Protein AF-0000000074440731 (afdb_homodimer)

Radius of gyration: 38.25 Å; Cα contacts (8 Å, |Δi|>4): 3272; chains: 2; bounding box: 91×110×120 Å

Foldseek 3Di:
DDDPDPVDPPDPPPPPPPPPPDDDDDDDDDDDDDDDDDPPDPDDDPDDPDDDPDDDDDDDDDDPPPPPPPLPLPQPDLVVLLVLLLVQQDLVLLLVLLCVLLQWAFFFQDPSQVVVQVVLQVLLVVLVFVDKDKDKFWFKWKFADPVDGKKKFKAFLVGDTDDIDQLWDWFGLAPPDPDTDIDGFFAIQFDFDKAKAAEAEQEQQDPVSVVQCVVVVNAQARAEYEYQNPPCVLNNLVVSVVRHHAAYEYEHHCVFQQVVAQDPCRDPPNHLGHHQSKWFYAYDDALFAGQFQFLAFRDPPHGGHDPVPDHPPRNHGYTYGGLNVVLVVCQQQAYPPHDPVSCVRSPNPRPPPRPPDPNPGMMMMIGHGMDIDTGMGIKMKGKAAAPAARLAEEEEEFESHALISQSQVDSLSVSLLSSLSSSVSVVVVVSHGFNYMYMYIYAGDFRVGLHGLLSVCSVCVVSCLQHYAEYEYPGRQFQAQQAKAKAWDQQCQVLLLVLLQVFWFDDPPRDIHRSFVSQLVQAADPVGSVGGDHHHDDDDDSCQQNCFVRLHIYMYMYDAHWFDVVVRTGDHRSSPNISNNHSSSCCPGHPVSCRSSSRSSSSVSSSSSQQRHDLARRTDVVSVLVLLVLQLVVLVVLCPVVVVPPLLVVLNVLLVVLSVLLVVLVVVLVVVVVVQVPDDPHDSQQSVLSNSLNSNLSRLQFALVQDDPNSSGRRGQRGPSHRVSLVVLSVVCVVVVDCVSNSVSSVSSSRSSNVSSVSSHDDDGDDDD/DDDPDPVPPPDPPPPPPPPPPDDDDDDDDDDDDDPDDDDDDPDDDPDDDPDDPDDDDDDDDPDPPDPPPVLPLPAPDLVVLLVLLLVQQDLVLLLVLLCVLLQWAFFFQDPSQVVVQVVLLVLLVVLVFVDKDKDKFWFKWKFADPVDGKKKFKAFLVGDTDDIDFLWDWFGQAPPDPDTDTDGFFAIQFDFDKAKAAEAEQEQQDPVSVVQCVVVVNAQARAEYEYQNPPCVLNNLVVSVVRHHAAYEYEHHCVFQQVVAQDPCRDPPNHLGHHQSKWFYAYDDALFAGQFQFLAFRDPPHGGHDPVPDHSPRRHGYTYGGLNVVLVVCLQQAYPPDDPVSCPRSPPCRVPPRVPDPNPGMMMMIGHGMDIDTGMGIKMKGKAAAPAARLAEEEEEFESHALISQSQVDSLSVSLLSSLSNSVSVVVVVSHGFNYMYMYIYFGDFRVGLHRLLSVCSVCVVSCLQHYAEYEYEGRQFQAQQAKAKAWDQQCQVLLLVLLQVFWFDDPPRDIHRSFVSQLVQAADPVGSVGGDHHHDDDDGSCQQNCFVRLHIYMYMYDAHWFDVVVRTGDHRSSPNISNNHSSSCCPGTPVSCRSSSRSSSSVSSSSSQQRHDLARRTDVVSVLVLLVLQLVVLVVLCPVVVVPPLLVVLNVLLVVLSVLLVVLVVVLVVVVVVQVPDDPHDSQQSVLSNSLSSNLSRLQFALVQDDPNSSGRRGQRGPSHRVSLVVLSVVCVVVVDCVSNSVSSVSSSRSSNVSSVSSHDDDGDDDD

InterPro domains:
  IPR007365 Transferrin receptor-like, dimerisation domain [PF04253] (654-761)
  IPR007484 Peptidase M28 [PF04389] (379-583)
  IPR036757 Transferrin receptor-like, dimerisation domain superfamily [G3DSA:1.20.930.40] (620-762)
  IPR036757 Transferrin receptor-like, dimerisation domain superfamily [SSF47672] (618-762)
  IPR039373 Transferrin receptor protein 1/Glutamate carboxypeptidase 2-like [PTHR10404] (32-761)
  IPR046450 PA domain superfamily [SSF52025] (139-381)

Organism: Stylophora pistillata (NCBI:txid50429)

Structure (mmCIF, N/CA/C/O backbone):
data_AF-0000000074440731-model_v1
#
loop_
_entity.id
_entity.type
_entity.pdbx_description
1 polymer 'N-acetylated-alpha-linked acidic dipeptidase 2'
#
loop_
_atom_site.group_PDB
_atom_site.id
_atom_site.type_symbol
_atom_site.label_atom_id
_atom_site.label_alt_id
_atom_site.label_comp_id
_atom_site.label_asym_id
_atom_site.label_entity_id
_atom_site.label_seq_id
_atom_site.pdbx_PDB_ins_code
_atom_site.Cartn_x
_atom_site.Cartn_y
_atom_site.Cartn_z
_atom_site.occupancy
_atom_site.B_iso_or_equiv
_atom_site.auth_seq_id
_atom_site.auth_comp_id
_atom_site.auth_asym_id
_atom_site.auth_atom_id
_atom_site.pdbx_PDB_model_num
ATOM 1 N N . MET A 1 1 ? 16.438 19.719 1.583 1 17.89 1 MET A N 1
ATOM 2 C CA . MET A 1 1 ? 16.281 19.578 3.029 1 17.89 1 MET A CA 1
ATOM 3 C C . MET A 1 1 ? 15.445 20.734 3.592 1 17.89 1 MET A C 1
ATOM 5 O O . MET A 1 1 ? 15.969 21.578 4.312 1 17.89 1 MET A O 1
ATOM 9 N N . GLU A 1 2 ? 14.359 21.125 2.936 1 20.08 2 GLU A N 1
ATOM 10 C CA . GLU A 1 2 ? 13.523 22.312 3.131 1 20.08 2 GLU A CA 1
ATOM 11 C C . GLU A 1 2 ? 12.75 22.219 4.445 1 20.08 2 GLU A C 1
ATOM 13 O O . GLU A 1 2 ? 12.43 21.125 4.914 1 20.08 2 GLU A O 1
ATOM 18 N N . LEU A 1 3 ? 12.898 23.203 5.289 1 23.66 3 LEU A N 1
ATOM 19 C CA . LEU A 1 3 ? 12.484 23.484 6.656 1 23.66 3 LEU A CA 1
ATOM 20 C C . LEU A 1 3 ? 11.008 23.188 6.859 1 23.66 3 LEU A C 1
ATOM 22 O O . LEU A 1 3 ? 10.164 23.609 6.066 1 23.66 3 LEU A O 1
ATOM 26 N N . ASN A 1 4 ? 10.602 22.094 7.574 1 24.41 4 ASN A N 1
ATOM 27 C CA . ASN A 1 4 ? 9.25 21.562 7.711 1 24.41 4 ASN A CA 1
ATOM 28 C C . ASN A 1 4 ? 8.438 22.375 8.719 1 24.41 4 ASN A C 1
ATOM 30 O O . ASN A 1 4 ? 8.234 21.922 9.852 1 24.41 4 ASN A O 1
ATOM 34 N N . SER A 1 5 ? 8.648 23.656 8.945 1 26.97 5 SER A N 1
ATOM 35 C CA . SER A 1 5 ? 7.633 24.297 9.773 1 26.97 5 SER A CA 1
ATOM 36 C C . SER A 1 5 ? 6.242 24.109 9.172 1 26.97 5 SER A C 1
ATOM 38 O O . SER A 1 5 ? 6.102 23.922 7.961 1 26.97 5 SER A O 1
ATOM 40 N N . SER A 1 6 ? 5.16 24.016 10.039 1 30.78 6 SER A N 1
ATOM 41 C CA . SER A 1 6 ? 3.838 23.562 9.633 1 30.78 6 SER A CA 1
ATOM 42 C C . SER A 1 6 ? 3.289 24.391 8.484 1 30.78 6 SER A C 1
ATOM 44 O O . SER A 1 6 ? 2.682 23.859 7.551 1 30.78 6 SER A O 1
ATOM 46 N N . LYS A 1 7 ? 3.084 25.781 8.68 1 35.06 7 LYS A N 1
ATOM 47 C CA . LYS A 1 7 ? 2.461 26.484 7.562 1 35.06 7 LYS A CA 1
ATOM 48 C C . LYS A 1 7 ? 3.471 26.766 6.453 1 35.06 7 LYS A C 1
ATOM 50 O O . LYS A 1 7 ? 3.684 27.906 6.066 1 35.06 7 LYS A O 1
ATOM 55 N N . LEU A 1 8 ? 4.531 26.016 6.234 1 31.78 8 LEU A N 1
ATOM 56 C CA . LEU A 1 8 ? 5.516 26.188 5.172 1 31.78 8 LEU A CA 1
ATOM 57 C C . LEU A 1 8 ? 4.895 25.922 3.805 1 31.78 8 LEU A C 1
ATOM 59 O O . LEU A 1 8 ? 4.133 24.969 3.641 1 31.78 8 LEU A O 1
ATOM 63 N N . HIS A 1 9 ? 4.957 26.922 3.004 1 33.75 9 HIS A N 1
ATOM 64 C CA . HIS A 1 9 ? 4.438 26.828 1.645 1 33.75 9 HIS A CA 1
ATOM 65 C C . HIS A 1 9 ? 5.008 25.609 0.925 1 33.75 9 HIS A C 1
ATOM 67 O O . HIS A 1 9 ? 6.191 25.297 1.062 1 33.75 9 HIS A O 1
ATOM 73 N N . LEU A 1 10 ? 4.25 24.719 0.662 1 32.03 10 LEU A N 1
ATOM 74 C CA . LEU A 1 10 ? 4.684 23.672 -0.26 1 32.03 10 LEU A CA 1
ATOM 75 C C . LEU A 1 10 ? 5.41 24.266 -1.459 1 32.03 10 LEU A C 1
ATOM 77 O O . LEU A 1 10 ? 4.812 25.016 -2.242 1 32.03 10 LEU A O 1
ATOM 81 N N . SER A 1 11 ? 6.59 24.984 -1.373 1 28.62 11 SER A N 1
ATOM 82 C CA . SER A 1 11 ? 7.344 25.688 -2.4 1 28.62 11 SER A CA 1
ATOM 83 C C . SER A 1 11 ? 7.445 24.859 -3.68 1 28.62 11 SER A C 1
ATOM 85 O O . SER A 1 11 ? 7.875 23.703 -3.648 1 28.62 11 SER A O 1
ATOM 87 N N . SER A 1 12 ? 6.668 25.219 -4.715 1 28.97 12 SER A N 1
ATOM 88 C CA . SER A 1 12 ? 6.945 24.781 -6.078 1 28.97 12 SER A CA 1
ATOM 89 C C . SER A 1 12 ? 8.172 25.484 -6.645 1 28.97 12 SER A C 1
ATOM 91 O O . SER A 1 12 ? 8.047 26.469 -7.371 1 28.97 12 SER A O 1
ATOM 93 N N . SER A 1 13 ? 9.375 25.734 -6.195 1 25.11 13 SER A N 1
ATOM 94 C CA . SER A 1 13 ? 10.414 26.672 -6.594 1 25.11 13 SER A CA 1
ATOM 95 C C . SER A 1 13 ? 10.797 26.484 -8.055 1 25.11 13 SER A C 1
ATOM 97 O O . SER A 1 13 ? 11.93 26.781 -8.453 1 25.11 13 SER A O 1
ATOM 99 N N . PHE A 1 14 ? 10.102 26.234 -9.172 1 22.5 14 PHE A N 1
ATOM 100 C CA . PHE A 1 14 ? 10.828 26.281 -10.438 1 22.5 14 PHE A CA 1
ATOM 101 C C . PHE A 1 14 ? 11.172 27.719 -10.812 1 22.5 14 PHE A C 1
ATOM 103 O O . PHE A 1 14 ? 10.281 28.578 -10.875 1 22.5 14 PHE A O 1
ATOM 110 N N . SER A 1 15 ? 12.273 28.297 -10.438 1 20.72 15 SER A N 1
ATOM 111 C CA . SER A 1 15 ? 12.805 29.625 -10.734 1 20.72 15 SER A CA 1
ATOM 112 C C . SER A 1 15 ? 12.82 29.891 -12.234 1 20.72 15 SER A C 1
ATOM 114 O O . SER A 1 15 ? 13.359 29.094 -13.008 1 20.72 15 SER A O 1
ATOM 116 N N . GLN A 1 16 ? 11.992 30.781 -12.781 1 20.47 16 GLN A N 1
ATOM 117 C CA . GLN A 1 16 ? 11.672 31.328 -14.094 1 20.47 16 GLN A CA 1
ATOM 118 C C . GLN A 1 16 ? 12.82 32.188 -14.625 1 20.47 16 GLN A C 1
ATOM 120 O O . GLN A 1 16 ? 13.055 33.281 -14.141 1 20.47 16 GLN A O 1
ATOM 125 N N . SER A 1 17 ? 14.055 31.719 -14.867 1 19.55 17 SER A N 1
ATOM 126 C CA . SER A 1 17 ? 15.094 32.562 -15.438 1 19.55 17 SER A CA 1
ATOM 127 C C . SER A 1 17 ? 14.633 33.219 -16.734 1 19.55 17 SER A C 1
ATOM 129 O O . SER A 1 17 ? 13.953 32.594 -17.547 1 19.55 17 SER A O 1
ATOM 131 N N . GLU A 1 18 ? 14.625 34.562 -16.828 1 20.45 18 GLU A N 1
ATOM 132 C CA . GLU A 1 18 ? 14.172 35.594 -17.75 1 20.45 18 GLU A CA 1
ATOM 133 C C . GLU A 1 18 ? 14.953 35.531 -19.062 1 20.45 18 GLU A C 1
ATOM 135 O O . GLU A 1 18 ? 16.125 35.906 -19.109 1 20.45 18 GLU A O 1
ATOM 140 N N . ILE A 1 19 ? 15.016 34.406 -19.781 1 19.5 19 ILE A N 1
ATOM 141 C CA . ILE A 1 19 ? 15.828 34.469 -20.984 1 19.5 19 ILE A CA 1
ATOM 142 C C . ILE A 1 19 ? 15.305 35.531 -21.922 1 19.5 19 ILE A C 1
ATOM 144 O O . ILE A 1 19 ? 14.117 35.562 -22.266 1 19.5 19 ILE A O 1
ATOM 148 N N . SER A 1 20 ? 15.977 36.688 -22.031 1 18.58 20 SER A N 1
ATOM 149 C CA . SER A 1 20 ? 15.844 37.938 -22.75 1 18.58 20 SER A CA 1
ATOM 150 C C . SER A 1 20 ? 15.789 37.688 -24.25 1 18.58 20 SER A C 1
ATOM 152 O O . SER A 1 20 ? 16.703 37.094 -24.828 1 18.58 20 SER A O 1
ATOM 154 N N . PHE A 1 21 ? 14.586 37.406 -24.688 1 19.61 21 PHE A N 1
ATOM 155 C CA . PHE A 1 21 ? 14.289 37.156 -26.094 1 19.61 21 PHE A CA 1
ATOM 156 C C . PHE A 1 21 ? 14.578 38.406 -26.938 1 19.61 21 PHE A C 1
ATOM 158 O O . PHE A 1 21 ? 13.898 39.438 -26.797 1 19.61 21 PHE A O 1
ATOM 165 N N . GLY A 1 22 ? 15.852 38.625 -27.219 1 17.88 22 GLY A N 1
ATOM 166 C CA . GLY A 1 22 ? 16.219 39.781 -28.031 1 17.88 22 GLY A CA 1
ATOM 167 C C . GLY A 1 22 ? 15.469 39.844 -29.344 1 17.88 22 GLY A C 1
ATOM 168 O O . GLY A 1 22 ? 14.906 38.844 -29.797 1 17.88 22 GLY A O 1
ATOM 169 N N . GLY A 1 23 ? 15.188 41.031 -29.891 1 19.02 23 GLY A N 1
ATOM 170 C CA . GLY A 1 23 ? 14.258 41.75 -30.734 1 19.02 23 GLY A CA 1
ATOM 171 C C . GLY A 1 23 ? 14.484 41.5 -32.219 1 19.02 23 GLY A C 1
ATOM 172 O O . GLY A 1 23 ? 13.82 42.094 -33.062 1 19.02 23 GLY A O 1
ATOM 173 N N . LEU A 1 24 ? 15.398 40.562 -32.625 1 17.81 24 LEU A N 1
ATOM 174 C CA . LEU A 1 24 ? 15.891 41.094 -33.875 1 17.81 24 LEU A CA 1
ATOM 175 C C . LEU A 1 24 ? 14.773 41.156 -34.906 1 17.81 24 LEU A C 1
ATOM 177 O O . LEU A 1 24 ? 13.875 40.312 -34.906 1 17.81 24 LEU A O 1
ATOM 181 N N . ARG A 1 25 ? 14.805 42.25 -35.844 1 17.78 25 ARG A N 1
ATOM 182 C CA . ARG A 1 25 ? 13.992 43.125 -36.688 1 17.78 25 ARG A CA 1
ATOM 183 C C . ARG A 1 25 ? 13.445 42.344 -37.906 1 17.78 25 ARG A C 1
ATOM 185 O O . ARG A 1 25 ? 12.25 42.406 -38.188 1 17.78 25 ARG A O 1
ATOM 192 N N . PRO A 1 26 ? 14.305 42.031 -38.938 1 17.25 26 PRO A N 1
ATOM 193 C CA . PRO A 1 26 ? 13.828 42.719 -40.156 1 17.25 26 PRO A CA 1
ATOM 194 C C . PRO A 1 26 ? 12.75 41.938 -40.906 1 17.25 26 PRO A C 1
ATOM 196 O O . PRO A 1 26 ? 11.711 42.5 -41.25 1 17.25 26 PRO A O 1
ATOM 199 N N . LYS A 1 27 ? 13.133 40.781 -41.469 1 17.23 27 LYS A N 1
ATOM 200 C CA . LYS A 1 27 ? 13.195 40.7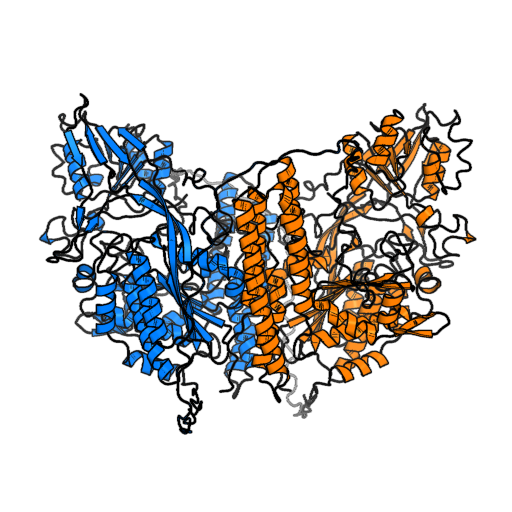81 -42.938 1 17.23 27 LYS A CA 1
ATOM 201 C C . LYS A 1 27 ? 11.859 40.344 -43.531 1 17.23 27 LYS A C 1
ATOM 203 O O . LYS A 1 27 ? 11.273 39.344 -43.125 1 17.23 27 LYS A O 1
ATOM 208 N N . LYS A 1 28 ? 11.32 41.125 -44.438 1 17.39 28 LYS A N 1
ATOM 209 C CA . LYS A 1 28 ? 10.047 41.344 -45.125 1 17.39 28 LYS A CA 1
ATOM 210 C C . LYS A 1 28 ? 9.602 40.094 -45.844 1 17.39 28 LYS A C 1
ATOM 212 O O . LYS A 1 28 ? 8.445 39.656 -45.719 1 17.39 28 LYS A O 1
ATOM 217 N N . LYS A 1 29 ? 10.203 39.812 -47.062 1 16.62 29 LYS A N 1
ATOM 218 C CA . LYS A 1 29 ? 9.578 39.938 -48.375 1 16.62 29 LYS A CA 1
ATOM 219 C C . LYS A 1 29 ? 8.867 38.656 -48.781 1 16.62 29 LYS A C 1
ATOM 221 O O . LYS A 1 29 ? 9.07 37.594 -48.188 1 16.62 29 LYS A O 1
ATOM 226 N N . GLN A 1 30 ? 8.961 38.156 -50.094 1 17.16 30 GLN A N 1
ATOM 227 C CA . GLN A 1 30 ? 8.164 37.969 -51.312 1 17.16 30 GLN A CA 1
ATOM 228 C C . GLN A 1 30 ? 7.879 36.469 -51.531 1 17.16 30 GLN A C 1
ATOM 230 O O . GLN A 1 30 ? 6.852 36.125 -52.125 1 17.16 30 GLN A O 1
ATOM 235 N N . ILE A 1 31 ? 8.922 35.656 -51.344 1 16.61 31 ILE A N 1
ATOM 236 C CA . ILE A 1 31 ? 9.164 34.844 -52.531 1 16.61 31 ILE A CA 1
ATOM 237 C C . ILE A 1 31 ? 8.008 33.875 -52.75 1 16.61 31 ILE A C 1
ATOM 239 O O . ILE A 1 31 ? 7.352 33.469 -51.781 1 16.61 31 ILE A O 1
ATOM 243 N N . VAL A 1 32 ? 8.227 32.781 -53.594 1 17.89 32 VAL A N 1
ATOM 244 C CA . VAL A 1 32 ? 7.969 32.156 -54.875 1 17.89 32 VAL A CA 1
ATOM 245 C C . VAL A 1 32 ? 6.977 31.016 -54.719 1 17.89 32 VAL A C 1
ATOM 247 O O . VAL A 1 32 ? 6.867 30.438 -53.625 1 17.89 32 VAL A O 1
ATOM 250 N N . LEU A 1 33 ? 6.547 30.453 -55.781 1 18.22 33 LEU A N 1
ATOM 251 C CA . LEU A 1 33 ? 5.555 29.953 -56.75 1 18.22 33 LEU A CA 1
ATOM 252 C C . LEU A 1 33 ? 5.207 28.484 -56.438 1 18.22 33 LEU A C 1
ATOM 254 O O . LEU A 1 33 ? 4.031 28.109 -56.469 1 18.22 33 LEU A O 1
ATOM 258 N N . ILE A 1 34 ? 6.309 27.641 -56.469 1 17.62 34 ILE A N 1
ATOM 259 C CA . ILE A 1 34 ? 6.242 26.531 -57.406 1 17.62 34 ILE A CA 1
ATOM 260 C C . ILE A 1 34 ? 5.453 25.375 -56.812 1 17.62 34 ILE A C 1
ATOM 262 O O . ILE A 1 34 ? 4.863 24.562 -57.531 1 17.62 34 ILE A O 1
ATOM 266 N N . VAL A 1 35 ? 5.598 25.219 -55.531 1 18 35 VAL A N 1
ATOM 267 C CA . VAL A 1 35 ? 5.699 23.766 -55.344 1 18 35 VAL A CA 1
ATOM 268 C C . VAL A 1 35 ? 4.352 23.125 -55.656 1 18 35 VAL A C 1
ATOM 270 O O . VAL A 1 35 ? 3.34 23.438 -55.031 1 18 35 VAL A O 1
ATOM 273 N N . LEU A 1 36 ? 4.27 22.266 -56.75 1 18.08 36 LEU A N 1
ATOM 274 C CA . LEU A 1 36 ? 3.586 21.5 -57.781 1 18.08 36 LEU A CA 1
ATOM 275 C C . LEU A 1 36 ? 2.512 20.609 -57.188 1 18.08 36 LEU A C 1
ATOM 277 O O . LEU A 1 36 ? 1.356 20.641 -57.625 1 18.08 36 LEU A O 1
ATOM 281 N N . PHE A 1 37 ? 2.836 19.312 -57.25 1 18.02 37 PHE A N 1
ATOM 282 C CA . PHE A 1 37 ? 2.193 18.297 -58.062 1 18.02 37 PHE A CA 1
ATOM 283 C C . PHE A 1 37 ? 1.054 17.625 -57.312 1 18.02 37 PHE A C 1
ATOM 285 O O . PHE A 1 37 ? -0.033 17.422 -57.844 1 18.02 37 PHE A O 1
ATOM 292 N N . ILE A 1 38 ? 1.462 16.797 -56.281 1 18.44 38 ILE A N 1
ATOM 293 C CA . ILE A 1 38 ? 1.032 15.414 -56.438 1 18.44 38 ILE A CA 1
ATOM 294 C C . ILE A 1 38 ? -0.371 15.242 -55.875 1 18.44 38 ILE A C 1
ATOM 296 O O . ILE A 1 38 ? -1.06 14.266 -56.156 1 18.44 38 ILE A O 1
ATOM 300 N N . GLY A 1 39 ? -0.677 16.047 -54.875 1 18.56 39 GLY A N 1
ATOM 301 C CA . GLY A 1 39 ? -1.597 15.297 -54.031 1 18.56 39 GLY A CA 1
ATOM 302 C C . GLY A 1 39 ? -2.979 15.141 -54.625 1 18.56 39 GLY A C 1
ATOM 303 O O . GLY A 1 39 ? -3.854 15.984 -54.438 1 18.56 39 GLY A O 1
ATOM 304 N N . VAL A 1 40 ? -2.953 14.828 -55.875 1 19.48 40 VAL A N 1
ATOM 305 C CA . VAL A 1 40 ? -4.105 14.961 -56.781 1 19.48 40 VAL A CA 1
ATOM 306 C C . VAL A 1 40 ? -5.309 14.234 -56.188 1 19.48 40 VAL A C 1
ATOM 308 O O . VAL A 1 40 ? -6.441 14.719 -56.281 1 19.48 40 VAL A O 1
ATOM 311 N N . ILE A 1 41 ? -5.051 12.984 -55.75 1 19.91 41 ILE A N 1
ATOM 312 C CA . ILE A 1 41 ? -5.984 12.008 -56.312 1 19.91 41 ILE A CA 1
ATOM 313 C C . ILE A 1 41 ? -7.324 12.109 -55.594 1 19.91 41 ILE A C 1
ATOM 315 O O . ILE A 1 41 ? -8.195 11.258 -55.75 1 19.91 41 ILE A O 1
ATOM 319 N N . SER A 1 42 ? -7.312 13 -54.625 1 17.67 42 SER A N 1
ATOM 320 C CA . SER A 1 42 ? -8.391 12.656 -53.688 1 17.67 42 SER A CA 1
ATOM 321 C C . SER A 1 42 ? -9.75 12.758 -54.375 1 17.67 42 SER A C 1
ATOM 323 O O . SER A 1 42 ? -10.789 12.68 -53.719 1 17.67 42 SER A O 1
ATOM 325 N N . ALA A 1 43 ? -9.68 13.32 -55.531 1 18.53 43 ALA A N 1
ATOM 326 C CA . ALA A 1 43 ? -10.898 14.102 -55.75 1 18.53 43 ALA A CA 1
ATOM 327 C C . ALA A 1 43 ? -12.125 13.195 -55.781 1 18.53 43 ALA A C 1
ATOM 329 O O . ALA A 1 43 ? -13.242 13.648 -55.5 1 18.53 43 ALA A O 1
ATOM 330 N N . SER A 1 44 ? -11.961 12.078 -56.5 1 17.36 44 SER A N 1
ATOM 331 C CA . SER A 1 44 ? -13.055 11.852 -57.469 1 17.36 44 SER A CA 1
ATOM 332 C C . SER A 1 44 ? -14.352 11.5 -56.75 1 17.36 44 SER A C 1
ATOM 334 O O . SER A 1 44 ? -15.406 12.039 -57.062 1 17.36 44 SER A O 1
ATOM 336 N N . GLY A 1 45 ? -14.469 10.195 -56.344 1 18.81 45 GLY A N 1
ATOM 337 C CA . GLY A 1 45 ? -15.609 9.398 -56.75 1 18.81 45 GLY A CA 1
ATOM 338 C C . GLY A 1 45 ? -16.844 9.625 -55.906 1 18.81 45 GLY A C 1
ATOM 339 O O . GLY A 1 45 ? -16.953 9.078 -54.812 1 18.81 45 GLY A O 1
ATOM 340 N N . GLY A 1 46 ? -17.172 10.805 -55.5 1 18.56 46 GLY A N 1
ATOM 341 C CA . GLY A 1 46 ? -18.25 11.258 -54.656 1 18.56 46 GLY A CA 1
ATOM 342 C C . GLY A 1 46 ? -19.594 10.641 -54.969 1 18.56 46 GLY A C 1
ATOM 343 O O .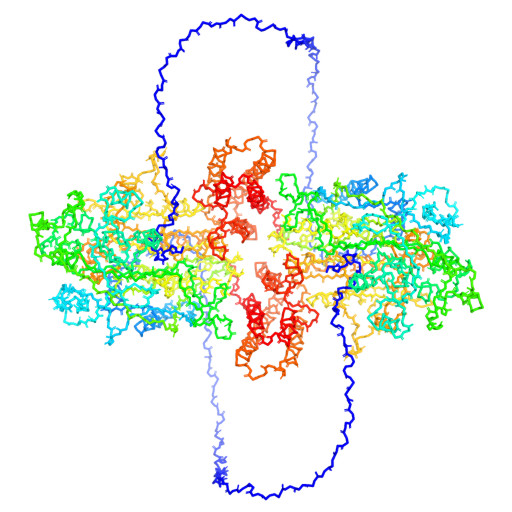 GLY A 1 46 ? -20.5 10.609 -54.156 1 18.56 46 GLY A O 1
ATOM 344 N N . PHE A 1 47 ? -19.875 10.68 -56.25 1 18.89 47 PHE A N 1
ATOM 345 C CA . PHE A 1 47 ? -21.219 11.188 -56.531 1 18.89 47 PHE A CA 1
ATOM 346 C C . PHE A 1 47 ? -22.281 10.156 -56.156 1 18.89 47 PHE A C 1
ATOM 348 O O . PHE A 1 47 ? -23.375 10.523 -55.719 1 18.89 47 PHE A O 1
ATOM 355 N N . LEU A 1 48 ? -21.969 8.891 -56.562 1 16.86 48 LEU A N 1
ATOM 356 C CA . LEU A 1 48 ? -23.141 8.273 -57.188 1 16.86 48 LEU A CA 1
ATOM 357 C C . LEU A 1 48 ? -24.234 7.996 -56.156 1 16.86 48 LEU A C 1
ATOM 359 O O . LEU A 1 48 ? -25.422 8.156 -56.469 1 16.86 48 LEU A O 1
ATOM 363 N N . LEU A 1 49 ? -23.797 7.309 -55.031 1 17.91 49 LEU A N 1
ATOM 364 C CA . LEU A 1 49 ? -24.797 6.297 -54.719 1 17.91 49 LEU A CA 1
ATOM 365 C C . LEU A 1 49 ? -26.047 6.941 -54.125 1 17.91 49 LEU A C 1
ATOM 367 O O . LEU A 1 49 ? -26.031 7.418 -53 1 17.91 49 LEU A O 1
ATOM 371 N N . GLY A 1 50 ? -26.734 7.828 -54.75 1 17.72 50 GLY A N 1
ATOM 372 C CA . GLY A 1 50 ? -27.953 8.594 -54.5 1 17.72 50 GLY A CA 1
ATOM 373 C C . GLY A 1 50 ? -29.062 7.754 -53.906 1 17.72 50 GLY A C 1
ATOM 374 O O . GLY A 1 50 ? -29.656 8.133 -52.906 1 17.72 50 GLY A O 1
ATOM 375 N N . TYR A 1 51 ? -29.797 7.012 -54.719 1 18.58 51 TYR A N 1
ATOM 376 C CA . TYR A 1 51 ? -31.219 7.184 -54.938 1 18.58 51 TYR A CA 1
ATOM 377 C C . TYR A 1 51 ? -32.031 6.352 -53.969 1 18.58 51 TYR A C 1
ATOM 379 O O . TYR A 1 51 ? -33.062 6.812 -53.469 1 18.58 51 TYR A O 1
ATOM 387 N N . PHE A 1 52 ? -31.875 5.059 -53.906 1 20.33 52 PHE A N 1
ATOM 388 C CA . PHE A 1 52 ? -33.094 4.234 -53.844 1 20.33 52 PHE A CA 1
ATOM 389 C C . PHE A 1 52 ? -33.719 4.312 -52.469 1 20.33 52 PHE A C 1
ATOM 391 O O . PHE A 1 52 ? -33.156 3.83 -51.469 1 20.33 52 PHE A O 1
ATOM 398 N N . LEU A 1 53 ? -34.531 5.441 -52.25 1 20 53 LEU A N 1
ATOM 399 C CA . LEU A 1 53 ? -35.594 6 -51.375 1 20 53 LEU A CA 1
ATOM 400 C C . LEU A 1 53 ? -36.688 4.984 -51.125 1 20 53 LEU A C 1
ATOM 402 O O . LEU A 1 53 ? -37.75 5.051 -51.781 1 20 53 LEU A O 1
ATOM 406 N N . LYS A 1 54 ? -36.375 3.734 -50.781 1 18.62 54 LYS A N 1
ATOM 407 C CA . LYS A 1 54 ? -37.25 2.586 -50.688 1 18.62 54 LYS A CA 1
ATOM 408 C C . LYS A 1 54 ? -38.344 2.83 -49.656 1 18.62 54 LYS A C 1
ATOM 410 O O . LYS A 1 54 ? -39.531 2.639 -49.969 1 18.62 54 LYS A O 1
ATOM 415 N N . GLY A 1 55 ? -38.25 2.244 -48.312 1 18.97 55 GLY A N 1
ATOM 416 C CA . GLY A 1 55 ? -39.156 1.188 -47.906 1 18.97 55 GLY A CA 1
ATOM 417 C C . GLY A 1 55 ? -40.438 1.713 -47.25 1 18.97 55 GLY A C 1
ATOM 418 O O . GLY A 1 55 ? -40.5 2.855 -46.812 1 18.97 55 GLY A O 1
ATOM 419 N N . ASP A 1 56 ? -41.594 1.054 -47.469 1 19.02 56 ASP A N 1
ATOM 420 C CA . ASP A 1 56 ? -43.031 1.08 -47.219 1 19.02 56 ASP A CA 1
ATOM 421 C C . ASP A 1 56 ? -43.344 1.119 -45.719 1 19.02 56 ASP A C 1
ATOM 423 O O . ASP A 1 56 ? -42.562 0.612 -44.906 1 19.02 56 ASP A O 1
ATOM 427 N N . LYS A 1 57 ? -44.312 1.801 -45.312 1 20.34 57 LYS A N 1
ATOM 428 C CA . LYS A 1 57 ? -45 2.434 -44.188 1 20.34 57 LYS A CA 1
ATOM 429 C C . LYS A 1 57 ? -45.469 1.395 -43.188 1 20.34 57 LYS A C 1
ATOM 431 O O . LYS A 1 57 ? -45.531 1.671 -41.969 1 20.34 57 LYS A O 1
ATOM 436 N N . THR A 1 58 ? -46.125 0.294 -43.5 1 19.17 58 THR A N 1
ATOM 437 C CA . THR A 1 58 ? -47.375 0.049 -42.781 1 19.17 58 THR A CA 1
ATOM 438 C C . THR A 1 58 ? -47.094 -0.704 -41.469 1 19.17 58 THR A C 1
ATOM 440 O O . THR A 1 58 ? -48 -0.821 -40.625 1 19.17 58 THR A O 1
ATOM 443 N N . ILE A 1 59 ? -46.031 -1.403 -41.188 1 19.77 59 ILE A N 1
ATOM 444 C CA . ILE A 1 59 ? -46.438 -2.621 -40.469 1 19.77 59 ILE A CA 1
ATOM 445 C C . ILE A 1 59 ? -47 -2.268 -39.094 1 19.77 59 ILE A C 1
ATOM 447 O O . ILE A 1 59 ? -46.469 -1.396 -38.406 1 19.77 59 ILE A O 1
ATOM 451 N N . LYS A 1 60 ? -48 -3.084 -38.562 1 20.84 60 LYS A N 1
ATOM 452 C CA . LYS A 1 60 ? -49.031 -3.309 -37.562 1 20.84 60 LYS A CA 1
ATOM 453 C C . LYS A 1 60 ? -48.438 -3.441 -36.156 1 20.84 60 LYS A C 1
ATOM 455 O O . LYS A 1 60 ? -47.281 -3.818 -36.031 1 20.84 60 LYS A O 1
ATOM 460 N N . ASN A 1 61 ? -49.156 -3.191 -35.094 1 21.05 61 ASN A N 1
ATOM 461 C CA . ASN A 1 61 ? -49.219 -2.869 -33.656 1 21.05 61 ASN A CA 1
ATOM 462 C C . ASN A 1 61 ? -48.781 -4.051 -32.812 1 21.05 61 ASN A C 1
ATOM 464 O O . ASN A 1 61 ? -49 -4.066 -31.594 1 21.05 61 ASN A O 1
ATOM 468 N N . GLU A 1 62 ? -47.938 -5.062 -33.312 1 22.36 62 GLU A N 1
ATOM 469 C CA . GLU A 1 62 ? -48.094 -6.266 -32.5 1 22.36 62 GLU A CA 1
ATOM 470 C C . GLU A 1 62 ? -47.625 -6.027 -31.078 1 22.36 62 GLU A C 1
ATOM 472 O O . GLU A 1 62 ? -46.719 -5.223 -30.844 1 22.36 62 GLU A O 1
ATOM 477 N N . HIS A 1 63 ? -48.406 -6.613 -30.094 1 24.12 63 HIS A N 1
ATOM 478 C CA . HIS A 1 63 ? -48.562 -6.66 -28.641 1 24.12 63 HIS A CA 1
ATOM 479 C C . HIS A 1 63 ? -47.281 -7.148 -27.969 1 24.12 63 HIS A C 1
ATOM 481 O O . HIS A 1 63 ? -46.75 -8.203 -28.344 1 24.12 63 HIS A O 1
ATOM 487 N N . CYS A 1 64 ? -46.375 -6.316 -27.609 1 22.66 64 CYS A N 1
ATOM 488 C CA . CYS A 1 64 ? -45.094 -6.621 -27 1 22.66 64 CYS A CA 1
ATOM 489 C C . CYS A 1 64 ? -45.281 -7.402 -25.703 1 22.66 64 CYS A C 1
ATOM 491 O O . CYS A 1 64 ? -45.969 -6.941 -24.781 1 22.66 64 CYS A O 1
ATOM 493 N N . PRO A 1 65 ? -45.219 -8.734 -25.828 1 24.91 65 PRO A N 1
ATOM 494 C CA . PRO A 1 65 ? -45.469 -9.469 -24.594 1 24.91 65 PRO A CA 1
ATOM 495 C C . PRO A 1 65 ? -44.656 -8.945 -23.406 1 24.91 65 PRO A C 1
ATOM 497 O O . PRO A 1 65 ? -43.562 -8.43 -23.609 1 24.91 65 PRO A O 1
ATOM 500 N N . LYS A 1 66 ? -45.25 -8.656 -22.266 1 25.47 66 LYS A N 1
ATOM 501 C CA . LYS A 1 66 ? -44.812 -8.328 -20.906 1 25.47 66 LYS A CA 1
ATOM 502 C C . LYS A 1 66 ? -43.781 -9.312 -20.391 1 25.47 66 LYS A C 1
ATOM 504 O O . LYS A 1 66 ? -44.094 -10.469 -20.125 1 25.47 66 LYS A O 1
ATOM 509 N N . THR A 1 67 ? -42.594 -9.281 -20.953 1 21.42 67 THR A N 1
ATOM 510 C CA . THR A 1 67 ? -41.656 -10.172 -20.281 1 21.42 67 THR A CA 1
ATOM 511 C C . THR A 1 67 ? -41.625 -9.883 -18.781 1 21.42 67 THR A C 1
ATOM 513 O O . THR A 1 67 ? -41.344 -8.75 -18.375 1 21.42 67 THR A O 1
ATOM 516 N N . LYS A 1 68 ? -42.406 -10.508 -17.984 1 27.42 68 LYS A N 1
ATOM 517 C CA . LYS A 1 68 ? -42.438 -10.57 -16.516 1 27.42 68 LYS A CA 1
ATOM 518 C C . LYS A 1 68 ? -41.031 -10.742 -15.961 1 27.42 68 LYS A C 1
ATOM 520 O O . LYS A 1 68 ? -40.375 -11.742 -16.234 1 27.42 68 LYS A O 1
ATOM 525 N N . ASP A 1 69 ? -40.312 -9.664 -15.828 1 27.89 69 ASP A N 1
ATOM 526 C CA . ASP A 1 69 ? -39.062 -9.539 -15.039 1 27.89 69 ASP A CA 1
ATOM 527 C C . ASP A 1 69 ? -39.188 -10.297 -13.719 1 27.89 69 ASP A C 1
ATOM 529 O O . ASP A 1 69 ? -38.469 -9.984 -12.758 1 27.89 69 ASP A O 1
ATOM 533 N N . GLN A 1 70 ? -40.312 -11.07 -13.602 1 28.67 70 GLN A N 1
ATOM 534 C CA . GLN A 1 70 ? -40.594 -11.648 -12.289 1 28.67 70 GLN A CA 1
ATOM 535 C C . GLN A 1 70 ? -39.469 -12.57 -11.836 1 28.67 70 GLN A C 1
ATOM 537 O O . GLN A 1 70 ? -39.719 -13.516 -11.07 1 28.67 70 GLN A O 1
ATOM 542 N N . SER A 1 71 ? -38.406 -12.773 -12.539 1 29.98 71 SER A N 1
ATOM 543 C CA . SER A 1 71 ? -37.781 -13.938 -11.938 1 29.98 71 SER A CA 1
ATOM 544 C C . SER A 1 71 ? -37.344 -13.648 -10.5 1 29.98 71 SER A C 1
ATOM 546 O O . SER A 1 71 ? -36.531 -12.758 -10.25 1 29.98 71 SER A O 1
ATOM 548 N N . GLU A 1 72 ? -38.219 -13.781 -9.578 1 31.61 72 GLU A N 1
ATOM 549 C CA . GLU A 1 72 ? -37.969 -13.906 -8.141 1 31.61 72 GLU A CA 1
ATOM 550 C C . GLU A 1 72 ? -36.781 -14.797 -7.863 1 31.61 72 GLU A C 1
ATOM 552 O O . GLU A 1 72 ? -36.844 -16.016 -8.047 1 31.61 72 GLU A O 1
ATOM 557 N N . SER A 1 73 ? -35.594 -14.445 -8.078 1 36.81 73 SER A N 1
ATOM 558 C CA . SER A 1 73 ? -34.406 -15.172 -7.648 1 36.81 73 SER A CA 1
ATOM 559 C C . SER A 1 73 ? -34.5 -15.508 -6.16 1 36.81 73 SER A C 1
ATOM 561 O O . SER A 1 73 ? -34.562 -14.609 -5.32 1 36.81 73 SER A O 1
ATOM 563 N N . ASN A 1 74 ? -35.156 -16.547 -5.77 1 36.12 74 ASN A N 1
ATOM 564 C CA . ASN A 1 74 ? -35.219 -17.109 -4.426 1 36.12 74 ASN A CA 1
ATOM 565 C C . ASN A 1 74 ? -33.844 -17.453 -3.898 1 36.12 74 ASN A C 1
ATOM 567 O O . ASN A 1 74 ? -33.062 -18.125 -4.578 1 36.12 74 ASN A O 1
ATOM 571 N N . PRO A 1 75 ? -33.344 -16.812 -2.879 1 44.62 75 PRO A N 1
ATOM 572 C CA . PRO A 1 75 ? -32.125 -17.266 -2.211 1 44.62 75 PRO A CA 1
ATOM 573 C C . PRO A 1 75 ? -32.156 -18.734 -1.835 1 44.62 75 PRO A C 1
ATOM 575 O O . PRO A 1 75 ? -32.969 -19.156 -0.987 1 44.62 75 PRO A O 1
ATOM 578 N N . ARG A 1 76 ? -31.984 -19.609 -2.674 1 46.31 76 ARG A N 1
ATOM 579 C CA . ARG A 1 76 ? -31.891 -21.016 -2.344 1 46.31 76 ARG A CA 1
ATOM 580 C C . ARG A 1 76 ? -30.844 -21.266 -1.27 1 46.31 76 ARG A C 1
ATOM 582 O O . ARG A 1 76 ? -29.828 -20.547 -1.202 1 46.31 76 ARG A O 1
ATOM 589 N N . ASP A 1 77 ? -31.141 -21.969 -0.245 1 53.78 77 ASP A N 1
ATOM 590 C CA . ASP A 1 77 ? -30.234 -22.422 0.794 1 53.78 77 ASP A CA 1
ATOM 591 C C . ASP A 1 77 ? -28.969 -23.047 0.185 1 53.78 77 ASP A C 1
ATOM 593 O O . ASP A 1 77 ? -29.031 -23.656 -0.891 1 53.78 77 ASP A O 1
ATOM 597 N N . GLY A 1 78 ? -27.703 -22.547 0.467 1 60.56 78 GLY A N 1
ATOM 598 C CA . GLY A 1 78 ? -26.422 -23.094 0.029 1 60.56 78 GLY A CA 1
ATOM 599 C C . GLY A 1 78 ? -26.438 -24.594 -0.173 1 60.56 78 GLY A C 1
ATOM 600 O O . GLY A 1 78 ? -25.875 -25.109 -1.144 1 60.56 78 GLY A O 1
ATOM 601 N N . ASN A 1 79 ? -27.203 -25.266 0.504 1 75.56 79 ASN A N 1
ATOM 602 C CA . ASN A 1 79 ? -27.297 -26.719 0.397 1 75.56 79 ASN A CA 1
ATOM 603 C C . ASN A 1 79 ? -28.094 -27.141 -0.839 1 75.56 79 ASN A C 1
ATOM 605 O O . ASN A 1 79 ? -27.734 -28.109 -1.506 1 75.56 79 ASN A O 1
ATOM 609 N N . GLU A 1 80 ? -29.094 -26.344 -1.193 1 86.31 80 GLU A N 1
ATOM 610 C CA . GLU A 1 80 ? -29.875 -26.656 -2.387 1 86.31 80 GLU A CA 1
ATOM 611 C C . GLU A 1 80 ? -29.078 -26.391 -3.658 1 86.31 80 GLU A C 1
ATOM 613 O O . GLU A 1 80 ? -29.125 -27.172 -4.605 1 86.31 80 GLU A O 1
ATOM 618 N N . ALA A 1 81 ? -28.375 -25.344 -3.637 1 91.56 81 ALA A N 1
ATOM 619 C CA . ALA A 1 81 ? -27.547 -25 -4.797 1 91.56 81 ALA A CA 1
ATOM 620 C C . ALA A 1 81 ? -26.5 -26.078 -5.059 1 91.56 81 ALA A C 1
ATOM 622 O O . ALA A 1 81 ? -26.266 -26.453 -6.211 1 91.56 81 ALA A O 1
ATOM 623 N N . PHE A 1 82 ? -25.969 -26.609 -4.035 1 94.62 82 PHE A N 1
ATOM 624 C CA . PHE A 1 82 ? -24.938 -27.625 -4.227 1 94.62 82 PHE A CA 1
ATOM 625 C C . PHE A 1 82 ? -25.547 -28.938 -4.676 1 94.62 82 PHE A C 1
ATOM 627 O O . PHE A 1 82 ? -24.953 -29.672 -5.469 1 94.62 82 PHE A O 1
ATOM 634 N N . SER A 1 83 ? -26.688 -29.234 -4.137 1 95.44 83 SER A N 1
ATOM 635 C CA . SER A 1 83 ? -27.375 -30.453 -4.582 1 95.44 83 SER A CA 1
ATOM 636 C C . SER A 1 83 ? -27.641 -30.422 -6.082 1 95.44 83 SER A C 1
ATOM 638 O O . SER A 1 83 ? -27.422 -31.406 -6.781 1 95.44 83 SER A O 1
ATOM 640 N N . GLN A 1 84 ? -28.094 -29.281 -6.531 1 96.19 84 GLN A N 1
ATOM 641 C CA . GLN A 1 84 ? -28.312 -29.125 -7.965 1 96.19 84 GLN A CA 1
ATOM 642 C C . GLN A 1 84 ? -26.984 -29.156 -8.727 1 96.19 84 GLN A C 1
ATOM 644 O O . GLN A 1 84 ? -26.906 -29.734 -9.812 1 96.19 84 GLN A O 1
ATOM 649 N N . PHE A 1 85 ? -26.047 -28.531 -8.18 1 97.81 85 PHE A N 1
ATOM 650 C CA . PHE A 1 85 ? -24.703 -28.531 -8.773 1 97.81 85 PHE A CA 1
ATOM 651 C C . PHE A 1 85 ? -24.203 -29.969 -8.961 1 97.81 85 PHE A C 1
ATOM 653 O O . PHE A 1 85 ? -23.766 -30.344 -10.055 1 97.81 85 PHE A O 1
ATOM 660 N N . LYS A 1 86 ? -24.281 -30.734 -7.941 1 97.44 86 LYS A N 1
ATOM 661 C CA . LYS A 1 86 ? -23.812 -32.125 -7.926 1 97.44 86 LYS A CA 1
ATOM 662 C C . LYS A 1 86 ? -24.516 -32.969 -8.992 1 97.44 86 LYS A C 1
ATOM 664 O O . LYS A 1 86 ? -23.891 -33.781 -9.664 1 97.44 86 LYS A O 1
ATOM 669 N N . GLN A 1 87 ? -25.734 -32.719 -9.227 1 96.94 87 GLN A N 1
ATOM 670 C CA . GLN A 1 87 ? -26.531 -33.5 -10.172 1 96.94 87 GLN A CA 1
ATOM 671 C C . GLN A 1 87 ? -26.172 -33.156 -11.609 1 96.94 87 GLN A C 1
ATOM 673 O O . GLN A 1 87 ? -26.375 -33.969 -12.523 1 96.94 87 GLN A O 1
ATOM 678 N N . ASN A 1 88 ? -25.594 -32 -11.781 1 97.81 88 ASN A N 1
ATOM 679 C CA . ASN A 1 88 ? -25.391 -31.516 -13.141 1 97.81 88 ASN A CA 1
ATOM 680 C C . ASN A 1 88 ? -23.953 -31.719 -13.609 1 97.81 88 ASN A C 1
ATOM 682 O O . ASN A 1 88 ? -23.656 -31.578 -14.797 1 97.81 88 ASN A O 1
ATOM 686 N N . VAL A 1 89 ? -23.047 -32.062 -12.742 1 98.56 89 VAL A N 1
ATOM 687 C CA . VAL A 1 89 ? -21.672 -32.344 -13.164 1 98.56 89 VAL A CA 1
ATOM 688 C C . VAL A 1 89 ? -21.625 -33.562 -14.062 1 98.56 89 VAL A C 1
ATOM 690 O O . VAL A 1 89 ? -22.266 -34.594 -13.758 1 98.56 89 VAL A O 1
ATOM 693 N N . ASN A 1 90 ? -20.906 -33.438 -15.203 1 98.25 90 ASN A N 1
ATOM 694 C CA . ASN A 1 90 ? -20.938 -34.438 -16.25 1 98.25 90 ASN A CA 1
ATOM 695 C C . ASN A 1 90 ? -19.531 -34.844 -16.672 1 98.25 90 ASN A C 1
ATOM 697 O O . ASN A 1 90 ? -18.766 -34.031 -17.188 1 98.25 90 ASN A O 1
ATOM 701 N N . THR A 1 91 ? -19.219 -36.156 -16.547 1 98.44 91 THR A N 1
ATOM 702 C CA . THR A 1 91 ? -17.891 -36.656 -16.844 1 98.44 91 THR A CA 1
ATOM 703 C C . THR A 1 91 ? -17.625 -36.594 -18.344 1 98.44 91 THR A C 1
ATOM 705 O O . THR A 1 91 ? -16.469 -36.406 -18.766 1 98.44 91 THR A O 1
ATOM 708 N N . THR A 1 92 ? -18.641 -36.656 -19.172 1 98.44 92 THR A N 1
ATOM 709 C CA . THR A 1 92 ? -18.469 -36.562 -20.625 1 98.44 92 THR A CA 1
ATOM 710 C C . THR A 1 92 ? -18 -35.188 -21.031 1 98.44 92 THR A C 1
ATOM 712 O O . THR A 1 92 ? -17.156 -35.031 -21.922 1 98.44 92 THR A O 1
ATOM 715 N N . GLU A 1 93 ? -18.625 -34.156 -20.391 1 98.31 93 GLU A N 1
ATOM 716 C CA . GLU A 1 93 ? -18.203 -32.781 -20.641 1 98.31 93 GLU A CA 1
ATOM 717 C C . GLU A 1 93 ? -16.75 -32.594 -20.25 1 98.31 93 GLU A C 1
ATOM 719 O O . GLU A 1 93 ? -16 -31.891 -20.953 1 98.31 93 GLU A O 1
ATOM 724 N N . LEU A 1 94 ? -16.375 -33.125 -19.156 1 98.75 94 LEU A N 1
ATOM 725 C CA . LEU A 1 94 ? -15.008 -33.062 -18.672 1 98.75 94 LEU A CA 1
ATOM 726 C C . LEU A 1 94 ? -14.047 -33.688 -19.672 1 98.75 94 LEU A C 1
ATOM 728 O O . LEU A 1 94 ? -13.016 -33.094 -20.016 1 98.75 94 LEU A O 1
ATOM 732 N N . GLU A 1 95 ? -14.352 -34.875 -20.094 1 98.62 95 GLU A N 1
ATOM 733 C CA . GLU A 1 95 ? -13.531 -35.625 -21.047 1 98.62 95 GLU A CA 1
ATOM 734 C C . GLU A 1 95 ? -13.391 -34.875 -22.359 1 98.62 95 GLU A C 1
ATOM 736 O O . GLU A 1 95 ? -12.289 -34.75 -22.906 1 98.62 95 GLU A O 1
ATOM 741 N N . GLU A 1 96 ? -14.492 -34.344 -22.891 1 98.25 96 GLU A N 1
ATOM 742 C CA . GLU A 1 96 ? -14.484 -33.625 -24.156 1 98.25 96 GLU A CA 1
ATOM 743 C C . GLU A 1 96 ? -13.656 -32.344 -24.078 1 98.25 96 GLU A C 1
ATOM 745 O O . GLU A 1 96 ? -12.953 -31.984 -25.016 1 98.25 96 GLU A O 1
ATOM 750 N N . THR A 1 97 ? -13.828 -31.656 -22.969 1 98.44 97 THR A N 1
ATOM 751 C CA . THR A 1 97 ? -13.031 -30.453 -22.766 1 98.44 97 THR A CA 1
ATOM 752 C C . THR A 1 97 ? -11.539 -30.781 -22.766 1 98.44 97 THR A C 1
ATOM 754 O O . THR A 1 97 ? -10.75 -30.109 -23.422 1 98.44 97 THR A O 1
ATOM 757 N N . LEU A 1 98 ? -11.203 -31.812 -22 1 98.44 98 LEU A N 1
ATOM 758 C CA . LEU A 1 98 ? -9.797 -32.219 -21.938 1 98.44 98 LEU A CA 1
ATOM 759 C C . LEU A 1 98 ? -9.266 -32.562 -23.312 1 98.44 98 LEU A C 1
ATOM 761 O O . LEU A 1 98 ? -8.156 -32.156 -23.672 1 98.44 98 LEU A O 1
ATOM 765 N N . ARG A 1 99 ? -10.016 -33.312 -24.047 1 97.06 99 ARG A N 1
ATOM 766 C CA . ARG A 1 99 ? -9.625 -33.75 -25.391 1 97.06 99 ARG A CA 1
ATOM 767 C C . ARG A 1 99 ? -9.414 -32.562 -26.297 1 97.06 99 ARG A C 1
ATOM 769 O O . ARG A 1 99 ? -8.383 -32.469 -26.984 1 97.06 99 ARG A O 1
ATOM 776 N N . PHE A 1 100 ? -10.328 -31.641 -26.312 1 97.44 100 PHE A N 1
ATOM 777 C CA . PHE A 1 100 ? -10.297 -30.516 -27.234 1 97.44 100 PHE A CA 1
ATOM 778 C C . PHE A 1 100 ? -9.141 -29.578 -26.891 1 97.44 100 PHE A C 1
ATOM 780 O O . PHE A 1 100 ? -8.391 -29.156 -27.781 1 97.44 100 PHE A O 1
ATOM 787 N N . TYR A 1 101 ? -8.938 -29.234 -25.641 1 98 101 TYR A N 1
ATOM 788 C CA . TYR A 1 101 ? -7.977 -28.219 -25.219 1 98 101 TYR A CA 1
ATOM 789 C C . TYR A 1 101 ? -6.555 -28.766 -25.281 1 98 101 TYR A C 1
ATOM 791 O O . TYR A 1 101 ? -5.59 -28 -25.344 1 98 101 TYR A O 1
ATOM 799 N N . SER A 1 102 ? -6.363 -30.078 -25.25 1 97 102 SER A N 1
ATOM 800 C CA . SER A 1 102 ? -5.031 -30.672 -25.297 1 97 102 SER A CA 1
ATOM 801 C C . SER A 1 102 ? -4.742 -31.281 -26.656 1 97 102 SER A C 1
ATOM 803 O O . SER A 1 102 ? -3.791 -32.062 -26.812 1 97 102 SER A O 1
ATOM 805 N N . LYS A 1 103 ? -5.504 -30.953 -27.609 1 95.81 103 LYS A N 1
ATOM 806 C CA . LYS A 1 103 ? -5.414 -31.562 -28.922 1 95.81 103 LYS A CA 1
ATOM 807 C C . LYS A 1 103 ? -4.137 -31.125 -29.641 1 95.81 103 LYS A C 1
ATOM 809 O O . LYS A 1 103 ? -3.561 -31.891 -30.422 1 95.81 103 LYS A O 1
ATOM 814 N N . GLU A 1 104 ? -3.717 -29.922 -29.438 1 95.5 104 GLU A N 1
ATOM 815 C CA . GLU A 1 104 ? -2.529 -29.328 -30.031 1 95.5 104 GLU A CA 1
ATOM 816 C C . GLU A 1 104 ? -1.682 -28.609 -28.984 1 95.5 104 GLU A C 1
ATOM 818 O O . GLU A 1 104 ? -2.201 -28.172 -27.953 1 95.5 104 GLU A O 1
ATOM 823 N N . PRO A 1 105 ? -0.336 -28.609 -29.297 1 95.56 105 PRO A N 1
ATOM 824 C CA . PRO A 1 105 ? 0.467 -27.781 -28.406 1 95.56 105 PRO A CA 1
ATOM 825 C C . PRO A 1 105 ? -0.062 -26.344 -28.297 1 95.56 105 PRO A C 1
ATOM 827 O O . PRO A 1 105 ? -0.515 -25.781 -29.297 1 95.56 105 PRO A O 1
ATOM 830 N N . HIS A 1 106 ? -0.101 -25.766 -27.125 1 96.75 106 HIS A N 1
ATOM 831 C CA . HIS A 1 106 ? -0.701 -24.453 -26.938 1 96.75 106 HIS A CA 1
ATOM 832 C C . HIS A 1 106 ? 0.118 -23.609 -25.969 1 96.75 106 HIS A C 1
ATOM 834 O O . HIS A 1 106 ? -0.395 -23.172 -24.938 1 96.75 106 HIS A O 1
ATOM 840 N N . LEU A 1 107 ? 1.332 -23.359 -26.375 1 96.25 107 LEU A N 1
ATOM 841 C CA . LEU A 1 107 ? 2.25 -22.516 -25.625 1 96.25 107 LEU A CA 1
ATOM 842 C C . LEU A 1 107 ? 1.764 -21.062 -25.609 1 96.25 107 LEU A C 1
ATOM 844 O O . LEU A 1 107 ? 1.179 -20.594 -26.594 1 96.25 107 LEU A O 1
ATOM 848 N N . ALA A 1 108 ? 2.023 -20.422 -24.516 1 97.81 108 ALA A N 1
ATOM 849 C CA . ALA A 1 108 ? 1.583 -19.031 -24.375 1 97.81 108 ALA A CA 1
ATOM 850 C C . ALA A 1 108 ? 2.068 -18.172 -25.531 1 97.81 108 ALA A C 1
ATOM 852 O O . ALA A 1 108 ? 3.201 -18.328 -26 1 97.81 108 ALA A O 1
ATOM 853 N N . GLY A 1 109 ? 1.242 -17.266 -26 1 97.5 109 GLY A N 1
ATOM 854 C CA . GLY A 1 109 ? 1.597 -16.328 -27.047 1 97.5 109 GLY A CA 1
ATOM 855 C C . GLY A 1 109 ? 1.36 -16.875 -28.438 1 97.5 109 GLY A C 1
ATOM 856 O O . GLY A 1 109 ? 1.413 -16.141 -29.422 1 97.5 109 GLY A O 1
ATOM 857 N N . GLY A 1 110 ? 1.084 -18.141 -28.531 1 96.25 110 GLY A N 1
ATOM 858 C CA . GLY A 1 110 ? 0.845 -18.75 -29.828 1 96.25 110 GLY A CA 1
ATOM 859 C C . GLY A 1 110 ? -0.582 -18.578 -30.312 1 96.25 110 GLY A C 1
ATOM 860 O O . GLY A 1 110 ? -1.453 -18.141 -29.562 1 96.25 110 GLY A O 1
ATOM 861 N N . ASP A 1 111 ? -0.828 -18.938 -31.516 1 96.25 111 ASP A N 1
ATOM 862 C CA . ASP A 1 111 ? -2.145 -18.797 -32.125 1 96.25 111 ASP A CA 1
ATOM 863 C C . ASP A 1 111 ? -3.17 -19.688 -31.453 1 96.25 111 ASP A C 1
ATOM 865 O O . ASP A 1 111 ? -4.324 -19.297 -31.266 1 96.25 111 ASP A O 1
ATOM 869 N N . ARG A 1 112 ? -2.734 -20.891 -31.094 1 97.06 112 ARG A N 1
ATOM 870 C CA . ARG A 1 112 ? -3.656 -21.812 -30.453 1 97.06 112 ARG A CA 1
ATOM 871 C C . ARG A 1 112 ? -4.129 -21.266 -29.109 1 97.06 112 ARG A C 1
ATOM 873 O O . ARG A 1 112 ? -5.285 -21.453 -28.719 1 97.06 112 ARG A O 1
ATOM 880 N N . GLN A 1 113 ? -3.264 -20.656 -28.422 1 96.94 113 GLN A N 1
ATOM 881 C CA . GLN A 1 113 ? -3.635 -20.062 -27.141 1 96.94 113 GLN A CA 1
ATOM 882 C C . GLN A 1 113 ? -4.676 -18.969 -27.328 1 96.94 113 GLN A C 1
ATOM 884 O O . GLN A 1 113 ? -5.605 -18.844 -26.531 1 96.94 113 GLN A O 1
ATOM 889 N N . ARG A 1 114 ? -4.473 -18.125 -28.297 1 97.94 114 ARG A N 1
ATOM 890 C CA . ARG A 1 114 ? -5.457 -17.094 -28.625 1 97.94 114 ARG A CA 1
ATOM 891 C C . ARG A 1 114 ? -6.805 -17.734 -28.969 1 97.94 114 ARG A C 1
ATOM 893 O O . ARG A 1 114 ? -7.844 -17.297 -28.469 1 97.94 114 ARG A O 1
ATOM 900 N N . GLN A 1 115 ? -6.801 -18.766 -29.781 1 98.31 115 GLN A N 1
ATOM 901 C CA . GLN A 1 115 ? -8.016 -19.453 -30.188 1 98.31 115 GLN A CA 1
ATOM 902 C C . GLN A 1 115 ? -8.766 -20.016 -28.969 1 98.31 115 GLN A C 1
ATOM 904 O O . GLN A 1 115 ? -9.984 -19.875 -28.875 1 98.31 115 GLN A O 1
ATOM 909 N N . LEU A 1 116 ? -8.039 -20.625 -28.125 1 98.56 116 LEU A N 1
ATOM 910 C CA . LEU A 1 116 ? -8.641 -21.234 -26.938 1 98.56 116 LEU A CA 1
ATOM 911 C C . LEU A 1 116 ? -9.242 -20.172 -26.031 1 98.56 116 LEU A C 1
ATOM 913 O O . LEU A 1 116 ? -10.305 -20.391 -25.438 1 98.56 116 LEU A O 1
ATOM 917 N N . ALA A 1 117 ? -8.555 -19.047 -25.891 1 98.75 117 ALA A N 1
ATOM 918 C CA . ALA A 1 117 ? -9.07 -17.953 -25.062 1 98.75 117 ALA A CA 1
ATOM 919 C C . ALA A 1 117 ? -10.406 -17.438 -25.594 1 98.75 117 ALA A C 1
ATOM 921 O O . ALA A 1 117 ? -11.375 -17.312 -24.844 1 98.75 117 ALA A O 1
ATOM 922 N N . PHE A 1 118 ? -10.445 -17.172 -26.844 1 98.56 118 PHE A N 1
ATOM 923 C CA . PHE A 1 118 ? -11.648 -16.609 -27.453 1 98.56 118 PHE A CA 1
ATOM 924 C C . PHE A 1 118 ? -12.773 -17.641 -27.469 1 98.56 118 PHE A C 1
ATOM 926 O O . PHE A 1 118 ? -13.945 -17.281 -27.297 1 98.56 118 PHE A O 1
ATOM 933 N N . LYS A 1 119 ? -12.43 -18.891 -27.656 1 98.38 119 LYS A N 1
ATOM 934 C CA . LYS A 1 119 ? -13.438 -19.953 -27.578 1 98.38 119 LYS A CA 1
ATOM 935 C C . LYS A 1 119 ? -14.055 -20.047 -26.188 1 98.38 119 LYS A C 1
ATOM 937 O O . LYS A 1 119 ? -15.266 -20.188 -26.047 1 98.38 119 LYS A O 1
ATOM 942 N N . LEU A 1 120 ? -13.227 -20.016 -25.188 1 98.69 120 LEU A N 1
ATOM 943 C CA . LEU A 1 120 ? -13.719 -20.047 -23.828 1 98.69 120 LEU A CA 1
ATOM 944 C C . LEU A 1 120 ? -14.625 -18.859 -23.531 1 98.69 120 LEU A C 1
ATOM 946 O O . LEU A 1 120 ? -15.672 -19 -22.906 1 98.69 120 LEU A O 1
ATOM 950 N N . ALA A 1 121 ? -14.172 -17.672 -23.938 1 98.75 121 ALA A N 1
ATOM 951 C CA . ALA A 1 121 ? -14.977 -16.469 -23.75 1 98.75 121 ALA A CA 1
ATOM 952 C C . ALA A 1 121 ? -16.359 -16.625 -24.391 1 98.75 121 ALA A C 1
ATOM 954 O O . ALA A 1 121 ? -17.375 -16.25 -23.797 1 98.75 121 ALA A O 1
ATOM 955 N N . GLU A 1 122 ? -16.375 -17.125 -25.609 1 98.44 122 GLU A N 1
ATOM 956 C CA . GLU A 1 122 ? -17.641 -17.359 -26.312 1 98.44 122 GLU A CA 1
ATOM 957 C C . GLU A 1 122 ? -18.516 -18.328 -25.531 1 98.44 122 GLU A C 1
ATOM 959 O O . GLU A 1 122 ? -19.719 -18.109 -25.391 1 98.44 122 GLU A O 1
ATOM 964 N N . THR A 1 123 ? -17.906 -19.375 -25.047 1 98.31 123 THR A N 1
ATOM 965 C CA . THR A 1 123 ? -18.625 -20.359 -24.266 1 98.31 123 THR A CA 1
ATOM 966 C C . THR A 1 123 ? -19.25 -19.719 -23.031 1 98.31 123 THR A C 1
ATOM 968 O O . THR A 1 123 ? -20.406 -19.953 -22.719 1 98.31 123 THR A O 1
ATOM 971 N N . TRP A 1 124 ? -18.516 -18.906 -22.312 1 98.56 124 TRP A N 1
ATOM 972 C CA . TRP A 1 124 ? -18.984 -18.281 -21.062 1 98.56 124 TRP A CA 1
ATOM 973 C C . TRP A 1 124 ? -20.062 -17.25 -21.344 1 98.56 124 TRP A C 1
ATOM 975 O O . TRP A 1 124 ? -20.984 -17.078 -20.547 1 98.56 124 TRP A O 1
ATOM 985 N N . ARG A 1 125 ? -19.938 -16.562 -22.469 1 98 125 ARG A N 1
ATOM 986 C CA . ARG A 1 125 ? -21.016 -15.68 -22.875 1 98 125 ARG A CA 1
ATOM 987 C C . ARG A 1 125 ? -22.312 -16.453 -23.109 1 98 125 ARG A C 1
ATOM 989 O O . ARG A 1 125 ? -23.406 -15.977 -22.781 1 98 125 ARG A O 1
ATOM 996 N N . GLY A 1 126 ? -22.188 -17.625 -23.641 1 97.44 126 GLY A N 1
ATOM 997 C CA . GLY A 1 126 ? -23.344 -18.484 -23.859 1 97.44 126 GLY A CA 1
ATOM 998 C C . GLY A 1 126 ? -23.984 -18.969 -22.578 1 97.44 126 GLY A C 1
ATOM 999 O O . GLY A 1 126 ? -25.172 -19.312 -22.562 1 97.44 126 GLY A O 1
ATOM 1000 N N . TYR A 1 127 ? -23.188 -19.047 -21.484 1 97.06 127 TYR A N 1
ATOM 1001 C CA . TYR A 1 127 ? -23.703 -19.453 -20.203 1 97.06 127 TYR A CA 1
ATOM 1002 C C . TYR A 1 127 ? -24.438 -18.312 -19.5 1 97.06 127 TYR A C 1
ATOM 1004 O O . TYR A 1 127 ? -24.891 -18.453 -18.375 1 97.06 127 TYR A O 1
ATOM 1012 N N . VAL A 1 128 ? -24.484 -17.078 -20.047 1 94.19 128 VAL A N 1
ATOM 1013 C CA . VAL A 1 128 ? -25.234 -15.898 -19.609 1 94.19 128 VAL A CA 1
ATOM 1014 C C . VAL A 1 128 ? -24.562 -15.273 -18.391 1 94.19 128 VAL A C 1
ATOM 1016 O O . VAL A 1 128 ? -25.234 -14.875 -17.438 1 94.19 128 VAL A O 1
ATOM 1019 N N . PHE A 1 129 ? -23.281 -15.461 -18.328 1 97.25 129 PHE A N 1
ATOM 1020 C CA . PHE A 1 129 ? -22.547 -14.695 -17.328 1 97.25 129 PHE A CA 1
ATOM 1021 C C . PHE A 1 129 ? -22.812 -13.203 -17.484 1 97.25 129 PHE A C 1
ATOM 1023 O O . PHE A 1 129 ? -23.109 -12.734 -18.578 1 97.25 129 PHE A O 1
ATOM 1030 N N . ASP A 1 130 ? -22.781 -12.398 -16.375 1 96.69 130 ASP A N 1
ATOM 1031 C CA . ASP A 1 130 ? -23.078 -10.969 -16.406 1 96.69 130 ASP A CA 1
ATOM 1032 C C . ASP A 1 130 ? -22.031 -10.219 -17.234 1 96.69 130 ASP A C 1
ATOM 1034 O O . ASP A 1 130 ? -22.344 -9.211 -17.875 1 96.69 130 ASP A O 1
ATOM 1038 N N . GLU A 1 131 ? -20.812 -10.68 -17.141 1 96.94 131 GLU A N 1
ATOM 1039 C CA . GLU A 1 131 ? -19.719 -10.062 -17.891 1 96.94 131 GLU A CA 1
ATOM 1040 C C . GLU A 1 131 ? -18.656 -11.094 -18.25 1 96.94 131 GLU A C 1
ATOM 1042 O O . GLU A 1 131 ? -18.359 -11.992 -17.469 1 96.94 131 GLU A O 1
ATOM 1047 N N . VAL A 1 132 ? -18.125 -11.039 -19.438 1 98.56 132 VAL A N 1
ATOM 1048 C CA . VAL A 1 132 ? -16.984 -11.812 -19.891 1 98.56 132 VAL A CA 1
ATOM 1049 C C . VAL A 1 132 ? -15.93 -10.891 -20.5 1 98.56 132 VAL A C 1
ATOM 1051 O O . VAL A 1 132 ? -16.219 -10.18 -21.469 1 98.56 132 VAL A O 1
ATOM 1054 N N . GLU A 1 133 ? -14.773 -10.844 -19.906 1 97.94 133 GLU A N 1
ATOM 1055 C CA . GLU A 1 133 ? -13.688 -9.977 -20.344 1 97.94 133 GLU A CA 1
ATOM 1056 C C . GLU A 1 133 ? -12.484 -10.789 -20.812 1 97.94 133 GLU A C 1
ATOM 1058 O O . GLU A 1 133 ? -12.273 -11.914 -20.359 1 97.94 133 GLU A O 1
ATOM 1063 N N . ILE A 1 134 ? -11.742 -10.219 -21.734 1 98.56 134 ILE A N 1
ATOM 1064 C CA . ILE A 1 134 ? -10.516 -10.844 -22.234 1 98.56 134 ILE A CA 1
ATOM 1065 C C . ILE A 1 134 ? -9.344 -9.875 -22.094 1 98.56 134 ILE A C 1
ATOM 1067 O O . ILE A 1 134 ? -8.742 -9.477 -23.094 1 98.56 134 ILE A O 1
ATOM 1071 N N . PRO A 1 135 ? -8.953 -9.57 -20.859 1 98.06 135 PRO A N 1
ATOM 1072 C CA . PRO A 1 135 ? -7.762 -8.727 -20.719 1 98.06 135 PRO A CA 1
ATOM 1073 C C . PRO A 1 135 ? -6.547 -9.312 -21.438 1 98.06 135 PRO A C 1
ATOM 1075 O O . PRO A 1 135 ? -6.328 -10.531 -21.391 1 98.06 135 PRO A O 1
ATOM 1078 N N . ASP A 1 136 ? -5.832 -8.461 -22.125 1 98.12 136 ASP A N 1
ATOM 1079 C CA . ASP A 1 136 ? -4.645 -8.898 -22.859 1 98.12 136 ASP A CA 1
ATOM 1080 C C . ASP A 1 136 ? -3.418 -8.086 -22.438 1 98.12 136 ASP A C 1
ATOM 1082 O O . ASP A 1 136 ? -3.551 -6.969 -21.938 1 98.12 136 ASP A O 1
ATOM 1086 N N . TYR A 1 137 ? -2.234 -8.617 -22.594 1 98.56 137 TYR A N 1
ATOM 1087 C CA . TYR A 1 137 ? -0.953 -8.023 -22.234 1 98.56 137 TYR A CA 1
ATOM 1088 C C . TYR A 1 137 ? 0.118 -8.352 -23.266 1 98.56 137 TYR A C 1
ATOM 1090 O O . TYR A 1 137 ? 0.218 -9.5 -23.719 1 98.56 137 TYR A O 1
ATOM 1098 N N . LYS A 1 138 ? 0.871 -7.414 -23.688 1 97.75 138 LYS A N 1
ATOM 1099 C CA . LYS A 1 138 ? 2.014 -7.637 -24.562 1 97.75 138 LYS A CA 1
ATOM 1100 C C . LYS A 1 138 ? 3.291 -7.871 -23.766 1 97.75 138 LYS A C 1
ATOM 1102 O O . LYS A 1 138 ? 3.85 -6.93 -23.188 1 97.75 138 LYS A O 1
ATOM 1107 N N . VAL A 1 139 ? 3.838 -9.094 -23.766 1 98.06 139 VAL A N 1
ATOM 1108 C CA . VAL A 1 139 ? 4.848 -9.492 -22.797 1 98.06 139 VAL A CA 1
ATOM 1109 C C . VAL A 1 139 ? 6.027 -10.148 -23.5 1 98.06 139 VAL A C 1
ATOM 1111 O O . VAL A 1 139 ? 5.918 -10.539 -24.672 1 98.06 139 VAL A O 1
ATOM 1114 N N . LEU A 1 140 ? 7.121 -10.172 -22.812 1 97.19 140 LEU A N 1
ATOM 1115 C CA . LEU A 1 140 ? 8.328 -10.797 -23.344 1 97.19 140 LEU A CA 1
ATOM 1116 C C . LEU A 1 140 ? 8.312 -12.297 -23.109 1 97.19 140 LEU A C 1
ATOM 1118 O O . LEU A 1 140 ? 8.32 -12.75 -21.953 1 97.19 140 LEU A O 1
ATOM 1122 N N . LEU A 1 141 ? 8.312 -13.109 -24.156 1 97.19 141 LEU A N 1
ATOM 1123 C CA . LEU A 1 141 ? 8.344 -14.562 -24.094 1 97.19 141 LEU A CA 1
ATOM 1124 C C . LEU A 1 141 ? 9.586 -15.109 -24.781 1 97.19 141 LEU A C 1
ATOM 1126 O O . LEU A 1 141 ? 10.305 -14.375 -25.453 1 97.19 141 LEU A O 1
ATOM 1130 N N . SER A 1 142 ? 9.867 -16.328 -24.531 1 95.69 142 SER A N 1
ATOM 1131 C CA . SER A 1 142 ? 11.055 -17 -25.047 1 95.69 142 SER A CA 1
ATOM 1132 C C . SER A 1 142 ? 10.688 -18.281 -25.797 1 95.69 142 SER A C 1
ATOM 1134 O O . SER A 1 142 ? 9.898 -19.094 -25.297 1 95.69 142 SER A O 1
ATOM 1136 N N . TYR A 1 143 ? 11.258 -18.422 -27.062 1 95.31 143 TYR A N 1
ATOM 1137 C CA . TYR A 1 143 ? 10.992 -19.578 -27.906 1 95.31 143 TYR A CA 1
ATOM 1138 C C . TYR A 1 143 ? 12.289 -20.109 -28.516 1 95.31 143 TYR A C 1
ATOM 1140 O O . TYR A 1 143 ? 13.273 -19.391 -28.641 1 95.31 143 TYR A O 1
ATOM 1148 N N . PRO A 1 144 ? 12.258 -21.422 -28.734 1 92.88 144 PRO A N 1
ATOM 1149 C CA . PRO A 1 144 ? 13.367 -21.891 -29.562 1 92.88 144 PRO A CA 1
ATOM 1150 C C . PRO A 1 144 ? 13.297 -21.375 -31 1 92.88 144 PRO A C 1
ATOM 1152 O O . PRO A 1 144 ? 12.203 -21.141 -31.516 1 92.88 144 PRO A O 1
ATOM 1155 N N . GLU A 1 145 ? 14.477 -21.188 -31.594 1 90.19 145 GLU A N 1
ATOM 1156 C CA . GLU A 1 145 ? 14.469 -20.844 -33 1 90.19 145 GLU A CA 1
ATOM 1157 C C . GLU A 1 145 ? 14.109 -22.062 -33.875 1 90.19 145 GLU A C 1
ATOM 1159 O O . GLU A 1 145 ? 14.789 -23.078 -33.812 1 90.19 145 GLU A O 1
ATOM 1164 N N . GLU A 1 146 ? 13.117 -21.984 -34.656 1 83.19 146 GLU A N 1
ATOM 1165 C CA . GLU A 1 146 ? 12.594 -23.125 -35.406 1 83.19 146 GLU A CA 1
ATOM 1166 C C . GLU A 1 146 ? 13.555 -23.531 -36.531 1 83.19 146 GLU A C 1
ATOM 1168 O O . GLU A 1 146 ? 13.742 -24.734 -36.781 1 83.19 146 GLU A O 1
ATOM 1173 N N . ASN A 1 147 ? 14.141 -22.594 -37.188 1 86.81 147 ASN A N 1
ATOM 1174 C CA . ASN A 1 147 ? 14.977 -22.875 -38.344 1 86.81 147 ASN A CA 1
ATOM 1175 C C . ASN A 1 147 ? 16.406 -23.172 -37.938 1 86.81 147 ASN A C 1
ATOM 1177 O O . ASN A 1 147 ? 17.172 -23.75 -38.719 1 86.81 147 ASN A O 1
ATOM 1181 N N . ASN A 1 148 ? 16.75 -22.859 -36.75 1 89.12 148 ASN A N 1
ATOM 1182 C CA . ASN A 1 148 ? 18.078 -23.125 -36.219 1 89.12 148 ASN A CA 1
ATOM 1183 C C . ASN A 1 148 ? 18.016 -23.609 -34.781 1 89.12 148 ASN A C 1
ATOM 1185 O O . ASN A 1 148 ? 18.484 -22.922 -33.875 1 89.12 148 ASN A O 1
ATOM 1189 N N . PRO A 1 149 ? 17.516 -24.812 -34.562 1 90.94 149 PRO A N 1
ATOM 1190 C CA . PRO A 1 149 ? 17.312 -25.312 -33.219 1 90.94 149 PRO A CA 1
ATOM 1191 C C . PRO A 1 149 ? 18.625 -25.531 -32.469 1 90.94 149 PRO A C 1
ATOM 1193 O O . PRO A 1 149 ? 19.703 -25.531 -33.094 1 90.94 149 PRO A O 1
ATOM 1196 N N . ASN A 1 150 ? 18.547 -25.672 -31.172 1 93.44 150 ASN A N 1
ATOM 1197 C CA . ASN A 1 150 ? 19.688 -26.016 -30.328 1 93.44 150 ASN A CA 1
ATOM 1198 C C . ASN A 1 150 ? 20.297 -27.344 -30.75 1 93.44 150 ASN A C 1
ATOM 1200 O O . ASN A 1 150 ? 19.594 -28.25 -31.203 1 93.44 150 ASN A O 1
ATOM 1204 N N . THR A 1 151 ? 21.656 -27.406 -30.641 1 93.19 151 THR A N 1
ATOM 1205 C CA . THR A 1 151 ? 22.344 -28.625 -31.047 1 93.19 151 THR A CA 1
ATOM 1206 C C . THR A 1 151 ? 23.359 -29.062 -30 1 93.19 151 THR A C 1
ATOM 1208 O O . THR A 1 151 ? 23.922 -28.234 -29.297 1 93.19 151 THR A O 1
ATOM 1211 N N . ILE A 1 152 ? 23.438 -30.344 -29.906 1 95.62 152 ILE A N 1
ATOM 1212 C CA . ILE A 1 152 ? 24.484 -31 -29.125 1 95.62 152 ILE A CA 1
ATOM 1213 C C . ILE A 1 152 ? 25.312 -31.891 -30.031 1 95.62 152 ILE A C 1
ATOM 1215 O O . ILE A 1 152 ? 24.781 -32.781 -30.719 1 95.62 152 ILE A O 1
ATOM 1219 N N . SER A 1 153 ? 26.656 -31.672 -30.016 1 95.06 153 SER A N 1
ATOM 1220 C CA . SER A 1 153 ? 27.531 -32.469 -30.875 1 95.06 153 SER A CA 1
ATOM 1221 C C . SER A 1 153 ? 28.719 -33.031 -30.078 1 95.06 153 SER A C 1
ATOM 1223 O O . SER A 1 153 ? 29.234 -32.375 -29.172 1 95.06 153 SER A O 1
ATOM 1225 N N . VAL A 1 154 ? 29 -34.25 -30.469 1 94.56 154 VAL A N 1
ATOM 1226 C CA . VAL A 1 154 ? 30.234 -34.844 -29.969 1 94.56 154 VAL A CA 1
ATOM 1227 C C . VAL A 1 154 ? 31.359 -34.625 -30.984 1 94.56 154 VAL A C 1
ATOM 1229 O O . VAL A 1 154 ? 31.203 -34.938 -32.156 1 94.56 154 VAL A O 1
ATOM 1232 N N . VAL A 1 155 ? 32.438 -34.125 -30.438 1 93.88 155 VAL A N 1
ATOM 1233 C CA . VAL A 1 155 ? 33.562 -33.781 -31.312 1 93.88 155 VAL A CA 1
ATOM 1234 C C . VAL A 1 155 ? 34.781 -34.562 -30.891 1 93.88 155 VAL A C 1
ATOM 1236 O O . VAL A 1 155 ? 35.094 -34.656 -29.703 1 93.88 155 VAL A O 1
ATOM 1239 N N . SER A 1 156 ? 35.531 -35.031 -31.906 1 90.31 156 SER A N 1
ATOM 1240 C CA . SER A 1 156 ? 36.75 -35.75 -31.625 1 90.31 156 SER A CA 1
ATOM 1241 C C . SER A 1 156 ? 37.938 -34.812 -31.391 1 90.31 156 SER A C 1
ATOM 1243 O O . SER A 1 156 ? 37.812 -33.594 -31.594 1 90.31 156 SER A O 1
ATOM 1245 N N . GLU A 1 157 ? 39.031 -35.375 -31.016 1 84.25 157 GLU A N 1
ATOM 1246 C CA . GLU A 1 157 ? 40.219 -34.625 -30.719 1 84.25 157 GLU A CA 1
ATOM 1247 C C . GLU A 1 157 ? 40.688 -33.844 -31.953 1 84.25 157 GLU A C 1
ATOM 1249 O O . GLU A 1 157 ? 41.219 -32.75 -31.828 1 84.25 157 GLU A O 1
ATOM 1254 N N . ASN A 1 158 ? 40.5 -34.375 -33.125 1 87.12 158 ASN A N 1
ATOM 1255 C CA . ASN A 1 158 ? 40.969 -33.719 -34.344 1 87.12 158 ASN A CA 1
ATOM 1256 C C . ASN A 1 158 ? 39.938 -32.719 -34.844 1 87.12 158 ASN A C 1
ATOM 1258 O O . ASN A 1 158 ? 40.125 -32.156 -35.938 1 87.12 158 ASN A O 1
ATOM 1262 N N . GLY A 1 159 ? 38.875 -32.625 -34.125 1 87.44 159 GLY A N 1
ATOM 1263 C CA . GLY A 1 159 ? 37.875 -31.609 -34.469 1 87.44 159 GLY A CA 1
ATOM 1264 C C . GLY A 1 159 ? 36.781 -32.156 -35.344 1 87.44 159 GLY A C 1
ATOM 1265 O O . GLY A 1 159 ? 35.875 -31.391 -35.781 1 87.44 159 GLY A O 1
ATOM 1266 N N . THR A 1 160 ? 36.812 -33.375 -35.562 1 90.31 160 THR A N 1
ATOM 1267 C CA . THR A 1 160 ? 35.812 -33.969 -36.438 1 90.31 160 THR A CA 1
ATOM 1268 C C . THR A 1 160 ? 34.531 -34.281 -35.656 1 90.31 160 THR A C 1
ATOM 1270 O O . THR A 1 160 ? 34.562 -34.75 -34.531 1 90.31 160 THR A O 1
ATOM 1273 N N . LEU A 1 161 ? 33.406 -34 -36.344 1 90.81 161 LEU A N 1
ATOM 1274 C CA . LEU A 1 161 ? 32.094 -34.281 -35.75 1 90.81 161 LEU A CA 1
ATOM 1275 C C . LEU A 1 161 ? 31.844 -35.781 -35.688 1 90.81 161 LEU A C 1
ATOM 1277 O O . LEU A 1 161 ? 31.875 -36.469 -36.719 1 90.81 161 LEU A O 1
ATOM 1281 N N . VAL A 1 162 ? 31.656 -36.281 -34.5 1 89 162 VAL A N 1
ATOM 1282 C CA . VAL A 1 162 ? 31.453 -37.719 -34.281 1 89 162 VAL A CA 1
ATOM 1283 C C . VAL A 1 162 ? 29.953 -38.031 -34.344 1 89 162 VAL A C 1
ATOM 1285 O O . VAL A 1 162 ? 29.531 -39 -34.969 1 89 162 VAL A O 1
ATOM 1288 N N . LYS A 1 163 ? 29.188 -37.25 -33.625 1 90.88 163 LYS A N 1
ATOM 1289 C CA . LYS A 1 163 ? 27.734 -37.469 -33.5 1 90.88 163 LYS A CA 1
ATOM 1290 C C . LYS A 1 163 ? 27.016 -36.188 -33.219 1 90.88 163 LYS A C 1
ATOM 1292 O O . LYS A 1 163 ? 27.5 -35.344 -32.438 1 90.88 163 LYS A O 1
ATOM 1297 N N . ASN A 1 164 ? 25.906 -36.094 -33.906 1 90.81 164 ASN A N 1
ATOM 1298 C CA . ASN A 1 164 ? 25.031 -34.938 -33.656 1 90.81 164 ASN A CA 1
ATOM 1299 C C . ASN A 1 164 ? 23.688 -35.375 -33.062 1 90.81 164 ASN A C 1
ATOM 1301 O O . ASN A 1 164 ? 23.078 -36.344 -33.5 1 90.81 164 ASN A O 1
ATOM 1305 N N . PHE A 1 165 ? 23.406 -34.719 -32.031 1 87.56 165 PHE A N 1
ATOM 1306 C CA . PHE A 1 165 ? 22.109 -34.969 -31.391 1 87.56 165 PHE A CA 1
ATOM 1307 C C . PHE A 1 165 ? 21.125 -33.844 -31.703 1 87.56 165 PHE A C 1
ATOM 1309 O O . PHE A 1 165 ? 21.359 -32.688 -31.344 1 87.56 165 PHE A O 1
ATOM 1316 N N . THR A 1 166 ? 20.266 -34.062 -32.75 1 69.56 166 THR A N 1
ATOM 1317 C CA . THR A 1 166 ? 19.203 -33.094 -33.031 1 69.56 166 THR A CA 1
ATOM 1318 C C . THR A 1 166 ? 17.969 -33.406 -32.219 1 69.56 166 THR A C 1
ATOM 1320 O O . THR A 1 166 ? 17.406 -34.5 -32.312 1 69.56 166 THR A O 1
ATOM 1323 N N . GLU A 1 167 ? 17.531 -32.469 -31.5 1 68.31 167 GLU A N 1
ATOM 1324 C CA . GLU A 1 167 ? 16.547 -32.781 -30.469 1 68.31 167 GLU A CA 1
ATOM 1325 C C . GLU A 1 167 ? 15.133 -32.438 -30.922 1 68.31 167 GLU A C 1
ATOM 1327 O O . GLU A 1 167 ? 14.156 -32.688 -30.219 1 68.31 167 GLU A O 1
ATOM 1332 N N . GLN A 1 168 ? 15 -32.031 -32.188 1 80.06 168 GLN A N 1
ATOM 1333 C CA . GLN A 1 168 ? 13.633 -31.797 -32.625 1 80.06 168 GLN A CA 1
ATOM 1334 C C . GLN A 1 168 ? 12.922 -33.094 -32.938 1 80.06 168 GLN A C 1
ATOM 1336 O O . GLN A 1 168 ? 13.453 -33.938 -33.656 1 80.06 168 GLN A O 1
ATOM 1341 N N . LEU A 1 169 ? 11.789 -33.25 -32.312 1 82.94 169 LEU A N 1
ATOM 1342 C CA . LEU A 1 169 ? 11.039 -34.5 -32.438 1 82.94 169 LEU A CA 1
ATOM 1343 C C . LEU A 1 169 ? 9.633 -34.219 -32.938 1 82.94 169 LEU A C 1
ATOM 1345 O O . LEU A 1 169 ? 9.07 -33.156 -32.719 1 82.94 169 LEU A O 1
ATOM 1349 N N . LYS A 1 170 ? 9.219 -35.188 -33.719 1 84.81 170 LYS A N 1
ATOM 1350 C CA . LYS A 1 170 ? 7.789 -35.188 -34.031 1 84.81 170 LYS A CA 1
ATOM 1351 C C . LYS A 1 170 ? 7 -35.906 -32.938 1 84.81 170 LYS A C 1
ATOM 1353 O O . LYS A 1 170 ? 7.344 -37.031 -32.531 1 84.81 170 LYS A O 1
ATOM 1358 N N . VAL A 1 171 ? 6 -35.25 -32.469 1 88.06 171 VAL A N 1
ATOM 1359 C CA . VAL A 1 171 ? 5.227 -35.781 -31.359 1 88.06 171 VAL A CA 1
ATOM 1360 C C . VAL A 1 171 ? 3.742 -35.781 -31.703 1 88.06 171 VAL A C 1
ATOM 1362 O O . VAL A 1 171 ? 3.305 -35.031 -32.594 1 88.06 171 VAL A O 1
ATOM 1365 N N . SER A 1 172 ? 2.98 -36.688 -31.062 1 88.19 172 SER A N 1
ATOM 1366 C CA . SER A 1 172 ? 1.539 -36.812 -31.266 1 88.19 172 SER A CA 1
ATOM 1367 C C . SER A 1 172 ? 0.8 -36.781 -29.922 1 88.19 172 SER A C 1
ATOM 1369 O O . SER A 1 172 ? 1.383 -37.094 -28.875 1 88.19 172 SER A O 1
ATOM 1371 N N . PRO A 1 173 ? -0.561 -36.406 -30 1 86.62 173 PRO A N 1
ATOM 1372 C CA . PRO A 1 173 ? -1.324 -36.344 -28.75 1 86.62 173 PRO A CA 1
ATOM 1373 C C . PRO A 1 173 ? -1.67 -37.719 -28.219 1 86.62 173 PRO A C 1
ATOM 1375 O O . PRO A 1 173 ? -2.271 -37.844 -27.141 1 86.62 173 PRO A O 1
ATOM 1378 N N . GLY A 1 174 ? -1.324 -38.781 -28.875 1 88.5 174 GLY A N 1
ATOM 1379 C CA . GLY A 1 174 ? -1.525 -40.125 -28.422 1 88.5 174 GLY A CA 1
ATOM 1380 C C . GLY A 1 174 ? -1.084 -41.188 -29.438 1 88.5 174 GLY A C 1
ATOM 1381 O O . GLY A 1 174 ? -0.847 -40.844 -30.609 1 88.5 174 GLY A O 1
ATOM 1382 N N . PRO A 1 175 ? -1.025 -42.344 -28.859 1 87.31 175 PRO A N 1
ATOM 1383 C CA . PRO A 1 175 ? -0.627 -43.406 -29.797 1 87.31 175 PRO A CA 1
ATOM 1384 C C . PRO A 1 175 ? -1.617 -43.594 -30.938 1 87.31 175 PRO A C 1
ATOM 1386 O O . PRO A 1 175 ? -2.83 -43.531 -30.734 1 87.31 175 PRO A O 1
ATOM 1389 N N . GLY A 1 176 ? -1.144 -43.656 -32.094 1 82.75 176 GLY A N 1
ATOM 1390 C CA . GLY A 1 176 ? -1.968 -43.969 -33.25 1 82.75 176 GLY A CA 1
ATOM 1391 C C . GLY A 1 176 ? -2.539 -42.75 -33.906 1 82.75 176 GLY A C 1
ATOM 1392 O O . GLY A 1 176 ? -3.143 -42.812 -35 1 82.75 176 GLY A O 1
ATOM 1393 N N . ILE A 1 177 ? -2.369 -41.594 -33.312 1 85.94 177 ILE A N 1
ATOM 1394 C CA . ILE A 1 177 ? -2.877 -40.375 -33.906 1 85.94 177 ILE A CA 1
ATOM 1395 C C . ILE A 1 177 ? -1.895 -39.844 -34.938 1 85.94 177 ILE A C 1
ATOM 1397 O O . ILE A 1 177 ? -0.711 -39.656 -34.656 1 85.94 177 ILE A O 1
ATOM 1401 N N . LYS A 1 178 ? -2.293 -39.531 -36.156 1 84.06 178 LYS A N 1
ATOM 1402 C CA . LYS A 1 178 ? -1.449 -39.188 -37.281 1 84.06 178 LYS A CA 1
ATOM 1403 C C . LYS A 1 178 ? -1.034 -37.719 -37.219 1 84.06 178 LYS A C 1
ATOM 1405 O O . LYS A 1 178 ? 0.047 -37.344 -37.688 1 84.06 178 LYS A O 1
ATOM 1410 N N . ALA A 1 179 ? -1.846 -36.969 -36.75 1 81.5 179 ALA A N 1
ATOM 1411 C CA . ALA A 1 179 ? -1.512 -35.562 -36.656 1 81.5 179 ALA A CA 1
ATOM 1412 C C . ALA A 1 179 ? -0.319 -35.344 -35.719 1 81.5 179 ALA A C 1
ATOM 1414 O O . ALA A 1 179 ? -0.342 -35.75 -34.562 1 81.5 179 ALA A O 1
ATOM 1415 N N . THR A 1 180 ? 0.732 -34.781 -36.281 1 84.5 180 THR A N 1
ATOM 1416 C CA . THR A 1 180 ? 1.939 -34.594 -35.469 1 84.5 180 THR A CA 1
ATOM 1417 C C . THR A 1 180 ? 2.332 -33.125 -35.406 1 84.5 180 THR A C 1
ATOM 1419 O O . THR A 1 180 ? 1.86 -32.312 -36.219 1 84.5 180 THR A O 1
ATOM 1422 N N . ASP A 1 181 ? 3.084 -32.781 -34.375 1 87.31 181 ASP A N 1
ATOM 1423 C CA . ASP A 1 181 ? 3.652 -31.469 -34.156 1 87.31 181 ASP A CA 1
ATOM 1424 C C . ASP A 1 181 ? 5.16 -31.547 -33.938 1 87.31 181 ASP A C 1
ATOM 1426 O O . ASP A 1 181 ? 5.688 -32.594 -33.562 1 87.31 181 ASP A O 1
ATOM 1430 N N . TRP A 1 182 ? 5.734 -30.406 -34.25 1 85.12 182 TRP A N 1
ATOM 1431 C CA . TRP A 1 182 ? 7.16 -30.344 -33.969 1 85.12 182 TRP A CA 1
ATOM 1432 C C . TRP A 1 182 ? 7.391 -29.938 -32.5 1 85.12 182 TRP A C 1
ATOM 1434 O O . TRP A 1 182 ? 6.734 -29.031 -31.984 1 85.12 182 TRP A O 1
ATOM 1444 N N . PHE A 1 183 ? 8.211 -30.766 -31.891 1 88 183 PHE A N 1
ATOM 1445 C CA . PHE A 1 183 ? 8.648 -30.5 -30.531 1 88 183 PHE A CA 1
ATOM 1446 C C . PHE A 1 183 ? 10.141 -30.219 -30.484 1 88 183 PHE A C 1
ATOM 1448 O O . PHE A 1 183 ? 10.945 -31.047 -30.938 1 88 183 PHE A O 1
ATOM 1455 N N . THR A 1 184 ? 10.516 -29.031 -30.031 1 89.88 184 THR A N 1
ATOM 1456 C CA . THR A 1 184 ? 11.914 -28.625 -29.891 1 89.88 184 THR A CA 1
ATOM 1457 C C . THR A 1 184 ? 12.258 -28.344 -28.438 1 89.88 184 THR A C 1
ATOM 1459 O O . THR A 1 184 ? 11.844 -27.328 -27.875 1 89.88 184 THR A O 1
ATOM 1462 N N . PRO A 1 185 ? 13.141 -29.203 -27.828 1 93.19 185 PRO A N 1
ATOM 1463 C CA . PRO A 1 185 ? 13.531 -28.969 -26.438 1 93.19 185 PRO A CA 1
ATOM 1464 C C . PRO A 1 185 ? 14.359 -27.703 -26.25 1 93.19 185 PRO A C 1
ATOM 1466 O O . PRO A 1 185 ? 15.211 -27.391 -27.094 1 93.19 185 PRO A O 1
ATOM 1469 N N . TYR A 1 186 ? 14.102 -26.938 -25.266 1 94.25 186 TYR A N 1
ATOM 1470 C CA . TYR A 1 186 ? 14.883 -25.75 -24.922 1 94.25 186 TYR A CA 1
ATOM 1471 C C . TYR A 1 186 ? 14.609 -25.297 -23.484 1 94.25 186 TYR A C 1
ATOM 1473 O O . TYR A 1 186 ? 13.688 -25.812 -22.844 1 94.25 186 TYR A O 1
ATOM 1481 N N . THR A 1 187 ? 15.383 -24.5 -22.938 1 94.06 187 THR A N 1
ATOM 1482 C CA . THR A 1 187 ? 15.148 -23.812 -21.672 1 94.06 187 THR A CA 1
ATOM 1483 C C . THR A 1 187 ? 14.789 -22.344 -21.906 1 94.06 187 THR A C 1
ATOM 1485 O O . THR A 1 187 ? 15.609 -21.578 -22.375 1 94.06 187 THR A O 1
ATOM 1488 N N . ALA A 1 188 ? 13.562 -22.047 -21.5 1 94.94 188 ALA A N 1
ATOM 1489 C CA . ALA A 1 188 ? 13.094 -20.672 -21.734 1 94.94 188 ALA A CA 1
ATOM 1490 C C . ALA A 1 188 ? 13.984 -19.656 -21.031 1 94.94 188 ALA A C 1
ATOM 1492 O O . ALA A 1 188 ? 14.375 -19.859 -19.875 1 94.94 188 ALA A O 1
ATOM 1493 N N . TYR A 1 189 ? 14.383 -18.562 -21.781 1 92.94 189 TYR A N 1
ATOM 1494 C CA . TYR A 1 189 ? 15.117 -17.391 -21.312 1 92.94 189 TYR A CA 1
ATOM 1495 C C . TYR A 1 189 ? 16.578 -17.734 -21.047 1 92.94 189 TYR A C 1
ATOM 1497 O O . TYR A 1 189 ? 17.312 -16.953 -20.422 1 92.94 189 TYR A O 1
ATOM 1505 N N . SER A 1 190 ? 17 -18.953 -21.422 1 90.88 190 SER A N 1
ATOM 1506 C CA . SER A 1 190 ? 18.422 -19.281 -21.375 1 90.88 190 SER A CA 1
ATOM 1507 C C . SER A 1 190 ? 19.219 -18.391 -22.312 1 90.88 190 SER A C 1
ATOM 1509 O O . SER A 1 190 ? 18.703 -17.953 -23.359 1 90.88 190 SER A O 1
ATOM 1511 N N . ASN A 1 191 ? 20.484 -18.203 -22 1 89.88 191 ASN A N 1
ATOM 1512 C CA . ASN A 1 191 ? 21.375 -17.438 -22.875 1 89.88 191 ASN A CA 1
ATOM 1513 C C . ASN A 1 191 ? 21.688 -18.188 -24.156 1 89.88 191 ASN A C 1
ATOM 1515 O O . ASN A 1 191 ? 21.734 -19.422 -24.156 1 89.88 191 ASN A O 1
ATOM 1519 N N . ASN A 1 192 ? 21.875 -17.422 -25.172 1 91.88 192 ASN A N 1
ATOM 1520 C CA . ASN A 1 192 ? 22.328 -17.984 -26.438 1 91.88 192 ASN A CA 1
ATOM 1521 C C . ASN A 1 192 ? 23.859 -18.031 -26.531 1 91.88 192 ASN A C 1
ATOM 1523 O O . ASN A 1 192 ? 24.547 -17.25 -25.875 1 91.88 192 ASN A O 1
ATOM 1527 N N . GLY A 1 193 ? 24.312 -18.969 -27.281 1 93.88 193 GLY A N 1
ATOM 1528 C CA . GLY A 1 193 ? 25.734 -19.062 -27.5 1 93.88 193 GLY A CA 1
ATOM 1529 C C . GLY A 1 193 ? 26.188 -20.469 -27.875 1 93.88 193 GLY A C 1
ATOM 1530 O O . GLY A 1 193 ? 25.359 -21.328 -28.156 1 93.88 193 GLY A O 1
ATOM 1531 N N . THR A 1 194 ? 27.5 -20.594 -28.031 1 95.69 194 THR A N 1
ATOM 1532 C CA . THR A 1 194 ? 28.141 -21.875 -28.312 1 95.69 194 THR A CA 1
ATOM 1533 C C . THR A 1 194 ? 29.328 -22.109 -27.375 1 95.69 194 THR A C 1
ATOM 1535 O O . THR A 1 194 ? 30.078 -21.188 -27.094 1 95.69 194 THR A O 1
ATOM 1538 N N . ALA A 1 195 ? 29.328 -23.312 -26.891 1 96.12 195 ALA A N 1
ATOM 1539 C CA . ALA A 1 195 ? 30.453 -23.703 -26.031 1 96.12 195 ALA A CA 1
ATOM 1540 C C . ALA A 1 195 ? 30.875 -25.141 -26.312 1 96.12 195 ALA A C 1
ATOM 1542 O O . ALA A 1 195 ? 30.047 -25.984 -26.672 1 96.12 195 ALA A O 1
ATOM 1543 N N . GLU A 1 196 ? 32.125 -25.359 -26.156 1 95.75 196 GLU A N 1
ATOM 1544 C CA . GLU A 1 196 ? 32.688 -26.703 -26.312 1 95.75 196 GLU A CA 1
ATOM 1545 C C . GLU A 1 196 ? 33.594 -27.062 -25.141 1 95.75 196 GLU A C 1
ATOM 1547 O O . GLU A 1 196 ? 34.344 -26.219 -24.672 1 95.75 196 GLU A O 1
ATOM 1552 N N . GLY A 1 197 ? 33.375 -28.281 -24.656 1 94.38 197 GLY A N 1
ATOM 1553 C CA . GLY A 1 197 ? 34.188 -28.734 -23.531 1 94.38 197 GLY A CA 1
ATOM 1554 C C . GLY A 1 197 ? 34 -30.203 -23.219 1 94.38 197 GLY A C 1
ATOM 1555 O O . GLY A 1 197 ? 33.125 -30.859 -23.812 1 94.38 197 GLY A O 1
ATOM 1556 N N . ARG A 1 198 ? 34.875 -30.688 -22.312 1 92.75 198 ARG A N 1
ATOM 1557 C CA . ARG A 1 198 ? 34.719 -32.062 -21.844 1 92.75 198 ARG A CA 1
ATOM 1558 C C . ARG A 1 198 ? 33.406 -32.219 -21.109 1 92.75 198 ARG A C 1
ATOM 1560 O O . ARG A 1 198 ? 32.969 -31.344 -20.375 1 92.75 198 ARG A O 1
ATOM 1567 N N . LEU A 1 199 ? 32.781 -33.406 -21.344 1 93.81 199 LEU A N 1
ATOM 1568 C CA . LEU A 1 199 ? 31.547 -33.719 -20.625 1 93.81 199 LEU A CA 1
ATOM 1569 C C . LEU A 1 199 ? 31.859 -34.219 -19.219 1 93.81 199 LEU A C 1
ATOM 1571 O O . LEU A 1 199 ? 32.625 -35.188 -19.062 1 93.81 199 LEU A O 1
ATOM 1575 N N . VAL A 1 200 ? 31.297 -33.562 -18.25 1 92.75 200 VAL A N 1
ATOM 1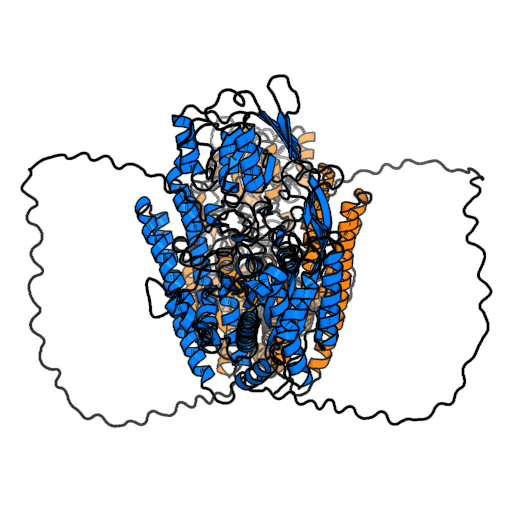576 C CA . VAL A 1 200 ? 31.484 -34.031 -16.875 1 92.75 200 VAL A CA 1
ATOM 1577 C C . VAL A 1 200 ? 30.125 -34.375 -16.25 1 92.75 200 VAL A C 1
ATOM 1579 O O . VAL A 1 200 ? 29.219 -33.562 -16.219 1 92.75 200 VAL A O 1
ATOM 1582 N N . TYR A 1 201 ? 29.984 -35.625 -15.797 1 93.5 201 TYR A N 1
ATOM 1583 C CA . TYR A 1 201 ? 28.797 -36.031 -15.086 1 93.5 201 TYR A CA 1
ATOM 1584 C C . TYR A 1 201 ? 28.812 -35.562 -13.633 1 93.5 201 TYR A C 1
ATOM 1586 O O . TYR A 1 201 ? 29.734 -35.906 -12.883 1 93.5 201 TYR A O 1
ATOM 1594 N N . VAL A 1 202 ? 27.766 -34.875 -13.25 1 93.19 202 VAL A N 1
ATOM 1595 C CA . VAL A 1 202 ? 27.828 -34.25 -11.93 1 93.19 202 VAL A CA 1
ATOM 1596 C C . VAL A 1 202 ? 26.719 -34.812 -11.047 1 93.19 202 VAL A C 1
ATOM 1598 O O . VAL A 1 202 ? 26.344 -34.188 -10.055 1 93.19 202 VAL A O 1
ATOM 1601 N N . ASN A 1 203 ? 26.078 -35.875 -11.352 1 92.81 203 ASN A N 1
ATOM 1602 C CA . ASN A 1 203 ? 25 -36.469 -10.562 1 92.81 203 ASN A CA 1
ATOM 1603 C C . ASN A 1 203 ? 23.828 -35.5 -10.414 1 92.81 203 ASN A C 1
ATOM 1605 O O . ASN A 1 203 ? 23.297 -35 -11.406 1 92.81 203 ASN A O 1
ATOM 1609 N N . ARG A 1 204 ? 23.453 -35.094 -9.25 1 92.56 204 ARG A N 1
ATOM 1610 C CA . ARG A 1 204 ? 22.375 -34.094 -9.055 1 92.56 204 ARG A CA 1
ATOM 1611 C C . ARG A 1 204 ? 22.922 -32.688 -9.102 1 92.56 204 ARG A C 1
ATOM 1613 O O . ARG A 1 204 ? 22.156 -31.719 -9.25 1 92.56 204 ARG A O 1
ATOM 1620 N N . GLY A 1 205 ? 24.156 -32.594 -9.023 1 92.94 205 GLY A N 1
ATOM 1621 C CA . GLY A 1 205 ? 24.797 -31.266 -9.078 1 92.94 205 GLY A CA 1
ATOM 1622 C C . GLY A 1 205 ? 24.703 -30.516 -7.762 1 92.94 205 GLY A C 1
ATOM 1623 O O . GLY A 1 205 ? 24.719 -29.281 -7.75 1 92.94 205 GLY A O 1
ATOM 1624 N N . THR A 1 206 ? 24.5 -31.141 -6.633 1 92.62 206 THR A N 1
ATOM 1625 C CA . THR A 1 206 ? 24.484 -30.5 -5.328 1 92.62 206 THR A CA 1
ATOM 1626 C C . THR A 1 206 ? 25.891 -30.031 -4.93 1 92.62 206 THR A C 1
ATOM 1628 O O . THR A 1 206 ? 26.875 -30.422 -5.566 1 92.62 206 THR A O 1
ATOM 1631 N N . ALA A 1 207 ? 25.922 -29.234 -3.898 1 92.06 207 ALA A N 1
ATOM 1632 C CA . ALA A 1 207 ? 27.219 -28.812 -3.393 1 92.06 207 ALA A CA 1
ATOM 1633 C C . ALA A 1 207 ? 28.062 -30 -2.973 1 92.06 207 ALA A C 1
ATOM 1635 O O . ALA A 1 207 ? 29.281 -30.031 -3.201 1 92.06 207 ALA A O 1
ATOM 1636 N N . LYS A 1 208 ? 27.438 -30.938 -2.389 1 93.88 208 LYS A N 1
ATOM 1637 C CA . LYS A 1 208 ? 28.141 -32.156 -1.962 1 93.88 208 LYS A CA 1
ATOM 1638 C C . LYS A 1 208 ? 28.688 -32.906 -3.16 1 93.88 208 LYS A C 1
ATOM 1640 O O . LYS A 1 208 ? 29.797 -33.438 -3.113 1 93.88 208 LYS A O 1
ATOM 1645 N N . ASP A 1 209 ? 27.922 -33.094 -4.242 1 94.06 209 ASP A N 1
ATOM 1646 C CA . ASP A 1 209 ? 28.359 -33.781 -5.457 1 94.06 209 ASP A CA 1
ATOM 1647 C C . ASP A 1 209 ? 29.578 -33.094 -6.059 1 94.06 209 ASP A C 1
ATOM 1649 O O . ASP A 1 209 ? 30.516 -33.75 -6.484 1 94.06 209 ASP A O 1
ATOM 1653 N N . LEU A 1 210 ? 29.562 -31.828 -6.113 1 94.25 210 LEU A N 1
ATOM 1654 C CA . LEU A 1 210 ? 30.672 -31.078 -6.711 1 94.25 210 LEU A CA 1
ATOM 1655 C C . LEU A 1 210 ? 31.922 -31.188 -5.855 1 94.25 210 LEU A C 1
ATOM 1657 O O . LEU A 1 210 ? 33.031 -31.203 -6.379 1 94.25 210 LEU A O 1
ATOM 1661 N N . GLN A 1 211 ? 31.672 -31.203 -4.539 1 94.06 211 GLN A N 1
ATOM 1662 C CA . GLN A 1 211 ? 32.812 -31.406 -3.641 1 94.06 211 GLN A CA 1
ATOM 1663 C C . GLN A 1 211 ? 33.438 -32.781 -3.869 1 94.06 211 GLN A C 1
ATOM 1665 O O . GLN A 1 211 ? 34.656 -32.906 -3.805 1 94.06 211 GLN A O 1
ATOM 1670 N N . GLU A 1 212 ? 32.656 -33.75 -4.043 1 94.12 212 GLU A N 1
ATOM 1671 C CA . GLU A 1 212 ? 33.156 -35.094 -4.336 1 94.12 212 GLU A CA 1
ATOM 1672 C C . GLU A 1 212 ? 34 -35.062 -5.605 1 94.12 212 GLU A C 1
ATOM 1674 O O . GLU A 1 212 ? 35.031 -35.781 -5.68 1 94.12 212 GLU A O 1
ATOM 1679 N N . LEU A 1 213 ? 33.625 -34.406 -6.645 1 93.62 213 LEU A N 1
ATOM 1680 C CA . LEU A 1 213 ? 34.406 -34.312 -7.887 1 93.62 213 LEU A CA 1
ATOM 1681 C C . LEU A 1 213 ? 35.719 -33.594 -7.648 1 93.62 213 LEU A C 1
ATOM 1683 O O . LEU A 1 213 ? 36.75 -33.938 -8.242 1 93.62 213 LEU A O 1
ATOM 1687 N N . GLU A 1 214 ? 35.656 -32.625 -6.809 1 93.31 214 GLU A N 1
ATOM 1688 C CA . GLU A 1 214 ? 36.875 -31.922 -6.461 1 93.31 214 GLU A CA 1
ATOM 1689 C C . GLU A 1 214 ? 37.875 -32.875 -5.781 1 93.31 214 GLU A C 1
ATOM 1691 O O . GLU A 1 214 ? 39.062 -32.812 -6.051 1 93.31 214 GLU A O 1
ATOM 1696 N N . LYS A 1 215 ? 37.375 -33.625 -4.93 1 94.25 215 LYS A N 1
ATOM 1697 C CA . LYS A 1 215 ? 38.219 -34.625 -4.262 1 94.25 215 LYS A CA 1
ATOM 1698 C C . LYS A 1 215 ? 38.844 -35.562 -5.27 1 94.25 215 LYS A C 1
ATOM 1700 O O . LYS A 1 215 ? 39.969 -36.062 -5.051 1 94.25 215 LYS A O 1
ATOM 1705 N N . LEU A 1 216 ? 38.219 -35.844 -6.336 1 92.06 216 LEU A N 1
ATOM 1706 C CA . LEU A 1 216 ? 38.688 -36.75 -7.379 1 92.06 216 LEU A CA 1
ATOM 1707 C C . LEU A 1 216 ? 39.531 -36 -8.406 1 92.06 216 LEU A C 1
ATOM 1709 O O . LEU A 1 216 ? 39.906 -36.562 -9.438 1 92.06 216 LEU A O 1
ATOM 1713 N N . ASN A 1 217 ? 39.75 -34.656 -8.227 1 92.44 217 ASN A N 1
ATOM 1714 C CA . ASN A 1 217 ? 40.531 -33.781 -9.062 1 92.44 217 ASN A CA 1
ATOM 1715 C C . ASN A 1 217 ? 39.938 -33.625 -10.461 1 92.44 217 ASN A C 1
ATOM 1717 O O . ASN A 1 217 ? 40.656 -33.625 -11.461 1 92.44 217 ASN A O 1
ATOM 1721 N N . ILE A 1 218 ? 38.688 -33.656 -10.492 1 92.31 218 ILE A N 1
ATOM 1722 C CA . ILE A 1 218 ? 38 -33.406 -11.742 1 92.31 218 ILE A CA 1
ATOM 1723 C C . ILE A 1 218 ? 37.594 -31.938 -11.812 1 92.31 218 ILE A C 1
ATOM 1725 O O . ILE A 1 218 ? 36.719 -31.484 -11.047 1 92.31 218 ILE A O 1
ATOM 1729 N N . SER A 1 219 ? 38.156 -31.219 -12.703 1 92.19 219 SER A N 1
ATOM 1730 C CA . SER A 1 219 ? 37.875 -29.797 -12.859 1 92.19 219 SER A CA 1
ATOM 1731 C C . SER A 1 219 ? 36.625 -29.562 -13.688 1 92.19 219 SER A C 1
ATOM 1733 O O . SER A 1 219 ? 36.375 -30.266 -14.664 1 92.19 219 SER A O 1
ATOM 1735 N N . LEU A 1 220 ? 35.906 -28.516 -13.344 1 95.12 220 LEU A N 1
ATOM 1736 C CA . LEU A 1 220 ? 34.719 -28.156 -14.078 1 95.12 220 LEU A CA 1
ATOM 1737 C C . LEU A 1 220 ? 34.969 -26.969 -15 1 95.12 220 LEU A C 1
ATOM 1739 O O . LEU A 1 220 ? 34.094 -26.562 -15.758 1 95.12 220 LEU A O 1
ATOM 1743 N N . ASN A 1 221 ? 36.156 -26.438 -14.977 1 95.12 221 ASN A N 1
ATOM 1744 C CA . ASN A 1 221 ? 36.469 -25.266 -15.789 1 95.12 221 ASN A CA 1
ATOM 1745 C C . ASN A 1 221 ? 36.406 -25.578 -17.281 1 95.12 221 ASN A C 1
ATOM 1747 O O . ASN A 1 221 ? 37.062 -26.516 -17.75 1 95.12 221 ASN A O 1
ATOM 1751 N N . GLY A 1 222 ? 35.562 -24.797 -17.938 1 95.25 222 GLY A N 1
ATOM 1752 C CA . GLY A 1 222 ? 35.438 -24.906 -19.391 1 95.25 222 GLY A CA 1
ATOM 1753 C C . GLY A 1 222 ? 34.688 -26.156 -19.828 1 95.25 222 GLY A C 1
ATOM 1754 O O . GLY A 1 222 ? 34.781 -26.562 -20.984 1 95.25 222 GLY A O 1
ATOM 1755 N N . THR A 1 223 ? 34 -26.781 -18.984 1 95.5 223 THR A N 1
ATOM 1756 C CA . THR A 1 223 ? 33.344 -28.062 -19.266 1 95.5 223 THR A CA 1
ATOM 1757 C C . THR A 1 223 ? 31.859 -27.891 -19.531 1 95.5 223 THR A C 1
ATOM 1759 O O . THR A 1 223 ? 31.312 -26.797 -19.344 1 95.5 223 THR A O 1
ATOM 1762 N N . ILE A 1 224 ? 31.234 -28.875 -20.094 1 96.31 224 ILE A N 1
ATOM 1763 C CA . ILE A 1 224 ? 29.797 -29.047 -20.172 1 96.31 224 ILE A CA 1
ATOM 1764 C C . ILE A 1 224 ? 29.344 -30.078 -19.141 1 96.31 224 ILE A C 1
ATOM 1766 O O . ILE A 1 224 ? 29.797 -31.234 -19.188 1 96.31 224 ILE A O 1
ATOM 1770 N N . LEU A 1 225 ? 28.469 -29.656 -18.328 1 96.06 225 LEU A N 1
ATOM 1771 C CA . LEU A 1 225 ? 28.047 -30.547 -17.25 1 96.06 225 LEU A CA 1
ATOM 1772 C C . LEU A 1 225 ? 26.812 -31.344 -17.656 1 96.06 225 LEU A C 1
ATOM 1774 O O . LEU A 1 225 ? 25.969 -30.859 -18.422 1 96.06 225 LEU A O 1
ATOM 1778 N N . LEU A 1 226 ? 26.734 -32.531 -17.188 1 95.06 226 LEU A N 1
ATOM 1779 C CA . LEU A 1 226 ? 25.547 -33.375 -17.312 1 95.06 226 LEU A CA 1
ATOM 1780 C C . LEU A 1 226 ? 24.984 -33.719 -15.953 1 95.06 226 LEU A C 1
ATOM 1782 O O . LEU A 1 226 ? 25.672 -34.312 -15.109 1 95.06 226 LEU A O 1
ATOM 1786 N N . THR A 1 227 ? 23.719 -33.344 -15.758 1 95.38 227 THR A N 1
ATOM 1787 C CA . THR A 1 227 ? 23.094 -33.594 -14.461 1 95.38 227 THR A CA 1
ATOM 1788 C C . THR A 1 227 ? 21.797 -34.375 -14.633 1 95.38 227 THR A C 1
ATOM 1790 O O . THR A 1 227 ? 21.062 -34.188 -15.609 1 95.38 227 THR A O 1
ATOM 1793 N N . ARG A 1 228 ? 21.484 -35.188 -13.609 1 93.56 228 ARG A N 1
ATOM 1794 C CA . ARG A 1 228 ? 20.25 -35.969 -13.625 1 93.56 228 ARG A CA 1
ATOM 1795 C C . ARG A 1 228 ? 19.125 -35.219 -12.906 1 93.56 228 ARG A C 1
ATOM 1797 O O . ARG A 1 228 ? 18.047 -35.781 -12.727 1 93.56 228 ARG A O 1
ATOM 1804 N N . ASP A 1 229 ? 19.328 -34.094 -12.414 1 91.75 229 ASP A N 1
ATOM 1805 C CA . ASP A 1 229 ? 18.344 -33.312 -11.695 1 91.75 229 ASP A CA 1
ATOM 1806 C C . ASP A 1 229 ? 17.828 -32.156 -12.539 1 91.75 229 ASP A C 1
ATOM 1808 O O . ASP A 1 229 ? 18.25 -31 -12.344 1 91.75 229 ASP A O 1
ATOM 1812 N N . PHE A 1 230 ? 16.875 -32.438 -13.273 1 88.94 230 PHE A N 1
ATOM 1813 C CA . PHE A 1 230 ? 16.328 -31.406 -14.141 1 88.94 230 PHE A CA 1
ATOM 1814 C C . PHE A 1 230 ? 15.734 -30.266 -13.328 1 88.94 230 PHE A C 1
ATOM 1816 O O . PHE A 1 230 ? 15.922 -29.094 -13.656 1 88.94 230 PHE A O 1
ATOM 1823 N N . TRP A 1 231 ? 15.086 -30.469 -12.273 1 84.94 231 TRP A N 1
ATOM 1824 C CA . TRP A 1 231 ? 14.328 -29.453 -11.555 1 84.94 231 TRP A CA 1
ATOM 1825 C C . TRP A 1 231 ? 15.219 -28.672 -10.594 1 84.94 231 TRP A C 1
ATOM 1827 O O . TRP A 1 231 ? 14.867 -27.578 -10.141 1 84.94 231 TRP A O 1
ATOM 1837 N N . GLY A 1 232 ? 16.281 -29.172 -10.242 1 80.69 232 GLY A N 1
ATOM 1838 C CA . GLY A 1 232 ? 17.172 -28.516 -9.305 1 80.69 232 GLY A CA 1
ATOM 1839 C C . GLY A 1 232 ? 18.297 -27.75 -9.992 1 80.69 232 GLY A C 1
ATOM 1840 O O . GLY A 1 232 ? 19.281 -27.375 -9.352 1 80.69 232 GLY A O 1
ATOM 1841 N N . PHE A 1 233 ? 18.094 -27.484 -11.25 1 75.81 233 PHE A N 1
ATOM 1842 C CA . PHE A 1 233 ? 19.234 -26.984 -12.016 1 75.81 233 PHE A CA 1
ATOM 1843 C C . PHE A 1 233 ? 19.578 -25.547 -11.609 1 75.81 233 PHE A C 1
ATOM 1845 O O . PHE A 1 233 ? 20.688 -25.078 -11.852 1 75.81 233 PHE A O 1
ATOM 1852 N N . PHE A 1 234 ? 18.688 -24.844 -10.984 1 75.25 234 PHE A N 1
ATOM 1853 C CA . PHE A 1 234 ? 18.984 -23.469 -10.609 1 75.25 234 PHE A CA 1
ATOM 1854 C C . PHE A 1 234 ? 20.125 -23.422 -9.586 1 75.25 234 PHE A C 1
ATOM 1856 O O . PHE A 1 234 ? 21.016 -22.578 -9.695 1 75.25 234 PHE A O 1
ATOM 1863 N N . THR A 1 235 ? 20.016 -24.25 -8.625 1 79.38 235 THR A N 1
ATOM 1864 C CA . THR A 1 235 ? 21.062 -24.328 -7.613 1 79.38 235 THR A CA 1
ATOM 1865 C C . THR A 1 235 ? 22.391 -24.703 -8.242 1 79.38 235 THR A C 1
ATOM 1867 O O . THR A 1 235 ? 23.438 -24.141 -7.906 1 79.38 235 THR A O 1
ATOM 1870 N N . LEU A 1 236 ? 22.344 -25.625 -9.125 1 86.69 236 LEU A N 1
ATOM 1871 C CA . LEU A 1 236 ? 23.547 -26.078 -9.812 1 86.69 236 LEU A CA 1
ATOM 1872 C C . LEU A 1 236 ? 24.109 -24.953 -10.68 1 86.69 236 LEU A C 1
ATOM 1874 O O . LEU A 1 236 ? 25.344 -24.812 -10.781 1 86.69 236 LEU A O 1
ATOM 1878 N N . THR A 1 237 ? 23.234 -24.203 -11.273 1 86.06 237 THR A N 1
ATOM 1879 C CA . THR A 1 237 ? 23.688 -23.172 -12.203 1 86.06 237 THR A CA 1
ATOM 1880 C C . THR A 1 237 ? 24.578 -22.156 -11.5 1 86.06 237 THR A C 1
ATOM 1882 O O . THR A 1 237 ? 25.656 -21.828 -12.008 1 86.06 237 THR A O 1
ATOM 1885 N N . SER A 1 238 ? 24.203 -21.797 -10.391 1 84.62 238 SER A N 1
ATOM 1886 C CA . SER A 1 238 ? 25 -20.828 -9.648 1 84.62 238 SER A CA 1
ATOM 1887 C C . SER A 1 238 ? 26.359 -21.391 -9.273 1 84.62 238 SER A C 1
ATOM 1889 O O . SER A 1 238 ? 27.391 -20.719 -9.422 1 84.62 238 SER A O 1
ATOM 1891 N N . LEU A 1 239 ? 26.406 -22.578 -8.844 1 89.5 239 LEU A N 1
ATOM 1892 C CA . LEU A 1 239 ? 27.641 -23.25 -8.453 1 89.5 239 LEU A CA 1
ATOM 1893 C C . LEU A 1 239 ? 28.531 -23.484 -9.672 1 89.5 239 LEU A C 1
ATOM 1895 O O . LEU A 1 239 ? 29.75 -23.312 -9.594 1 89.5 239 LEU A O 1
ATOM 1899 N N . ALA A 1 240 ? 27.906 -23.875 -10.695 1 92.88 240 ALA A N 1
ATOM 1900 C CA . ALA A 1 240 ? 28.609 -24.188 -11.93 1 92.88 240 ALA A CA 1
ATOM 1901 C C . ALA A 1 240 ? 29.312 -22.953 -12.508 1 92.88 240 ALA A C 1
ATOM 1903 O O . ALA A 1 240 ? 30.422 -23.047 -13.023 1 92.88 240 ALA A O 1
ATOM 1904 N N . ILE A 1 241 ? 28.672 -21.828 -12.414 1 91 241 ILE A N 1
ATOM 1905 C CA . ILE A 1 241 ? 29.234 -20.578 -12.898 1 91 241 ILE A CA 1
ATOM 1906 C C . ILE A 1 241 ? 30.516 -20.266 -12.125 1 91 241 ILE A C 1
ATOM 1908 O O . ILE A 1 241 ? 31.547 -19.922 -12.719 1 91 241 ILE A O 1
ATOM 1912 N N . SER A 1 242 ? 30.469 -20.422 -10.836 1 90.62 242 SER A N 1
ATOM 1913 C CA . SER A 1 242 ? 31.609 -20.094 -9.992 1 90.62 242 SER A CA 1
ATOM 1914 C C . SER A 1 242 ? 32.781 -21.031 -10.273 1 90.62 242 SER A C 1
ATOM 1916 O O . SER A 1 242 ? 33.938 -20.688 -10.008 1 90.62 242 SER A O 1
ATOM 1918 N N . LYS A 1 243 ? 32.531 -22.156 -10.828 1 94.19 243 LYS A N 1
ATOM 1919 C CA . LYS A 1 243 ? 33.594 -23.141 -11.062 1 94.19 243 LYS A CA 1
ATOM 1920 C C . LYS A 1 243 ? 34.031 -23.125 -12.523 1 94.19 243 LYS A C 1
ATOM 1922 O O . LYS A 1 243 ? 34.844 -23.953 -12.93 1 94.19 243 LYS A O 1
ATOM 1927 N N . GLY A 1 244 ? 33.375 -22.281 -13.32 1 94.19 244 GLY A N 1
ATOM 1928 C CA . GLY A 1 244 ? 33.844 -22 -14.664 1 94.19 244 GLY A CA 1
ATOM 1929 C C . GLY A 1 244 ? 33.219 -22.875 -15.727 1 94.19 244 GLY A C 1
ATOM 1930 O O . GLY A 1 244 ? 33.688 -22.922 -16.859 1 94.19 244 GLY A O 1
ATOM 1931 N N . ALA A 1 245 ? 32.188 -23.641 -15.414 1 96.19 245 ALA A N 1
ATOM 1932 C CA . ALA A 1 245 ? 31.484 -24.438 -16.406 1 96.19 245 ALA A CA 1
ATOM 1933 C C . ALA A 1 245 ? 30.875 -23.562 -17.484 1 96.19 245 ALA A C 1
ATOM 1935 O O . ALA A 1 245 ? 30.594 -22.375 -17.266 1 96.19 245 ALA A O 1
ATOM 1936 N N . LYS A 1 246 ? 30.656 -24.125 -18.641 1 96 246 LYS A N 1
ATOM 1937 C CA . LYS A 1 246 ? 30.188 -23.328 -19.766 1 96 246 LYS A CA 1
ATOM 1938 C C . LYS A 1 246 ? 28.734 -23.672 -20.125 1 96 246 LYS A C 1
ATOM 1940 O O . LYS A 1 246 ? 28.047 -22.891 -20.75 1 96 246 LYS A O 1
ATOM 1945 N N . GLY A 1 247 ? 28.328 -24.828 -19.75 1 96.12 247 GLY A N 1
ATOM 1946 C CA . GLY A 1 247 ? 26.969 -25.25 -20.031 1 96.12 247 GLY A CA 1
ATOM 1947 C C . GLY A 1 247 ? 26.5 -26.422 -19.188 1 96.12 247 GLY A C 1
ATOM 1948 O O . GLY A 1 247 ? 27.328 -27.078 -18.531 1 96.12 247 GLY A O 1
ATOM 1949 N N . ILE A 1 248 ? 25.25 -26.609 -19.172 1 96.31 248 ILE A N 1
ATOM 1950 C CA . ILE A 1 248 ? 24.656 -27.703 -18.422 1 96.31 248 ILE A CA 1
ATOM 1951 C C . ILE A 1 248 ? 23.625 -28.422 -19.297 1 96.31 248 ILE A C 1
ATOM 1953 O O . ILE A 1 248 ? 22.734 -27.781 -19.875 1 96.31 248 ILE A O 1
ATOM 1957 N N . LEU A 1 249 ? 23.766 -29.672 -19.422 1 96 249 LEU A N 1
ATOM 1958 C CA . LEU A 1 249 ? 22.75 -30.578 -19.938 1 96 249 LEU A CA 1
ATOM 1959 C C . LEU A 1 249 ? 22 -31.25 -18.781 1 96 249 LEU A C 1
ATOM 1961 O O . LEU A 1 249 ? 22.609 -31.859 -17.906 1 96 249 LEU A O 1
ATOM 1965 N N . MET A 1 250 ? 20.672 -31.141 -18.875 1 95.94 250 MET A N 1
ATOM 1966 C CA . MET A 1 250 ? 19.859 -31.672 -17.766 1 95.94 250 MET A CA 1
ATOM 1967 C C . MET A 1 250 ? 18.859 -32.688 -18.281 1 95.94 250 MET A C 1
ATOM 1969 O O . MET A 1 250 ? 18.188 -32.469 -19.281 1 95.94 250 MET A O 1
ATOM 1973 N N . TYR A 1 251 ? 18.75 -33.781 -17.594 1 94.5 251 TYR A N 1
ATOM 1974 C CA . TYR A 1 251 ? 17.797 -34.781 -17.984 1 94.5 251 TYR A CA 1
ATOM 1975 C C . TYR A 1 251 ? 17.016 -35.281 -16.766 1 94.5 251 TYR A C 1
ATOM 1977 O O . TYR A 1 251 ? 17.438 -35.125 -15.625 1 94.5 251 TYR A O 1
ATOM 1985 N N . PRO A 1 252 ? 15.75 -35.844 -17 1 94.62 252 PRO A N 1
ATOM 1986 C CA . PRO A 1 252 ? 15 -36.438 -15.898 1 94.62 252 PRO A CA 1
ATOM 1987 C C . PRO A 1 252 ? 15.547 -37.812 -15.477 1 94.62 252 PRO A C 1
ATOM 1989 O O . PRO A 1 252 ? 15.742 -38.688 -16.312 1 94.62 252 PRO A O 1
ATOM 1992 N N . ASP A 1 253 ? 15.703 -38 -14.211 1 92 253 ASP A N 1
ATOM 1993 C CA . ASP A 1 253 ? 16.281 -39.219 -13.648 1 92 253 ASP A CA 1
ATOM 1994 C C . ASP A 1 253 ? 15.352 -40.406 -13.852 1 92 253 ASP A C 1
ATOM 1996 O O . ASP A 1 253 ? 14.266 -40.469 -13.273 1 92 253 ASP A O 1
ATOM 2000 N N . PRO A 1 254 ? 15.781 -41.344 -14.578 1 91.19 254 PRO A N 1
ATOM 2001 C CA . PRO A 1 254 ? 14.898 -42.5 -14.805 1 91.19 254 PRO A CA 1
ATOM 2002 C C . PRO A 1 254 ? 14.617 -43.281 -13.531 1 91.19 254 PRO A C 1
ATOM 2004 O O . PRO A 1 254 ? 13.617 -44 -13.453 1 91.19 254 PRO A O 1
ATOM 2007 N N . ASN A 1 255 ? 15.461 -43.156 -12.523 1 87.94 255 ASN A N 1
ATOM 2008 C CA . ASN A 1 255 ? 15.172 -43.781 -11.242 1 87.94 255 ASN A CA 1
ATOM 2009 C C . ASN A 1 255 ? 13.883 -43.25 -10.625 1 87.94 255 ASN A C 1
ATOM 2011 O O . ASN A 1 255 ? 13.227 -43.938 -9.844 1 87.94 255 ASN A O 1
ATOM 2015 N N . VAL A 1 256 ? 13.586 -42.094 -11.031 1 89 256 VAL A N 1
ATOM 2016 C CA . VAL A 1 256 ? 12.406 -41.438 -10.477 1 89 256 VAL A CA 1
ATOM 2017 C C . VAL A 1 256 ? 11.266 -41.5 -11.484 1 89 256 VAL A C 1
ATOM 2019 O O . VAL A 1 256 ? 10.109 -41.75 -11.117 1 89 256 VAL A O 1
ATOM 2022 N N . TYR A 1 257 ? 11.602 -41.438 -12.766 1 93 257 TYR A N 1
ATOM 2023 C CA . TYR A 1 257 ? 10.562 -41.219 -13.766 1 93 257 TYR A CA 1
ATOM 2024 C C . TYR A 1 257 ? 10.328 -42.438 -14.602 1 93 257 TYR A C 1
ATOM 2026 O O . TYR A 1 257 ? 9.414 -42.5 -15.438 1 93 257 TYR A O 1
ATOM 2034 N N . ALA A 1 258 ? 11.109 -43.469 -14.43 1 92.56 258 ALA A N 1
ATOM 2035 C CA . ALA A 1 258 ? 10.938 -44.781 -15.039 1 92.56 258 ALA A CA 1
ATOM 2036 C C . ALA A 1 258 ? 11.438 -45.875 -14.102 1 92.56 258 ALA A C 1
ATOM 2038 O O . ALA A 1 258 ? 12.242 -46.719 -14.5 1 92.56 258 ALA A O 1
ATOM 2039 N N . PRO A 1 259 ? 10.867 -45.906 -12.938 1 89.19 259 PRO A N 1
ATOM 2040 C CA . PRO A 1 259 ? 11.398 -46.844 -11.922 1 89.19 259 PRO A CA 1
ATOM 2041 C C . PRO A 1 259 ? 11.18 -48.312 -12.281 1 89.19 259 PRO A C 1
ATOM 2043 O O . PRO A 1 259 ? 11.859 -49.188 -11.742 1 89.19 259 PRO A O 1
ATOM 2046 N N . GLU A 1 260 ? 10.328 -48.625 -13.18 1 91.56 260 GLU A N 1
ATOM 2047 C CA . GLU A 1 260 ? 10.008 -50 -13.539 1 91.56 260 GLU A CA 1
ATOM 2048 C C . GLU A 1 260 ? 10.828 -50.469 -14.727 1 91.56 260 GLU A C 1
ATOM 2050 O O . GLU A 1 260 ? 10.609 -51.562 -15.25 1 91.56 260 GLU A O 1
ATOM 2055 N N . GLY A 1 261 ? 11.703 -49.625 -15.141 1 90.75 261 GLY A N 1
ATOM 2056 C CA . GLY A 1 261 ? 12.539 -49.969 -16.281 1 90.75 261 GLY A CA 1
ATOM 2057 C C . GLY A 1 261 ? 12.453 -48.938 -17.391 1 90.75 261 GLY A C 1
ATOM 2058 O O . GLY A 1 261 ? 11.461 -48.188 -17.5 1 90.75 261 GLY A O 1
ATOM 2059 N N . ILE A 1 262 ? 13.375 -48.969 -18.312 1 91.06 262 ILE A N 1
ATOM 2060 C CA . ILE A 1 262 ? 13.438 -47.938 -19.359 1 91.06 262 ILE A CA 1
ATOM 2061 C C . ILE A 1 262 ? 12.984 -48.531 -20.688 1 91.06 262 ILE A C 1
ATOM 2063 O O . ILE A 1 262 ? 13.008 -47.844 -21.719 1 91.06 262 ILE A O 1
ATOM 2067 N N . GLY A 1 263 ? 12.547 -49.75 -20.641 1 90.38 263 GLY A N 1
ATOM 2068 C CA . GLY A 1 263 ? 12.125 -50.406 -21.859 1 90.38 263 GLY A CA 1
ATOM 2069 C C . GLY A 1 263 ? 10.742 -50 -22.328 1 90.38 263 GLY A C 1
ATOM 2070 O O . GLY A 1 263 ? 10.008 -49.344 -21.578 1 90.38 263 GLY A O 1
ATOM 2071 N N . LYS A 1 264 ? 10.383 -50.406 -23.484 1 91.88 264 LYS A N 1
ATOM 2072 C CA . LYS A 1 264 ? 9.141 -49.969 -24.125 1 91.88 264 LYS A CA 1
ATOM 2073 C C . LYS A 1 264 ? 7.922 -50.438 -23.344 1 91.88 264 LYS A C 1
ATOM 2075 O O . LYS A 1 264 ? 6.887 -49.781 -23.328 1 91.88 264 LYS A O 1
ATOM 2080 N N . ASN A 1 265 ? 8.031 -51.531 -22.734 1 94.56 265 ASN A N 1
ATOM 2081 C CA . ASN A 1 265 ? 6.895 -52.094 -22.016 1 94.56 265 ASN A CA 1
ATOM 2082 C C . ASN A 1 265 ? 6.707 -51.406 -20.656 1 94.56 265 ASN A C 1
ATOM 2084 O O . ASN A 1 265 ? 5.621 -51.469 -20.078 1 94.56 265 ASN A O 1
ATOM 2088 N N . SER A 1 266 ? 7.727 -50.75 -20.203 1 95.5 266 SER A N 1
ATOM 2089 C CA . SER A 1 266 ? 7.703 -50.188 -18.859 1 95.5 266 SER A CA 1
ATOM 2090 C C . SER A 1 266 ? 7.559 -48.656 -18.922 1 95.5 266 SER A C 1
ATOM 2092 O O . SER A 1 266 ? 7.586 -48 -17.875 1 95.5 266 SER A O 1
ATOM 2094 N N . THR A 1 267 ? 7.426 -48.156 -20.047 1 96.25 267 THR A N 1
ATOM 2095 C CA . THR A 1 267 ? 7.348 -46.688 -20.188 1 96.25 267 THR A CA 1
ATOM 2096 C C . THR A 1 267 ? 6.203 -46.312 -21.125 1 96.25 267 THR A C 1
ATOM 2098 O O . THR A 1 267 ? 5.527 -47.188 -21.688 1 96.25 267 THR A O 1
ATOM 2101 N N . TYR A 1 268 ? 5.875 -45.062 -21.172 1 96.25 268 TYR A N 1
ATOM 2102 C CA . TYR A 1 268 ? 4.855 -44.5 -22.062 1 96.25 268 TYR A CA 1
ATOM 2103 C C . TYR A 1 268 ? 5.141 -44.906 -23.516 1 96.25 268 TYR A C 1
ATOM 2105 O O . TYR A 1 268 ? 6.293 -44.844 -23.953 1 96.25 268 TYR A O 1
ATOM 2113 N N . PRO A 1 269 ? 4.098 -45.344 -24.234 1 96.06 269 PRO A N 1
ATOM 2114 C CA . PRO A 1 269 ? 2.672 -45.219 -23.922 1 96.06 269 PRO A CA 1
ATOM 2115 C C . PRO A 1 269 ? 2.119 -46.5 -23.25 1 96.06 269 PRO A C 1
ATOM 2117 O O . PRO A 1 269 ? 0.915 -46.594 -23 1 96.06 269 PRO A O 1
ATOM 2120 N N . ASN A 1 270 ? 2.922 -47.469 -22.953 1 96.38 270 ASN A N 1
ATOM 2121 C CA . ASN A 1 270 ? 2.438 -48.75 -22.422 1 96.38 270 ASN A CA 1
ATOM 2122 C C . ASN A 1 270 ? 2.354 -48.719 -20.906 1 96.38 270 ASN A C 1
ATOM 2124 O O . ASN A 1 270 ? 1.709 -49.594 -20.297 1 96.38 270 ASN A O 1
ATOM 2128 N N . ALA A 1 271 ? 2.984 -47.844 -20.297 1 96.5 271 ALA A N 1
ATOM 2129 C CA . ALA A 1 271 ? 2.963 -47.594 -18.859 1 96.5 271 ALA A CA 1
ATOM 2130 C C . ALA A 1 271 ? 2.99 -46.094 -18.578 1 96.5 271 ALA A C 1
ATOM 2132 O O . ALA A 1 271 ? 3.268 -45.281 -19.469 1 96.5 271 ALA A O 1
ATOM 2133 N N . PRO A 1 272 ? 2.67 -45.719 -17.391 1 96 272 PRO A N 1
ATOM 2134 C CA . PRO A 1 272 ? 2.553 -44.281 -17.109 1 96 272 PRO A CA 1
ATOM 2135 C C . PRO A 1 272 ? 3.91 -43.594 -16.969 1 96 272 PRO A C 1
ATOM 2137 O O . PRO A 1 272 ? 3.98 -42.344 -16.922 1 96 272 PRO A O 1
ATOM 2140 N N . TRP A 1 273 ? 5 -44.312 -16.969 1 96.31 273 TRP A N 1
ATOM 2141 C CA . TRP A 1 273 ? 6.332 -43.781 -16.688 1 96.31 273 TRP A CA 1
ATOM 2142 C C . TRP A 1 273 ? 6.957 -43.188 -17.953 1 96.31 273 TRP A C 1
ATOM 2144 O O . TRP A 1 273 ? 6.605 -43.562 -19.062 1 96.31 273 TRP A O 1
ATOM 2154 N N . LEU A 1 274 ? 7.906 -42.312 -17.812 1 95.88 274 LEU A N 1
ATOM 2155 C CA . LEU A 1 274 ? 8.492 -41.531 -18.891 1 95.88 274 LEU A CA 1
ATOM 2156 C C . LEU A 1 274 ? 9.281 -42.406 -19.844 1 95.88 274 LEU A C 1
ATOM 2158 O O . LEU A 1 274 ? 10.016 -43.312 -19.406 1 95.88 274 LEU A O 1
ATOM 2162 N N . SER A 1 275 ? 9.125 -42.188 -21.109 1 95.25 275 SER A N 1
ATOM 2163 C CA . SER A 1 275 ? 9.906 -42.906 -22.109 1 95.25 275 SER A CA 1
ATOM 2164 C C . SER A 1 275 ? 11.312 -42.312 -22.219 1 95.25 275 SER A C 1
ATOM 2166 O O . SER A 1 275 ? 11.602 -41.25 -21.672 1 95.25 275 SER A O 1
ATOM 2168 N N . SER A 1 276 ? 12.164 -42.938 -22.953 1 92.88 276 SER A N 1
ATOM 2169 C CA . SER A 1 276 ? 13.555 -42.531 -23.109 1 92.88 276 SER A CA 1
ATOM 2170 C C . SER A 1 276 ? 13.68 -41.344 -24.047 1 92.88 276 SER A C 1
ATOM 2172 O O . SER A 1 276 ? 14.758 -40.75 -24.156 1 92.88 276 SER A O 1
ATOM 2174 N N . GLU A 1 277 ? 12.609 -40.906 -24.625 1 92.38 277 GLU A N 1
ATOM 2175 C CA . GLU A 1 277 ? 12.641 -39.781 -25.562 1 92.38 277 GLU A CA 1
ATOM 2176 C C . GLU A 1 277 ? 12.055 -38.531 -24.953 1 92.38 277 GLU A C 1
ATOM 2178 O O . GLU A 1 277 ? 12.188 -37.438 -25.516 1 92.38 277 GLU A O 1
ATOM 2183 N N . ALA A 1 278 ? 11.43 -38.656 -23.812 1 94.69 278 ALA A N 1
ATOM 2184 C CA . ALA A 1 278 ? 10.695 -37.562 -23.219 1 94.69 278 ALA A CA 1
ATOM 2185 C C . ALA A 1 278 ? 11.656 -36.5 -22.656 1 94.69 278 ALA A C 1
ATOM 2187 O O . ALA A 1 278 ? 12.656 -36.844 -22.031 1 94.69 278 ALA A O 1
ATOM 2188 N N . VAL A 1 279 ? 11.414 -35.219 -22.906 1 95.69 279 VAL A N 1
ATOM 2189 C CA . VAL A 1 279 ? 12.234 -34.125 -22.422 1 95.69 279 VAL A CA 1
ATOM 2190 C C . VAL A 1 279 ? 11.352 -33.125 -21.672 1 95.69 279 VAL A C 1
ATOM 2192 O O . VAL A 1 279 ? 10.406 -32.562 -22.25 1 95.69 279 VAL A O 1
ATOM 2195 N N . PRO A 1 280 ? 11.617 -32.906 -20.406 1 95.25 280 PRO A N 1
ATOM 2196 C CA . PRO A 1 280 ? 10.875 -31.844 -19.688 1 95.25 280 PRO A CA 1
ATOM 2197 C C . PRO A 1 280 ? 11.312 -30.438 -20.078 1 95.25 280 PRO A C 1
ATOM 2199 O O . PRO A 1 280 ? 12.492 -30.219 -20.359 1 95.25 280 PRO A O 1
ATOM 2202 N N . LEU A 1 281 ? 10.367 -29.562 -20.109 1 95.19 281 LEU A N 1
ATOM 2203 C CA . LEU A 1 281 ? 10.656 -28.156 -20.422 1 95.19 281 LEU A CA 1
ATOM 2204 C C . LEU A 1 281 ? 10.438 -27.281 -19.203 1 95.19 281 LEU A C 1
ATOM 2206 O O . LEU A 1 281 ? 9.734 -27.672 -18.266 1 95.19 281 LEU A O 1
ATOM 2210 N N . GLY A 1 282 ? 11.055 -26.109 -19.172 1 92.62 282 GLY A N 1
ATOM 2211 C CA . GLY A 1 282 ? 10.969 -25.078 -18.141 1 92.62 282 GLY A CA 1
ATOM 2212 C C . GLY A 1 282 ? 11.766 -23.828 -18.484 1 92.62 282 GLY A C 1
ATOM 2213 O O . GLY A 1 282 ? 12.352 -23.734 -19.578 1 92.62 282 GLY A O 1
ATOM 2214 N N . GLY A 1 283 ? 11.695 -22.859 -17.625 1 90.06 283 GLY A N 1
ATOM 2215 C CA . GLY A 1 283 ? 12.43 -21.625 -17.844 1 90.06 283 GLY A CA 1
ATOM 2216 C C . GLY A 1 283 ? 13.25 -21.203 -16.641 1 90.06 283 GLY A C 1
ATOM 2217 O O . GLY A 1 283 ? 13.062 -21.719 -15.539 1 90.06 283 GLY A O 1
ATOM 2218 N N . VAL A 1 284 ? 14.133 -20.219 -16.891 1 89.62 284 VAL A N 1
ATOM 2219 C CA . VAL A 1 284 ? 15.039 -19.766 -15.836 1 89.62 284 VAL A CA 1
ATOM 2220 C C . VAL A 1 284 ? 14.547 -18.438 -15.258 1 89.62 284 VAL A C 1
ATOM 2222 O O . VAL A 1 284 ? 15.047 -17.984 -14.227 1 89.62 284 VAL A O 1
ATOM 2225 N N . TYR A 1 285 ? 13.539 -17.844 -15.914 1 90.19 285 TYR A N 1
ATOM 2226 C CA . TYR A 1 285 ? 13.016 -16.594 -15.406 1 90.19 285 TYR A CA 1
ATOM 2227 C C . TYR A 1 285 ? 12.234 -16.797 -14.117 1 90.19 285 TYR A C 1
ATOM 2229 O O . TYR A 1 285 ? 11.227 -17.516 -14.102 1 90.19 285 TYR A O 1
ATOM 2237 N N . GLY A 1 286 ? 12.688 -16.188 -12.953 1 87 286 GLY A N 1
ATOM 2238 C CA . GLY A 1 286 ? 12.078 -16.484 -11.664 1 87 286 GLY A CA 1
ATOM 2239 C C . GLY A 1 286 ? 11.445 -15.266 -11.016 1 87 286 GLY A C 1
ATOM 2240 O O . GLY A 1 286 ? 10.859 -15.367 -9.93 1 87 286 GLY A O 1
ATOM 2241 N N . GLU A 1 287 ? 11.406 -14.094 -11.602 1 90.94 287 GLU A N 1
ATOM 2242 C CA . GLU A 1 287 ? 10.914 -12.875 -10.961 1 90.94 287 GLU A CA 1
ATOM 2243 C C . GLU A 1 287 ? 9.398 -12.742 -11.125 1 90.94 287 GLU A C 1
ATOM 2245 O O . GLU A 1 287 ? 8.766 -11.922 -10.453 1 90.94 287 GLU A O 1
ATOM 2250 N N . LEU A 1 288 ? 8.734 -13.555 -11.953 1 96.12 288 LEU A N 1
ATOM 2251 C CA . LEU A 1 288 ? 7.293 -13.633 -12.164 1 96.12 288 LEU A CA 1
ATOM 2252 C C . LEU A 1 288 ? 6.773 -12.367 -12.844 1 96.12 288 LEU A C 1
ATOM 2254 O O . LEU A 1 288 ? 7.324 -11.281 -12.641 1 96.12 288 LEU A O 1
ATOM 2258 N N . GLY A 1 289 ? 5.73 -12.508 -13.594 1 97.12 289 GLY A N 1
ATOM 2259 C CA . GLY A 1 289 ? 5.211 -11.391 -14.367 1 97.12 289 GLY A CA 1
ATOM 2260 C C . GLY A 1 289 ? 6.039 -11.086 -15.602 1 97.12 289 GLY A C 1
ATOM 2261 O O . GLY A 1 289 ? 6.992 -11.805 -15.914 1 97.12 289 GLY A O 1
ATOM 2262 N N . ASP A 1 290 ? 5.656 -10.086 -16.328 1 97.44 290 ASP A N 1
ATOM 2263 C CA . ASP A 1 290 ? 6.395 -9.672 -17.516 1 97.44 290 ASP A CA 1
ATOM 2264 C C . ASP A 1 290 ? 7.781 -9.141 -17.141 1 97.44 290 ASP A C 1
ATOM 2266 O O . ASP A 1 290 ? 7.902 -8.234 -16.328 1 97.44 290 ASP A O 1
ATOM 2270 N N . PRO A 1 291 ? 8.852 -9.633 -17.797 1 95.31 291 PRO A N 1
ATOM 2271 C CA . PRO A 1 291 ? 10.211 -9.195 -17.484 1 95.31 291 PRO A CA 1
ATOM 2272 C C . PRO A 1 291 ? 10.43 -7.703 -17.734 1 95.31 291 PRO A C 1
ATOM 2274 O O . PRO A 1 291 ? 11.266 -7.082 -17.062 1 95.31 291 PRO A O 1
ATOM 2277 N N . LEU A 1 292 ? 9.625 -7.172 -18.609 1 95.81 292 LEU A N 1
ATOM 2278 C CA . LEU A 1 292 ? 9.953 -5.828 -19.078 1 95.81 292 LEU A CA 1
ATOM 2279 C C . LEU A 1 292 ? 9.156 -4.773 -18.328 1 95.81 292 LEU A C 1
ATOM 2281 O O . LEU A 1 292 ? 9.484 -3.588 -18.375 1 95.81 292 LEU A O 1
ATOM 2285 N N . SER A 1 293 ? 8.125 -5.156 -17.656 1 95.44 293 SER A N 1
ATOM 2286 C CA . SER A 1 293 ? 7.262 -4.172 -17.016 1 95.44 293 SER A CA 1
ATOM 2287 C C . SER A 1 293 ? 7.035 -4.508 -15.547 1 95.44 293 SER A C 1
ATOM 2289 O O . SER A 1 293 ? 5.906 -4.438 -15.055 1 95.44 293 SER A O 1
ATOM 2291 N N . LYS A 1 294 ? 8.047 -4.867 -14.859 1 92.31 294 LYS A N 1
ATOM 2292 C CA . LYS A 1 294 ? 7.953 -5.27 -13.453 1 92.31 294 LYS A CA 1
ATOM 2293 C C . LYS A 1 294 ? 7.246 -4.203 -12.625 1 92.31 294 LYS A C 1
ATOM 2295 O O . LYS A 1 294 ? 7.637 -3.031 -12.648 1 92.31 294 LYS A O 1
ATOM 2300 N N . GLY A 1 295 ? 6.191 -4.613 -11.93 1 92.88 295 GLY A N 1
ATOM 2301 C CA . GLY A 1 295 ? 5.457 -3.715 -11.055 1 92.88 295 GLY A CA 1
ATOM 2302 C C . GLY A 1 295 ? 4.359 -2.945 -11.766 1 92.88 295 GLY A C 1
ATOM 2303 O O . GLY A 1 295 ? 3.594 -2.215 -11.141 1 92.88 295 GLY A O 1
ATOM 2304 N N . LEU A 1 296 ? 4.277 -3.035 -13.133 1 96 296 LEU A N 1
ATOM 2305 C CA . LEU A 1 296 ? 3.285 -2.365 -13.961 1 96 296 LEU A CA 1
ATOM 2306 C C . LEU A 1 296 ? 2.635 -3.348 -14.93 1 96 296 LEU A C 1
ATOM 2308 O O . LEU A 1 296 ? 3.279 -4.293 -15.391 1 96 296 LEU A O 1
ATOM 2312 N N . PRO A 1 297 ? 1.343 -3.184 -15.195 1 97.62 297 PRO A N 1
ATOM 2313 C CA . PRO A 1 297 ? 0.729 -4.055 -16.203 1 97.62 297 PRO A CA 1
ATOM 2314 C C . PRO A 1 297 ? 1.238 -3.779 -17.609 1 97.62 297 PRO A C 1
ATOM 2316 O O . PRO A 1 297 ? 1.368 -2.617 -18.016 1 97.62 297 PRO A O 1
ATOM 2319 N N . SER A 1 298 ? 1.535 -4.766 -18.344 1 97.69 298 SER A N 1
ATOM 2320 C CA . SER A 1 298 ? 2.08 -4.645 -19.688 1 97.69 298 SER A CA 1
ATOM 2321 C C . SER A 1 298 ? 1 -4.242 -20.688 1 97.69 298 SER A C 1
ATOM 2323 O O . SER A 1 298 ? 0.641 -5.027 -21.562 1 97.69 298 SER A O 1
ATOM 2325 N N . LYS A 1 299 ? 0.5 -3.055 -20.562 1 96.75 299 LYS A N 1
ATOM 2326 C CA . LYS A 1 299 ? -0.522 -2.479 -21.438 1 96.75 299 LYS A CA 1
ATOM 2327 C C . LYS A 1 299 ? 0.076 -1.428 -22.375 1 96.75 299 LYS A C 1
ATOM 2329 O O . LYS A 1 299 ? 1.193 -0.958 -22.141 1 96.75 299 LYS A O 1
ATOM 2334 N N . GLU A 1 300 ? -0.652 -1.083 -23.406 1 94.81 300 GLU A N 1
ATOM 2335 C CA . GLU A 1 300 ? -0.193 -0.087 -24.375 1 94.81 300 GLU A CA 1
ATOM 2336 C C . GLU A 1 300 ? 0.087 1.251 -23.688 1 94.81 300 GLU A C 1
ATOM 2338 O O . GLU A 1 300 ? -0.744 1.754 -22.938 1 94.81 300 GLU A O 1
ATOM 2343 N N . GLY A 1 301 ? 1.23 1.741 -23.906 1 95 301 GLY A N 1
ATOM 2344 C CA . GLY A 1 301 ? 1.599 3.049 -23.391 1 95 301 GLY A CA 1
ATOM 2345 C C . GLY A 1 301 ? 2.221 2.992 -22.016 1 95 301 GLY A C 1
ATOM 2346 O O . GLY A 1 301 ? 2.729 3.998 -21.516 1 95 301 GLY A O 1
ATOM 2347 N N . ILE A 1 302 ? 2.203 1.897 -21.375 1 96.75 302 ILE A N 1
ATOM 2348 C CA . ILE A 1 302 ? 2.811 1.726 -20.062 1 96.75 302 ILE A CA 1
ATOM 2349 C C . ILE A 1 302 ? 4.301 1.441 -20.219 1 96.75 302 ILE A C 1
ATOM 2351 O O . ILE A 1 302 ? 4.719 0.762 -21.156 1 96.75 302 ILE A O 1
ATOM 2355 N N . PHE A 1 303 ? 5.055 1.896 -19.312 1 94.69 303 PHE A N 1
ATOM 2356 C CA . PHE A 1 303 ? 6.512 1.816 -19.344 1 94.69 303 PHE A CA 1
ATOM 2357 C C . PHE A 1 303 ? 6.973 0.365 -19.406 1 94.69 303 PHE A C 1
ATOM 2359 O O . PHE A 1 303 ? 6.477 -0.482 -18.672 1 94.69 303 PHE A O 1
ATOM 2366 N N . GLN A 1 304 ? 7.93 0.086 -20.266 1 93.88 304 GLN A N 1
ATOM 2367 C CA . GLN A 1 304 ? 8.664 -1.169 -20.359 1 93.88 304 GLN A CA 1
ATOM 2368 C C . GLN A 1 304 ? 10.164 -0.917 -20.531 1 93.88 304 GLN A C 1
ATOM 2370 O O . GLN A 1 304 ? 10.57 0.017 -21.219 1 93.88 304 GLN A O 1
ATOM 2375 N N . LYS A 1 305 ? 10.914 -1.699 -19.891 1 91.19 305 LYS A N 1
ATOM 2376 C CA . LYS A 1 305 ? 12.352 -1.676 -20.125 1 91.19 305 LYS A CA 1
ATOM 2377 C C . LYS A 1 305 ? 12.68 -2.137 -21.547 1 91.19 305 LYS A C 1
ATOM 2379 O O . LYS A 1 305 ? 11.922 -2.906 -22.141 1 91.19 305 LYS A O 1
ATOM 2384 N N . SER A 1 306 ? 13.766 -1.613 -21.953 1 87.5 306 SER A N 1
ATOM 2385 C CA . SER A 1 306 ? 14.203 -2.049 -23.281 1 87.5 306 SER A CA 1
ATOM 2386 C C . SER A 1 306 ? 14.586 -3.523 -23.281 1 87.5 306 SER A C 1
ATOM 2388 O O . SER A 1 306 ? 15.266 -3.99 -22.359 1 87.5 306 SER A O 1
ATOM 2390 N N . LYS A 1 307 ? 14.078 -4.207 -24.281 1 85.31 307 LYS A N 1
ATOM 2391 C CA . LYS A 1 307 ? 14.391 -5.621 -24.469 1 85.31 307 LYS A CA 1
ATOM 2392 C C . LYS A 1 307 ? 15.891 -5.848 -24.562 1 85.31 307 LYS A C 1
ATOM 2394 O O . LYS A 1 307 ? 16.406 -6.836 -24.031 1 85.31 307 LYS A O 1
ATOM 2399 N N . LYS A 1 308 ? 16.547 -4.914 -25.172 1 79.81 308 LYS A N 1
ATOM 2400 C CA . LYS A 1 308 ? 17.984 -5.027 -25.391 1 79.81 308 LYS A CA 1
ATOM 2401 C C . LYS A 1 308 ? 18.75 -5 -24.062 1 79.81 308 LYS A C 1
ATOM 2403 O O . LYS A 1 308 ? 19.812 -5.602 -23.953 1 79.81 308 LYS A O 1
ATOM 2408 N N . ASN A 1 309 ? 18.078 -4.449 -23.062 1 72.44 309 ASN A N 1
ATOM 2409 C CA . ASN A 1 309 ? 18.766 -4.25 -21.781 1 72.44 309 ASN A CA 1
ATOM 2410 C C . ASN A 1 309 ? 18.344 -5.297 -20.75 1 72.44 309 ASN A C 1
ATOM 2412 O O . ASN A 1 309 ? 18.734 -5.227 -19.594 1 72.44 309 ASN A O 1
ATOM 2416 N N . TRP A 1 310 ? 17.578 -6.262 -21.266 1 79.94 310 TRP A N 1
ATOM 2417 C CA . TRP A 1 310 ? 17.109 -7.234 -20.281 1 79.94 310 TRP A CA 1
ATOM 2418 C C . TRP A 1 310 ? 17.812 -8.57 -20.469 1 79.94 310 TRP A C 1
ATOM 2420 O O . TRP A 1 310 ? 18.016 -9.031 -21.594 1 79.94 310 TRP A O 1
ATOM 2430 N N . GLN A 1 311 ? 18.375 -9.047 -19.344 1 74.06 311 GLN A N 1
ATOM 2431 C CA . GLN A 1 311 ? 18.938 -10.391 -19.328 1 74.06 311 GLN A CA 1
ATOM 2432 C C . GLN A 1 311 ? 18.688 -11.078 -18 1 74.06 311 GLN A C 1
ATOM 2434 O O . GLN A 1 311 ? 18.547 -10.406 -16.969 1 74.06 311 GLN A O 1
ATOM 2439 N N . VAL A 1 312 ? 18.359 -12.328 -17.984 1 73 312 VAL A N 1
ATOM 2440 C CA . VAL A 1 312 ? 18.156 -13.086 -16.75 1 73 312 VAL A CA 1
ATOM 2441 C C . VAL A 1 312 ? 19.469 -13.156 -15.969 1 73 312 VAL A C 1
ATOM 2443 O O . VAL A 1 312 ? 19.469 -13.281 -14.734 1 73 312 VAL A O 1
ATOM 2446 N N . GLY A 1 313 ? 20.484 -12.836 -16.531 1 67.38 313 GLY A N 1
ATOM 2447 C CA . GLY A 1 313 ? 21.766 -12.734 -15.852 1 67.38 313 GLY A CA 1
ATOM 2448 C C . GLY A 1 313 ? 22.391 -14.078 -15.562 1 67.38 313 GLY A C 1
ATOM 2449 O O . GLY A 1 313 ? 23.047 -14.258 -14.531 1 67.38 313 GLY A O 1
ATOM 2450 N N . LEU A 1 314 ? 22.094 -15.195 -16.172 1 79.06 314 LEU A N 1
ATOM 2451 C CA . LEU A 1 314 ? 22.75 -16.484 -16.047 1 79.06 314 LEU A CA 1
ATOM 2452 C C . LEU A 1 314 ? 23.625 -16.766 -17.281 1 79.06 314 LEU A C 1
ATOM 2454 O O . LEU A 1 314 ? 23.125 -17.172 -18.328 1 79.06 314 LEU A O 1
ATOM 2458 N N . PRO A 1 315 ? 24.906 -16.609 -17.094 1 81.56 315 PRO A N 1
ATOM 2459 C CA . PRO A 1 315 ? 25.781 -16.734 -18.25 1 81.56 315 PRO A CA 1
ATOM 2460 C C . PRO A 1 315 ? 26.078 -18.188 -18.641 1 81.56 315 PRO A C 1
ATOM 2462 O O . PRO A 1 315 ? 27.141 -18.484 -19.156 1 81.56 315 PRO A O 1
ATOM 2465 N N . LEU A 1 316 ? 25.312 -19.188 -18.359 1 90.88 316 LEU A N 1
ATOM 2466 C CA . LEU A 1 316 ? 25.469 -20.578 -18.734 1 90.88 316 LEU A CA 1
ATOM 2467 C C . LEU A 1 316 ? 24.453 -20.984 -19.797 1 90.88 316 LEU A C 1
ATOM 2469 O O . LEU A 1 316 ? 23.328 -20.5 -19.797 1 90.88 316 LEU A O 1
ATOM 2473 N N . LEU A 1 317 ? 24.984 -21.859 -20.656 1 94.25 317 LEU A N 1
ATOM 2474 C CA . LEU A 1 317 ? 24.062 -22.453 -21.625 1 94.25 317 LEU A CA 1
ATOM 2475 C C . LEU A 1 317 ? 23.312 -23.625 -21.016 1 94.25 317 LEU A C 1
ATOM 2477 O O . LEU A 1 317 ? 23.922 -24.531 -20.422 1 94.25 317 LEU A O 1
ATOM 2481 N N . LEU A 1 318 ? 22.031 -23.562 -21.109 1 94.62 318 LEU A N 1
ATOM 2482 C CA . LEU A 1 318 ? 21.203 -24.594 -20.5 1 94.62 318 LEU A CA 1
ATOM 2483 C C . LEU A 1 318 ? 20.375 -25.344 -21.547 1 94.62 318 LEU A C 1
ATOM 2485 O O . LEU A 1 318 ? 19.688 -24.703 -22.344 1 94.62 318 LEU A O 1
ATOM 2489 N N . GLN A 1 319 ? 20.422 -26.641 -21.5 1 94.94 319 GLN A N 1
ATOM 2490 C CA . GLN A 1 319 ? 19.688 -27.438 -22.469 1 94.94 319 GLN A CA 1
ATOM 2491 C C . GLN A 1 319 ? 19.125 -28.703 -21.812 1 94.94 319 GLN A C 1
ATOM 2493 O O . GLN A 1 319 ? 19.875 -29.516 -21.281 1 94.94 319 GLN A O 1
ATOM 2498 N N . PRO A 1 320 ? 17.844 -28.828 -21.875 1 95.94 320 PRO A N 1
ATOM 2499 C CA . PRO A 1 320 ? 17.266 -30.109 -21.422 1 95.94 320 PRO A CA 1
ATOM 2500 C C . PRO A 1 320 ? 17.406 -31.203 -22.469 1 95.94 320 PRO A C 1
ATOM 2502 O O . PRO A 1 320 ? 17.297 -30.938 -23.672 1 95.94 320 PRO A O 1
ATOM 2505 N N . ILE A 1 321 ? 17.594 -32.375 -22.016 1 96 321 ILE A N 1
ATOM 2506 C CA . ILE A 1 321 ? 17.672 -33.531 -22.906 1 96 321 ILE A CA 1
ATOM 2507 C C . ILE A 1 321 ? 16.906 -34.719 -22.281 1 96 321 ILE A C 1
ATOM 2509 O O . ILE A 1 321 ? 16.516 -34.656 -21.109 1 96 321 ILE A O 1
ATOM 2513 N N . SER A 1 322 ? 16.594 -35.75 -23.047 1 95 322 SER A N 1
ATOM 2514 C CA . SER A 1 322 ? 16 -36.969 -22.531 1 95 322 SER A CA 1
ATOM 2515 C C . SER A 1 322 ? 17.031 -37.844 -21.844 1 95 322 SER A C 1
ATOM 2517 O O . SER A 1 322 ? 18.234 -37.656 -22.031 1 95 322 SER A O 1
ATOM 2519 N N . TYR A 1 323 ? 16.547 -38.781 -20.969 1 94 323 TYR A N 1
ATOM 2520 C CA . TYR A 1 323 ? 17.516 -39.688 -20.375 1 94 323 TYR A CA 1
ATOM 2521 C C . TYR A 1 323 ? 18.062 -40.656 -21.406 1 94 323 TYR A C 1
ATOM 2523 O O . TYR A 1 323 ? 19.156 -41.188 -21.234 1 94 323 TYR A O 1
ATOM 2531 N N . GLY A 1 324 ? 17.359 -40.875 -22.562 1 91.75 324 GLY A N 1
ATOM 2532 C CA . GLY A 1 324 ? 17.922 -41.625 -23.688 1 91.75 324 GLY A CA 1
ATOM 2533 C C . GLY A 1 324 ? 19.109 -40.906 -24.328 1 91.75 324 GLY A C 1
ATOM 2534 O O . GLY A 1 324 ? 20.125 -41.562 -24.625 1 91.75 324 GLY A O 1
ATOM 2535 N N . THR A 1 325 ? 18.922 -39.656 -24.531 1 93.19 325 THR A N 1
ATOM 2536 C CA . THR A 1 325 ? 20.016 -38.844 -25.078 1 93.19 325 THR A CA 1
ATOM 2537 C C . THR A 1 325 ? 21.203 -38.812 -24.125 1 93.19 325 THR A C 1
ATOM 2539 O O . THR A 1 325 ? 22.359 -38.875 -24.547 1 93.19 325 THR A O 1
ATOM 2542 N N . ALA A 1 326 ? 20.938 -38.656 -22.875 1 93.31 326 ALA A N 1
ATOM 2543 C CA . ALA A 1 326 ? 22 -38.656 -21.875 1 93.31 326 ALA A CA 1
ATOM 2544 C C . ALA A 1 326 ? 22.797 -39.969 -21.922 1 93.31 326 ALA A C 1
ATOM 2546 O O . ALA A 1 326 ? 24.031 -39.938 -21.859 1 93.31 326 ALA A O 1
ATOM 2547 N N . ARG A 1 327 ? 22.109 -41.031 -22.031 1 89.06 327 ARG A N 1
ATOM 2548 C CA . ARG A 1 327 ? 22.766 -42.312 -22.125 1 89.06 327 ARG A CA 1
ATOM 2549 C C . ARG A 1 327 ? 23.656 -42.406 -23.359 1 89.06 327 ARG A C 1
ATOM 2551 O O . ARG A 1 327 ? 24.797 -42.844 -23.281 1 89.06 327 ARG A O 1
ATOM 2558 N N . SER A 1 328 ? 23.125 -42 -24.438 1 89.25 328 SER A N 1
ATOM 2559 C CA . SER A 1 328 ? 23.875 -42.031 -25.688 1 89.25 328 SER A CA 1
ATOM 2560 C C . SER A 1 328 ? 25.109 -41.156 -25.609 1 89.25 328 SER A C 1
ATOM 2562 O O . SER A 1 328 ? 26.172 -41.5 -26.141 1 89.25 328 SER A O 1
ATOM 2564 N N . LEU A 1 329 ? 24.953 -40 -25 1 90.81 329 LEU A N 1
ATOM 2565 C CA . LEU A 1 329 ? 26.078 -39.094 -24.828 1 90.81 329 LEU A CA 1
ATOM 2566 C C . LEU A 1 329 ? 27.172 -39.719 -24 1 90.81 329 LEU A C 1
ATOM 2568 O O . LEU A 1 329 ? 28.359 -39.625 -24.344 1 90.81 329 LEU A O 1
ATOM 2572 N N . LEU A 1 330 ? 26.828 -40.312 -22.953 1 88.75 330 LEU A N 1
ATOM 2573 C CA . LEU A 1 330 ? 27.797 -40.938 -22.062 1 88.75 330 LEU A CA 1
ATOM 2574 C C . LEU A 1 330 ? 28.484 -42.094 -22.75 1 88.75 330 LEU A C 1
ATOM 2576 O O . LEU A 1 330 ? 29.688 -42.344 -22.547 1 88.75 330 LEU A O 1
ATOM 2580 N 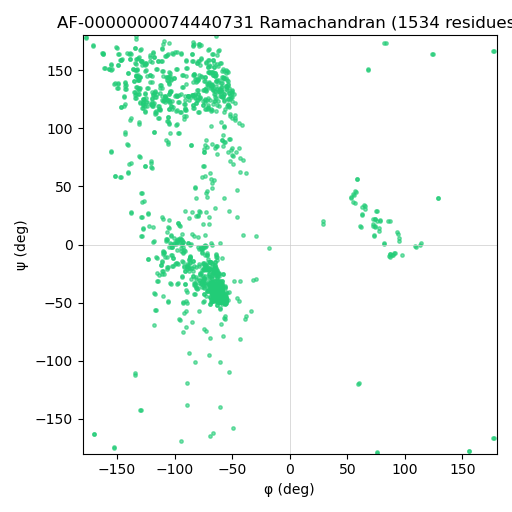N . GLU A 1 331 ? 27.75 -42.812 -23.562 1 84 331 GLU A N 1
ATOM 2581 C CA . GLU A 1 331 ? 28.312 -43.938 -24.297 1 84 331 GLU A CA 1
ATOM 2582 C C . GLU A 1 331 ? 29.328 -43.438 -25.328 1 84 331 GLU A C 1
ATOM 2584 O O . GLU A 1 331 ? 30.312 -44.125 -25.609 1 84 331 GLU A O 1
ATOM 2589 N N . GLU A 1 332 ? 29.031 -42.312 -25.844 1 84.81 332 GLU A N 1
ATOM 2590 C CA . GLU A 1 332 ? 29.875 -41.812 -26.922 1 84.81 332 GLU A CA 1
ATOM 2591 C C . GLU A 1 332 ? 31.141 -41.156 -26.359 1 84.81 332 GLU A C 1
ATOM 2593 O O . GLU A 1 332 ? 32.188 -41.188 -27 1 84.81 332 GLU A O 1
ATOM 2598 N N . VAL A 1 333 ? 31.031 -40.469 -25.25 1 87.25 333 VAL A N 1
ATOM 2599 C CA . VAL A 1 333 ? 32.156 -39.625 -24.797 1 87.25 333 VAL A CA 1
ATOM 2600 C C . VAL A 1 333 ? 32.844 -40.312 -23.609 1 87.25 333 VAL A C 1
ATOM 2602 O O . VAL A 1 333 ? 34 -40.031 -23.328 1 87.25 333 VAL A O 1
ATOM 2605 N N . GLY A 1 334 ? 32.219 -41.188 -22.984 1 81.19 334 GLY A N 1
ATOM 2606 C CA . GLY A 1 334 ? 32.75 -41.812 -21.781 1 81.19 334 GLY A CA 1
ATOM 2607 C C . GLY A 1 334 ? 32.531 -41 -20.531 1 81.19 334 GLY A C 1
ATOM 2608 O O . GLY A 1 334 ? 31.953 -39.906 -20.578 1 81.19 334 GLY A O 1
ATOM 2609 N N . VAL A 1 335 ? 32.875 -41.562 -19.375 1 82.19 335 VAL A N 1
ATOM 2610 C CA . VAL A 1 335 ? 32.656 -40.906 -18.078 1 82.19 335 VAL A CA 1
ATOM 2611 C C . VAL A 1 335 ? 33.938 -40.969 -17.266 1 82.19 335 VAL A C 1
ATOM 2613 O O . VAL A 1 335 ? 34.719 -41.906 -17.375 1 82.19 335 VAL A O 1
ATOM 2616 N N . ASP A 1 336 ? 34.125 -39.875 -16.531 1 82 336 ASP A N 1
ATOM 2617 C CA . ASP A 1 336 ? 35.25 -39.875 -15.586 1 82 336 ASP A CA 1
ATOM 2618 C C . ASP A 1 336 ? 35.094 -40.969 -14.547 1 82 336 ASP A C 1
ATOM 2620 O O . ASP A 1 336 ? 34.062 -41.656 -14.492 1 82 336 ASP A O 1
ATOM 2624 N N . ASP A 1 337 ? 36.25 -41.156 -13.859 1 79.25 337 ASP A N 1
ATOM 2625 C CA . ASP A 1 337 ? 36.188 -42.125 -12.758 1 79.25 337 ASP A CA 1
ATOM 2626 C C . ASP A 1 337 ? 35.438 -41.562 -11.57 1 79.25 337 ASP A C 1
ATOM 2628 O O . ASP A 1 337 ? 36 -41 -10.641 1 79.25 337 ASP A O 1
ATOM 2632 N N . ILE A 1 338 ? 34.094 -41.719 -11.633 1 85 338 ILE A N 1
ATOM 2633 C CA . ILE A 1 338 ? 33.188 -41.188 -10.609 1 85 338 ILE A CA 1
ATOM 2634 C C . ILE A 1 338 ? 32.594 -42.375 -9.844 1 85 338 ILE A C 1
ATOM 2636 O O . ILE A 1 338 ? 32.688 -43.531 -10.258 1 85 338 ILE A O 1
ATOM 2640 N N . PRO A 1 339 ? 31.906 -42.094 -8.711 1 82.94 339 PRO A N 1
ATOM 2641 C CA . PRO A 1 339 ? 31.25 -43.156 -7.965 1 82.94 339 PRO A CA 1
ATOM 2642 C C . PRO A 1 339 ? 30.234 -43.938 -8.812 1 82.94 339 PRO A C 1
ATOM 2644 O O . PRO A 1 339 ? 29.359 -43.312 -9.43 1 82.94 339 PRO A O 1
ATOM 2647 N N . SER A 1 340 ? 30.312 -45.219 -8.82 1 78.56 340 SER A N 1
ATOM 2648 C CA . SER A 1 340 ? 29.453 -46.031 -9.656 1 78.56 340 SER A CA 1
ATOM 2649 C C . SER A 1 340 ? 27.984 -45.906 -9.281 1 78.56 340 SER A C 1
ATOM 2651 O O . SER A 1 340 ? 27.109 -46.062 -10.125 1 78.56 340 SER A O 1
ATOM 2653 N N . GLU A 1 341 ? 27.734 -45.531 -8.062 1 82.69 341 GLU A N 1
ATOM 2654 C CA . GLU A 1 341 ? 26.375 -45.344 -7.574 1 82.69 341 GLU A CA 1
ATOM 2655 C C . GLU A 1 341 ? 25.656 -44.219 -8.312 1 82.69 341 GLU A C 1
ATOM 2657 O O . GLU A 1 341 ? 24.422 -44.219 -8.398 1 82.69 341 GLU A O 1
ATOM 2662 N N . TRP A 1 342 ? 26.453 -43.344 -8.891 1 87.25 342 TRP A N 1
ATOM 2663 C CA . TRP A 1 342 ? 25.875 -42.219 -9.594 1 87.25 342 TRP A CA 1
ATOM 2664 C C . TRP A 1 342 ? 25.203 -42.656 -10.883 1 87.25 342 TRP A C 1
ATOM 2666 O O . TRP A 1 342 ? 24.297 -41.969 -11.383 1 87.25 342 TRP A O 1
ATOM 2676 N N . LEU A 1 343 ? 25.609 -43.812 -11.344 1 78.06 343 LEU A N 1
ATOM 2677 C CA . LEU A 1 343 ? 25.188 -44.219 -12.68 1 78.06 343 LEU A CA 1
ATOM 2678 C C . LEU A 1 343 ? 24.203 -45.375 -12.602 1 78.06 343 LEU A C 1
ATOM 2680 O O . LEU A 1 343 ? 23.781 -45.938 -13.625 1 78.06 343 LEU A O 1
ATOM 2684 N N . LYS A 1 344 ? 23.938 -46 -11.469 1 68.75 344 LYS A N 1
ATOM 2685 C CA . LYS A 1 344 ? 23.172 -47.219 -11.258 1 68.75 344 LYS A CA 1
ATOM 2686 C C . LYS A 1 344 ? 21.969 -47.281 -12.188 1 68.75 344 LYS A C 1
ATOM 2688 O O . LYS A 1 344 ? 21.688 -48.312 -12.805 1 68.75 344 LYS A O 1
ATOM 2693 N N . ASN A 1 345 ? 20.938 -46.5 -12.305 1 63.16 345 ASN A N 1
ATOM 2694 C CA . ASN A 1 345 ? 19.703 -46.75 -13.047 1 63.16 345 ASN A CA 1
ATOM 2695 C C . ASN A 1 345 ? 19.781 -46.188 -14.461 1 63.16 345 ASN A C 1
ATOM 2697 O O . ASN A 1 345 ? 18.75 -46.094 -15.141 1 63.16 345 ASN A O 1
ATOM 2701 N N . LEU A 1 346 ? 20.828 -45.75 -14.922 1 67.38 346 LEU A N 1
ATOM 2702 C CA . LEU A 1 346 ? 20.953 -45.469 -16.344 1 67.38 346 LEU A CA 1
ATOM 2703 C C . LEU A 1 346 ? 21.328 -46.719 -17.109 1 67.38 346 LEU A C 1
ATOM 2705 O O . LEU A 1 346 ? 21.5 -46.688 -18.328 1 67.38 346 LEU A O 1
ATOM 2709 N N . ASP A 1 347 ? 20.922 -48.031 -16.578 1 58.53 347 ASP A N 1
ATOM 2710 C CA . ASP A 1 347 ? 21.219 -49.344 -17.188 1 58.53 347 ASP A CA 1
ATOM 2711 C C . ASP A 1 347 ? 22.516 -49.281 -17.984 1 58.53 347 ASP A C 1
ATOM 2713 O O . ASP A 1 347 ? 22.625 -49.875 -19.062 1 58.53 347 ASP A O 1
ATOM 2717 N N . LEU A 1 348 ? 23.312 -48.344 -17.719 1 51.25 348 LEU A N 1
ATOM 2718 C CA . LEU A 1 348 ? 24.547 -48.219 -18.5 1 51.25 348 LEU A CA 1
ATOM 2719 C C . LEU A 1 348 ? 25.375 -49.5 -18.422 1 51.25 348 LEU A C 1
ATOM 2721 O O . LEU A 1 348 ? 25.547 -50.062 -17.328 1 51.25 348 LEU A O 1
ATOM 2725 N N . THR A 1 349 ? 25.188 -50.438 -19.25 1 45.81 349 THR A N 1
ATOM 2726 C CA . THR A 1 349 ? 26.234 -51.438 -19.547 1 45.81 349 THR A CA 1
ATOM 2727 C C . THR A 1 349 ? 27.609 -50.812 -19.359 1 45.81 349 THR A C 1
ATOM 2729 O O . THR A 1 349 ? 28.625 -51.406 -19.781 1 45.81 349 THR A O 1
ATOM 2732 N N . LEU A 1 350 ? 27.703 -49.75 -18.906 1 44.66 350 LEU A N 1
ATOM 2733 C CA . LEU A 1 350 ? 28.875 -48.875 -18.844 1 44.66 350 LEU A CA 1
ATOM 2734 C C . LEU A 1 350 ? 29.922 -49.438 -17.875 1 44.66 350 LEU A C 1
ATOM 2736 O O . LEU A 1 350 ? 30.906 -48.75 -17.562 1 44.66 350 LEU A O 1
ATOM 2740 N N . GLN A 1 351 ? 29.656 -50.344 -17.047 1 43.59 351 GLN A N 1
ATOM 2741 C CA . GLN A 1 351 ? 30.859 -50.656 -16.266 1 43.59 351 GLN A CA 1
ATOM 2742 C C . GLN A 1 351 ? 32.094 -50.625 -17.125 1 43.59 351 GLN A C 1
ATOM 2744 O O . GLN A 1 351 ? 33.156 -50.094 -16.719 1 43.59 351 GLN A O 1
ATOM 2749 N N . LEU A 1 352 ? 32.188 -51.531 -18.109 1 41.31 352 LEU A N 1
ATOM 2750 C CA . LEU A 1 352 ? 33.344 -51.938 -18.875 1 41.31 352 LEU A CA 1
ATOM 2751 C C . LEU A 1 352 ? 33.844 -50.812 -19.766 1 41.31 352 LEU A C 1
ATOM 2753 O O . LEU A 1 352 ? 35.031 -50.594 -19.891 1 41.31 352 LEU A O 1
ATOM 2757 N N . ASN A 1 353 ? 32.969 -50.125 -20.547 1 43.34 353 ASN A N 1
ATOM 2758 C CA . ASN A 1 353 ? 33.438 -49.25 -21.609 1 43.34 353 ASN A CA 1
ATOM 2759 C C . ASN A 1 353 ? 33.719 -47.844 -21.094 1 43.34 353 ASN A C 1
ATOM 2761 O O . ASN A 1 353 ? 34.125 -46.969 -21.844 1 43.34 353 ASN A O 1
ATOM 2765 N N . LEU A 1 354 ? 33.219 -47.344 -20.062 1 48.09 354 LEU A N 1
ATOM 2766 C CA . LEU A 1 354 ? 33.312 -45.969 -19.609 1 48.09 354 LEU A CA 1
ATOM 2767 C C . LEU A 1 354 ? 34.719 -45.625 -19.172 1 48.09 354 LEU A C 1
ATOM 2769 O O . LEU A 1 354 ? 35.094 -44.469 -19.078 1 48.09 354 LEU A O 1
ATOM 2773 N N . HIS A 1 355 ? 35.344 -46.5 -18.594 1 44.31 355 HIS A N 1
ATOM 2774 C CA . HIS A 1 355 ? 36.75 -46.281 -18.359 1 44.31 355 HIS A CA 1
ATOM 2775 C C . HIS A 1 355 ? 37.562 -46.438 -19.641 1 44.31 355 HIS A C 1
ATOM 2777 O O . HIS A 1 355 ? 38.812 -46.312 -19.625 1 44.31 355 HIS A O 1
ATOM 2783 N N . GLY A 1 356 ? 37.031 -47.031 -20.688 1 40.22 356 GLY A N 1
ATOM 2784 C CA . GLY A 1 356 ? 37.844 -47.344 -21.859 1 40.22 356 GLY A CA 1
ATOM 2785 C C . GLY A 1 356 ? 38.25 -46.125 -22.641 1 40.22 356 GLY A C 1
ATOM 2786 O O . GLY A 1 356 ? 37.625 -45.062 -22.547 1 40.22 356 GLY A O 1
ATOM 2787 N N . SER A 1 357 ? 39.594 -46.031 -23.156 1 43.94 357 SER A N 1
ATOM 2788 C CA . SER A 1 357 ? 40.5 -45.188 -23.875 1 43.94 357 SER A CA 1
ATOM 2789 C C . SER A 1 357 ? 39.844 -44.531 -25.078 1 43.94 357 SER A C 1
ATOM 2791 O O . SER A 1 357 ? 40.375 -43.594 -25.656 1 43.94 357 SER A O 1
ATOM 2793 N N . SER A 1 358 ? 38.938 -45.188 -25.641 1 48.19 358 SER A N 1
ATOM 2794 C CA . SER A 1 358 ? 38.656 -44.719 -27 1 48.19 358 SER A CA 1
ATOM 2795 C C . SER A 1 358 ? 37.906 -43.406 -27.016 1 48.19 358 SER A C 1
ATOM 2797 O O . SER A 1 358 ? 38 -42.625 -27.984 1 48.19 358 SER A O 1
ATOM 2799 N N . GLY A 1 359 ? 37.094 -42.969 -26.062 1 56.34 359 GLY A N 1
ATOM 2800 C CA . GLY A 1 359 ? 36.281 -41.75 -26.062 1 56.34 359 GLY A CA 1
ATOM 2801 C C . GLY A 1 359 ? 36.938 -40.594 -25.297 1 56.34 359 GLY A C 1
ATOM 2802 O O . GLY A 1 359 ? 36.344 -39.531 -25.156 1 56.34 359 GLY A O 1
ATOM 2803 N N . ARG A 1 360 ? 38.062 -40.875 -24.688 1 59.66 360 ARG A N 1
ATOM 2804 C CA . ARG A 1 360 ? 38.75 -40.094 -23.672 1 59.66 360 ARG A CA 1
ATOM 2805 C C . ARG A 1 360 ? 39.188 -38.75 -24.266 1 59.66 360 ARG A C 1
ATOM 2807 O O . ARG A 1 360 ? 39.312 -37.75 -23.547 1 59.66 360 ARG A O 1
ATOM 2814 N N . ASN A 1 361 ? 39 -38.656 -25.641 1 76.44 361 ASN A N 1
ATOM 2815 C CA . ASN A 1 361 ? 39.469 -37.375 -26.109 1 76.44 361 ASN A CA 1
ATOM 2816 C C . ASN A 1 361 ? 38.406 -36.656 -26.938 1 76.44 361 ASN A C 1
ATOM 2818 O O . ASN A 1 361 ? 38.75 -35.906 -27.844 1 76.44 361 ASN A O 1
ATOM 2822 N N . ARG A 1 362 ? 37.156 -36.906 -26.422 1 89.38 362 ARG A N 1
ATOM 2823 C CA . ARG A 1 362 ? 36.094 -36.25 -27.141 1 89.38 362 ARG A CA 1
ATOM 2824 C C . ARG A 1 362 ? 35.469 -35.125 -26.297 1 89.38 362 ARG A C 1
ATOM 2826 O O . ARG A 1 362 ? 35.531 -35.156 -25.062 1 89.38 362 ARG A O 1
ATOM 2833 N N . THR A 1 363 ? 35 -34.125 -27 1 93.19 363 THR A N 1
ATOM 2834 C CA . THR A 1 363 ? 34.344 -33 -26.359 1 93.19 363 THR A CA 1
ATOM 2835 C C . THR A 1 363 ? 32.906 -32.906 -26.828 1 93.19 363 THR A C 1
ATOM 2837 O O . THR A 1 363 ? 32.5 -33.562 -27.797 1 93.19 363 THR A O 1
ATOM 2840 N N . VAL A 1 364 ? 32.125 -32.188 -26.062 1 95.69 364 VAL A N 1
ATOM 2841 C CA . VAL A 1 364 ? 30.75 -31.891 -26.422 1 95.69 364 VAL A CA 1
ATOM 2842 C C . VAL A 1 364 ? 30.625 -30.422 -26.797 1 95.69 364 VAL A C 1
ATOM 2844 O O . VAL A 1 364 ? 31.078 -29.531 -26.078 1 95.69 364 VAL A O 1
ATOM 2847 N N . LYS A 1 365 ? 30.094 -30.188 -27.922 1 96.12 365 LYS A N 1
ATOM 2848 C CA . LYS A 1 365 ? 29.781 -28.844 -28.375 1 96.12 365 LYS A CA 1
ATOM 2849 C C . LYS A 1 365 ? 28.297 -28.547 -28.234 1 96.12 365 LYS A C 1
ATOM 2851 O O . LYS A 1 365 ? 27.453 -29.25 -28.812 1 96.12 365 LYS A O 1
ATOM 2856 N N . LEU A 1 366 ? 27.953 -27.609 -27.438 1 96.06 366 LEU A N 1
ATOM 2857 C CA . LEU A 1 366 ? 26.578 -27.188 -27.156 1 96.06 366 LEU A CA 1
ATOM 2858 C C . LEU A 1 366 ? 26.281 -25.844 -27.781 1 96.06 366 LEU A C 1
ATOM 2860 O O . LEU A 1 366 ? 27 -24.859 -27.547 1 96.06 366 LEU A O 1
ATOM 2864 N N . THR A 1 367 ? 25.266 -25.75 -28.625 1 94.81 367 THR A N 1
ATOM 2865 C CA . THR A 1 367 ? 24.828 -24.5 -29.234 1 94.81 367 THR A CA 1
ATOM 2866 C C . THR A 1 367 ? 23.359 -24.203 -28.875 1 94.81 367 THR A C 1
ATOM 2868 O O . THR A 1 367 ? 22.484 -25.031 -29.125 1 94.81 367 THR A O 1
ATOM 2871 N N . ILE A 1 368 ? 23.125 -23.078 -28.25 1 94.56 368 ILE A N 1
ATOM 2872 C CA . ILE A 1 368 ? 21.797 -22.641 -27.891 1 94.56 368 ILE A CA 1
ATOM 2873 C C . ILE A 1 368 ? 21.391 -21.453 -28.766 1 94.56 368 ILE A C 1
ATOM 2875 O O . ILE A 1 368 ? 22.109 -20.453 -28.859 1 94.56 368 ILE A O 1
ATOM 2879 N N . ASN A 1 369 ? 20.266 -21.594 -29.438 1 93.31 369 ASN A N 1
ATOM 2880 C CA . ASN A 1 369 ? 19.703 -20.562 -30.297 1 93.31 369 ASN A CA 1
ATOM 2881 C C . ASN A 1 369 ? 18.219 -20.312 -29.984 1 93.31 369 ASN A C 1
ATOM 2883 O O . ASN A 1 369 ? 17.344 -20.75 -30.734 1 93.31 369 ASN A O 1
ATOM 2887 N N . ASN A 1 370 ? 17.953 -19.656 -28.922 1 93.12 370 ASN A N 1
ATOM 2888 C CA . ASN A 1 370 ? 16.609 -19.25 -28.547 1 93.12 370 ASN A CA 1
ATOM 2889 C C . ASN A 1 370 ? 16.328 -17.797 -28.938 1 93.12 370 ASN A C 1
ATOM 2891 O O . ASN A 1 370 ? 17.234 -17.062 -29.328 1 93.12 370 ASN A O 1
ATOM 2895 N N . GLN A 1 371 ? 15.055 -17.391 -28.922 1 92.81 371 GLN A N 1
ATOM 2896 C CA . GLN A 1 371 ? 14.688 -16.016 -29.25 1 92.81 371 GLN A CA 1
ATOM 2897 C C . GLN A 1 371 ? 13.734 -15.453 -28.203 1 92.81 371 GLN A C 1
ATOM 2899 O O . GLN A 1 371 ? 12.875 -16.172 -27.688 1 92.81 371 GLN A O 1
ATOM 2904 N N . LEU A 1 372 ? 13.945 -14.18 -27.906 1 94.06 372 LEU A N 1
ATOM 2905 C CA . LEU A 1 372 ? 13.016 -13.398 -27.094 1 94.06 372 LEU A CA 1
ATOM 2906 C C . LEU A 1 372 ? 12.07 -12.594 -27.969 1 94.06 372 LEU A C 1
ATOM 2908 O O . LEU A 1 372 ? 12.508 -11.852 -28.844 1 94.06 372 LEU A O 1
ATOM 2912 N N . VAL A 1 373 ? 10.781 -12.805 -27.781 1 94.62 373 VAL A N 1
ATOM 2913 C CA . VAL A 1 373 ? 9.789 -12.141 -28.625 1 94.62 373 VAL A CA 1
ATOM 2914 C C . VAL A 1 373 ? 8.68 -11.555 -27.75 1 94.62 373 VAL A C 1
ATOM 2916 O O . VAL A 1 373 ? 8.242 -12.188 -26.781 1 94.62 373 VAL A O 1
ATOM 2919 N N . GLN A 1 374 ? 8.289 -10.359 -28.016 1 95.81 374 GLN A N 1
ATOM 2920 C CA . GLN A 1 374 ? 7.102 -9.82 -27.359 1 95.81 374 GLN A CA 1
ATOM 2921 C C . GLN A 1 374 ? 5.828 -10.289 -28.062 1 95.81 374 GLN A C 1
ATOM 2923 O O . GLN A 1 374 ? 5.68 -10.117 -29.266 1 95.81 374 GLN A O 1
ATOM 2928 N N . LYS A 1 375 ? 4.984 -10.938 -27.344 1 97.38 375 LYS A N 1
ATOM 2929 C CA . LYS A 1 375 ? 3.703 -11.453 -27.828 1 97.38 375 LYS A CA 1
ATOM 2930 C C . LYS A 1 375 ? 2.562 -11.039 -26.906 1 97.38 375 LYS A C 1
ATOM 2932 O O . LYS A 1 375 ? 2.795 -10.672 -25.75 1 97.38 375 LYS A O 1
ATOM 2937 N N . THR A 1 376 ? 1.377 -11.047 -27.453 1 98.06 376 THR A N 1
ATOM 2938 C CA . THR A 1 376 ? 0.194 -10.766 -26.641 1 98.06 376 THR A CA 1
ATOM 2939 C C . THR A 1 376 ? -0.35 -12.047 -26.016 1 98.06 376 THR A C 1
ATOM 2941 O O . THR A 1 376 ? -0.509 -13.062 -26.703 1 98.06 376 THR A O 1
ATOM 2944 N N . ILE A 1 377 ? -0.544 -12.055 -24.781 1 98.62 377 ILE A N 1
ATOM 2945 C CA . ILE A 1 377 ? -1.243 -13.141 -24.094 1 98.62 377 ILE A CA 1
ATOM 2946 C C . ILE A 1 377 ? -2.625 -12.664 -23.656 1 98.62 377 ILE A C 1
ATOM 2948 O O . ILE A 1 377 ? -2.875 -11.461 -23.562 1 98.62 377 ILE A O 1
ATOM 2952 N N . TYR A 1 378 ? -3.51 -13.641 -23.359 1 98.69 378 TYR A N 1
ATOM 2953 C CA . TYR A 1 378 ? -4.902 -13.32 -23.062 1 98.69 378 TYR A CA 1
ATOM 2954 C C . TYR A 1 378 ? -5.363 -14.016 -21.781 1 98.69 378 TYR A C 1
ATOM 2956 O O . TYR A 1 378 ? -5.117 -15.211 -21.609 1 98.69 378 TYR A O 1
ATOM 2964 N N . ASN A 1 379 ? -5.945 -13.258 -20.875 1 98.81 379 ASN A N 1
ATOM 2965 C CA . ASN A 1 379 ? -6.793 -13.828 -19.828 1 98.81 379 ASN A CA 1
ATOM 2966 C C . ASN A 1 379 ? -8.25 -13.906 -20.281 1 98.81 379 ASN A C 1
ATOM 2968 O O . ASN A 1 379 ? -8.641 -13.273 -21.25 1 98.81 379 ASN A O 1
ATOM 2972 N N . VAL A 1 380 ? -9.039 -14.727 -19.688 1 98.94 380 VAL A N 1
ATOM 2973 C CA . VAL A 1 380 ? -10.492 -14.758 -19.812 1 98.94 380 VAL A CA 1
ATOM 2974 C C . VAL A 1 380 ? -11.125 -14.727 -18.422 1 98.94 380 VAL A C 1
ATOM 2976 O O . VAL A 1 380 ? -10.828 -15.578 -17.578 1 98.94 380 VAL A O 1
ATOM 2979 N N . ILE A 1 381 ? -11.93 -13.703 -18.188 1 98.88 381 ILE A N 1
ATOM 2980 C CA . ILE A 1 381 ? -12.562 -13.531 -16.891 1 98.88 381 ILE A CA 1
ATOM 2981 C C . ILE A 1 381 ? -14.086 -13.555 -17.047 1 98.88 381 ILE A C 1
ATOM 2983 O O . ILE A 1 381 ? -14.648 -12.758 -17.812 1 98.88 381 ILE A O 1
ATOM 2987 N N . GLY A 1 382 ? -14.758 -14.492 -16.406 1 98.81 382 GLY A N 1
ATOM 2988 C CA . GLY A 1 382 ? -16.203 -14.531 -16.328 1 98.81 382 GLY A CA 1
ATOM 2989 C C . GLY A 1 382 ? -16.75 -14.086 -14.984 1 98.81 382 GLY A C 1
ATOM 2990 O O . GLY A 1 382 ? -16.25 -14.508 -13.938 1 98.81 382 GLY A O 1
ATOM 2991 N N . THR A 1 383 ? -17.719 -13.234 -15 1 98.44 383 THR A N 1
ATOM 2992 C CA . THR A 1 383 ? -18.234 -12.656 -13.766 1 98.44 383 THR A CA 1
ATOM 2993 C C . THR A 1 383 ? -19.719 -13.016 -13.578 1 98.44 383 THR A C 1
ATOM 2995 O O . THR A 1 383 ? -20.516 -12.859 -14.5 1 98.44 383 THR A O 1
ATOM 2998 N N . ILE A 1 384 ? -20.078 -13.516 -12.43 1 98.12 384 ILE A N 1
ATOM 2999 C CA . ILE A 1 384 ? -21.453 -13.68 -11.953 1 98.12 384 ILE A CA 1
ATOM 3000 C C . ILE A 1 384 ? -21.688 -12.781 -10.734 1 98.12 384 ILE A C 1
ATOM 3002 O O . ILE A 1 384 ? -21.188 -13.07 -9.641 1 98.12 384 ILE A O 1
ATOM 3006 N N . ASN A 1 385 ? -22.453 -11.758 -10.891 1 96.94 385 ASN A N 1
ATOM 3007 C CA . ASN A 1 385 ? -22.625 -10.75 -9.852 1 96.94 385 ASN A CA 1
ATOM 3008 C C . ASN A 1 385 ? -23.422 -11.305 -8.672 1 96.94 385 ASN A C 1
ATOM 3010 O O . ASN A 1 385 ? -24.375 -12.055 -8.867 1 96.94 385 ASN A O 1
ATOM 3014 N N . GLY A 1 386 ? -23.016 -10.945 -7.516 1 96.25 386 GLY A N 1
ATOM 3015 C CA . GLY A 1 386 ? -23.766 -11.281 -6.32 1 96.25 386 GLY A CA 1
ATOM 3016 C C . GLY A 1 386 ? -25.047 -10.461 -6.172 1 96.25 386 GLY A C 1
ATOM 3017 O O . GLY A 1 386 ? -25.125 -9.336 -6.66 1 96.25 386 GLY A O 1
ATOM 3018 N N . TRP A 1 387 ? -26 -10.984 -5.434 1 94.5 387 TRP A N 1
ATOM 3019 C CA . TRP A 1 387 ? -27.281 -10.289 -5.316 1 94.5 387 TRP A CA 1
ATOM 3020 C C . TRP A 1 387 ? -27.281 -9.336 -4.129 1 94.5 387 TRP A C 1
ATOM 3022 O O . TRP A 1 387 ? -28 -8.336 -4.121 1 94.5 387 TRP A O 1
ATOM 3032 N N . GLN A 1 388 ? -26.391 -9.586 -3.135 1 94.19 388 GLN A N 1
ATOM 3033 C CA . GLN A 1 388 ? -26.422 -8.742 -1.945 1 94.19 388 GLN A CA 1
ATOM 3034 C C . GLN A 1 388 ? -25.109 -7.988 -1.777 1 94.19 388 GLN A C 1
ATOM 3036 O O . GLN A 1 388 ? -25.094 -6.832 -1.349 1 94.19 388 GLN A O 1
ATOM 3041 N N . GLU A 1 389 ? -24.016 -8.664 -2.018 1 94.94 389 GLU A N 1
ATOM 3042 C CA . GLU A 1 389 ? -22.703 -8.055 -1.931 1 94.94 389 GLU A CA 1
ATOM 3043 C C . GLU A 1 389 ? -21.969 -8.141 -3.268 1 94.94 389 GLU A C 1
ATOM 3045 O O . GLU A 1 389 ? -20.891 -8.742 -3.361 1 94.94 389 GLU A O 1
ATOM 3050 N N . PRO A 1 390 ? -22.453 -7.469 -4.246 1 95.88 390 PRO A N 1
ATOM 3051 C CA . PRO A 1 390 ? -21.875 -7.582 -5.59 1 95.88 390 PRO A CA 1
ATOM 3052 C C . PRO A 1 390 ? -20.453 -7.055 -5.672 1 95.88 390 PRO A C 1
ATOM 3054 O O . PRO A 1 390 ? -19.734 -7.352 -6.633 1 95.88 390 PRO A O 1
ATOM 3057 N N . ASP A 1 391 ? -19.984 -6.277 -4.664 1 95.81 391 ASP A N 1
ATOM 3058 C CA . ASP A 1 391 ? -18.641 -5.711 -4.676 1 95.81 391 ASP A CA 1
ATOM 3059 C C . ASP A 1 391 ? -17.656 -6.59 -3.898 1 95.81 391 ASP A C 1
ATOM 3061 O O . ASP A 1 391 ? -16.594 -6.125 -3.475 1 95.81 391 ASP A O 1
ATOM 3065 N N . ARG A 1 392 ? -17.984 -7.785 -3.615 1 97.19 392 ARG A N 1
ATOM 3066 C CA . ARG A 1 392 ? -17.109 -8.781 -2.996 1 97.19 392 ARG A CA 1
ATOM 3067 C C . ARG A 1 392 ? -16.875 -9.953 -3.934 1 97.19 392 ARG A C 1
ATOM 3069 O O . ARG A 1 392 ? -17.812 -10.5 -4.508 1 97.19 392 ARG A O 1
ATOM 3076 N N . TYR A 1 393 ? -15.594 -10.352 -4.082 1 98.5 393 TYR A N 1
ATOM 3077 C CA . TYR A 1 393 ? -15.258 -11.297 -5.141 1 98.5 393 TYR A CA 1
ATOM 3078 C C . TYR A 1 393 ? -14.727 -12.602 -4.559 1 98.5 393 TYR A C 1
ATOM 3080 O O . TYR A 1 393 ? -13.812 -12.594 -3.729 1 98.5 393 TYR A O 1
ATOM 3088 N N . VAL A 1 394 ? -15.25 -13.688 -4.91 1 98.88 394 VAL A N 1
ATOM 3089 C CA . VAL A 1 394 ? -14.672 -15.016 -4.738 1 98.88 394 VAL A CA 1
ATOM 3090 C C . VAL A 1 394 ? -14.18 -15.547 -6.086 1 98.88 394 VAL A C 1
ATOM 3092 O O . VAL A 1 394 ? -14.953 -15.633 -7.047 1 98.88 394 VAL A O 1
ATOM 3095 N N . PHE A 1 395 ? -12.891 -15.906 -6.125 1 98.88 395 PHE A N 1
ATOM 3096 C CA . PHE A 1 395 ? -12.25 -16.25 -7.391 1 98.88 395 PHE A CA 1
ATOM 3097 C C . PHE A 1 395 ? -12.031 -17.75 -7.496 1 98.88 395 PHE A C 1
ATOM 3099 O O . PHE A 1 395 ? -11.695 -18.406 -6.504 1 98.88 395 PHE A O 1
ATOM 3106 N N . LEU A 1 396 ? -12.227 -18.297 -8.633 1 98.88 396 LEU A N 1
ATOM 3107 C CA . LEU A 1 396 ? -11.781 -19.609 -9.047 1 98.88 396 LEU A CA 1
ATOM 3108 C C . LEU A 1 396 ? -10.992 -19.531 -10.352 1 98.88 396 LEU A C 1
ATOM 3110 O O . LEU A 1 396 ? -11.461 -18.969 -11.336 1 98.88 396 LEU A O 1
ATOM 3114 N N . GLY A 1 397 ? -9.734 -20.078 -10.328 1 98.69 397 GLY A N 1
ATOM 3115 C CA . GLY A 1 397 ? -8.977 -19.844 -11.547 1 98.69 397 GLY A CA 1
ATOM 3116 C C . GLY A 1 397 ? -8.008 -20.969 -11.867 1 98.69 397 GLY A C 1
ATOM 3117 O O . GLY A 1 397 ? -7.75 -21.828 -11.023 1 98.69 397 GLY A O 1
ATOM 3118 N N . ASN A 1 398 ? -7.535 -21.016 -13.062 1 98.62 398 ASN A N 1
ATOM 3119 C CA . ASN A 1 398 ? -6.484 -21.859 -13.617 1 98.62 398 ASN A CA 1
ATOM 3120 C C . ASN A 1 398 ? -5.836 -21.219 -14.844 1 98.62 398 ASN A C 1
ATOM 3122 O O . ASN A 1 398 ? -6.422 -20.328 -15.469 1 98.62 398 ASN A O 1
ATOM 3126 N N . HIS A 1 399 ? -4.652 -21.594 -15.078 1 98.62 399 HIS A N 1
ATOM 3127 C CA . HIS A 1 399 ? -4.051 -21.141 -16.328 1 98.62 399 HIS A CA 1
ATOM 3128 C C . HIS A 1 399 ? -4.418 -22.062 -17.484 1 98.62 399 HIS A C 1
ATOM 3130 O O . HIS A 1 399 ? -4.895 -23.172 -17.266 1 98.62 399 HIS A O 1
ATOM 3136 N N . ARG A 1 400 ? -4.203 -21.547 -18.719 1 98.38 400 ARG A N 1
ATOM 3137 C CA . ARG A 1 400 ? -4.656 -22.25 -19.906 1 98.38 400 ARG A CA 1
ATOM 3138 C C . ARG A 1 400 ? -3.477 -22.719 -20.75 1 98.38 400 ARG A C 1
ATOM 3140 O O . ARG A 1 400 ? -3.578 -23.688 -21.5 1 98.38 400 ARG A O 1
ATOM 3147 N N . ASP A 1 401 ? -2.357 -22.078 -20.688 1 98.25 401 ASP A N 1
ATOM 3148 C CA . ASP A 1 401 ? -1.21 -22.391 -21.547 1 98.25 401 ASP A CA 1
ATOM 3149 C C . ASP A 1 401 ? -0.464 -23.609 -21.031 1 98.25 401 ASP A C 1
ATOM 3151 O O . ASP A 1 401 ? -0.609 -23.984 -19.859 1 98.25 401 ASP A O 1
ATOM 3155 N N . ALA A 1 402 ? 0.277 -24.25 -21.891 1 97.62 402 ALA A N 1
ATOM 3156 C CA . ALA A 1 402 ? 1.111 -25.406 -21.578 1 97.62 402 ALA A CA 1
ATOM 3157 C C . ALA A 1 402 ? 2.381 -25.422 -22.422 1 97.62 402 ALA A C 1
ATOM 3159 O O . ALA A 1 402 ? 2.434 -24.781 -23.469 1 97.62 402 ALA A O 1
ATOM 3160 N N . TRP A 1 403 ? 3.328 -26.109 -21.969 1 96.62 403 TRP A N 1
ATOM 3161 C CA . TRP A 1 403 ? 4.578 -26.203 -22.719 1 96.62 403 TRP A CA 1
ATOM 3162 C C . TRP A 1 403 ? 4.367 -26.953 -24.031 1 96.62 403 TRP A C 1
ATOM 3164 O O . TRP A 1 403 ? 5 -26.641 -25.047 1 96.62 403 TRP A O 1
ATOM 3174 N N . VAL A 1 404 ? 3.529 -28.031 -24.047 1 96.25 404 VAL A N 1
ATOM 3175 C CA . VAL A 1 404 ? 3.229 -28.828 -25.234 1 96.25 404 VAL A CA 1
ATOM 3176 C C . VAL A 1 404 ? 1.726 -29.078 -25.312 1 96.25 404 VAL A C 1
ATOM 3178 O O . VAL A 1 404 ? 0.94 -28.141 -25.484 1 96.25 404 VAL A O 1
ATOM 3181 N N . TYR A 1 405 ? 1.307 -30.406 -25.125 1 96.94 405 TYR A N 1
ATOM 3182 C CA . TYR A 1 405 ? -0.122 -30.688 -25.188 1 96.94 405 TYR A CA 1
ATOM 3183 C C . TYR A 1 405 ? -0.803 -30.375 -23.859 1 96.94 405 TYR A C 1
ATOM 3185 O O . TYR A 1 405 ? -1.976 -30 -23.828 1 96.94 405 TYR A O 1
ATOM 3193 N N . GLY A 1 406 ? -0.128 -30.578 -22.781 1 97.62 406 GLY A N 1
ATOM 3194 C CA . GLY A 1 406 ? -0.533 -30.156 -21.453 1 97.62 406 GLY A CA 1
ATOM 3195 C C . GLY A 1 406 ? -1.891 -30.703 -21.047 1 97.62 406 GLY A C 1
ATOM 3196 O O . GLY A 1 406 ? -2.744 -29.953 -20.562 1 97.62 406 GLY A O 1
ATOM 3197 N N . ALA A 1 407 ? -2.127 -32 -21.266 1 98.12 407 ALA A N 1
ATOM 3198 C CA . ALA A 1 407 ? -3.406 -32.594 -20.875 1 98.12 407 ALA A CA 1
ATOM 3199 C C . ALA A 1 407 ? -3.594 -32.5 -19.359 1 98.12 407 ALA A C 1
ATOM 3201 O O . ALA A 1 407 ? -4.656 -32.094 -18.875 1 98.12 407 ALA A O 1
ATOM 3202 N N . ALA A 1 408 ? -2.604 -32.906 -18.609 1 98.12 408 ALA A N 1
ATOM 3203 C CA . ALA A 1 408 ? -2.699 -32.75 -17.156 1 98.12 408 ALA A CA 1
ATOM 3204 C C . ALA A 1 408 ? -2.473 -31.297 -16.766 1 98.12 408 ALA A C 1
ATOM 3206 O O . ALA A 1 408 ? -3.334 -30.672 -16.125 1 98.12 408 ALA A O 1
ATOM 3207 N N . ASP A 1 409 ? -1.429 -30.703 -17.266 1 97.62 409 ASP A N 1
ATOM 3208 C CA . ASP A 1 409 ? -1.039 -29.312 -17 1 97.62 409 ASP A CA 1
ATOM 3209 C C . ASP A 1 409 ? -1.047 -28.484 -18.281 1 97.62 409 ASP A C 1
ATOM 3211 O O . ASP A 1 409 ? -0.077 -28.5 -19.047 1 97.62 409 ASP A O 1
ATOM 3215 N N . ALA A 1 410 ? -2.115 -27.797 -18.5 1 96.06 410 ALA A N 1
ATOM 3216 C CA . ALA A 1 410 ? -3.008 -27.266 -17.469 1 96.06 410 ALA A CA 1
ATOM 3217 C C . ALA A 1 410 ? -4.453 -27.672 -17.734 1 96.06 410 ALA A C 1
ATOM 3219 O O . ALA A 1 410 ? -5.379 -27.156 -17.094 1 96.06 410 ALA A O 1
ATOM 3220 N N . THR A 1 411 ? -4.648 -28.594 -18.594 1 98.44 411 THR A N 1
ATOM 3221 C CA . THR A 1 411 ? -5.973 -28.734 -19.188 1 98.44 411 THR A CA 1
ATOM 3222 C C . THR A 1 411 ? -6.922 -29.438 -18.219 1 98.44 411 THR A C 1
ATOM 3224 O O . THR A 1 411 ? -8.141 -29.25 -18.297 1 98.44 411 THR A O 1
ATOM 3227 N N . THR A 1 412 ? -6.422 -30.266 -17.297 1 98.75 412 THR A N 1
ATOM 3228 C CA . THR A 1 412 ? -7.328 -30.797 -16.281 1 98.75 412 THR A CA 1
ATOM 3229 C C . THR A 1 412 ? -7.965 -29.672 -15.477 1 98.75 412 THR A C 1
ATOM 3231 O O . THR A 1 412 ? -9.141 -29.75 -15.109 1 98.75 412 THR A O 1
ATOM 3234 N N . GLY A 1 413 ? -7.184 -28.641 -15.172 1 98.69 413 GLY A N 1
ATOM 3235 C CA . GLY A 1 413 ? -7.73 -27.469 -14.492 1 98.69 413 GLY A CA 1
ATOM 3236 C C . GLY A 1 413 ? -8.773 -26.734 -15.32 1 98.69 413 GLY A C 1
ATOM 3237 O O . GLY A 1 413 ? -9.789 -26.297 -14.781 1 98.69 413 GLY A O 1
ATOM 3238 N N . ILE A 1 414 ? -8.516 -26.594 -16.594 1 98.69 414 ILE A N 1
ATOM 3239 C CA . ILE A 1 414 ? -9.477 -25.969 -17.5 1 98.69 414 ILE A CA 1
ATOM 3240 C C . ILE A 1 414 ? -10.758 -26.812 -17.547 1 98.69 414 ILE A C 1
ATOM 3242 O O . ILE A 1 414 ? -11.859 -26.266 -17.609 1 98.69 414 ILE A O 1
ATOM 3246 N N . ALA A 1 415 ? -10.594 -28.141 -17.578 1 98.75 415 ALA A N 1
ATOM 3247 C CA . ALA A 1 415 ? -11.758 -29.016 -17.578 1 98.75 415 ALA A CA 1
ATOM 3248 C C . ALA A 1 415 ? -12.617 -28.781 -16.344 1 98.75 415 ALA A C 1
ATOM 3250 O O . ALA A 1 415 ? -13.836 -28.641 -16.438 1 98.75 415 ALA A O 1
ATOM 3251 N N . VAL A 1 416 ? -11.977 -28.75 -15.188 1 98.81 416 VAL A N 1
ATOM 3252 C CA . VAL A 1 416 ? -12.688 -28.531 -13.93 1 98.81 416 VAL A CA 1
ATOM 3253 C C . VAL A 1 416 ? -13.32 -27.141 -13.93 1 98.81 416 VAL A C 1
ATOM 3255 O O . VAL A 1 416 ? -14.484 -26.984 -13.555 1 98.81 416 VAL A O 1
ATOM 3258 N N . LEU A 1 417 ? -12.578 -26.141 -14.344 1 98.81 417 LEU A N 1
ATOM 3259 C CA . LEU A 1 417 ? -13.055 -24.766 -14.375 1 98.81 417 LEU A CA 1
ATOM 3260 C C . LEU A 1 417 ? -14.25 -24.625 -15.32 1 98.81 417 LEU A C 1
ATOM 3262 O O . LEU A 1 417 ? -15.258 -24.016 -14.961 1 98.81 417 LEU A O 1
ATOM 3266 N N . LYS A 1 418 ? -14.109 -25.141 -16.516 1 98.69 418 LYS A N 1
ATOM 3267 C CA . LYS A 1 418 ? -15.164 -25.016 -17.516 1 98.69 418 LYS A CA 1
ATOM 3268 C C . LYS A 1 418 ? -16.422 -25.781 -17.094 1 98.69 418 LYS A C 1
ATOM 3270 O O . LYS A 1 418 ? -17.531 -25.312 -17.281 1 98.69 418 LYS A O 1
ATOM 3275 N N . GLU A 1 419 ? -16.25 -27 -16.547 1 98.81 419 GLU A N 1
ATOM 3276 C CA . GLU A 1 419 ? -17.406 -27.766 -16.078 1 98.81 419 GLU A CA 1
ATOM 3277 C C . GLU A 1 419 ? -18.094 -27.031 -14.914 1 98.81 419 GLU A C 1
ATOM 3279 O O . GLU A 1 419 ? -19.328 -27 -14.844 1 98.81 419 GLU A O 1
ATOM 3284 N N . THR A 1 420 ? -17.312 -26.5 -13.977 1 98.75 420 THR A N 1
ATOM 3285 C CA . THR A 1 420 ? -17.875 -25.688 -12.914 1 98.75 420 THR A CA 1
ATOM 3286 C C . THR A 1 420 ? -18.672 -24.516 -13.484 1 98.75 420 THR A C 1
ATOM 3288 O O . THR A 1 420 ? -19.797 -24.25 -13.055 1 98.75 420 THR A O 1
ATOM 3291 N N . SER A 1 421 ? -18.094 -23.891 -14.484 1 98.69 421 SER A N 1
ATOM 3292 C CA . SER A 1 421 ? -18.734 -22.734 -15.109 1 98.69 421 SER A CA 1
ATOM 3293 C C . SER A 1 421 ? -20.031 -23.141 -15.812 1 98.69 421 SER A C 1
ATOM 3295 O O . SER A 1 421 ? -21.016 -22.406 -15.766 1 98.69 421 SER A O 1
ATOM 3297 N N . ARG A 1 422 ? -20.016 -24.25 -16.469 1 98.62 422 ARG A N 1
ATOM 3298 C CA . ARG A 1 422 ? -21.203 -24.734 -17.172 1 98.62 422 ARG A CA 1
ATOM 3299 C C . ARG A 1 422 ? -22.344 -24.953 -16.188 1 98.62 422 ARG A C 1
ATOM 3301 O O . ARG A 1 422 ? -23.469 -24.516 -16.438 1 98.62 422 ARG A O 1
ATOM 3308 N N . VAL A 1 423 ? -22.062 -25.641 -15.141 1 98.62 423 VAL A N 1
ATOM 3309 C CA . VAL A 1 423 ? -23.094 -25.969 -14.164 1 98.62 423 VAL A CA 1
ATOM 3310 C C . VAL A 1 423 ? -23.594 -24.688 -13.5 1 98.62 423 VAL A C 1
ATOM 3312 O O . VAL A 1 423 ? -24.797 -24.547 -13.258 1 98.62 423 VAL A O 1
ATOM 3315 N N . LEU A 1 424 ? -22.703 -23.766 -13.148 1 98.44 424 LEU A N 1
ATOM 3316 C CA . LEU A 1 424 ? -23.141 -22.484 -12.602 1 98.44 424 LEU A CA 1
ATOM 3317 C C . LEU A 1 424 ? -24.062 -21.75 -13.586 1 98.44 424 LEU A C 1
ATOM 3319 O O . LEU A 1 424 ? -25.031 -21.109 -13.172 1 98.44 424 LEU A O 1
ATOM 3323 N N . GLY A 1 425 ? -23.656 -21.797 -14.891 1 97.88 425 GLY A N 1
ATOM 3324 C CA . GLY A 1 425 ? -24.516 -21.219 -15.914 1 97.88 425 GLY A CA 1
ATOM 3325 C C . GLY A 1 425 ? -25.922 -21.797 -15.891 1 97.88 425 GLY A C 1
ATOM 3326 O O . GLY A 1 425 ? -26.906 -21.078 -16.047 1 97.88 425 GLY A O 1
ATOM 3327 N N . LYS A 1 426 ? -26.062 -23.062 -15.695 1 97.44 426 LYS A N 1
ATOM 3328 C CA . LYS A 1 426 ? -27.359 -23.719 -15.602 1 97.44 426 LYS A CA 1
ATOM 3329 C C . LYS A 1 426 ? -28.141 -23.234 -14.383 1 97.44 426 LYS A C 1
ATOM 3331 O O . LYS A 1 426 ? -29.344 -22.969 -14.469 1 97.44 426 LYS A O 1
ATOM 3336 N N . LEU A 1 427 ? -27.422 -23.172 -13.258 1 96.69 427 LEU A N 1
ATOM 3337 C CA . LEU A 1 427 ? -28.062 -22.672 -12.039 1 96.69 427 LEU A CA 1
ATOM 3338 C C . LEU A 1 427 ? -28.547 -21.25 -12.227 1 96.69 427 LEU A C 1
ATOM 3340 O O . LEU A 1 427 ? -29.625 -20.891 -11.758 1 96.69 427 LEU A O 1
ATOM 3344 N N . LEU A 1 428 ? -27.75 -20.469 -12.891 1 95.88 428 LEU A N 1
ATOM 3345 C CA . LEU A 1 428 ? -28.109 -19.094 -13.172 1 95.88 428 LEU A CA 1
ATOM 3346 C C . LEU A 1 428 ? -29.406 -19.016 -13.992 1 95.88 428 LEU A C 1
ATOM 3348 O O . LEU A 1 428 ? -30.281 -18.203 -13.711 1 95.88 428 LEU A O 1
ATOM 3352 N N . LYS A 1 429 ? -29.5 -19.812 -14.969 1 95.38 429 LYS A N 1
ATOM 3353 C CA . LYS A 1 429 ? -30.672 -19.859 -15.836 1 95.38 429 LYS A CA 1
ATOM 3354 C C . LYS A 1 429 ? -31.906 -20.312 -15.055 1 95.38 429 LYS A C 1
ATOM 3356 O O . LYS A 1 429 ? -33.031 -19.969 -15.422 1 95.38 429 LYS A O 1
ATOM 3361 N N . GLN A 1 430 ? -31.672 -20.938 -13.984 1 94.31 430 GLN A N 1
ATOM 3362 C CA . GLN A 1 430 ? -32.75 -21.422 -13.148 1 94.31 430 GLN A CA 1
ATOM 3363 C C . GLN A 1 430 ? -33.094 -20.422 -12.047 1 94.31 430 GLN A C 1
ATOM 3365 O O . GLN A 1 430 ? -33.938 -20.688 -11.18 1 94.31 430 GLN A O 1
ATOM 3370 N N . GLY A 1 431 ? -32.344 -19.312 -11.977 1 92.5 431 GLY A N 1
ATOM 3371 C CA . GLY A 1 431 ? -32.719 -18.219 -11.078 1 92.5 431 GLY A CA 1
ATOM 3372 C C . GLY A 1 431 ? -31.781 -18.094 -9.891 1 92.5 431 GLY A C 1
ATOM 3373 O O . GLY A 1 431 ? -31.922 -17.172 -9.078 1 92.5 431 GLY A O 1
ATOM 3374 N N . TRP A 1 432 ? -30.781 -18.984 -9.812 1 93.25 432 TRP A N 1
ATOM 3375 C CA . TRP A 1 432 ? -29.812 -18.891 -8.719 1 93.25 432 TRP A CA 1
ATOM 3376 C C . TRP A 1 432 ? -28.844 -17.734 -8.945 1 93.25 432 TRP A C 1
ATOM 3378 O O . TRP A 1 432 ? -28.422 -17.469 -10.078 1 93.25 432 TRP A O 1
ATOM 3388 N N . ARG A 1 433 ? -28.5 -17.031 -7.852 1 94.69 433 ARG A N 1
ATOM 3389 C CA . ARG A 1 433 ? -27.422 -16.062 -7.82 1 94.69 433 ARG A CA 1
ATOM 3390 C C . ARG A 1 433 ? -26.688 -16.109 -6.488 1 94.69 433 ARG A C 1
ATOM 3392 O O . ARG A 1 433 ? -27.312 -16.188 -5.426 1 94.69 433 ARG A O 1
ATOM 3399 N N . PRO A 1 434 ? -25.391 -16.062 -6.527 1 96.19 434 PRO A N 1
ATOM 3400 C CA . PRO A 1 434 ? -24.641 -16.062 -5.27 1 96.19 434 PRO A CA 1
ATOM 3401 C C . PRO A 1 434 ? -24.812 -14.766 -4.48 1 96.19 434 PRO A C 1
ATOM 3403 O O . PRO A 1 434 ? -25.156 -13.734 -5.051 1 96.19 434 PRO A O 1
ATOM 3406 N N . ARG A 1 435 ? -24.656 -14.828 -3.186 1 95.5 435 ARG A N 1
ATOM 3407 C CA . ARG A 1 435 ? -24.688 -13.641 -2.338 1 95.5 435 ARG A CA 1
ATOM 3408 C C . ARG A 1 435 ? -23.578 -12.672 -2.709 1 95.5 435 ARG A C 1
ATOM 3410 O O . ARG A 1 435 ? -23.781 -11.453 -2.682 1 95.5 435 ARG A O 1
ATOM 3417 N N . ARG A 1 436 ? -22.406 -13.195 -3.01 1 96.94 436 ARG A N 1
ATOM 3418 C CA . ARG A 1 436 ? -21.219 -12.453 -3.412 1 96.94 436 ARG A CA 1
ATOM 3419 C C . ARG A 1 436 ? -20.828 -12.781 -4.848 1 96.94 436 ARG A C 1
ATOM 3421 O O . ARG A 1 436 ? -21.141 -13.867 -5.348 1 96.94 436 ARG A O 1
ATOM 3428 N N . THR A 1 437 ? -20.094 -11.891 -5.441 1 97.94 437 THR A N 1
ATOM 3429 C CA . THR A 1 437 ? -19.719 -12.031 -6.848 1 97.94 437 THR A CA 1
ATOM 3430 C C . THR A 1 437 ? -18.703 -13.156 -7.023 1 97.94 437 THR A C 1
ATOM 3432 O O . THR A 1 437 ? -17.781 -13.289 -6.23 1 97.94 437 THR A O 1
ATOM 3435 N N . ILE A 1 438 ? -18.906 -13.953 -8.062 1 98.62 438 ILE A N 1
ATOM 3436 C CA . ILE A 1 438 ? -17.953 -14.977 -8.461 1 98.62 438 ILE A CA 1
ATOM 3437 C C . ILE A 1 438 ? -17.172 -14.516 -9.695 1 98.62 438 ILE A C 1
ATOM 3439 O O . ILE A 1 438 ? -17.766 -14.008 -10.648 1 98.62 438 ILE A O 1
ATOM 3443 N N . LYS A 1 439 ? -15.914 -14.633 -9.664 1 98.75 439 LYS A N 1
ATOM 3444 C CA . LYS A 1 439 ? -15.07 -14.414 -10.836 1 98.75 439 LYS A CA 1
ATOM 3445 C C . LYS A 1 439 ? -14.336 -15.688 -11.227 1 98.75 439 LYS A C 1
ATOM 3447 O O . LYS A 1 439 ? -13.531 -16.219 -10.461 1 98.75 439 LYS A O 1
ATOM 3452 N N . LEU A 1 440 ? -14.695 -16.188 -12.375 1 98.94 440 LEU A N 1
ATOM 3453 C CA . LEU A 1 440 ? -13.992 -17.312 -12.969 1 98.94 440 LEU A CA 1
ATOM 3454 C C . LEU A 1 440 ? -12.828 -16.828 -13.836 1 98.94 440 LEU A C 1
ATOM 3456 O O . LEU A 1 440 ? -13.023 -15.992 -14.719 1 98.94 440 LEU A O 1
ATOM 3460 N N . CYS A 1 441 ? -11.641 -17.391 -13.562 1 98.88 441 CYS A N 1
ATOM 3461 C CA . CYS A 1 441 ? -10.438 -16.812 -14.148 1 98.88 441 CYS A CA 1
ATOM 3462 C C . CYS A 1 441 ? -9.656 -17.859 -14.93 1 98.88 441 CYS A C 1
ATOM 3464 O O . CYS A 1 441 ? -9.273 -18.891 -14.383 1 98.88 441 CYS A O 1
ATOM 3466 N N . SER A 1 442 ? -9.422 -17.609 -16.172 1 98.88 442 SER A N 1
ATOM 3467 C CA . SER A 1 442 ? -8.484 -18.359 -17 1 98.88 442 SER A CA 1
ATOM 3468 C C . SER A 1 442 ? -7.301 -17.5 -17.422 1 98.88 442 SER A C 1
ATOM 3470 O O . SER A 1 442 ? -7.461 -16.531 -18.188 1 98.88 442 SER A O 1
ATOM 3472 N N . PHE A 1 443 ? -6.121 -17.859 -17 1 98.81 443 PHE A N 1
ATOM 3473 C CA . PHE A 1 443 ? -4.965 -17 -17.188 1 98.81 443 PHE A CA 1
ATOM 3474 C C . PHE A 1 443 ? -4.082 -17.5 -18.312 1 98.81 443 PHE A C 1
ATOM 3476 O O . PHE A 1 443 ? -3.982 -18.719 -18.547 1 98.81 443 PHE A O 1
ATOM 3483 N N . GLY A 1 444 ? -3.432 -16.578 -19.016 1 98.5 444 GLY A N 1
ATOM 3484 C CA . GLY A 1 444 ? -2.402 -16.906 -19.984 1 98.5 444 GLY A CA 1
ATOM 3485 C C . GLY A 1 444 ? -0.998 -16.625 -19.484 1 98.5 444 GLY A C 1
ATOM 3486 O O . GLY A 1 444 ? -0.792 -15.734 -18.656 1 98.5 444 GLY A O 1
ATOM 3487 N N . GLY A 1 445 ? -0.082 -17.453 -19.891 1 98.19 445 GLY A N 1
ATOM 3488 C CA . GLY A 1 445 ? 1.332 -17.188 -19.672 1 98.19 445 GLY A CA 1
ATOM 3489 C C . GLY A 1 445 ? 1.826 -17.656 -18.312 1 98.19 445 GLY A C 1
ATOM 3490 O O . GLY A 1 445 ? 2.803 -17.125 -17.797 1 98.19 445 GLY A O 1
ATOM 3491 N N . GLU A 1 446 ? 1.143 -18.578 -17.641 1 98.19 446 GLU A N 1
ATOM 3492 C CA . GLU A 1 446 ? 1.579 -19.078 -16.344 1 98.19 446 GLU A CA 1
ATOM 3493 C C . GLU A 1 446 ? 2.939 -19.766 -16.453 1 98.19 446 GLU A C 1
ATOM 3495 O O . GLU A 1 446 ? 3.805 -19.578 -15.594 1 98.19 446 GLU A O 1
ATOM 3500 N N . GLU A 1 447 ? 3.17 -20.516 -17.516 1 97.44 447 GLU A N 1
ATOM 3501 C CA . GLU A 1 447 ? 4.367 -21.344 -17.656 1 97.44 447 GLU A CA 1
ATOM 3502 C C . GLU A 1 447 ? 5.617 -20.469 -17.781 1 97.44 447 GLU A C 1
ATOM 3504 O O . GLU A 1 447 ? 6.727 -20.938 -17.5 1 97.44 447 GLU A O 1
ATOM 3509 N N . PHE A 1 448 ? 5.43 -19.25 -18.219 1 97.06 448 PHE A N 1
ATOM 3510 C CA . PHE A 1 448 ? 6.57 -18.375 -18.422 1 97.06 448 PHE A CA 1
ATOM 3511 C C . PHE A 1 448 ? 6.832 -17.531 -17.172 1 97.06 448 PHE A C 1
ATOM 3513 O O . PHE A 1 448 ? 7.719 -16.672 -17.172 1 97.06 448 PHE A O 1
ATOM 3520 N N . GLY A 1 449 ? 6.078 -17.719 -16.141 1 96.56 449 GLY A N 1
ATOM 3521 C CA . GLY A 1 449 ? 6.293 -16.938 -14.938 1 96.56 449 GLY A CA 1
ATOM 3522 C C . GLY A 1 449 ? 5.027 -16.281 -14.414 1 96.56 449 GLY A C 1
ATOM 3523 O O . GLY A 1 449 ? 5.055 -15.133 -13.984 1 96.56 449 GLY A O 1
ATOM 3524 N N . LEU A 1 450 ? 3.926 -16.953 -14.445 1 98.31 450 LEU A N 1
ATOM 3525 C CA . LEU A 1 450 ? 2.645 -16.484 -13.93 1 98.31 450 LEU A CA 1
ATOM 3526 C C . LEU A 1 450 ? 2.287 -15.125 -14.516 1 98.31 450 LEU A C 1
ATOM 3528 O O . LEU A 1 450 ? 1.828 -14.234 -13.797 1 98.31 450 LEU A O 1
ATOM 3532 N N . ILE A 1 451 ? 2.523 -14.922 -15.727 1 98.62 451 ILE A N 1
ATOM 3533 C CA . ILE A 1 451 ? 2.482 -13.586 -16.312 1 98.62 451 ILE A CA 1
ATOM 3534 C C . ILE A 1 451 ? 1.049 -13.055 -16.297 1 98.62 451 ILE A C 1
ATOM 3536 O O . ILE A 1 451 ? 0.793 -11.945 -15.82 1 98.62 451 ILE A O 1
ATOM 3540 N N . GLY A 1 452 ? 0.081 -13.859 -16.734 1 98.69 452 GLY A N 1
ATOM 3541 C CA . GLY A 1 452 ? -1.291 -13.391 -16.844 1 98.69 452 GLY A CA 1
ATOM 3542 C C . GLY A 1 452 ? -1.888 -12.961 -15.523 1 98.69 452 GLY A C 1
ATOM 3543 O O . GLY A 1 452 ? -2.521 -11.914 -15.43 1 98.69 452 GLY A O 1
ATOM 3544 N N . SER A 1 453 ? -1.746 -13.805 -14.492 1 98.75 453 SER A N 1
ATOM 3545 C CA . SER A 1 453 ? -2.326 -13.5 -13.188 1 98.75 453 SER A CA 1
ATOM 3546 C C . SER A 1 453 ? -1.607 -12.328 -12.523 1 98.75 453 SER A C 1
ATOM 3548 O O . SER A 1 453 ? -2.242 -11.469 -11.914 1 98.75 453 SER A O 1
ATOM 3550 N N . VAL A 1 454 ? -0.233 -12.203 -12.656 1 98.62 454 VAL A N 1
ATOM 3551 C CA . VAL A 1 454 ? 0.53 -11.102 -12.07 1 98.62 454 VAL A CA 1
ATOM 3552 C C . VAL A 1 454 ? 0.152 -9.789 -12.75 1 98.62 454 VAL A C 1
ATOM 3554 O O . VAL A 1 454 ? -0.102 -8.789 -12.078 1 98.62 454 VAL A O 1
ATOM 3557 N N . GLU A 1 455 ? 0.1 -9.82 -14.125 1 98.69 455 GLU A N 1
ATOM 3558 C CA . GLU A 1 455 ? -0.279 -8.617 -14.852 1 98.69 455 GLU A CA 1
ATOM 3559 C C . GLU A 1 455 ? -1.672 -8.141 -14.445 1 98.69 455 GLU A C 1
ATOM 3561 O O . GLU A 1 455 ? -1.904 -6.941 -14.289 1 98.69 455 GLU A O 1
ATOM 3566 N N . TRP A 1 456 ? -2.58 -9.094 -14.328 1 98.75 456 TRP A N 1
ATOM 3567 C CA . TRP A 1 456 ? -3.951 -8.75 -13.953 1 98.75 456 TRP A CA 1
ATOM 3568 C C . TRP A 1 456 ? -4.008 -8.172 -12.547 1 98.75 456 TRP A C 1
ATOM 3570 O O . TRP A 1 456 ? -4.773 -7.238 -12.289 1 98.75 456 TRP A O 1
ATOM 3580 N N . MET A 1 457 ? -3.236 -8.711 -11.633 1 98.5 457 MET A N 1
ATOM 3581 C CA . MET A 1 457 ? -3.139 -8.172 -10.281 1 98.5 457 MET A CA 1
ATOM 3582 C C . MET A 1 457 ? -2.525 -6.777 -10.289 1 98.5 457 MET A C 1
ATOM 3584 O O . MET A 1 457 ? -3.016 -5.875 -9.609 1 98.5 457 MET A O 1
ATOM 3588 N N . GLU A 1 458 ? -1.443 -6.59 -11.039 1 97.56 458 GLU A N 1
ATOM 3589 C CA . GLU A 1 458 ? -0.812 -5.277 -11.133 1 97.56 458 GLU A CA 1
ATOM 3590 C C . GLU A 1 458 ? -1.789 -4.234 -11.672 1 97.56 458 GLU A C 1
ATOM 3592 O O . GLU A 1 458 ? -1.761 -3.076 -11.258 1 97.56 458 GLU A O 1
ATOM 3597 N N . GLU A 1 459 ? -2.629 -4.676 -12.539 1 97.38 459 GLU A N 1
ATOM 3598 C CA . GLU A 1 459 ? -3.605 -3.789 -13.156 1 97.38 459 GLU A CA 1
ATOM 3599 C C . GLU A 1 459 ? -4.727 -3.434 -12.188 1 97.38 459 GLU A C 1
ATOM 3601 O O . GLU A 1 459 ? -5.289 -2.338 -12.25 1 97.38 459 GLU A O 1
ATOM 3606 N N . ASN A 1 460 ? -5.055 -4.344 -11.219 1 97.31 460 ASN A N 1
ATOM 3607 C CA . ASN A 1 460 ? -6.266 -4.207 -10.422 1 97.31 460 ASN A CA 1
ATOM 3608 C C . ASN A 1 460 ? -5.961 -4.309 -8.93 1 97.31 460 ASN A C 1
ATOM 3610 O O . ASN A 1 460 ? -6.848 -4.629 -8.133 1 97.31 460 ASN A O 1
ATOM 3614 N N . SER A 1 461 ? -4.82 -4.047 -8.508 1 95.25 461 SER A N 1
ATOM 3615 C CA . SER A 1 461 ? -4.332 -4.344 -7.168 1 95.25 461 SER A CA 1
ATOM 3616 C C . SER A 1 461 ? -5.227 -3.719 -6.102 1 95.25 461 SER A C 1
ATOM 3618 O O . SER A 1 461 ? -5.676 -4.402 -5.18 1 95.25 461 SER A O 1
ATOM 3620 N N . LEU A 1 462 ? -5.523 -2.412 -6.195 1 95.12 462 LEU A N 1
ATOM 3621 C CA . LEU A 1 462 ? -6.312 -1.729 -5.176 1 95.12 462 LEU A CA 1
ATOM 3622 C C . LEU A 1 462 ? -7.727 -2.295 -5.109 1 95.12 462 LEU A C 1
ATOM 3624 O O . LEU A 1 462 ? -8.281 -2.471 -4.023 1 95.12 462 LEU A O 1
ATOM 3628 N N . ILE A 1 463 ? -8.297 -2.619 -6.246 1 96.12 463 ILE A N 1
ATOM 3629 C CA . ILE A 1 463 ? -9.641 -3.17 -6.312 1 96.12 463 ILE A CA 1
ATOM 3630 C C . ILE A 1 463 ? -9.68 -4.531 -5.621 1 96.12 463 ILE A C 1
ATOM 3632 O O . ILE A 1 463 ? -10.57 -4.801 -4.812 1 96.12 463 ILE A O 1
ATOM 3636 N N . PHE A 1 464 ? -8.719 -5.348 -5.945 1 97.62 464 PHE A N 1
ATOM 3637 C CA . PHE A 1 464 ? -8.711 -6.699 -5.398 1 97.62 464 PHE A CA 1
ATOM 3638 C C . PHE A 1 464 ? -8.406 -6.68 -3.904 1 97.62 464 PHE A C 1
ATOM 3640 O O . PHE A 1 464 ? -8.938 -7.488 -3.145 1 97.62 464 PHE A O 1
ATOM 3647 N N . LYS A 1 465 ? -7.598 -5.785 -3.465 1 96 465 LYS A N 1
ATOM 3648 C CA . LYS A 1 465 ? -7.352 -5.652 -2.031 1 96 465 LYS A CA 1
ATOM 3649 C C . LYS A 1 465 ? -8.625 -5.27 -1.287 1 96 465 LYS A C 1
ATOM 3651 O O . LYS A 1 465 ? -8.867 -5.746 -0.176 1 96 465 LYS A O 1
ATOM 3656 N N . GLU A 1 466 ? -9.367 -4.461 -1.922 1 94.81 466 GLU A N 1
ATOM 3657 C CA . GLU A 1 466 ? -10.586 -3.979 -1.283 1 94.81 466 GLU A CA 1
ATOM 3658 C C . GLU A 1 466 ? -11.703 -5.012 -1.381 1 94.81 466 GLU A C 1
ATOM 3660 O O . GLU A 1 466 ? -12.477 -5.195 -0.434 1 94.81 466 GLU A O 1
ATOM 3665 N N . ARG A 1 467 ? -11.773 -5.707 -2.533 1 97.12 467 ARG A N 1
ATOM 3666 C CA . ARG A 1 467 ? -13 -6.438 -2.838 1 97.12 467 ARG A CA 1
ATOM 3667 C C . ARG A 1 467 ? -12.766 -7.941 -2.793 1 97.12 467 ARG A C 1
ATOM 3669 O O . ARG A 1 467 ? -13.719 -8.727 -2.754 1 97.12 467 ARG A O 1
ATOM 3676 N N . GLY A 1 468 ? -11.547 -8.406 -2.848 1 98.38 468 GLY A N 1
ATOM 3677 C CA . GLY A 1 468 ? -11.25 -9.828 -2.91 1 98.38 468 GLY A CA 1
ATOM 3678 C C . GLY A 1 468 ? -11.492 -10.547 -1.595 1 98.38 468 GLY A C 1
ATOM 3679 O O . GLY A 1 468 ? -11.062 -10.078 -0.539 1 98.38 468 GLY A O 1
ATOM 3680 N N . VAL A 1 469 ? -12.195 -11.703 -1.67 1 98.62 469 VAL A N 1
ATOM 3681 C CA . VAL A 1 469 ? -12.547 -12.477 -0.485 1 98.62 469 VAL A CA 1
ATOM 3682 C C . VAL A 1 469 ? -11.68 -13.727 -0.406 1 98.62 469 VAL A C 1
ATOM 3684 O O . VAL A 1 469 ? -11.062 -14 0.628 1 98.62 469 VAL A O 1
ATOM 3687 N N . ALA A 1 470 ? -11.578 -14.453 -1.489 1 98.88 470 ALA A N 1
ATOM 3688 C CA . ALA A 1 470 ? -10.828 -15.703 -1.54 1 98.88 470 ALA A CA 1
ATOM 3689 C C . ALA A 1 470 ? -10.484 -16.078 -2.979 1 98.88 470 ALA A C 1
ATOM 3691 O O . ALA A 1 470 ? -11.188 -15.688 -3.914 1 98.88 470 ALA A O 1
ATOM 3692 N N . TYR A 1 471 ? -9.422 -16.781 -3.125 1 98.81 471 TYR A N 1
ATOM 3693 C CA . TYR A 1 471 ? -9.016 -17.312 -4.426 1 98.81 471 TYR A CA 1
ATOM 3694 C C . TYR A 1 471 ? -8.766 -18.812 -4.355 1 98.81 471 TYR A C 1
ATOM 3696 O O . TYR A 1 471 ? -7.922 -19.266 -3.582 1 98.81 471 TYR A O 1
ATOM 3704 N N . LEU A 1 472 ? -9.469 -19.594 -5.168 1 98.88 472 LEU A N 1
ATOM 3705 C CA . LEU A 1 472 ? -9.258 -21.031 -5.328 1 98.88 472 LEU A CA 1
ATOM 3706 C C . LEU A 1 472 ? -8.539 -21.328 -6.641 1 98.88 472 LEU A C 1
ATOM 3708 O O . LEU A 1 472 ? -9.023 -20.969 -7.715 1 98.88 472 LEU A O 1
ATOM 3712 N N . ASN A 1 473 ? -7.414 -21.984 -6.531 1 98.62 473 ASN A N 1
ATOM 3713 C CA . ASN A 1 473 ? -6.594 -22.359 -7.684 1 98.62 473 ASN A CA 1
ATOM 3714 C C . ASN A 1 473 ? -6.707 -23.844 -8 1 98.62 473 ASN A C 1
ATOM 3716 O O . ASN A 1 473 ? -6.754 -24.672 -7.094 1 98.62 473 ASN A O 1
ATOM 3720 N N . THR A 1 474 ? -6.785 -24.203 -9.266 1 96.81 474 THR A N 1
ATOM 3721 C CA . THR A 1 474 ? -6.895 -25.594 -9.688 1 96.81 474 THR A CA 1
ATOM 3722 C C . THR A 1 474 ? -5.727 -25.969 -10.594 1 96.81 474 THR A C 1
ATOM 3724 O O . THR A 1 474 ? -5.93 -26.344 -11.75 1 96.81 474 THR A O 1
ATOM 3727 N N . ASP A 1 475 ? -4.535 -26.078 -10.094 1 96.56 475 ASP A N 1
ATOM 3728 C CA . ASP A 1 475 ? -3.311 -26.375 -10.828 1 96.56 475 ASP A CA 1
ATOM 3729 C C . ASP A 1 475 ? -2.443 -27.375 -10.07 1 96.56 475 ASP A C 1
ATOM 3731 O O . ASP A 1 475 ? -1.752 -27 -9.117 1 96.56 475 ASP A O 1
ATOM 3735 N N . VAL A 1 476 ? -2.283 -28.625 -10.477 1 96.5 476 VAL A N 1
ATOM 3736 C CA . VAL A 1 476 ? -2.939 -29.469 -11.461 1 96.5 476 VAL A CA 1
ATOM 3737 C C . VAL A 1 476 ? -3.975 -30.359 -10.773 1 96.5 476 VAL A C 1
ATOM 3739 O O . VAL A 1 476 ? -3.633 -31.406 -10.219 1 96.5 476 VAL A O 1
ATOM 3742 N N . PRO A 1 477 ? -5.246 -30.078 -10.875 1 98 477 PRO A N 1
ATOM 3743 C CA . PRO A 1 477 ? -6.238 -30.75 -10.031 1 98 477 PRO A CA 1
ATOM 3744 C C . PRO A 1 477 ? -6.254 -32.25 -10.234 1 98 477 PRO A C 1
ATOM 3746 O O . PRO A 1 477 ? -6.602 -33 -9.312 1 98 477 PRO A O 1
ATOM 3749 N N . VAL A 1 478 ? -5.965 -32.719 -11.453 1 98.25 478 VAL A N 1
ATOM 3750 C CA . VAL A 1 478 ? -5.941 -34.188 -11.68 1 98.25 478 VAL A CA 1
ATOM 3751 C C . VAL A 1 478 ? -4.648 -34.562 -12.398 1 98.25 478 VAL A C 1
ATOM 3753 O O . VAL A 1 478 ? -4.527 -34.375 -13.609 1 98.25 478 VAL A O 1
ATOM 3756 N N . GLN A 1 479 ? -3.773 -35.125 -11.664 1 96.19 479 GLN A N 1
ATOM 3757 C CA . GLN A 1 479 ? -2.531 -35.656 -12.219 1 96.19 479 GLN A CA 1
ATOM 3758 C C . GLN A 1 479 ? -2.301 -37.094 -11.758 1 96.19 479 GLN A C 1
ATOM 3760 O O . GLN A 1 479 ? -1.194 -37.625 -11.891 1 96.19 479 GLN A O 1
ATOM 3765 N N . GLY A 1 480 ? -3.252 -37.688 -11.102 1 94.56 480 GLY A N 1
ATOM 3766 C CA . GLY A 1 480 ? -3.234 -39.031 -10.602 1 94.56 480 GLY A CA 1
ATOM 3767 C C . GLY A 1 480 ? -4.477 -39.406 -9.812 1 94.56 480 GLY A C 1
ATOM 3768 O O . GLY A 1 480 ? -5.512 -38.75 -9.945 1 94.56 480 GLY A O 1
ATOM 3769 N N . ASN A 1 481 ? -4.418 -40.5 -9.102 1 93.19 481 ASN A N 1
ATOM 3770 C CA . ASN A 1 481 ? -5.59 -41 -8.406 1 93.19 481 ASN A CA 1
ATOM 3771 C C . ASN A 1 481 ? -5.238 -41.5 -7.004 1 93.19 481 ASN A C 1
ATOM 3773 O O . ASN A 1 481 ? -5.918 -42.375 -6.457 1 93.19 481 ASN A O 1
ATOM 3777 N N . TYR A 1 482 ? -4.223 -40.938 -6.465 1 93.19 482 TYR A N 1
ATOM 3778 C CA . TYR A 1 482 ? -3.75 -41.469 -5.191 1 93.19 482 TYR A CA 1
ATOM 3779 C C . TYR A 1 482 ? -4.316 -40.688 -4.023 1 93.19 482 TYR A C 1
ATOM 3781 O O . TYR A 1 482 ? -5.164 -41.188 -3.275 1 93.19 482 TYR A O 1
ATOM 3789 N N . VAL A 1 483 ? -3.943 -39.406 -3.939 1 93.88 483 VAL A N 1
ATOM 3790 C CA . VAL A 1 483 ? -4.398 -38.625 -2.805 1 93.88 483 VAL A CA 1
ATOM 3791 C C . VAL A 1 483 ? -4.414 -37.125 -3.184 1 93.88 483 VAL A C 1
ATOM 3793 O O . VAL A 1 483 ? -3.619 -36.688 -4.02 1 93.88 483 VAL A O 1
ATOM 3796 N N . LEU A 1 484 ? -5.32 -36.406 -2.564 1 95.88 484 LEU A N 1
ATOM 3797 C CA . LEU A 1 484 ? -5.391 -34.938 -2.75 1 95.88 484 LEU A CA 1
ATOM 3798 C C . LEU A 1 484 ? -4.336 -34.25 -1.906 1 95.88 484 LEU A C 1
ATOM 3800 O O . LEU A 1 484 ? -4.199 -34.5 -0.713 1 95.88 484 LEU A O 1
ATOM 3804 N N . LEU A 1 485 ? -3.592 -33.406 -2.48 1 94.62 485 LEU A N 1
ATOM 3805 C CA . LEU A 1 485 ? -2.771 -32.406 -1.793 1 94.62 485 LEU A CA 1
ATOM 3806 C C . LEU A 1 485 ? -3.404 -31.031 -1.877 1 94.62 485 LEU A C 1
ATOM 3808 O O . LEU A 1 485 ? -3.623 -30.5 -2.973 1 94.62 485 LEU A O 1
ATOM 3812 N N . ALA A 1 486 ? -3.711 -30.469 -0.762 1 96.06 486 ALA A N 1
ATOM 3813 C CA . ALA A 1 486 ? -4.258 -29.125 -0.688 1 96.06 486 ALA A CA 1
ATOM 3814 C C . ALA A 1 486 ? -3.268 -28.156 -0.026 1 96.06 486 ALA A C 1
ATOM 3816 O O . ALA A 1 486 ? -2.814 -28.406 1.094 1 96.06 486 ALA A O 1
ATOM 3817 N N . GLN A 1 487 ? -2.84 -27.203 -0.8 1 96.31 487 GLN A N 1
ATOM 3818 C CA . GLN A 1 487 ? -2.086 -26.078 -0.259 1 96.31 487 GLN A CA 1
ATOM 3819 C C . GLN A 1 487 ? -3.01 -24.922 0.085 1 96.31 487 GLN A C 1
ATOM 3821 O O . GLN A 1 487 ? -3.908 -24.578 -0.689 1 96.31 487 GLN A O 1
ATOM 3826 N N . THR A 1 488 ? -2.777 -24.328 1.271 1 97.31 488 THR A N 1
ATOM 3827 C CA . THR A 1 488 ? -3.779 -23.328 1.622 1 97.31 488 THR A CA 1
ATOM 3828 C C . THR A 1 488 ? -3.213 -22.312 2.617 1 97.31 488 THR A C 1
ATOM 3830 O O . THR A 1 488 ? -2.285 -22.625 3.367 1 97.31 488 THR A O 1
ATOM 3833 N N . SER A 1 489 ? -3.738 -21.125 2.564 1 96.62 489 SER A N 1
ATOM 3834 C CA . SER A 1 489 ? -3.617 -20.188 3.682 1 96.62 489 SER A CA 1
ATOM 3835 C C . SER A 1 489 ? -4.453 -20.641 4.875 1 96.62 489 SER A C 1
ATOM 3837 O O . SER A 1 489 ? -5.422 -21.391 4.711 1 96.62 489 SER A O 1
ATOM 3839 N N . PRO A 1 490 ? -4.148 -20.188 6.039 1 96.25 490 PRO A N 1
ATOM 3840 C CA . PRO A 1 490 ? -4.77 -20.734 7.25 1 96.25 490 PRO A CA 1
ATOM 3841 C C . PRO A 1 490 ? -6.27 -20.453 7.312 1 96.25 490 PRO A C 1
ATOM 3843 O O . PRO A 1 490 ? -7.031 -21.281 7.82 1 96.25 490 PRO A O 1
ATOM 3846 N N . LEU A 1 491 ? -6.762 -19.422 6.809 1 97.69 491 LEU A N 1
ATOM 3847 C CA . LEU A 1 491 ? -8.148 -19 6.961 1 97.69 491 LEU A CA 1
ATOM 3848 C C . LEU A 1 491 ? -9.086 -19.938 6.195 1 97.69 491 LEU A C 1
ATOM 3850 O O . LEU A 1 491 ? -10.281 -19.984 6.488 1 97.69 491 LEU A O 1
ATOM 3854 N N . LEU A 1 492 ? -8.602 -20.703 5.168 1 98.25 492 LEU A N 1
ATOM 3855 C CA . LEU A 1 492 ? -9.453 -21.531 4.316 1 98.25 492 LEU A CA 1
ATOM 3856 C C . LEU A 1 492 ? -9.422 -22.984 4.766 1 98.25 492 LEU A C 1
ATOM 3858 O O . LEU A 1 492 ? -10.117 -23.828 4.195 1 98.25 492 LEU A O 1
ATOM 3862 N N . SER A 1 493 ? -8.688 -23.344 5.824 1 97.38 493 SER A N 1
ATOM 3863 C CA . SER A 1 493 ? -8.445 -24.719 6.223 1 97.38 493 SER A CA 1
ATOM 3864 C C . SER A 1 493 ? -9.758 -25.453 6.5 1 97.38 493 SER A C 1
ATOM 3866 O O . SER A 1 493 ? -9.969 -26.562 5.996 1 97.38 493 SER A O 1
ATOM 3868 N N . ASP A 1 494 ? -10.633 -24.859 7.227 1 97.25 494 ASP A N 1
ATOM 3869 C CA . ASP A 1 494 ? -11.836 -25.562 7.66 1 97.25 494 ASP A CA 1
ATOM 3870 C C . ASP A 1 494 ? -12.836 -25.688 6.52 1 97.25 494 ASP A C 1
ATOM 3872 O O . ASP A 1 494 ? -13.617 -26.641 6.473 1 97.25 494 ASP A O 1
ATOM 3876 N N . VAL A 1 495 ? -12.852 -24.688 5.598 1 98.06 495 VAL A N 1
ATOM 3877 C CA . VAL A 1 495 ? -13.672 -24.828 4.398 1 98.06 495 VAL A CA 1
ATOM 3878 C C . VAL A 1 495 ? -13.203 -26.031 3.584 1 98.06 495 VAL A C 1
ATOM 3880 O O . VAL A 1 495 ? -14.023 -26.797 3.07 1 98.06 495 VAL A O 1
ATOM 3883 N N . ILE A 1 496 ? -11.906 -26.25 3.496 1 98.5 496 ILE A N 1
ATOM 3884 C CA . ILE A 1 496 ? -11.336 -27.375 2.768 1 98.5 496 ILE A CA 1
ATOM 3885 C C . ILE A 1 496 ? -11.734 -28.688 3.445 1 98.5 496 ILE A C 1
ATOM 3887 O O . ILE A 1 496 ? -12.211 -29.609 2.787 1 98.5 496 ILE A O 1
ATOM 3891 N N . TYR A 1 497 ? -11.633 -28.734 4.777 1 97.69 497 TYR A N 1
ATOM 3892 C CA . TYR A 1 497 ? -11.992 -29.938 5.5 1 97.69 497 TYR A CA 1
ATOM 3893 C C . TYR A 1 497 ? -13.477 -30.266 5.324 1 97.69 497 TYR A C 1
ATOM 3895 O O . TYR A 1 497 ? -13.844 -31.406 5.082 1 97.69 497 TYR A O 1
ATOM 3903 N N . LYS A 1 498 ? -14.266 -29.266 5.457 1 97.88 498 LYS A N 1
ATOM 3904 C CA . LYS A 1 498 ? -15.703 -29.453 5.305 1 97.88 498 LYS A CA 1
ATOM 3905 C C . LYS A 1 498 ? -16.031 -30.094 3.961 1 97.88 498 LYS A C 1
ATOM 3907 O O . LYS A 1 498 ? -16.734 -31.109 3.906 1 97.88 498 LYS A O 1
ATOM 3912 N N . TRP A 1 499 ? -15.508 -29.594 2.953 1 98.06 499 TRP A N 1
ATOM 3913 C CA . TRP A 1 499 ? -15.945 -30.016 1.627 1 98.06 499 TRP A CA 1
ATOM 3914 C C . TRP A 1 499 ? -15.219 -31.297 1.197 1 98.06 499 TRP A C 1
ATOM 3916 O O . TRP A 1 499 ? -15.75 -32.062 0.402 1 98.06 499 TRP A O 1
ATOM 3926 N N . THR A 1 500 ? -14.016 -31.547 1.701 1 98.38 500 THR A N 1
ATOM 3927 C CA . THR A 1 500 ? -13.383 -32.844 1.452 1 98.38 500 THR A CA 1
ATOM 3928 C C . THR A 1 500 ? -14.148 -33.969 2.145 1 98.38 500 THR A C 1
ATOM 3930 O O . THR A 1 500 ? -14.086 -35.094 1.719 1 98.38 500 THR A O 1
ATOM 3933 N N . LYS A 1 501 ? -14.875 -33.656 3.207 1 98 501 LYS A N 1
ATOM 3934 C CA . LYS A 1 501 ? -15.719 -34.656 3.875 1 98 501 LYS A CA 1
ATOM 3935 C C . LYS A 1 501 ? -16.984 -34.938 3.064 1 98 501 LYS A C 1
ATOM 3937 O O . LYS A 1 501 ? -17.516 -36.031 3.098 1 98 501 LYS A O 1
ATOM 3942 N N . LEU A 1 502 ? -17.406 -33.969 2.309 1 97.31 502 LEU A N 1
ATOM 3943 C CA . LEU A 1 502 ? -18.703 -34.031 1.646 1 97.31 502 LEU A CA 1
ATOM 3944 C C . LEU A 1 502 ? -18.562 -34.625 0.244 1 97.31 502 LEU A C 1
ATOM 3946 O O . LEU A 1 502 ? -19.547 -35.062 -0.363 1 97.31 502 LEU A O 1
ATOM 3950 N N . VAL A 1 503 ? -17.391 -34.625 -0.326 1 98 503 VAL A N 1
ATOM 3951 C CA . VAL A 1 503 ? -17.172 -35.094 -1.688 1 98 503 VAL A CA 1
ATOM 3952 C C . VAL A 1 503 ? -16.5 -36.469 -1.658 1 98 503 VAL A C 1
ATOM 3954 O O . VAL A 1 503 ? -15.477 -36.656 -0.99 1 98 503 VAL A O 1
ATOM 3957 N N . GLU A 1 504 ? -17.062 -37.375 -2.373 1 97.12 504 GLU A N 1
ATOM 3958 C CA . GLU A 1 504 ? -16.5 -38.719 -2.463 1 97.12 504 GLU A CA 1
ATOM 3959 C C . GLU A 1 504 ? -15.672 -38.906 -3.727 1 97.12 504 GLU A C 1
ATOM 3961 O O . GLU A 1 504 ? -15.914 -38.219 -4.734 1 97.12 504 GLU A O 1
ATOM 3966 N N . VAL A 1 505 ? -14.703 -39.75 -3.672 1 96.44 505 VAL A N 1
ATOM 3967 C CA . VAL A 1 505 ? -13.82 -40.062 -4.789 1 96.44 505 VAL A CA 1
ATOM 3968 C C . VAL A 1 505 ? -13.609 -41.594 -4.879 1 96.44 505 VAL A C 1
ATOM 3970 O O . VAL A 1 505 ? -13.727 -42.281 -3.877 1 96.44 505 VAL A O 1
ATOM 3973 N N . PRO A 1 506 ? -13.367 -42.031 -6.109 1 94.75 506 PRO A N 1
ATOM 3974 C CA . PRO A 1 506 ? -13.039 -43.469 -6.203 1 94.75 506 PRO A CA 1
ATOM 3975 C C . PRO A 1 506 ? -11.797 -43.844 -5.395 1 94.75 506 PRO A C 1
ATOM 3977 O O . PRO A 1 506 ? -10.82 -43.062 -5.371 1 94.75 506 PRO A O 1
ATOM 3980 N N . PHE A 1 507 ? -11.992 -44.906 -4.824 1 91.06 507 PHE A N 1
ATOM 3981 C CA . PHE A 1 507 ? -10.898 -45.406 -3.996 1 91.06 507 PHE A CA 1
ATOM 3982 C C . PHE A 1 507 ? -10.57 -46.875 -4.34 1 91.06 507 PHE A C 1
ATOM 3984 O O . PHE A 1 507 ? -10.664 -47.281 -5.5 1 91.06 507 PHE A O 1
ATOM 3991 N N . GLU A 1 508 ? -10.25 -47.688 -3.465 1 85.88 508 GLU A N 1
ATOM 3992 C CA . GLU A 1 508 ? -9.797 -49.062 -3.721 1 85.88 508 GLU A CA 1
ATOM 3993 C C . GLU A 1 508 ? -10.977 -50 -3.996 1 85.88 508 GLU A C 1
ATOM 3995 O O . GLU A 1 508 ? -12.039 -49.844 -3.385 1 85.88 508 GLU A O 1
ATOM 4000 N N . ASN A 1 509 ? -10.797 -50.938 -4.938 1 85.75 509 ASN A N 1
ATOM 4001 C CA . ASN A 1 509 ? -11.703 -52.031 -5.262 1 85.75 509 ASN A CA 1
ATOM 4002 C C . ASN A 1 509 ? -13.102 -51.5 -5.59 1 85.75 509 ASN A C 1
ATOM 4004 O O . ASN A 1 509 ? -14.094 -52.062 -5.105 1 85.75 509 ASN A O 1
ATOM 4008 N N . GLY A 1 510 ? -13.117 -50.312 -6.262 1 84.62 510 GLY A N 1
ATOM 4009 C CA . GLY A 1 510 ? -14.398 -49.812 -6.734 1 84.62 510 GLY A CA 1
ATOM 4010 C C . GLY A 1 510 ? -15.195 -49.094 -5.66 1 84.62 510 GLY A C 1
ATOM 4011 O O . GLY A 1 510 ? -16.266 -48.562 -5.934 1 84.62 510 GLY A O 1
ATOM 4012 N N . SER A 1 511 ? -14.664 -49 -4.508 1 92.12 511 SER A N 1
ATOM 4013 C CA . SER A 1 511 ? -15.336 -48.312 -3.426 1 92.12 511 SER A CA 1
ATOM 4014 C C . SER A 1 511 ? -15.156 -46.781 -3.553 1 92.12 511 SER A C 1
ATOM 4016 O O . SER A 1 511 ? -14.305 -46.312 -4.316 1 92.12 511 SER A O 1
ATOM 4018 N N . TYR A 1 512 ? -16.047 -46.094 -2.973 1 95.38 512 TYR A N 1
ATOM 4019 C CA . TYR A 1 512 ? -15.945 -44.625 -2.85 1 95.38 512 TYR A CA 1
ATOM 4020 C C . TYR A 1 512 ? -15.758 -44.219 -1.394 1 95.38 512 TYR A C 1
ATOM 4022 O O . TYR A 1 512 ? -16.328 -44.844 -0.491 1 95.38 512 TYR A O 1
ATOM 4030 N N . GLU A 1 513 ? -14.898 -43.312 -1.194 1 96.75 513 GLU A N 1
ATOM 4031 C CA . GLU A 1 513 ? -14.664 -42.688 0.112 1 96.75 513 GLU A CA 1
ATOM 4032 C C . GLU A 1 513 ? -14.609 -41.188 0.011 1 96.75 513 GLU A C 1
ATOM 4034 O O . GLU A 1 513 ? -14.391 -40.625 -1.072 1 96.75 513 GLU A O 1
ATOM 4039 N N . SER A 1 514 ? -14.828 -40.562 1.135 1 97.88 514 SER A N 1
ATOM 4040 C CA . SER A 1 514 ? -14.656 -39.125 1.099 1 97.88 514 SER A CA 1
ATOM 4041 C C . SER A 1 514 ? -13.203 -38.75 0.816 1 97.88 514 SER A C 1
ATOM 4043 O O . SER A 1 514 ? -12.281 -39.469 1.192 1 97.88 514 SER A O 1
ATOM 4045 N N . ILE A 1 515 ? -12.984 -37.656 0.13 1 97.94 515 ILE A N 1
ATOM 4046 C CA . ILE A 1 515 ? -11.633 -37.156 -0.109 1 97.94 515 ILE A CA 1
ATOM 4047 C C . ILE A 1 515 ? -10.891 -37.031 1.22 1 97.94 515 ILE A C 1
ATOM 4049 O O . ILE A 1 515 ? -9.703 -37.344 1.315 1 97.94 515 ILE A O 1
ATOM 4053 N N . TYR A 1 516 ? -11.609 -36.531 2.279 1 97.56 516 TYR A N 1
ATOM 4054 C CA . TYR A 1 516 ? -11.055 -36.344 3.617 1 97.56 516 TYR A CA 1
ATOM 4055 C C . TYR A 1 516 ? -10.492 -37.656 4.145 1 97.56 516 TYR A C 1
ATOM 4057 O O . TYR A 1 516 ? -9.367 -37.719 4.652 1 97.56 516 TYR A O 1
ATOM 4065 N N . ASP A 1 517 ? -11.281 -38.719 4.039 1 96.56 517 ASP A N 1
ATOM 4066 C CA . ASP A 1 517 ? -10.867 -40.031 4.543 1 96.56 517 ASP A CA 1
ATOM 4067 C C . ASP A 1 517 ? -9.648 -40.531 3.777 1 96.56 517 ASP A C 1
ATOM 4069 O O . ASP A 1 517 ? -8.758 -41.156 4.367 1 96.56 517 ASP A O 1
ATOM 4073 N N . VAL A 1 518 ? -9.648 -40.312 2.49 1 94.94 518 VAL A N 1
ATOM 4074 C CA . VAL A 1 518 ? -8.5 -40.719 1.684 1 94.94 518 VAL A CA 1
ATOM 4075 C C . VAL A 1 518 ? -7.254 -39.969 2.129 1 94.94 518 VAL A C 1
ATOM 4077 O O . VAL A 1 518 ? -6.188 -40.562 2.295 1 94.94 518 VAL A O 1
ATOM 4080 N N . MET A 1 519 ? -7.387 -38.688 2.357 1 94.62 519 MET A N 1
ATOM 4081 C CA . MET A 1 519 ? -6.27 -37.844 2.822 1 94.62 519 MET A CA 1
ATOM 4082 C C . MET A 1 519 ? -5.781 -38.344 4.188 1 94.62 519 MET A C 1
ATOM 4084 O O . MET A 1 519 ? -4.574 -38.344 4.449 1 94.62 519 MET A O 1
ATOM 4088 N N . LEU A 1 520 ? -6.699 -38.656 5.031 1 93.38 520 LEU A N 1
ATOM 4089 C CA . LEU A 1 520 ? -6.344 -39.094 6.375 1 93.38 520 LEU A CA 1
ATOM 4090 C C . LEU A 1 520 ? -5.562 -40.406 6.324 1 93.38 520 LEU A C 1
ATOM 4092 O O . LEU A 1 520 ? -4.613 -40.594 7.09 1 93.38 520 LEU A O 1
ATOM 4096 N N . LYS A 1 521 ? -5.914 -41.281 5.457 1 90.75 521 LYS A N 1
ATOM 4097 C CA . LYS A 1 521 ? -5.277 -42.562 5.328 1 90.75 521 LYS A CA 1
ATOM 4098 C C . LYS A 1 521 ? -3.9 -42.469 4.684 1 90.75 521 LYS A C 1
ATOM 4100 O O . LYS A 1 521 ? -2.967 -43.156 5.066 1 90.75 521 LYS A O 1
ATOM 4105 N N . ARG A 1 522 ? -3.771 -41.562 3.764 1 90.38 522 ARG A N 1
ATOM 4106 C CA . ARG A 1 522 ? -2.58 -41.562 2.92 1 90.38 522 ARG A CA 1
ATOM 4107 C C . ARG A 1 522 ? -1.693 -40.375 3.209 1 90.38 522 ARG A C 1
ATOM 4109 O O . ARG A 1 522 ? -0.53 -40.344 2.803 1 90.38 522 ARG A O 1
ATOM 4116 N N . GLY A 1 523 ? -2.219 -39.406 3.9 1 86.56 523 GLY A N 1
ATOM 4117 C CA . GLY A 1 523 ? -1.448 -38.219 4.195 1 86.56 523 GLY A CA 1
ATOM 4118 C C . GLY A 1 523 ? -1.866 -37.531 5.484 1 86.56 523 GLY A C 1
ATOM 4119 O O . GLY A 1 523 ? -2.277 -36.375 5.48 1 86.56 523 GLY A O 1
ATOM 4120 N N . PRO A 1 524 ? -1.816 -38.188 6.609 1 83.94 524 PRO A N 1
ATOM 4121 C CA . PRO A 1 524 ? -2.193 -37.562 7.887 1 83.94 524 PRO A CA 1
ATOM 4122 C C . PRO A 1 524 ? -1.186 -36.531 8.359 1 83.94 524 PRO A C 1
ATOM 4124 O O . PRO A 1 524 ? -0.027 -36.531 7.938 1 83.94 524 PRO A O 1
ATOM 4127 N N . THR A 1 525 ? -1.694 -35.594 9.117 1 82.31 525 THR A N 1
ATOM 4128 C CA . THR A 1 525 ? -0.791 -34.656 9.781 1 82.31 525 THR A CA 1
ATOM 4129 C C . THR A 1 525 ? 0.098 -35.406 10.789 1 82.31 525 THR A C 1
ATOM 4131 O O . THR A 1 525 ? -0.4 -36.062 11.688 1 82.31 525 THR A O 1
ATOM 4134 N N . PRO A 1 526 ? 1.344 -35.25 10.68 1 80.31 526 PRO A N 1
ATOM 4135 C CA . PRO A 1 526 ? 2.221 -36 11.594 1 80.31 526 PRO A CA 1
ATOM 4136 C C . PRO A 1 526 ? 1.961 -35.656 13.062 1 80.31 526 PRO A C 1
ATOM 4138 O O . PRO A 1 526 ? 1.932 -36.562 13.906 1 80.31 526 PRO A O 1
ATOM 4141 N N . SER A 1 527 ? 1.711 -34.375 13.406 1 79.25 527 SER A N 1
ATOM 4142 C CA . SER A 1 527 ? 1.544 -33.938 14.797 1 79.25 527 SER A CA 1
ATOM 4143 C C . SER A 1 527 ? 0.122 -34.219 15.281 1 79.25 527 SER A C 1
ATOM 4145 O O . SER A 1 527 ? -0.135 -34.188 16.484 1 79.25 527 SER A O 1
ATOM 4147 N N . ASN A 1 528 ? -0.8 -34.406 14.32 1 85.19 528 ASN A N 1
ATOM 4148 C CA . ASN A 1 528 ? -2.199 -34.688 14.617 1 85.19 528 ASN A CA 1
ATOM 4149 C C . ASN A 1 528 ? -2.795 -35.688 13.625 1 85.19 528 ASN A C 1
ATOM 4151 O O . ASN A 1 528 ? -3.49 -35.281 12.688 1 85.19 528 ASN A O 1
ATOM 4155 N N . PRO A 1 529 ? -2.795 -36.875 13.938 1 84.69 529 PRO A N 1
ATOM 4156 C CA . PRO A 1 529 ? -3.166 -37.906 12.961 1 84.69 529 PRO A CA 1
ATOM 4157 C C . PRO A 1 529 ? -4.672 -37.969 12.719 1 84.69 529 PRO A C 1
ATOM 4159 O O . PRO A 1 529 ? -5.125 -38.656 11.812 1 84.69 529 PRO A O 1
ATOM 4162 N N . HIS A 1 530 ? -5.398 -37.188 13.414 1 90.25 530 HIS A N 1
ATOM 4163 C CA . HIS A 1 530 ? -6.844 -37.219 13.227 1 90.25 530 HIS A CA 1
ATOM 4164 C C . HIS A 1 530 ? -7.277 -36.125 12.242 1 90.25 530 HIS A C 1
ATOM 4166 O O . HIS A 1 530 ? -8.469 -35.938 12.008 1 90.25 530 HIS A O 1
ATOM 4172 N N . GLU A 1 531 ? -6.312 -35.469 11.68 1 92.69 531 GLU A N 1
ATOM 4173 C CA . GLU A 1 531 ? -6.582 -34.438 10.672 1 92.69 531 GLU A CA 1
ATOM 4174 C C . GLU A 1 531 ? -5.66 -34.594 9.469 1 92.69 531 GLU A C 1
ATOM 4176 O O . GLU A 1 531 ? -4.449 -34.781 9.625 1 92.69 531 GLU A O 1
ATOM 4181 N N . PRO A 1 532 ? -6.25 -34.625 8.297 1 93.94 532 PRO A N 1
ATOM 4182 C CA . PRO A 1 532 ? -5.379 -34.656 7.121 1 93.94 532 PRO A CA 1
ATOM 4183 C C . PRO A 1 532 ? -4.414 -33.5 7.047 1 93.94 532 PRO A C 1
ATOM 4185 O O . PRO A 1 532 ? -4.766 -32.375 7.449 1 93.94 532 PRO A O 1
ATOM 4188 N N . LYS A 1 533 ? -3.303 -33.719 6.492 1 92.62 533 LYS A N 1
ATOM 4189 C CA . LYS A 1 533 ? -2.295 -32.688 6.348 1 92.62 533 LYS A CA 1
ATOM 4190 C C . LYS A 1 533 ? -2.691 -31.672 5.27 1 92.62 533 LYS A C 1
ATOM 4192 O O . LYS A 1 533 ? -3.066 -32.062 4.16 1 92.62 533 LYS A O 1
ATOM 4197 N N . LEU A 1 534 ? -2.736 -30.453 5.594 1 94.06 534 LEU A N 1
ATOM 4198 C CA . LEU A 1 534 ? -2.762 -29.344 4.645 1 94.06 534 LEU A CA 1
ATOM 4199 C C . LEU A 1 534 ? -1.378 -28.719 4.504 1 94.06 534 LEU A C 1
ATOM 4201 O O . LEU A 1 534 ? -0.628 -28.625 5.477 1 94.06 534 LEU A O 1
ATOM 4205 N N . TRP A 1 535 ? -1.061 -28.328 3.342 1 93.12 535 TRP A N 1
ATOM 4206 C CA . TRP A 1 535 ? 0.297 -27.875 3.055 1 93.12 535 TRP A CA 1
ATOM 4207 C C . TRP A 1 535 ? 0.348 -26.359 2.906 1 93.12 535 TRP A C 1
ATOM 4209 O O . TRP A 1 535 ? -0.586 -25.75 2.381 1 93.12 535 TRP A O 1
ATOM 4219 N N . ALA A 1 536 ? 1.494 -25.766 3.385 1 91.81 536 ALA A N 1
ATOM 4220 C CA . ALA A 1 536 ? 1.827 -24.422 2.904 1 91.81 536 ALA A CA 1
ATOM 4221 C C . ALA A 1 536 ? 2.168 -24.438 1.417 1 91.81 536 ALA A C 1
ATOM 4223 O O . ALA A 1 536 ? 2.479 -25.5 0.86 1 91.81 536 ALA A O 1
ATOM 4224 N N . PHE A 1 537 ? 2.047 -23.297 0.814 1 93.19 537 PHE A N 1
ATOM 4225 C CA . PHE A 1 537 ? 2.311 -23.203 -0.618 1 93.19 537 PHE A CA 1
ATOM 4226 C C . PHE A 1 537 ? 3.723 -23.672 -0.938 1 93.19 537 PHE A C 1
ATOM 4228 O O . PHE A 1 537 ? 4.695 -23.141 -0.406 1 93.19 537 PHE A O 1
ATOM 4235 N N . GLN A 1 538 ? 3.844 -24.641 -1.803 1 85.19 538 GLN A N 1
ATOM 4236 C CA . GLN A 1 538 ? 5.113 -25.266 -2.156 1 85.19 538 GLN A CA 1
ATOM 4237 C C . GLN A 1 538 ? 5.535 -24.891 -3.574 1 85.19 538 GLN A C 1
ATOM 4239 O O . GLN A 1 538 ? 6.727 -24.891 -3.893 1 85.19 538 GLN A O 1
ATOM 4244 N N . PHE A 1 539 ? 4.516 -24.562 -4.363 1 85.19 539 PHE A N 1
ATOM 4245 C CA . PHE A 1 539 ? 4.75 -24.391 -5.793 1 85.19 539 PHE A CA 1
ATOM 4246 C C . PHE A 1 539 ? 4.367 -22.984 -6.246 1 85.19 539 PHE A C 1
ATOM 4248 O O . PHE A 1 539 ? 3.711 -22.25 -5.508 1 85.19 539 PHE A O 1
ATOM 4255 N N . ALA A 1 540 ? 4.887 -22.672 -7.414 1 91.25 540 ALA A N 1
ATOM 4256 C CA . ALA A 1 540 ? 4.469 -21.406 -8.016 1 91.25 540 ALA A CA 1
ATOM 4257 C C . ALA A 1 540 ? 3.271 -21.594 -8.938 1 91.25 540 ALA A C 1
ATOM 4259 O O . ALA A 1 540 ? 3.309 -22.438 -9.836 1 91.25 540 ALA A O 1
ATOM 4260 N N . SER A 1 541 ? 2.256 -20.938 -8.625 1 97 541 SER A N 1
ATOM 4261 C CA . SER A 1 541 ? 1.066 -20.922 -9.469 1 97 541 SER A CA 1
ATOM 4262 C C . SER A 1 541 ? 0.285 -19.625 -9.297 1 97 541 SER A C 1
ATOM 4264 O O . SER A 1 541 ? 0.729 -18.719 -8.586 1 97 541 SER A O 1
ATOM 4266 N N . ASP A 1 542 ? -0.828 -19.547 -9.906 1 98.31 542 ASP A N 1
ATOM 4267 C CA . ASP A 1 542 ? -1.535 -18.281 -10.07 1 98.31 542 ASP A CA 1
ATOM 4268 C C . ASP A 1 542 ? -2.166 -17.828 -8.758 1 98.31 542 ASP A C 1
ATOM 4270 O O . ASP A 1 542 ? -2.697 -16.719 -8.672 1 98.31 542 ASP A O 1
ATOM 4274 N N . TYR A 1 543 ? -2.066 -18.547 -7.621 1 98.31 543 TYR A N 1
ATOM 4275 C CA . TYR A 1 543 ? -2.516 -18.078 -6.316 1 98.31 543 TYR A CA 1
ATOM 4276 C C . TYR A 1 543 ? -1.546 -17.047 -5.746 1 98.31 543 TYR A C 1
ATOM 4278 O O . TYR A 1 543 ? -1.899 -16.281 -4.844 1 98.31 543 TYR A O 1
ATOM 4286 N N . ILE A 1 544 ? -0.361 -16.969 -6.262 1 98.19 544 ILE A N 1
ATOM 4287 C CA . ILE A 1 544 ? 0.726 -16.172 -5.688 1 98.19 544 ILE A CA 1
ATOM 4288 C C . ILE A 1 544 ? 0.351 -14.695 -5.691 1 98.19 544 ILE A C 1
ATOM 4290 O O . ILE A 1 544 ? 0.412 -14.031 -4.652 1 98.19 544 ILE A O 1
ATOM 4294 N N . PRO A 1 545 ? -0.068 -14.102 -6.824 1 98.38 545 PRO A N 1
ATOM 4295 C CA . PRO A 1 545 ? -0.38 -12.672 -6.742 1 98.38 545 PRO A CA 1
ATOM 4296 C C . PRO A 1 545 ? -1.543 -12.375 -5.797 1 98.38 545 PRO A C 1
ATOM 4298 O O . PRO A 1 545 ? -1.571 -11.32 -5.16 1 98.38 545 PRO A O 1
ATOM 4301 N N . PHE A 1 546 ? -2.508 -13.273 -5.578 1 98.69 546 PHE A N 1
ATOM 4302 C CA . PHE A 1 546 ? -3.662 -13.047 -4.715 1 98.69 546 PHE A CA 1
ATOM 4303 C C . PHE A 1 546 ? -3.258 -13.109 -3.248 1 98.69 546 PHE A C 1
ATOM 4305 O O . PHE A 1 546 ? -3.627 -12.234 -2.459 1 98.69 546 PHE A O 1
ATOM 4312 N N . PHE A 1 547 ? -2.432 -14.062 -2.891 1 98.25 547 PHE A N 1
ATOM 4313 C CA . PHE A 1 547 ? -2.041 -14.25 -1.497 1 98.25 547 PHE A CA 1
ATOM 4314 C C . PHE A 1 547 ? -0.911 -13.297 -1.12 1 98.25 547 PHE A C 1
ATOM 4316 O O . PHE A 1 547 ? -0.955 -12.664 -0.066 1 98.25 547 PHE A O 1
ATOM 4323 N N . PHE A 1 548 ? 0.093 -13.125 -1.994 1 97.62 548 PHE A N 1
ATOM 4324 C CA . PHE A 1 548 ? 1.331 -12.469 -1.599 1 97.62 548 PHE A CA 1
ATOM 4325 C C . PHE A 1 548 ? 1.277 -10.977 -1.919 1 97.62 548 PHE A C 1
ATOM 4327 O O . PHE A 1 548 ? 1.972 -10.18 -1.29 1 97.62 548 PHE A O 1
ATOM 4334 N N . MET A 1 549 ? 0.535 -10.578 -2.895 1 97.5 549 MET A N 1
ATOM 4335 C CA . MET A 1 549 ? 0.476 -9.164 -3.248 1 97.5 549 MET A CA 1
ATOM 4336 C C . MET A 1 549 ? -0.744 -8.492 -2.621 1 97.5 549 MET A C 1
ATOM 4338 O O . MET A 1 549 ? -0.695 -7.316 -2.26 1 97.5 549 MET A O 1
ATOM 4342 N N . ALA A 1 550 ? -1.853 -9.289 -2.504 1 98 550 ALA A N 1
ATOM 4343 C CA . ALA A 1 550 ? -3.104 -8.625 -2.137 1 98 550 ALA A CA 1
ATOM 4344 C C . ALA A 1 550 ? -3.6 -9.109 -0.777 1 98 550 ALA A C 1
ATOM 4346 O O . ALA A 1 550 ? -4.535 -8.539 -0.213 1 98 550 ALA A O 1
ATOM 4347 N N . GLY A 1 551 ? -3.041 -10.148 -0.224 1 97.81 551 GLY A N 1
ATOM 4348 C CA . GLY A 1 551 ? -3.453 -10.641 1.079 1 97.81 551 GLY A CA 1
ATOM 4349 C C . GLY A 1 551 ? -4.789 -11.367 1.049 1 97.81 551 GLY A C 1
ATOM 4350 O O . GLY A 1 551 ? -5.477 -11.445 2.068 1 97.81 551 GLY A O 1
ATOM 4351 N N . ILE A 1 552 ? -5.234 -11.875 -0.1 1 98.62 552 ILE A N 1
ATOM 4352 C CA . ILE A 1 552 ? -6.473 -12.625 -0.261 1 98.62 552 ILE A CA 1
ATOM 4353 C C . ILE A 1 552 ? -6.234 -14.094 0.094 1 98.62 552 ILE A C 1
ATOM 4355 O O . ILE A 1 552 ? -5.41 -14.758 -0.528 1 98.62 552 ILE A O 1
ATOM 4359 N N . PRO A 1 553 ? -6.93 -14.609 1.074 1 98.56 553 PRO A N 1
ATOM 4360 C CA . PRO A 1 553 ? -6.785 -16.031 1.354 1 98.56 553 PRO A CA 1
ATOM 4361 C C . PRO A 1 553 ? -6.945 -16.906 0.106 1 98.56 553 PRO A C 1
ATOM 4363 O O . PRO A 1 553 ? -7.879 -16.703 -0.674 1 98.56 553 PRO A O 1
ATOM 4366 N N . SER A 1 554 ? -6.004 -17.844 -0.073 1 98.62 554 SER A N 1
ATOM 4367 C CA . SER A 1 554 ? -5.961 -18.625 -1.3 1 98.62 554 SER A CA 1
ATOM 4368 C C . SER A 1 554 ? -5.664 -20.094 -1.007 1 98.62 554 SER A C 1
ATOM 4370 O O . SER A 1 554 ? -5.184 -20.438 0.078 1 98.62 554 SER A O 1
ATOM 4372 N N . ALA A 1 555 ? -5.984 -20.922 -1.902 1 98.62 555 ALA A N 1
ATOM 4373 C CA . ALA A 1 555 ? -5.711 -22.359 -1.82 1 98.62 555 ALA A CA 1
ATOM 4374 C C . ALA A 1 555 ? -5.5 -22.953 -3.207 1 98.62 555 ALA A C 1
ATOM 4376 O O . ALA A 1 555 ? -5.953 -22.391 -4.207 1 98.62 555 ALA A O 1
ATOM 4377 N N . ASP A 1 556 ? -4.781 -24.031 -3.27 1 98.38 556 ASP A N 1
ATOM 4378 C CA . ASP A 1 556 ? -4.48 -24.766 -4.492 1 98.38 556 ASP A CA 1
ATOM 4379 C C . ASP A 1 556 ? -4.684 -26.266 -4.289 1 98.38 556 ASP A C 1
ATOM 4381 O O . ASP A 1 556 ? -4.41 -26.797 -3.211 1 98.38 556 ASP A O 1
ATOM 4385 N N . PHE A 1 557 ? -5.148 -26.969 -5.316 1 97.81 557 PHE A N 1
ATOM 4386 C CA . PHE A 1 557 ? -5.562 -28.359 -5.152 1 97.81 557 PHE A CA 1
ATOM 4387 C C . PHE A 1 557 ? -5.008 -29.219 -6.277 1 97.81 557 PHE A C 1
ATOM 4389 O O . PHE A 1 557 ? -5.156 -28.891 -7.457 1 97.81 557 PHE A O 1
ATOM 4396 N N . SER A 1 558 ? -4.406 -30.344 -5.895 1 96.19 558 SER A N 1
ATOM 4397 C CA . SER A 1 558 ? -3.883 -31.312 -6.852 1 96.19 558 SER A CA 1
ATOM 4398 C C . SER A 1 558 ? -4.07 -32.75 -6.352 1 96.19 558 SER A C 1
ATOM 4400 O O . SER A 1 558 ? -3.703 -33.062 -5.219 1 96.19 558 SER A O 1
ATOM 4402 N N . TYR A 1 559 ? -4.668 -33.594 -7.16 1 95.38 559 TYR A N 1
ATOM 4403 C CA . TYR A 1 559 ? -4.734 -35 -6.863 1 95.38 559 TYR A CA 1
ATOM 4404 C C . TYR A 1 559 ? -3.539 -35.75 -7.453 1 95.38 559 TYR A C 1
ATOM 4406 O O . TYR A 1 559 ? -3.422 -35.875 -8.672 1 95.38 559 TYR A O 1
ATOM 4414 N N . PHE A 1 560 ? -2.709 -36.312 -6.652 1 91.81 560 PHE A N 1
ATOM 4415 C CA . PHE A 1 560 ? -1.364 -36.688 -7.07 1 91.81 560 PHE A CA 1
ATOM 4416 C C . PHE A 1 560 ? -1.33 -38.156 -7.52 1 91.81 560 PHE A C 1
ATOM 4418 O O . PHE A 1 560 ? -2.24 -38.906 -7.207 1 91.81 560 PHE A O 1
ATOM 4425 N N . PHE A 1 561 ? -0.272 -38.531 -8.227 1 90.75 561 PHE A N 1
ATOM 4426 C CA . PHE A 1 561 ? -0.04 -39.781 -8.953 1 90.75 561 PHE A CA 1
ATOM 4427 C C . PHE A 1 561 ? 0.332 -40.906 -7.988 1 90.75 561 PHE A C 1
ATOM 4429 O O . PHE A 1 561 ? -0.011 -42.062 -8.219 1 90.75 561 PHE A O 1
ATOM 4436 N N . GLY A 1 562 ? 1.012 -40.531 -6.957 1 86.81 562 GLY A N 1
ATOM 4437 C CA . GLY A 1 562 ? 1.46 -41.625 -6.082 1 86.81 562 GLY A CA 1
ATOM 4438 C C . GLY A 1 562 ? 2.033 -41.125 -4.77 1 86.81 562 GLY A C 1
ATOM 4439 O O . GLY A 1 562 ? 1.693 -40.031 -4.316 1 86.81 562 GLY A O 1
ATOM 4440 N N . TYR A 1 563 ? 2.725 -42.031 -4.176 1 75.69 563 TYR A N 1
ATOM 4441 C CA . TYR A 1 563 ? 3.256 -41.781 -2.842 1 75.69 563 TYR A CA 1
ATOM 4442 C C . TYR A 1 563 ? 4.773 -41.656 -2.875 1 75.69 563 TYR A C 1
ATOM 4444 O O . TYR A 1 563 ? 5.461 -42.438 -3.529 1 75.69 563 TYR A O 1
ATOM 4452 N N . ASP A 1 564 ? 5.184 -40.562 -2.369 1 74.88 564 ASP A N 1
ATOM 4453 C CA . ASP A 1 564 ? 6.609 -40.344 -2.154 1 74.88 564 ASP A CA 1
ATOM 4454 C C . ASP A 1 564 ? 6.891 -39.969 -0.697 1 74.88 564 ASP A C 1
ATOM 4456 O O . ASP A 1 564 ? 6.531 -38.875 -0.236 1 74.88 564 ASP A O 1
ATOM 4460 N N . GLU A 1 565 ? 7.59 -40.844 -0.057 1 65.75 565 GLU A N 1
ATOM 4461 C CA . GLU A 1 565 ? 7.883 -40.656 1.36 1 65.75 565 GLU A CA 1
ATOM 4462 C C . GLU A 1 565 ? 8.742 -39.438 1.588 1 65.75 565 GLU A C 1
ATOM 4464 O O . GLU A 1 565 ? 8.578 -38.719 2.588 1 65.75 565 GLU A O 1
ATOM 4469 N N . GLN A 1 566 ? 9.609 -39.25 0.679 1 62.94 566 GLN A N 1
ATOM 4470 C CA . GLN A 1 566 ? 10.586 -38.156 0.831 1 62.94 566 GLN A CA 1
ATOM 4471 C C . GLN A 1 566 ? 9.922 -36.781 0.684 1 62.94 566 GLN A C 1
ATOM 4473 O O . GLN A 1 566 ? 10.445 -35.781 1.166 1 62.94 566 GLN A O 1
ATOM 4478 N N . LYS A 1 567 ? 8.828 -36.906 0.056 1 65.69 567 LYS A N 1
ATOM 4479 C CA . LYS A 1 567 ? 8.188 -35.625 -0.196 1 65.69 567 LYS A CA 1
ATOM 4480 C C . LYS A 1 567 ? 6.906 -35.469 0.626 1 65.69 567 LYS A C 1
ATOM 4482 O O . LYS A 1 567 ? 5.988 -34.75 0.231 1 65.69 567 LYS A O 1
ATOM 4487 N N . GLY A 1 568 ? 6.93 -36.188 1.635 1 63.78 568 GLY A N 1
ATOM 4488 C CA . GLY A 1 568 ? 5.793 -36.062 2.533 1 63.78 568 GLY A CA 1
ATOM 4489 C C . GLY A 1 568 ? 4.551 -36.781 2.033 1 63.78 568 GLY A C 1
ATOM 4490 O O . GLY A 1 568 ? 3.434 -36.438 2.438 1 63.78 568 GLY A O 1
ATOM 4491 N N . GLY A 1 569 ? 4.828 -37.625 0.96 1 66.88 569 GLY A N 1
ATOM 4492 C CA . GLY A 1 569 ? 3.746 -38.531 0.604 1 66.88 569 GLY A CA 1
ATOM 4493 C C . GLY A 1 569 ? 3.152 -38.25 -0.762 1 66.88 569 GLY A C 1
ATOM 4494 O O . GLY A 1 569 ? 2.105 -38.781 -1.117 1 66.88 569 GLY A O 1
ATOM 4495 N N . TRP A 1 570 ? 3.693 -37.25 -1.459 1 77.12 570 TRP A N 1
ATOM 4496 C CA . TRP A 1 570 ? 3.127 -37 -2.779 1 77.12 570 TRP A CA 1
ATOM 4497 C C . TRP A 1 570 ? 4.199 -37.125 -3.861 1 77.12 570 TRP A C 1
ATOM 4499 O O . TRP A 1 570 ? 5.379 -36.875 -3.604 1 77.12 570 TRP A O 1
ATOM 4509 N N . LYS A 1 571 ? 3.73 -37.625 -5.016 1 87.62 571 LYS A N 1
ATOM 4510 C CA . LYS A 1 571 ? 4.613 -37.781 -6.164 1 87.62 571 LYS A CA 1
ATOM 4511 C C . LYS A 1 571 ? 4.031 -37.125 -7.406 1 87.62 571 LYS A C 1
ATOM 4513 O O . LYS A 1 571 ? 2.885 -37.375 -7.777 1 87.62 571 LYS A O 1
ATOM 4518 N N . LEU A 1 572 ? 4.809 -36.281 -7.965 1 90.19 572 LEU A N 1
ATOM 4519 C CA . LEU A 1 572 ? 4.438 -35.656 -9.227 1 90.19 572 LEU A CA 1
ATOM 4520 C C . LEU A 1 572 ? 4.348 -36.688 -10.344 1 90.19 572 LEU A C 1
ATOM 4522 O O . LEU A 1 572 ? 5.125 -37.656 -10.375 1 90.19 572 LEU A O 1
ATOM 4526 N N . TYR A 1 573 ? 3.404 -36.469 -11.258 1 94.81 573 TYR A N 1
ATOM 4527 C CA . TYR A 1 573 ? 3.281 -37.438 -12.359 1 94.81 573 TYR A CA 1
ATOM 4528 C C . TYR A 1 573 ? 4.48 -37.312 -13.297 1 94.81 573 TYR A C 1
ATOM 4530 O O . TYR A 1 573 ? 5.043 -36.25 -13.484 1 94.81 573 TYR A O 1
ATOM 4538 N N . PRO A 1 574 ? 4.887 -38.406 -13.906 1 94.75 574 PRO A N 1
ATOM 4539 C CA . PRO A 1 574 ? 6.168 -38.469 -14.617 1 94.75 574 PRO A CA 1
ATOM 4540 C C . PRO A 1 574 ? 6.188 -37.594 -15.875 1 94.75 574 PRO A C 1
ATOM 4542 O O . PRO A 1 574 ? 7.234 -37.062 -16.234 1 94.75 574 PRO A O 1
ATOM 4545 N N . SER A 1 575 ? 5.086 -37.438 -16.531 1 95.56 575 SER A N 1
ATOM 4546 C CA . SER A 1 575 ? 5.039 -36.781 -17.828 1 95.56 575 SER A CA 1
ATOM 4547 C C . SER A 1 575 ? 4.949 -35.281 -17.656 1 95.56 575 SER A C 1
ATOM 4549 O O . SER A 1 575 ? 4.781 -34.531 -18.641 1 95.56 575 SER A O 1
ATOM 4551 N N . TYR A 1 576 ? 5.098 -34.75 -16.469 1 96.06 576 TYR A N 1
ATOM 4552 C CA . TYR A 1 576 ? 4.988 -33.312 -16.172 1 96.06 576 TYR A CA 1
ATOM 4553 C C . TYR A 1 576 ? 5.906 -32.5 -17.062 1 96.06 576 TYR A C 1
ATOM 4555 O O . TYR A 1 576 ? 7.109 -32.75 -17.125 1 96.06 576 TYR A O 1
ATOM 4563 N N . HIS A 1 577 ? 5.344 -31.547 -17.891 1 96.19 577 HIS A N 1
ATOM 4564 C CA . HIS A 1 577 ? 6.035 -30.562 -18.703 1 96.19 577 HIS A CA 1
ATOM 4565 C C . HIS A 1 577 ? 6.719 -31.234 -19.906 1 96.19 577 HIS A C 1
ATOM 4567 O O . HIS A 1 577 ? 7.684 -30.688 -20.453 1 96.19 577 HIS A O 1
ATOM 4573 N N . THR A 1 578 ? 6.355 -32.438 -20.266 1 96.5 578 THR A N 1
ATOM 4574 C CA . THR A 1 578 ? 6.898 -33.125 -21.438 1 96.5 578 THR A CA 1
ATOM 4575 C C . THR A 1 578 ? 5.844 -33.25 -22.531 1 96.5 578 THR A C 1
ATOM 4577 O O . THR A 1 578 ? 4.676 -32.906 -22.312 1 96.5 578 THR A O 1
ATOM 4580 N N . GLN A 1 579 ? 6.277 -33.719 -23.688 1 95.38 579 GLN A N 1
ATOM 4581 C CA . GLN A 1 579 ? 5.375 -33.938 -24.812 1 95.38 579 GLN A CA 1
ATOM 4582 C C . GLN A 1 579 ? 4.469 -35.156 -24.562 1 95.38 579 GLN A C 1
ATOM 4584 O O . GLN A 1 579 ? 3.5 -35.375 -25.297 1 95.38 579 GLN A O 1
ATOM 4589 N N . GLU A 1 580 ? 4.77 -35.875 -23.469 1 96.56 580 GLU A N 1
ATOM 4590 C CA . GLU A 1 580 ? 3.967 -37.062 -23.172 1 96.56 580 GLU A CA 1
ATOM 4591 C C . GLU A 1 580 ? 2.807 -36.719 -22.25 1 96.56 580 GLU A C 1
ATOM 4593 O O . GLU A 1 580 ? 1.973 -37.594 -21.938 1 96.56 580 GLU A O 1
ATOM 4598 N N . ASP A 1 581 ? 2.727 -35.5 -21.781 1 97.5 581 ASP A N 1
ATOM 4599 C CA . ASP A 1 581 ? 1.548 -34.969 -21.094 1 97.5 581 ASP A CA 1
ATOM 4600 C C . ASP A 1 581 ? 0.424 -34.688 -22.094 1 97.5 581 ASP A C 1
ATOM 4602 O O . ASP A 1 581 ? 0.198 -33.531 -22.438 1 97.5 581 ASP A O 1
ATOM 4606 N N . ASN A 1 582 ? -0.253 -35.719 -22.469 1 97.06 582 ASN A N 1
ATOM 4607 C CA . ASN A 1 582 ? -1.295 -35.594 -23.484 1 97.06 582 ASN A CA 1
ATOM 4608 C C . ASN A 1 582 ? -2.57 -36.312 -23.062 1 97.06 582 ASN A C 1
ATOM 4610 O O . ASN A 1 582 ? -2.627 -36.906 -21.969 1 97.06 582 ASN A O 1
ATOM 4614 N N . PHE A 1 583 ? -3.574 -36.25 -23.891 1 97 583 PHE A N 1
ATOM 4615 C CA . PHE A 1 583 ? -4.898 -36.75 -23.562 1 97 583 PHE A CA 1
ATOM 4616 C C . PHE A 1 583 ? -4.84 -38.25 -23.234 1 97 583 PHE A C 1
ATOM 4618 O O . PHE A 1 583 ? -5.48 -38.719 -22.281 1 97 583 PHE A O 1
ATOM 4625 N N . TYR A 1 584 ? -4.109 -39 -24.016 1 97.12 584 TYR A N 1
ATOM 4626 C CA . TYR A 1 584 ? -4.008 -40.438 -23.828 1 97.12 584 TYR A CA 1
ATOM 4627 C C . TYR A 1 584 ? -3.484 -40.781 -22.438 1 97.12 584 TYR A C 1
ATOM 4629 O O . TYR A 1 584 ? -4.008 -41.656 -21.766 1 97.12 584 TYR A O 1
ATOM 4637 N N . TRP A 1 585 ? -2.447 -40.094 -22.016 1 97.56 585 TRP A N 1
ATOM 4638 C CA . TRP A 1 585 ? -1.851 -40.375 -20.703 1 97.56 585 TRP A CA 1
ATOM 4639 C C . TRP A 1 585 ? -2.879 -40.219 -19.594 1 97.56 585 TRP A C 1
ATOM 4641 O O . TRP A 1 585 ? -3.008 -41.062 -18.719 1 97.56 585 TRP A O 1
ATOM 4651 N N . VAL A 1 586 ? -3.633 -39.125 -19.578 1 97.94 586 VAL A N 1
ATOM 4652 C CA . VAL A 1 586 ? -4.609 -38.844 -18.531 1 97.94 586 VAL A CA 1
ATOM 4653 C C . VAL A 1 586 ? -5.719 -39.875 -18.562 1 97.94 586 VAL A C 1
ATOM 4655 O O . VAL A 1 586 ? -6.086 -40.438 -17.531 1 97.94 586 VAL A O 1
ATOM 4658 N N . LYS A 1 587 ? -6.246 -40.156 -19.75 1 97.19 587 LYS A N 1
ATOM 4659 C CA . LYS A 1 587 ? -7.375 -41.062 -19.922 1 97.19 587 LYS A CA 1
ATOM 4660 C C . LYS A 1 587 ? -6.992 -42.5 -19.531 1 97.19 587 LYS A C 1
ATOM 4662 O O . LYS A 1 587 ? -7.801 -43.219 -18.953 1 97.19 587 LYS A O 1
ATOM 4667 N N . LYS A 1 588 ? -5.785 -42.844 -19.812 1 96.5 588 LYS A N 1
ATOM 4668 C CA . LYS A 1 588 ? -5.391 -44.219 -19.609 1 96.5 588 LYS A CA 1
ATOM 4669 C C . LYS A 1 588 ? -4.863 -44.438 -18.188 1 96.5 588 LYS A C 1
ATOM 4671 O O . LYS A 1 588 ? -5.125 -45.469 -17.578 1 96.5 588 LYS A O 1
ATOM 4676 N N . PHE A 1 589 ? -4.098 -43.5 -17.703 1 95.81 589 PHE A N 1
ATOM 4677 C CA . PHE A 1 589 ? -3.303 -43.812 -16.516 1 95.81 589 PHE A CA 1
ATOM 4678 C C . PHE A 1 589 ? -3.762 -42.969 -15.32 1 95.81 589 PHE A C 1
ATOM 4680 O O . PHE A 1 589 ? -3.666 -43.406 -14.18 1 95.81 589 PHE A O 1
ATOM 4687 N N . ALA A 1 590 ? -4.246 -41.781 -15.477 1 96.31 590 ALA A N 1
ATOM 4688 C CA . ALA A 1 590 ? -4.574 -40.906 -14.352 1 96.31 590 ALA A CA 1
ATOM 4689 C C . ALA A 1 590 ? -6.031 -41.062 -13.938 1 96.31 590 ALA A C 1
ATOM 4691 O O . ALA A 1 590 ? -6.324 -41.281 -12.758 1 96.31 590 ALA A O 1
ATOM 4692 N N . ASP A 1 591 ? -6.922 -41 -14.906 1 97.25 591 ASP A N 1
ATOM 4693 C CA . ASP A 1 591 ? -8.344 -40.969 -14.586 1 97.25 591 ASP A CA 1
ATOM 4694 C C . ASP A 1 591 ? -9.18 -41.5 -15.758 1 97.25 591 ASP A C 1
ATOM 4696 O O . ASP A 1 591 ? -9.883 -40.75 -16.422 1 97.25 591 ASP A O 1
ATOM 4700 N N . PRO A 1 592 ? -9.258 -42.781 -15.898 1 95.81 592 PRO A N 1
ATOM 4701 C CA . PRO A 1 592 ? -9.883 -43.406 -17.078 1 95.81 592 PRO A CA 1
ATOM 4702 C C . PRO A 1 592 ? -11.367 -43.062 -17.188 1 95.81 592 PRO A C 1
ATOM 4704 O O . PRO A 1 592 ? -11.883 -42.875 -18.297 1 95.81 592 PRO A O 1
ATOM 4707 N N . GLU A 1 593 ? -12.008 -42.969 -16.047 1 96.31 593 GLU A N 1
ATOM 4708 C CA . GLU A 1 593 ? -13.453 -42.75 -16.062 1 96.31 593 GLU A CA 1
ATOM 4709 C C . GLU A 1 593 ? -13.812 -41.312 -15.75 1 96.31 593 GLU A C 1
ATOM 4711 O O . GLU A 1 593 ? -14.992 -40.969 -15.664 1 96.31 593 GLU A O 1
ATOM 4716 N N . PHE A 1 594 ? -12.836 -40.438 -15.516 1 98.25 594 PHE A N 1
ATOM 4717 C CA . PHE A 1 594 ? -12.961 -39.031 -15.234 1 98.25 594 PHE A CA 1
ATOM 4718 C C . PHE A 1 594 ? -13.727 -38.781 -13.938 1 98.25 594 PHE A C 1
ATOM 4720 O O . PHE A 1 594 ? -14.398 -37.781 -13.781 1 98.25 594 PHE A O 1
ATOM 4727 N N . GLU A 1 595 ? -13.664 -39.781 -13.062 1 97.38 595 GLU A N 1
ATOM 4728 C CA . GLU A 1 595 ? -14.359 -39.688 -11.781 1 97.38 595 GLU A CA 1
ATOM 4729 C C . GLU A 1 595 ? -13.578 -38.812 -10.797 1 97.38 595 GLU A C 1
ATOM 4731 O O . GLU A 1 595 ? -14.164 -38.188 -9.914 1 97.38 595 GLU A O 1
ATOM 4736 N N . ILE A 1 596 ? -12.281 -38.812 -10.922 1 97.88 596 ILE A N 1
ATOM 4737 C CA . ILE A 1 596 ? -11.5 -37.906 -10.086 1 97.88 596 ILE A CA 1
ATOM 4738 C C . ILE A 1 596 ? -11.75 -36.469 -10.539 1 97.88 596 ILE A C 1
ATOM 4740 O O . ILE A 1 596 ? -11.883 -35.562 -9.703 1 97.88 596 ILE A O 1
ATOM 4744 N N . HIS A 1 597 ? -11.828 -36.25 -11.891 1 98.62 597 HIS A N 1
ATOM 4745 C CA . HIS A 1 597 ? -12.219 -34.938 -12.406 1 98.62 597 HIS A CA 1
ATOM 4746 C C . HIS A 1 597 ? -13.555 -34.5 -11.836 1 98.62 597 HIS A C 1
ATOM 4748 O O . HIS A 1 597 ? -13.719 -33.312 -11.461 1 98.62 597 HIS A O 1
ATOM 4754 N N . ARG A 1 598 ? -14.477 -35.375 -11.844 1 98.56 598 ARG A N 1
ATOM 4755 C CA . ARG A 1 598 ? -15.789 -35.094 -11.289 1 98.56 598 ARG A CA 1
ATOM 4756 C C . ARG A 1 598 ? -15.695 -34.719 -9.82 1 98.56 598 ARG A C 1
ATOM 4758 O O . ARG A 1 598 ? -16.297 -33.75 -9.383 1 98.56 598 ARG A O 1
ATOM 4765 N N . ALA A 1 599 ? -14.961 -35.469 -9.031 1 98.44 599 ALA A N 1
ATOM 4766 C CA . ALA A 1 599 ? -14.789 -35.188 -7.609 1 98.44 599 ALA A CA 1
ATOM 4767 C C . ALA A 1 599 ? -14.156 -33.812 -7.395 1 98.44 599 ALA A C 1
ATOM 4769 O O . ALA A 1 599 ? -14.57 -33.062 -6.516 1 98.44 599 ALA A O 1
ATOM 4770 N N . MET A 1 600 ? -13.125 -33.5 -8.18 1 98.69 600 MET A N 1
ATOM 4771 C CA . MET A 1 600 ? -12.453 -32.219 -8.047 1 98.69 600 MET A CA 1
ATOM 4772 C C . MET A 1 600 ? -13.391 -31.078 -8.438 1 98.69 600 MET A C 1
ATOM 4774 O O . MET A 1 600 ? -13.32 -29.984 -7.855 1 98.69 600 MET A O 1
ATOM 4778 N N . THR A 1 601 ? -14.211 -31.266 -9.445 1 98.88 601 THR A N 1
ATOM 4779 C CA . THR A 1 601 ? -15.219 -30.281 -9.82 1 98.88 601 THR A CA 1
ATOM 4780 C C . THR A 1 601 ? -16.188 -30.047 -8.672 1 98.88 601 THR A C 1
ATOM 4782 O O . THR A 1 601 ? -16.531 -28.891 -8.375 1 98.88 601 THR A O 1
ATOM 4785 N N . LEU A 1 602 ? -16.641 -31.156 -8.039 1 98.69 602 LEU A N 1
ATOM 4786 C CA . LEU A 1 602 ? -17.547 -31.047 -6.902 1 98.69 602 LEU A CA 1
ATOM 4787 C C . LEU A 1 602 ? -16.875 -30.328 -5.734 1 98.69 602 LEU A C 1
ATOM 4789 O O . LEU A 1 602 ? -17.516 -29.531 -5.047 1 98.69 602 LEU A O 1
ATOM 4793 N N . LEU A 1 603 ? -15.617 -30.625 -5.5 1 98.62 603 LEU A N 1
ATOM 4794 C CA . LEU A 1 603 ? -14.875 -29.953 -4.434 1 98.62 603 LEU A CA 1
ATOM 4795 C C . LEU A 1 603 ? -14.781 -28.453 -4.684 1 98.62 603 LEU A C 1
ATOM 4797 O O . LEU A 1 603 ? -15.086 -27.656 -3.799 1 98.62 603 LEU A O 1
ATOM 4801 N N . MET A 1 604 ? -14.391 -28.047 -5.895 1 98.5 604 MET A N 1
ATOM 4802 C CA . MET A 1 604 ? -14.266 -26.641 -6.246 1 98.5 604 MET A CA 1
ATOM 4803 C C . MET A 1 604 ? -15.625 -25.953 -6.207 1 98.5 604 MET A C 1
ATOM 4805 O O . MET A 1 604 ? -15.75 -24.859 -5.652 1 98.5 604 MET A O 1
ATOM 4809 N N . GLY A 1 605 ? -16.578 -26.609 -6.836 1 98.44 605 GLY A N 1
ATOM 4810 C CA . GLY A 1 605 ? -17.922 -26.047 -6.852 1 98.44 605 GLY A CA 1
ATOM 4811 C C . GLY A 1 605 ? -18.516 -25.859 -5.461 1 98.44 605 GLY A C 1
ATOM 4812 O O . GLY A 1 605 ? -19.125 -24.828 -5.168 1 98.44 605 GLY A O 1
ATOM 4813 N N . GLY A 1 606 ? -18.344 -26.922 -4.602 1 98.19 606 GLY A N 1
ATOM 4814 C CA . GLY A 1 606 ? -18.812 -26.828 -3.227 1 98.19 606 GLY A CA 1
ATOM 4815 C C . GLY A 1 606 ? -18.188 -25.688 -2.449 1 98.19 606 GLY A C 1
ATOM 4816 O O . GLY A 1 606 ? -18.891 -24.922 -1.8 1 98.19 606 GLY A O 1
ATOM 4817 N N . MET A 1 607 ? -16.859 -25.547 -2.502 1 98.38 607 MET A N 1
ATOM 4818 C CA . MET A 1 607 ? -16.156 -24.484 -1.798 1 98.38 607 MET A CA 1
ATOM 4819 C C . MET A 1 607 ? -16.531 -23.109 -2.361 1 98.38 607 MET A C 1
ATOM 4821 O O . MET A 1 607 ? -16.719 -22.156 -1.607 1 98.38 607 MET A O 1
ATOM 4825 N N . LEU A 1 608 ? -16.594 -23.031 -3.674 1 98.44 608 LEU A N 1
ATOM 4826 C CA . LEU A 1 608 ? -16.969 -21.781 -4.328 1 98.44 608 LEU A CA 1
ATOM 4827 C C . LEU A 1 608 ? -18.344 -21.312 -3.879 1 98.44 608 LEU A C 1
ATOM 4829 O O . LEU A 1 608 ? -18.531 -20.141 -3.551 1 98.44 608 LEU A O 1
ATOM 4833 N N . LEU A 1 609 ? -19.328 -22.188 -3.867 1 98.06 609 LEU A N 1
ATOM 4834 C CA . LEU A 1 609 ? -20.688 -21.875 -3.441 1 98.06 609 LEU A CA 1
ATOM 4835 C C . LEU A 1 609 ? -20.734 -21.531 -1.957 1 98.06 609 LEU A C 1
ATOM 4837 O O . LEU A 1 609 ? -21.438 -20.594 -1.549 1 98.06 609 LEU A O 1
ATOM 4841 N N . ASP A 1 610 ? -19.984 -22.25 -1.194 1 97.38 610 ASP A N 1
ATOM 4842 C CA . ASP A 1 610 ? -19.891 -22 0.241 1 97.38 610 ASP A CA 1
ATOM 4843 C C . ASP A 1 610 ? -19.328 -20.594 0.523 1 97.38 610 ASP A C 1
ATOM 4845 O O . ASP A 1 610 ? -19.953 -19.812 1.235 1 97.38 610 ASP A O 1
ATOM 4849 N N . LEU A 1 611 ? -18.266 -20.234 -0.091 1 98.19 611 LEU A N 1
ATOM 4850 C CA . LEU A 1 611 ? -17.594 -18.969 0.113 1 98.19 611 LEU A CA 1
ATOM 4851 C C . LEU A 1 611 ? -18.406 -17.812 -0.467 1 98.19 611 LEU A C 1
ATOM 4853 O O . LEU A 1 611 ? -18.391 -16.703 0.066 1 98.19 611 LEU A O 1
ATOM 4857 N N . SER A 1 612 ? -19.125 -18.031 -1.53 1 97.69 612 SER A N 1
ATOM 4858 C CA . SER A 1 612 ? -19.828 -16.969 -2.221 1 97.69 612 SER A CA 1
ATOM 4859 C C . SER A 1 612 ? -21.234 -16.781 -1.656 1 97.69 612 SER A C 1
ATOM 4861 O O . SER A 1 612 ? -21.844 -15.727 -1.854 1 97.69 612 SER A O 1
ATOM 4863 N N . ASP A 1 613 ? -21.797 -17.781 -0.886 1 95.5 613 ASP A N 1
ATOM 4864 C CA . ASP A 1 613 ? -23.203 -17.703 -0.55 1 95.5 613 ASP A CA 1
ATOM 4865 C C . ASP A 1 613 ? -23.422 -17.734 0.962 1 95.5 613 ASP A C 1
ATOM 4867 O O . ASP A 1 613 ? -24.516 -17.438 1.451 1 95.5 613 ASP A O 1
ATOM 4871 N N . SER A 1 614 ? -22.422 -18.062 1.716 1 94.88 614 SER A N 1
ATOM 4872 C CA . SER A 1 614 ? -22.578 -18.062 3.168 1 94.88 614 SER A CA 1
ATOM 4873 C C . SER A 1 614 ? -22.859 -16.656 3.691 1 94.88 614 SER A C 1
ATOM 4875 O O . SER A 1 614 ? -22.297 -15.68 3.201 1 94.88 614 SER A O 1
ATOM 4877 N N . GLN A 1 615 ? -23.781 -16.609 4.695 1 93.94 615 GLN A N 1
ATOM 4878 C CA . GLN A 1 615 ? -24.094 -15.305 5.277 1 93.94 615 GLN A CA 1
ATOM 4879 C C . GLN A 1 615 ? -22.859 -14.656 5.895 1 93.94 615 GLN A C 1
ATOM 4881 O O . GLN A 1 615 ? -22.547 -13.508 5.586 1 93.94 615 GLN A O 1
ATOM 4886 N N . ILE A 1 616 ? -22.234 -15.375 6.801 1 96 616 ILE A N 1
ATOM 4887 C CA . ILE A 1 616 ? -20.922 -14.977 7.316 1 96 616 ILE A CA 1
ATOM 4888 C C . ILE A 1 616 ? -19.828 -15.766 6.605 1 96 616 ILE A C 1
ATOM 4890 O O . ILE A 1 616 ? -19.906 -16.984 6.484 1 96 616 ILE A O 1
ATOM 4894 N N . ILE A 1 617 ? -18.812 -15.102 6.055 1 97.31 617 ILE A N 1
ATOM 4895 C CA . ILE A 1 617 ? -17.719 -15.789 5.371 1 97.31 617 ILE A CA 1
ATOM 4896 C C . ILE A 1 617 ? -17.172 -16.906 6.262 1 97.31 617 ILE A C 1
ATOM 4898 O O . ILE A 1 617 ? -16.828 -16.656 7.426 1 97.31 617 ILE A O 1
ATOM 4902 N N . PRO A 1 618 ? -17.094 -18.031 5.797 1 96.88 618 PRO A N 1
ATOM 4903 C CA . PRO A 1 618 ? -16.734 -19.156 6.66 1 96.88 618 PRO A CA 1
ATOM 4904 C C . PRO A 1 618 ? -15.227 -19.297 6.883 1 96.88 618 PRO A C 1
ATOM 4906 O O . PRO A 1 618 ? -14.68 -20.391 6.785 1 96.88 618 PRO A O 1
ATOM 4909 N N . PHE A 1 619 ? -14.523 -18.234 7.238 1 97.25 619 PHE A N 1
ATOM 4910 C CA . PHE A 1 619 ? -13.125 -18.25 7.648 1 97.25 619 PHE A CA 1
ATOM 4911 C C . PHE A 1 619 ? -12.992 -18.703 9.102 1 97.25 619 PHE A C 1
ATOM 4913 O O . PHE A 1 619 ? -13.867 -18.422 9.922 1 97.25 619 PHE A O 1
ATOM 4920 N N . ASN A 1 620 ? -12 -19.422 9.336 1 95.31 620 ASN A N 1
ATOM 4921 C CA . ASN A 1 620 ? -11.711 -19.797 10.719 1 95.31 620 ASN A CA 1
ATOM 4922 C C . ASN A 1 620 ? -10.5 -19.047 11.266 1 95.31 620 ASN A C 1
ATOM 4924 O O . ASN A 1 620 ? -9.359 -19.438 11.023 1 95.31 620 ASN A O 1
ATOM 4928 N N . LEU A 1 621 ? -10.727 -18.094 12.117 1 96.81 621 LEU A N 1
ATOM 4929 C CA . LEU A 1 621 ? -9.688 -17.219 12.648 1 96.81 621 LEU A CA 1
ATOM 4930 C C . LEU A 1 621 ? -8.797 -17.969 13.633 1 96.81 621 LEU A C 1
ATOM 4932 O O . LEU A 1 621 ? -7.66 -17.562 13.883 1 96.81 621 LEU A O 1
ATOM 4936 N N . SER A 1 622 ? -9.281 -19.062 14.203 1 96.56 622 SER A N 1
ATOM 4937 C CA . SER A 1 622 ? -8.453 -19.844 15.117 1 96.56 622 SER A CA 1
ATOM 4938 C C . SER A 1 622 ? -7.254 -20.453 14.391 1 96.56 622 SER A C 1
ATOM 4940 O O . SER A 1 622 ? -6.176 -20.578 14.977 1 96.56 622 SER A O 1
ATOM 4942 N N . ARG A 1 623 ? -7.477 -20.844 13.117 1 96.44 623 ARG A N 1
ATOM 4943 C CA . ARG A 1 623 ? -6.383 -21.391 12.32 1 96.44 623 ARG A CA 1
ATOM 4944 C C . ARG A 1 623 ? -5.297 -20.344 12.102 1 96.44 623 ARG A C 1
ATOM 4946 O O . ARG A 1 623 ? -4.105 -20.656 12.133 1 96.44 623 ARG A O 1
ATOM 4953 N N . LEU A 1 624 ? -5.707 -19.094 11.867 1 97.25 624 LEU A N 1
ATOM 4954 C CA . LEU A 1 624 ? -4.758 -18 11.711 1 97.25 624 LEU A CA 1
ATOM 4955 C C . LEU A 1 624 ? -4.012 -17.734 13.016 1 97.25 624 LEU A C 1
ATOM 4957 O O . LEU A 1 624 ? -2.791 -17.562 13.016 1 97.25 624 LEU A O 1
ATOM 4961 N N . MET A 1 625 ? -4.734 -17.703 14.156 1 97.12 625 MET A N 1
ATOM 4962 C CA . MET A 1 625 ? -4.129 -17.5 15.469 1 97.12 625 MET A CA 1
ATOM 4963 C C . MET A 1 625 ? -3.068 -18.562 15.75 1 97.12 625 MET A C 1
ATOM 4965 O O . MET A 1 625 ? -1.97 -18.25 16.203 1 97.12 625 MET A O 1
ATOM 4969 N N . ASN A 1 626 ? -3.398 -19.781 15.469 1 95.75 626 ASN A N 1
ATOM 4970 C CA . ASN A 1 626 ? -2.459 -20.875 15.688 1 95.75 626 ASN A CA 1
ATOM 4971 C C . ASN A 1 626 ? -1.211 -20.719 14.82 1 95.75 626 ASN A C 1
ATOM 4973 O O . ASN A 1 626 ? -0.098 -20.984 15.281 1 95.75 626 ASN A O 1
ATOM 4977 N N . THR A 1 627 ? -1.419 -20.359 13.594 1 96.56 627 THR A N 1
ATOM 4978 C CA . THR A 1 627 ? -0.296 -20.125 12.688 1 96.56 627 THR A CA 1
ATOM 4979 C C . THR A 1 627 ? 0.61 -19.016 13.219 1 96.56 627 THR A C 1
ATOM 4981 O O . THR A 1 627 ? 1.837 -19.125 13.156 1 96.56 627 THR A O 1
ATOM 4984 N N . ILE A 1 628 ? 0.033 -17.906 13.711 1 97.94 628 ILE A N 1
ATOM 4985 C CA . ILE A 1 628 ? 0.783 -16.797 14.273 1 97.94 628 ILE A CA 1
ATOM 4986 C C . ILE A 1 628 ? 1.608 -17.281 15.461 1 97.94 628 ILE A C 1
ATOM 4988 O O . ILE A 1 628 ? 2.785 -16.938 15.586 1 97.94 628 ILE A O 1
ATOM 4992 N N . HIS A 1 629 ? 1.053 -18.109 16.312 1 97.38 629 HIS A N 1
ATOM 4993 C CA . HIS A 1 629 ? 1.769 -18.641 17.469 1 97.38 629 HIS A CA 1
ATOM 4994 C C . HIS A 1 629 ? 2.928 -19.531 17.047 1 97.38 629 HIS A C 1
ATOM 4996 O O . HIS A 1 629 ? 4.012 -19.469 17.625 1 97.38 629 HIS A O 1
ATOM 5002 N N . ARG A 1 630 ? 2.709 -20.359 16.062 1 95.69 630 ARG A N 1
ATOM 5003 C CA . ARG A 1 630 ? 3.789 -21.203 15.57 1 95.69 630 ARG A CA 1
ATOM 5004 C C . ARG A 1 630 ? 4.914 -20.375 14.969 1 95.69 630 ARG A C 1
ATOM 5006 O O . ARG A 1 630 ? 6.094 -20.688 15.156 1 95.69 630 ARG A O 1
ATOM 5013 N N . ALA A 1 631 ? 4.547 -19.359 14.25 1 96.81 631 ALA A N 1
ATOM 5014 C CA . ALA A 1 631 ? 5.551 -18.453 13.695 1 96.81 631 ALA A CA 1
ATOM 5015 C C . ALA A 1 631 ? 6.359 -17.781 14.805 1 96.81 631 ALA A C 1
ATOM 5017 O O . ALA A 1 631 ? 7.578 -17.625 14.688 1 96.81 631 ALA A O 1
ATOM 5018 N N . PHE A 1 632 ? 5.652 -17.359 15.844 1 96.81 632 PHE A N 1
ATOM 5019 C CA . PHE A 1 632 ? 6.324 -16.719 16.969 1 96.81 632 PHE A CA 1
ATOM 5020 C C . PHE A 1 632 ? 7.258 -17.703 17.672 1 96.81 632 PHE A C 1
ATOM 5022 O O . PHE A 1 632 ? 8.359 -17.328 18.094 1 96.81 632 PHE A O 1
ATOM 5029 N N . ASP A 1 633 ? 6.844 -18.953 17.797 1 94.31 633 ASP A N 1
ATOM 5030 C CA . ASP A 1 633 ? 7.695 -19.984 18.375 1 94.31 633 ASP A CA 1
ATOM 5031 C C . ASP A 1 633 ? 8.961 -20.172 17.562 1 94.31 633 ASP A C 1
ATOM 5033 O O . ASP A 1 633 ? 10.055 -20.312 18.109 1 94.31 633 ASP A O 1
ATOM 5037 N N . SER A 1 634 ? 8.766 -20.219 16.281 1 91.44 634 SER A N 1
ATOM 5038 C CA . SER A 1 634 ? 9.914 -20.344 15.391 1 91.44 634 SER A CA 1
ATOM 5039 C C . SER A 1 634 ? 10.875 -19.172 15.562 1 91.44 634 SER A C 1
ATOM 5041 O O . SER A 1 634 ? 12.094 -19.359 15.531 1 91.44 634 SER A O 1
ATOM 5043 N N . LEU A 1 635 ? 10.336 -18.016 15.688 1 91.31 635 LEU A N 1
ATOM 5044 C CA . LEU A 1 635 ? 11.117 -16.797 15.891 1 91.31 635 LEU A CA 1
ATOM 5045 C C . LEU A 1 635 ? 11.891 -16.859 17.203 1 91.31 635 LEU A C 1
ATOM 5047 O O . LEU A 1 635 ? 13.07 -16.516 17.25 1 91.31 635 LEU A O 1
ATOM 5051 N N . THR A 1 636 ? 11.297 -17.234 18.266 1 89.88 636 THR A N 1
ATOM 5052 C CA . THR A 1 636 ? 11.93 -17.266 19.578 1 89.88 636 THR A CA 1
ATOM 5053 C C . THR A 1 636 ? 13.023 -18.328 19.625 1 89.88 636 THR A C 1
ATOM 5055 O O . THR A 1 636 ? 14.008 -18.172 20.359 1 89.88 636 THR A O 1
ATOM 5058 N N . ALA A 1 637 ? 12.875 -19.328 18.875 1 85.88 637 ALA A N 1
ATOM 5059 C CA . ALA A 1 637 ? 13.898 -20.375 18.797 1 85.88 637 ALA A CA 1
ATOM 5060 C C . ALA A 1 637 ? 15.172 -19.844 18.156 1 85.88 637 ALA A C 1
ATOM 5062 O O . ALA A 1 637 ? 16.281 -20.281 18.5 1 85.88 637 ALA A O 1
ATOM 5063 N N . LEU A 1 638 ? 15.047 -18.953 17.266 1 81.88 638 LEU A N 1
ATOM 5064 C CA . LEU A 1 638 ? 16.172 -18.359 16.562 1 81.88 638 LEU A CA 1
ATOM 5065 C C . LEU A 1 638 ? 16.922 -17.375 17.469 1 81.88 638 LEU A C 1
ATOM 5067 O O . LEU A 1 638 ? 18.109 -17.125 17.266 1 81.88 638 LEU A O 1
ATOM 5071 N N . ASN A 1 639 ? 16.219 -16.703 18.359 1 76.44 639 ASN A N 1
ATOM 5072 C CA . ASN A 1 639 ? 16.734 -15.586 19.141 1 76.44 639 ASN A CA 1
ATOM 5073 C C . ASN A 1 639 ? 17.797 -16.031 20.141 1 76.44 639 ASN A C 1
ATOM 5075 O O . ASN A 1 639 ? 18.438 -15.211 20.781 1 76.44 639 ASN A O 1
ATOM 5079 N N . SER A 1 640 ? 18.125 -17.219 20.219 1 76.69 640 SER A N 1
ATOM 5080 C CA . SER A 1 640 ? 19.141 -17.672 21.156 1 76.69 640 SER A CA 1
ATOM 5081 C C . SER A 1 640 ? 20.5 -17.031 20.891 1 76.69 640 SER A C 1
ATOM 5083 O O . SER A 1 640 ? 21.234 -16.719 21.812 1 76.69 640 SER A O 1
ATOM 5085 N N . THR A 1 641 ? 20.812 -16.641 19.719 1 79 641 THR A N 1
ATOM 5086 C CA . THR A 1 641 ? 22.094 -16.094 19.297 1 79 641 THR A CA 1
ATOM 5087 C C . THR A 1 641 ? 22.188 -14.617 19.656 1 79 641 THR A C 1
ATOM 5089 O O . THR A 1 641 ? 23.281 -14.102 19.906 1 79 641 THR A O 1
ATOM 5092 N N . PHE A 1 642 ? 21.078 -13.914 19.703 1 85.81 642 PHE A N 1
ATOM 5093 C CA . PHE A 1 642 ? 21.125 -12.469 19.891 1 85.81 642 PHE A CA 1
ATOM 5094 C C . PHE A 1 642 ? 20.312 -12.062 21.125 1 85.81 642 PHE A C 1
ATOM 5096 O O . PHE A 1 642 ? 19.797 -10.945 21.203 1 85.81 642 PHE A O 1
ATOM 5103 N N . LYS A 1 643 ? 20.188 -12.93 22.047 1 83.44 643 LYS A N 1
ATOM 5104 C CA . LYS A 1 643 ? 19.375 -12.742 23.25 1 83.44 643 LYS A CA 1
ATOM 5105 C C . LYS A 1 643 ? 19.906 -11.586 24.094 1 83.44 643 LYS A C 1
ATOM 5107 O O . LYS A 1 643 ? 19.141 -10.953 24.828 1 83.44 643 LYS A O 1
ATOM 5112 N N . SER A 1 644 ? 21.125 -11.328 23.938 1 84.19 644 SER A N 1
ATOM 5113 C CA . SER A 1 644 ? 21.734 -10.289 24.766 1 84.19 644 SER A CA 1
ATOM 5114 C C . SER A 1 644 ? 21.516 -8.906 24.172 1 84.19 644 SER A C 1
ATOM 5116 O O . SER A 1 644 ? 21.672 -7.891 24.844 1 84.19 644 SER A O 1
ATOM 5118 N N . GLU A 1 645 ? 21.109 -8.914 22.938 1 88.81 645 GLU A N 1
ATOM 5119 C CA . GLU A 1 645 ? 20.891 -7.625 22.281 1 88.81 645 GLU A CA 1
ATOM 5120 C C . GLU A 1 645 ? 19.547 -7.02 22.703 1 88.81 645 GLU A C 1
ATOM 5122 O O . GLU A 1 645 ? 18.484 -7.527 22.328 1 88.81 645 GLU A O 1
ATOM 5127 N N . LYS A 1 646 ? 19.625 -5.922 23.391 1 90.19 646 LYS A N 1
ATOM 5128 C CA . LYS A 1 646 ? 18.438 -5.281 23.953 1 90.19 646 LYS A CA 1
ATOM 5129 C C . LYS A 1 646 ? 17.438 -4.93 22.859 1 90.19 646 LYS A C 1
ATOM 5131 O O . LYS A 1 646 ? 16.219 -5.117 23.031 1 90.19 646 LYS A O 1
ATOM 5136 N N . ALA A 1 647 ? 17.953 -4.383 21.797 1 88.69 647 ALA A N 1
ATOM 5137 C CA . ALA A 1 647 ? 17.062 -3.957 20.703 1 88.69 647 ALA A CA 1
ATOM 5138 C C . ALA A 1 647 ? 16.281 -5.137 20.141 1 88.69 647 ALA A C 1
ATOM 5140 O O . ALA A 1 647 ? 15.109 -4.992 19.781 1 88.69 647 ALA A O 1
ATOM 5141 N N . VAL A 1 648 ? 16.891 -6.25 20.031 1 92.88 648 VAL A N 1
ATOM 5142 C CA . VAL A 1 648 ? 16.234 -7.449 19.531 1 92.88 648 VAL A CA 1
ATOM 5143 C C . VAL A 1 648 ? 15.195 -7.926 20.547 1 92.88 648 VAL A C 1
ATOM 5145 O O . VAL A 1 648 ? 14.062 -8.266 20.172 1 92.88 648 VAL A O 1
ATOM 5148 N N . ARG A 1 649 ? 15.547 -7.883 21.781 1 93.94 649 ARG A N 1
ATOM 5149 C CA . ARG A 1 649 ? 14.625 -8.281 22.844 1 93.94 649 ARG A CA 1
ATOM 5150 C C . ARG A 1 649 ? 13.398 -7.379 22.859 1 93.94 649 ARG A C 1
ATOM 5152 O O . ARG A 1 649 ? 12.273 -7.855 23.016 1 93.94 649 ARG A O 1
ATOM 5159 N N . ASP A 1 650 ? 13.633 -6.133 22.75 1 94.62 650 ASP A N 1
ATOM 5160 C CA . ASP A 1 650 ? 12.531 -5.18 22.734 1 94.62 650 ASP A CA 1
ATOM 5161 C C . ASP A 1 650 ? 11.617 -5.422 21.531 1 94.62 650 ASP A C 1
ATOM 5163 O O . ASP A 1 650 ? 10.398 -5.293 21.625 1 94.62 650 ASP A O 1
ATOM 5167 N N . GLY A 1 651 ? 12.273 -5.68 20.406 1 95.44 651 GLY A N 1
ATOM 5168 C CA . GLY A 1 651 ? 11.5 -6.004 19.219 1 95.44 651 GLY A CA 1
ATOM 5169 C C . GLY A 1 651 ? 10.633 -7.234 19.391 1 95.44 651 GLY A C 1
ATOM 5170 O O . GLY A 1 651 ? 9.461 -7.242 19 1 95.44 651 GLY A O 1
ATOM 5171 N N . ILE A 1 652 ? 11.188 -8.258 19.969 1 96.31 652 ILE A N 1
ATOM 5172 C CA . ILE A 1 652 ? 10.453 -9.492 20.219 1 96.31 652 ILE A CA 1
ATOM 5173 C C . ILE A 1 652 ? 9.312 -9.227 21.188 1 96.31 652 ILE A C 1
ATOM 5175 O O . ILE A 1 652 ? 8.203 -9.75 21.031 1 96.31 652 ILE A O 1
ATOM 5179 N N . SER A 1 653 ? 9.586 -8.445 22.203 1 96.31 653 SER A N 1
ATOM 5180 C CA . SER A 1 653 ? 8.547 -8.062 23.156 1 96.31 653 SER A CA 1
ATOM 5181 C C . SER A 1 653 ? 7.402 -7.324 22.469 1 96.31 653 SER A C 1
ATOM 5183 O O . SER A 1 653 ? 6.238 -7.512 22.812 1 96.31 653 SER A O 1
ATOM 5185 N N . ALA A 1 654 ? 7.734 -6.457 21.531 1 97.31 654 ALA A N 1
ATOM 5186 C CA . ALA A 1 654 ? 6.715 -5.742 20.766 1 97.31 654 ALA A CA 1
ATOM 5187 C C . ALA A 1 654 ? 5.84 -6.715 19.984 1 97.31 654 ALA A C 1
ATOM 5189 O O . ALA A 1 654 ? 4.613 -6.562 19.938 1 97.31 654 ALA A O 1
ATOM 5190 N N . VAL A 1 655 ? 6.438 -7.68 19.328 1 97.94 655 VAL A N 1
ATOM 5191 C CA . VAL A 1 655 ? 5.695 -8.695 18.578 1 97.94 655 VAL A CA 1
ATOM 5192 C C . VAL A 1 655 ? 4.777 -9.461 19.531 1 97.94 655 VAL A C 1
ATOM 5194 O O . VAL A 1 655 ? 3.607 -9.695 19.219 1 97.94 655 VAL A O 1
ATOM 5197 N N . SER A 1 656 ? 5.297 -9.844 20.672 1 97.94 656 SER A N 1
ATOM 5198 C CA . SER A 1 656 ? 4.52 -10.57 21.656 1 97.94 656 SER A CA 1
ATOM 5199 C C . SER A 1 656 ? 3.305 -9.766 22.109 1 97.94 656 SER A C 1
ATOM 5201 O O . SER A 1 656 ? 2.207 -10.312 22.25 1 97.94 656 SER A O 1
ATOM 5203 N N . ARG A 1 657 ? 3.482 -8.508 22.375 1 97.88 657 ARG A N 1
ATOM 5204 C CA . ARG A 1 657 ? 2.373 -7.641 22.766 1 97.88 657 ARG A CA 1
ATOM 5205 C C . ARG A 1 657 ? 1.328 -7.57 21.656 1 97.88 657 ARG A C 1
ATOM 5207 O O . ARG A 1 657 ? 0.126 -7.582 21.922 1 97.88 657 ARG A O 1
ATOM 5214 N N . SER A 1 658 ? 1.788 -7.434 20.438 1 98.19 658 SER A N 1
ATOM 5215 C CA . SER A 1 658 ? 0.871 -7.383 19.297 1 98.19 658 SER A CA 1
ATOM 5216 C C . SER A 1 658 ? 0.081 -8.68 19.172 1 98.19 658 SER A C 1
ATOM 5218 O O . SER A 1 658 ? -1.096 -8.664 18.797 1 98.19 658 SER A O 1
ATOM 5220 N N . ILE A 1 659 ? 0.725 -9.82 19.406 1 98.44 659 ILE A N 1
ATOM 5221 C CA . ILE A 1 659 ? 0.038 -11.102 19.391 1 98.44 659 ILE A CA 1
ATOM 5222 C C . ILE A 1 659 ? -1.03 -11.141 20.469 1 98.44 659 ILE A C 1
ATOM 5224 O O . ILE A 1 659 ? -2.141 -11.625 20.25 1 98.44 659 ILE A O 1
ATOM 5228 N N . ALA A 1 660 ? -0.707 -10.656 21.641 1 98.19 660 ALA A N 1
ATOM 5229 C CA . ALA A 1 660 ? -1.676 -10.602 22.734 1 98.19 660 ALA A CA 1
ATOM 5230 C C . ALA A 1 660 ? -2.885 -9.75 22.344 1 98.19 660 ALA A C 1
ATOM 5232 O O . ALA A 1 660 ? -4.027 -10.117 22.625 1 98.19 660 ALA A O 1
ATOM 5233 N N . ASN A 1 661 ? -2.615 -8.602 21.781 1 97.38 661 ASN A N 1
ATOM 5234 C CA . ASN A 1 661 ? -3.699 -7.754 21.312 1 97.38 661 ASN A CA 1
ATOM 5235 C C . ASN A 1 661 ? -4.555 -8.469 20.266 1 97.38 661 ASN A C 1
ATOM 5237 O O . ASN A 1 661 ? -5.781 -8.359 20.281 1 97.38 661 ASN A O 1
ATOM 5241 N N . PHE A 1 662 ? -3.941 -9.164 19.328 1 97.94 662 PHE A N 1
ATOM 5242 C CA . PHE A 1 662 ? -4.664 -9.914 18.312 1 97.94 662 PHE A CA 1
ATOM 5243 C C . PHE A 1 662 ? -5.547 -10.977 18.953 1 97.94 662 PHE A C 1
ATOM 5245 O O . PHE A 1 662 ? -6.699 -11.164 18.547 1 97.94 662 PHE A O 1
ATOM 5252 N N . SER A 1 663 ? -4.953 -11.656 19.922 1 97.62 663 SER A N 1
ATOM 5253 C CA . SER A 1 663 ? -5.703 -12.688 20.625 1 97.62 663 SER A CA 1
ATOM 5254 C C . SER A 1 663 ? -6.953 -12.117 21.281 1 97.62 663 SER A C 1
ATOM 5256 O O . SER A 1 663 ? -8.023 -12.727 21.219 1 97.62 663 SER A O 1
ATOM 5258 N N . ARG A 1 664 ? -6.836 -11 21.891 1 97.25 664 ARG A N 1
ATOM 5259 C CA . ARG A 1 664 ? -7.98 -10.352 22.531 1 97.25 664 ARG A CA 1
ATOM 5260 C C . ARG A 1 664 ? -9.039 -9.969 21.5 1 97.25 664 ARG A C 1
ATOM 5262 O O . ARG A 1 664 ? -10.227 -10.219 21.703 1 97.25 664 ARG A O 1
ATOM 5269 N N . SER A 1 665 ? -8.625 -9.352 20.438 1 97 665 SER A N 1
ATOM 5270 C CA . SER A 1 665 ? -9.547 -8.93 19.391 1 97 665 SER A CA 1
ATOM 5271 C C . SER A 1 665 ? -10.227 -10.133 18.734 1 97 665 SER A C 1
ATOM 5273 O O . SER A 1 665 ? -11.43 -10.094 18.453 1 97 665 SER A O 1
ATOM 5275 N N . TYR A 1 666 ? -9.391 -11.125 18.5 1 95.69 666 TYR A N 1
ATOM 5276 C CA . TYR A 1 666 ? -9.906 -12.367 17.938 1 95.69 666 TYR A CA 1
ATOM 5277 C C . TYR A 1 666 ? -11.023 -12.938 18.797 1 95.69 666 TYR A C 1
ATOM 5279 O O . TYR A 1 666 ? -12.07 -13.32 18.281 1 95.69 666 TYR A O 1
ATOM 5287 N N . ASN A 1 667 ? -10.844 -13.031 20.062 1 96.31 667 ASN A N 1
ATOM 5288 C CA . ASN A 1 667 ? -11.836 -13.586 20.984 1 96.31 667 ASN A CA 1
ATOM 5289 C C . ASN A 1 667 ? -13.109 -12.742 21 1 96.31 667 ASN A C 1
ATOM 5291 O O . ASN A 1 667 ? -14.211 -13.273 20.875 1 96.31 667 ASN A O 1
ATOM 5295 N N . SER A 1 668 ? -12.945 -11.453 21.094 1 96.56 668 SER A N 1
ATOM 5296 C CA . SER A 1 668 ? -14.094 -10.555 21.125 1 96.56 668 SER A CA 1
ATOM 5297 C C . SER A 1 668 ? -14.875 -10.602 19.812 1 96.56 668 SER A C 1
ATOM 5299 O O . SER A 1 668 ? -16.109 -10.586 19.812 1 96.56 668 SER A O 1
ATOM 5301 N N . PHE A 1 669 ? -14.219 -10.672 18.766 1 97.12 669 PHE A N 1
ATOM 5302 C CA . PHE A 1 669 ? -14.836 -10.695 17.438 1 97.12 669 PHE A CA 1
ATOM 5303 C C . PHE A 1 669 ? -15.617 -11.992 17.234 1 97.12 669 PHE A C 1
ATOM 5305 O O . PHE A 1 669 ? -16.734 -11.969 16.719 1 97.12 669 PHE A O 1
ATOM 5312 N N . THR A 1 670 ? -14.945 -13.055 17.562 1 95.88 670 THR A N 1
ATOM 5313 C CA . THR A 1 670 ? -15.586 -14.352 17.391 1 95.88 670 THR A CA 1
ATOM 5314 C C . THR A 1 670 ? -16.844 -14.453 18.25 1 95.88 670 THR A C 1
ATOM 5316 O O . THR A 1 670 ? -17.844 -15.062 17.844 1 95.88 670 THR A O 1
ATOM 5319 N N . ASP A 1 671 ? -16.828 -13.852 19.406 1 95.31 671 ASP A N 1
ATOM 5320 C CA . ASP A 1 671 ? -18.016 -13.797 20.25 1 95.31 671 ASP A CA 1
ATOM 5321 C C . ASP A 1 671 ? -19.141 -12.992 19.594 1 95.31 671 ASP A C 1
ATOM 5323 O O . ASP A 1 671 ? -20.297 -13.391 19.609 1 95.31 671 ASP A O 1
ATOM 5327 N N . LEU A 1 672 ? -18.734 -11.914 19.031 1 94.88 672 LEU A N 1
ATOM 5328 C CA . LEU A 1 672 ? -19.703 -11.062 18.344 1 94.88 672 LEU A CA 1
ATOM 5329 C C . LEU A 1 672 ? -20.312 -11.789 17.156 1 94.88 672 LEU A C 1
ATOM 5331 O O . LEU A 1 672 ? -21.516 -11.711 16.922 1 94.88 672 LEU A O 1
ATOM 5335 N N . VAL A 1 673 ? -19.516 -12.43 16.359 1 95 673 VAL A N 1
ATOM 5336 C CA . VAL A 1 673 ? -19.984 -13.172 15.195 1 95 673 VAL A CA 1
ATOM 5337 C C . VAL A 1 673 ? -20.984 -14.25 15.633 1 95 673 VAL A C 1
ATOM 5339 O O . VAL A 1 673 ? -22.016 -14.445 14.992 1 95 673 VAL A O 1
ATOM 5342 N N . SER A 1 674 ? -20.656 -14.945 16.703 1 93.62 674 SER A N 1
ATOM 5343 C CA . SER A 1 674 ? -21.547 -15.977 17.219 1 93.62 674 SER A CA 1
ATOM 5344 C C . SER A 1 674 ? -22.891 -15.391 17.641 1 93.62 674 SER A C 1
ATOM 5346 O O . SER A 1 674 ? -23.938 -15.977 17.359 1 93.62 674 SER A O 1
ATOM 5348 N N . LYS A 1 675 ? -22.844 -14.266 18.234 1 92.19 675 LYS A N 1
ATOM 5349 C CA . LYS A 1 675 ? -24.062 -13.594 18.672 1 92.19 675 LYS A CA 1
ATOM 5350 C C . LYS A 1 675 ? -24.922 -13.188 17.484 1 92.19 675 LYS A C 1
ATOM 5352 O O . LYS A 1 675 ? -26.141 -13.438 17.469 1 92.19 675 LYS A O 1
ATOM 5357 N N . VAL A 1 676 ? -24.328 -12.609 16.531 1 92.25 676 VAL A N 1
ATOM 5358 C CA . VAL A 1 676 ? -25.047 -12.117 15.352 1 92.25 676 VAL A CA 1
ATOM 5359 C C . VAL A 1 676 ? -25.594 -13.297 14.555 1 92.25 676 VAL A C 1
ATOM 5361 O O . VAL A 1 676 ? -26.703 -13.227 14.008 1 92.25 676 VAL A O 1
ATOM 5364 N N . SER A 1 677 ? -24.859 -14.359 14.445 1 89.94 677 SER A N 1
ATOM 5365 C CA . SER A 1 677 ? -25.266 -15.531 13.672 1 89.94 677 SER A CA 1
ATOM 5366 C C . SER A 1 677 ? -26.484 -16.203 14.273 1 89.94 677 SER A C 1
ATOM 5368 O O . SER A 1 677 ? -27.219 -16.922 13.586 1 89.94 677 SER A O 1
ATOM 5370 N N . ARG A 1 678 ? -26.797 -15.938 15.523 1 89.44 678 ARG A N 1
ATOM 5371 C CA . ARG A 1 678 ? -27.922 -16.562 16.203 1 89.44 678 ARG A CA 1
ATOM 5372 C C . ARG A 1 678 ? -29.172 -15.688 16.094 1 89.44 678 ARG A C 1
ATOM 5374 O O . ARG A 1 678 ? -30.281 -16.141 16.375 1 89.44 678 ARG A O 1
ATOM 5381 N N . GLU A 1 679 ? -28.938 -14.508 15.711 1 88.5 679 GLU A N 1
ATOM 5382 C CA . GLU A 1 679 ? -30.078 -13.602 15.57 1 88.5 679 GLU A CA 1
ATOM 5383 C C . GLU A 1 679 ? -30.984 -14.031 14.414 1 88.5 679 GLU A C 1
ATOM 5385 O O . GLU A 1 679 ? -30.484 -14.422 13.352 1 88.5 679 GLU A O 1
ATOM 5390 N N . LYS A 1 680 ? -32.344 -13.922 14.812 1 85.06 680 LYS A N 1
ATOM 5391 C CA . LYS A 1 680 ? -33.312 -14.141 13.75 1 85.06 680 LYS A CA 1
ATOM 5392 C C . LYS A 1 680 ? -33.469 -12.891 12.883 1 85.06 680 LYS A C 1
ATOM 5394 O O . LYS A 1 680 ? -33.469 -11.773 13.391 1 85.06 680 LYS A O 1
ATOM 5399 N N . ASN A 1 681 ? -33.469 -12.883 11.617 1 85.31 681 ASN A N 1
ATOM 5400 C CA . ASN A 1 681 ? -33.625 -11.766 10.688 1 85.31 681 ASN A CA 1
ATOM 5401 C C . ASN A 1 681 ? -32.562 -10.703 10.898 1 85.31 681 ASN A C 1
ATOM 5403 O O . ASN A 1 681 ? -32.875 -9.547 11.18 1 85.31 681 ASN A O 1
ATOM 5407 N N . VAL A 1 682 ? -31.391 -11.039 10.828 1 88.12 682 VAL A N 1
ATOM 5408 C CA . VAL A 1 682 ? -30.25 -10.18 11.102 1 88.12 682 VAL A CA 1
ATOM 5409 C C . VAL A 1 682 ? -30.219 -9.023 10.109 1 88.12 682 VAL A C 1
ATOM 5411 O O . VAL A 1 682 ? -30.484 -9.211 8.922 1 88.12 682 VAL A O 1
ATOM 5414 N N . ASN A 1 683 ? -30 -7.785 10.656 1 89 683 ASN A N 1
ATOM 5415 C CA . ASN A 1 683 ? -29.734 -6.621 9.82 1 89 683 ASN A CA 1
ATOM 5416 C C . ASN A 1 683 ? -28.594 -6.871 8.844 1 89 683 ASN A C 1
ATOM 5418 O O . ASN A 1 683 ? -27.469 -7.164 9.266 1 89 683 ASN A O 1
ATOM 5422 N N . PRO A 1 684 ? -28.891 -6.793 7.59 1 90.94 684 PRO A N 1
ATOM 5423 C CA . PRO A 1 684 ? -27.859 -7.105 6.609 1 90.94 684 PRO A CA 1
ATOM 5424 C C . PRO A 1 684 ? -26.625 -6.219 6.754 1 90.94 684 PRO A C 1
ATOM 5426 O O . PRO A 1 684 ? -25.516 -6.625 6.387 1 90.94 684 PRO A O 1
ATOM 5429 N N . LEU A 1 685 ? -26.812 -5.055 7.297 1 92.62 685 LEU A N 1
ATOM 5430 C CA . LEU A 1 685 ? -25.672 -4.16 7.469 1 92.62 685 LEU A CA 1
ATOM 5431 C C . LEU A 1 685 ? -24.719 -4.699 8.531 1 92.62 685 LEU A C 1
ATOM 5433 O O . LEU A 1 685 ? -23.516 -4.48 8.453 1 92.62 685 LEU A O 1
ATOM 5437 N N . LYS A 1 686 ? -25.281 -5.359 9.547 1 93.25 686 LYS A N 1
ATOM 5438 C CA . LYS A 1 686 ? -24.438 -6 10.555 1 93.25 686 LYS A CA 1
ATOM 5439 C C . LYS A 1 686 ? -23.562 -7.082 9.93 1 93.25 686 LYS A C 1
ATOM 5441 O O . LYS A 1 686 ? -22.375 -7.152 10.211 1 93.25 686 LYS A O 1
ATOM 5446 N N . VAL A 1 687 ? -24.203 -7.879 9.094 1 93.94 687 VAL A N 1
ATOM 5447 C CA . VAL A 1 687 ? -23.5 -8.961 8.422 1 93.94 687 VAL A CA 1
ATOM 5448 C C . VAL A 1 687 ? -22.422 -8.391 7.512 1 93.94 687 VAL A C 1
ATOM 5450 O O . VAL A 1 687 ? -21.297 -8.898 7.488 1 93.94 687 VAL A O 1
ATOM 5453 N N . ARG A 1 688 ? -22.766 -7.344 6.844 1 93.81 688 ARG A N 1
ATOM 5454 C CA . ARG A 1 688 ? -21.812 -6.684 5.949 1 93.81 688 ARG A CA 1
ATOM 5455 C C . ARG A 1 688 ? -20.594 -6.184 6.715 1 93.81 688 ARG A C 1
ATOM 5457 O O . ARG A 1 688 ? -19.469 -6.32 6.246 1 93.81 688 ARG A O 1
ATOM 5464 N N . LEU A 1 689 ? -20.828 -5.613 7.828 1 94.5 689 LEU A N 1
ATOM 5465 C CA . LEU A 1 689 ? -19.75 -5.086 8.664 1 94.5 689 LEU A CA 1
ATOM 5466 C C . LEU A 1 689 ? -18.812 -6.203 9.102 1 94.5 689 LEU A C 1
ATOM 5468 O O . LEU A 1 689 ? -17.578 -6.066 9.008 1 94.5 689 LEU A O 1
ATOM 5472 N N . LEU A 1 690 ? -19.344 -7.316 9.586 1 95.81 690 LEU A N 1
ATOM 5473 C CA . LEU A 1 690 ? -18.562 -8.445 10.055 1 95.81 690 LEU A CA 1
ATOM 5474 C C . LEU A 1 690 ? -17.766 -9.07 8.898 1 95.81 690 LEU A C 1
ATOM 5476 O O . LEU A 1 690 ? -16.594 -9.383 9.047 1 95.81 690 LEU A O 1
ATOM 5480 N N . ASN A 1 691 ? -18.391 -9.195 7.77 1 96.38 691 ASN A N 1
ATOM 5481 C CA . ASN A 1 691 ? -17.75 -9.773 6.602 1 96.38 691 ASN A CA 1
ATOM 5482 C C . ASN A 1 691 ? -16.625 -8.875 6.086 1 96.38 691 ASN A C 1
ATOM 5484 O O . ASN A 1 691 ? -15.617 -9.367 5.574 1 96.38 691 ASN A O 1
ATOM 5488 N N . ASN A 1 692 ? -16.812 -7.566 6.238 1 95.44 692 ASN A N 1
ATOM 5489 C CA . ASN A 1 692 ? -15.742 -6.648 5.867 1 95.44 692 ASN A CA 1
ATOM 5490 C C . ASN A 1 692 ? -14.5 -6.863 6.727 1 95.44 692 ASN A C 1
ATOM 5492 O O . ASN A 1 692 ? -13.383 -6.895 6.211 1 95.44 692 ASN A O 1
ATOM 5496 N N . GLN A 1 693 ? -14.711 -6.984 8 1 96.44 693 GLN A N 1
ATOM 5497 C CA . GLN A 1 693 ? -13.586 -7.227 8.898 1 96.44 693 GLN A CA 1
ATOM 5498 C C . GLN A 1 693 ? -12.906 -8.555 8.578 1 96.44 693 GLN A C 1
ATOM 5500 O O . GLN A 1 693 ? -11.672 -8.625 8.516 1 96.44 693 GLN A O 1
ATOM 5505 N N . LEU A 1 694 ? -13.664 -9.578 8.266 1 97.06 694 LEU A N 1
ATOM 5506 C CA . LEU A 1 694 ? -13.125 -10.891 7.934 1 97.06 694 LEU A CA 1
ATOM 5507 C C . LEU A 1 694 ? -12.32 -10.844 6.641 1 97.06 694 LEU A C 1
ATOM 5509 O O . LEU A 1 694 ? -11.227 -11.406 6.562 1 97.06 694 LEU A O 1
ATOM 5513 N N . SER A 1 695 ? -12.836 -10.141 5.664 1 96.19 695 SER A N 1
ATOM 5514 C CA . SER A 1 695 ? -12.18 -10.109 4.363 1 96.19 695 SER A CA 1
ATOM 5515 C C . SER A 1 695 ? -10.906 -9.266 4.402 1 96.19 695 SER A C 1
ATOM 5517 O O . SER A 1 695 ? -10.023 -9.422 3.559 1 96.19 695 SER A O 1
ATOM 5519 N N . GLN A 1 696 ? -10.742 -8.383 5.438 1 96.44 696 GLN A N 1
ATOM 5520 C CA . GLN A 1 696 ? -9.641 -7.43 5.453 1 96.44 696 GLN A CA 1
ATOM 5521 C C . GLN A 1 696 ? -8.492 -7.93 6.328 1 96.44 696 GLN A C 1
ATOM 5523 O O . GLN A 1 696 ? -7.371 -7.426 6.238 1 96.44 696 GLN A O 1
ATOM 5528 N N . VAL A 1 697 ? -8.711 -8.883 7.16 1 96.75 697 VAL A N 1
ATOM 5529 C CA . VAL A 1 697 ? -7.723 -9.273 8.156 1 96.75 697 VAL A CA 1
ATOM 5530 C C . VAL A 1 697 ? -6.453 -9.758 7.457 1 96.75 697 VAL A C 1
ATOM 5532 O O . VAL A 1 697 ? -5.344 -9.43 7.879 1 96.75 697 VAL A O 1
ATOM 5535 N N . GLY A 1 698 ? -6.609 -10.539 6.352 1 96.44 698 GLY A N 1
ATOM 5536 C CA . GLY A 1 698 ? -5.453 -11.047 5.629 1 96.44 698 GLY A CA 1
ATOM 5537 C C . GLY A 1 698 ? -4.598 -9.953 5.02 1 96.44 698 GLY A C 1
ATOM 5538 O O . GLY A 1 698 ? -3.393 -10.133 4.832 1 96.44 698 GLY A O 1
ATOM 5539 N N . LYS A 1 699 ? -5.156 -8.797 4.715 1 97.25 699 LYS A N 1
ATOM 5540 C CA . LYS A 1 699 ? -4.473 -7.699 4.031 1 97.25 699 LYS A CA 1
ATOM 5541 C C . LYS A 1 699 ? -3.488 -7 4.965 1 97.25 699 LYS A C 1
ATOM 5543 O O . LYS A 1 699 ? -2.572 -6.309 4.508 1 97.25 699 LYS A O 1
ATOM 5548 N N . SER A 1 700 ? -3.639 -7.203 6.273 1 97.06 700 SER A N 1
ATOM 5549 C CA . SER A 1 700 ? -2.758 -6.574 7.254 1 97.06 700 SER A CA 1
ATOM 5550 C C . SER A 1 700 ? -1.346 -7.145 7.176 1 97.06 700 SER A C 1
ATOM 5552 O O . SER A 1 700 ? -0.394 -6.527 7.656 1 97.06 700 SER A O 1
ATOM 5554 N N . PHE A 1 701 ? -1.166 -8.25 6.535 1 97.62 701 PHE A N 1
ATOM 5555 C CA . PHE A 1 701 ? 0.133 -8.906 6.516 1 97.62 701 PHE A CA 1
ATOM 5556 C C . PHE A 1 701 ? 0.898 -8.562 5.242 1 97.62 701 PHE A C 1
ATOM 5558 O O . PHE A 1 701 ? 2.006 -9.055 5.023 1 97.62 701 PHE A O 1
ATOM 5565 N N . ILE A 1 702 ? 0.361 -7.711 4.402 1 96.88 702 ILE A N 1
ATOM 5566 C CA . ILE A 1 702 ? 1.025 -7.297 3.172 1 96.88 702 ILE A CA 1
ATOM 5567 C C . ILE A 1 702 ? 1.856 -6.043 3.432 1 96.88 702 ILE A C 1
ATOM 5569 O O . ILE A 1 702 ? 1.319 -5.008 3.828 1 96.88 702 ILE A O 1
ATOM 5573 N N . ASP A 1 703 ? 3.117 -6.16 3.262 1 94.94 703 ASP A N 1
ATOM 5574 C CA . ASP A 1 703 ? 4.031 -5.043 3.473 1 94.94 703 ASP A CA 1
ATOM 5575 C C . ASP A 1 703 ? 5.219 -5.113 2.514 1 94.94 703 ASP A C 1
ATOM 5577 O O . ASP A 1 703 ? 6.016 -6.055 2.574 1 94.94 703 ASP A O 1
ATOM 5581 N N . SER A 1 704 ? 5.387 -4.105 1.647 1 90.81 704 SER A N 1
ATOM 5582 C CA . SER A 1 704 ? 6.434 -4.117 0.634 1 90.81 704 SER A CA 1
ATOM 5583 C C . SER A 1 704 ? 7.809 -3.906 1.26 1 90.81 704 SER A C 1
ATOM 5585 O O . SER A 1 704 ? 8.836 -4.121 0.607 1 90.81 704 SER A O 1
ATOM 5587 N N . ARG A 1 705 ? 7.926 -3.58 2.475 1 90.31 705 ARG A N 1
ATOM 5588 C CA . ARG A 1 705 ? 9.195 -3.355 3.158 1 90.31 705 ARG A CA 1
ATOM 5589 C C . ARG A 1 705 ? 9.758 -4.66 3.711 1 90.31 705 ARG A C 1
ATOM 5591 O O . ARG A 1 705 ? 10.914 -4.715 4.133 1 90.31 705 ARG A O 1
ATOM 5598 N N . HIS A 1 706 ? 8.906 -5.582 3.654 1 87.44 706 HIS A N 1
ATOM 5599 C CA . HIS A 1 706 ? 9.305 -6.922 4.066 1 87.44 706 HIS A CA 1
ATOM 5600 C C . HIS A 1 706 ? 10.477 -7.426 3.234 1 87.44 706 HIS A C 1
ATOM 5602 O O . HIS A 1 706 ? 10.469 -7.301 2.006 1 87.44 706 HIS A O 1
ATOM 5608 N N . SER A 1 707 ? 11.508 -7.871 3.939 1 86.31 707 SER A N 1
ATOM 5609 C CA . SER A 1 707 ? 12.688 -8.352 3.227 1 86.31 707 SER A CA 1
ATOM 5610 C C . SER A 1 707 ? 12.422 -9.703 2.57 1 86.31 707 SER A C 1
ATOM 5612 O O . SER A 1 707 ? 12.203 -10.703 3.26 1 86.31 707 SER A O 1
ATOM 5614 N N . THR A 1 708 ? 12.477 -9.734 1.289 1 87.56 708 THR A N 1
ATOM 5615 C CA . THR A 1 708 ? 12.297 -10.945 0.494 1 87.56 708 THR A CA 1
ATOM 5616 C C . THR A 1 708 ? 13.102 -10.859 -0.804 1 87.56 708 THR A C 1
ATOM 5618 O O . THR A 1 708 ? 13.68 -9.82 -1.117 1 87.56 708 THR A O 1
ATOM 5621 N N . HIS A 1 709 ? 13.211 -11.898 -1.482 1 84.5 709 HIS A N 1
ATOM 5622 C CA . HIS A 1 709 ? 13.992 -11.961 -2.715 1 84.5 709 HIS A CA 1
ATOM 5623 C C . HIS A 1 709 ? 13.312 -11.164 -3.83 1 84.5 709 HIS A C 1
ATOM 5625 O O . HIS A 1 709 ? 13.977 -10.719 -4.77 1 84.5 709 HIS A O 1
ATOM 5631 N N . ASN A 1 710 ? 12.039 -11 -3.77 1 89.62 710 ASN A N 1
ATOM 5632 C CA . ASN A 1 710 ? 11.258 -10.219 -4.723 1 89.62 710 ASN A CA 1
ATOM 5633 C C . ASN A 1 710 ? 10.164 -9.422 -4.031 1 89.62 710 ASN A C 1
ATOM 5635 O O . ASN A 1 710 ? 9 -9.828 -4.016 1 89.62 710 ASN A O 1
ATOM 5639 N N . PRO A 1 711 ? 10.508 -8.281 -3.562 1 89.06 711 PRO A N 1
ATOM 5640 C CA . PRO A 1 711 ? 9.586 -7.508 -2.725 1 89.06 711 PRO A CA 1
ATOM 5641 C C . PRO A 1 711 ? 8.391 -6.969 -3.506 1 89.06 711 PRO A C 1
ATOM 5643 O O . PRO A 1 711 ? 7.422 -6.496 -2.908 1 89.06 711 PRO A O 1
ATOM 5646 N N . SER A 1 712 ? 8.422 -6.965 -4.797 1 90.56 712 SER A N 1
ATOM 5647 C CA . SER A 1 712 ? 7.277 -6.508 -5.578 1 90.56 712 SER A CA 1
ATOM 5648 C C . SER A 1 712 ? 6.156 -7.539 -5.57 1 90.56 712 SER A C 1
ATOM 5650 O O . SER A 1 712 ? 5 -7.211 -5.844 1 90.56 712 SER A O 1
ATOM 5652 N N . ILE A 1 713 ? 6.512 -8.789 -5.262 1 95.62 713 ILE A N 1
ATOM 5653 C CA . ILE A 1 713 ? 5.527 -9.859 -5.352 1 95.62 713 ILE A CA 1
ATOM 5654 C C . ILE A 1 713 ? 5.293 -10.461 -3.971 1 95.62 713 ILE A C 1
ATOM 5656 O O . ILE A 1 713 ? 4.16 -10.516 -3.49 1 95.62 713 ILE A O 1
ATOM 5660 N N . PHE A 1 714 ? 6.336 -10.914 -3.344 1 95.19 714 PHE A N 1
ATOM 5661 C CA . PHE A 1 714 ? 6.219 -11.641 -2.088 1 95.19 714 PHE A CA 1
ATOM 5662 C C . PHE A 1 714 ? 6.176 -10.68 -0.906 1 95.19 714 PHE A C 1
ATOM 5664 O O . PHE A 1 714 ? 7.168 -10.516 -0.196 1 95.19 714 PHE A O 1
ATOM 5671 N N . GLN A 1 715 ? 5.004 -10.219 -0.625 1 96 715 GLN A N 1
ATOM 5672 C CA . GLN A 1 715 ? 4.875 -9.125 0.335 1 96 715 GLN A CA 1
ATOM 5673 C C . GLN A 1 715 ? 4.242 -9.609 1.637 1 96 715 GLN A C 1
ATOM 5675 O O . GLN A 1 715 ? 4.133 -8.852 2.6 1 96 715 GLN A O 1
ATOM 5680 N N . ASN A 1 716 ? 3.768 -10.883 1.697 1 96.75 716 ASN A N 1
ATOM 5681 C CA . ASN A 1 716 ? 3.127 -11.406 2.902 1 96.75 716 ASN A CA 1
ATOM 5682 C C . ASN A 1 716 ? 4.152 -11.719 3.988 1 96.75 716 ASN A C 1
ATOM 5684 O O . ASN A 1 716 ? 5.012 -12.586 3.803 1 96.75 716 ASN A O 1
ATOM 5688 N N . VAL A 1 717 ? 4.066 -11.125 5.102 1 96.25 717 VAL A N 1
ATOM 5689 C CA . VAL A 1 717 ? 5.078 -11.242 6.145 1 96.25 717 VAL A CA 1
ATOM 5690 C C . VAL A 1 717 ? 4.918 -12.57 6.875 1 96.25 717 VAL A C 1
ATOM 5692 O O . VAL A 1 717 ? 5.863 -13.062 7.5 1 96.25 717 VAL A O 1
ATOM 5695 N N . LEU A 1 718 ? 3.727 -13.117 6.852 1 96.12 718 LEU A N 1
ATOM 5696 C CA . LEU A 1 718 ? 3.418 -14.391 7.492 1 96.12 718 LEU A CA 1
ATOM 5697 C C . LEU A 1 718 ? 3.264 -15.5 6.457 1 96.12 718 LEU A C 1
ATOM 5699 O O . LEU A 1 718 ? 2.322 -15.484 5.664 1 96.12 718 LEU A O 1
ATOM 5703 N N . PHE A 1 719 ? 4.234 -16.391 6.469 1 92.44 719 PHE A N 1
ATOM 5704 C CA . PHE A 1 719 ? 4.207 -17.484 5.508 1 92.44 719 PHE A CA 1
ATOM 5705 C C . PHE A 1 719 ? 4.879 -18.719 6.082 1 92.44 719 PHE A C 1
ATOM 5707 O O . PHE A 1 719 ? 5.953 -18.641 6.68 1 92.44 719 PHE A O 1
ATOM 5714 N N . LYS A 1 720 ? 4.262 -19.953 5.926 1 90.38 720 LYS A N 1
ATOM 5715 C CA . LYS A 1 720 ? 4.793 -21.25 6.316 1 90.38 720 LYS A CA 1
ATOM 5716 C C . LYS A 1 720 ? 5.18 -21.266 7.793 1 90.38 720 LYS A C 1
ATOM 5718 O O . LYS A 1 720 ? 6.293 -21.672 8.148 1 90.38 720 LYS A O 1
ATOM 5723 N N . ASP A 1 721 ? 4.324 -20.703 8.633 1 91.56 721 ASP A N 1
ATOM 5724 C CA . ASP A 1 721 ? 4.473 -20.703 10.086 1 91.56 721 ASP A CA 1
ATOM 5725 C C . ASP A 1 721 ? 5.723 -19.953 10.508 1 91.56 721 ASP A C 1
ATOM 5727 O O . ASP A 1 721 ? 6.406 -20.344 11.461 1 91.56 721 ASP A O 1
ATOM 5731 N N . SER A 1 722 ? 6.008 -18.953 9.68 1 93.94 722 SER A N 1
ATOM 5732 C CA . SER A 1 722 ? 7.176 -18.125 9.977 1 93.94 722 SER A CA 1
ATOM 5733 C C . SER A 1 722 ? 6.961 -16.672 9.547 1 93.94 722 SER A C 1
ATOM 5735 O O . SER A 1 722 ? 6.098 -16.391 8.711 1 93.94 722 SER A O 1
ATOM 5737 N N . PHE A 1 723 ? 7.746 -15.852 10.164 1 95.44 723 PHE A N 1
ATOM 5738 C CA . PHE A 1 723 ? 7.926 -14.492 9.664 1 95.44 723 PHE A CA 1
ATOM 5739 C C . PHE A 1 723 ? 9.18 -14.391 8.805 1 95.44 723 PHE A C 1
ATOM 5741 O O . PHE A 1 723 ? 10.273 -14.133 9.32 1 95.44 723 PHE A O 1
ATOM 5748 N N . LEU A 1 724 ? 9.031 -14.492 7.535 1 90 724 LEU A N 1
ATOM 5749 C CA . LEU A 1 724 ? 10.109 -14.75 6.59 1 90 724 LEU A CA 1
ATOM 5750 C C . LEU A 1 724 ? 11.164 -13.648 6.648 1 90 724 LEU A C 1
ATOM 5752 O O . LEU A 1 724 ? 12.359 -13.93 6.605 1 90 724 LEU A O 1
ATOM 5756 N N . GLY A 1 725 ? 10.719 -12.438 6.652 1 91.94 725 GLY A N 1
ATOM 5757 C CA . GLY A 1 725 ? 11.672 -11.344 6.727 1 91.94 725 GLY A CA 1
ATOM 5758 C C . GLY A 1 725 ? 12.547 -11.398 7.965 1 91.94 725 GLY A C 1
ATOM 5759 O O . GLY A 1 725 ? 13.742 -11.094 7.898 1 91.94 725 GLY A O 1
ATOM 5760 N N . VAL A 1 726 ? 12.008 -11.789 9.07 1 93.62 726 VAL A N 1
ATOM 5761 C CA . VAL A 1 726 ? 12.734 -11.891 10.336 1 93.62 726 VAL A CA 1
ATOM 5762 C C . VAL A 1 726 ? 13.742 -13.039 10.25 1 93.62 726 VAL A C 1
ATOM 5764 O O . VAL A 1 726 ? 14.891 -12.898 10.68 1 93.62 726 VAL A O 1
ATOM 5767 N N . LEU A 1 727 ? 13.305 -14.125 9.742 1 90.31 727 LEU A N 1
ATOM 5768 C CA . LEU A 1 727 ? 14.188 -15.273 9.57 1 90.31 727 LEU A CA 1
ATOM 5769 C C . LEU A 1 727 ? 15.391 -14.906 8.719 1 90.31 727 LEU A C 1
ATOM 5771 O O . LEU A 1 727 ? 16.531 -15.211 9.086 1 90.31 727 LEU A O 1
ATOM 5775 N N . GLY A 1 728 ? 15.102 -14.281 7.578 1 89.5 728 GLY A N 1
ATOM 5776 C CA . GLY A 1 728 ? 16.188 -13.852 6.719 1 89.5 728 GLY A CA 1
ATOM 5777 C C . GLY A 1 728 ? 17.141 -12.891 7.402 1 89.5 728 GLY A C 1
ATOM 5778 O O . GLY A 1 728 ? 18.359 -12.969 7.215 1 89.5 728 GLY A O 1
ATOM 5779 N N . ALA A 1 729 ? 16.609 -12 8.164 1 92.81 729 ALA A N 1
ATOM 5780 C CA . ALA A 1 729 ? 17.422 -11.016 8.875 1 92.81 729 ALA A CA 1
ATOM 5781 C C . ALA A 1 729 ? 18.312 -11.688 9.914 1 92.81 729 ALA A C 1
ATOM 5783 O O . ALA A 1 729 ? 19.453 -11.281 10.109 1 92.81 729 ALA A O 1
ATOM 5784 N N . PHE A 1 730 ? 17.844 -12.641 10.648 1 91.62 730 PHE A N 1
ATOM 5785 C CA . PHE A 1 730 ? 18.625 -13.375 11.625 1 91.62 730 PHE A CA 1
ATOM 5786 C C . PHE A 1 730 ? 19.797 -14.094 10.945 1 91.62 730 PHE A C 1
ATOM 5788 O O . PHE A 1 730 ? 20.922 -14.078 11.453 1 91.62 730 PHE A O 1
ATOM 5795 N N . VAL A 1 731 ? 19.484 -14.742 9.812 1 88.5 731 VAL A N 1
ATOM 5796 C CA . VAL A 1 731 ? 20.516 -15.453 9.07 1 88.5 731 VAL A CA 1
ATOM 5797 C C . VAL A 1 731 ? 21.609 -14.477 8.641 1 88.5 731 VAL A C 1
ATOM 5799 O O . VAL A 1 731 ? 22.797 -14.758 8.789 1 88.5 731 VAL A O 1
ATOM 5802 N N . GLU A 1 732 ? 21.156 -13.375 8.125 1 90.31 732 GLU A N 1
ATOM 5803 C CA . GLU A 1 732 ? 22.109 -12.367 7.688 1 90.31 732 GLU A CA 1
ATOM 5804 C C . GLU A 1 732 ? 22.922 -11.828 8.859 1 90.31 732 GLU A C 1
ATOM 5806 O O . GLU A 1 732 ? 24.125 -11.586 8.734 1 90.31 732 GLU A O 1
ATOM 5811 N N . ALA A 1 733 ? 22.297 -11.57 9.938 1 90.94 733 ALA A N 1
ATOM 5812 C CA . ALA A 1 733 ? 22.938 -10.992 11.117 1 90.94 733 ALA A CA 1
ATOM 5813 C C . ALA A 1 733 ? 24.016 -11.93 11.672 1 90.94 733 ALA A C 1
ATOM 5815 O O . ALA A 1 733 ? 24.984 -11.484 12.273 1 90.94 733 ALA A O 1
ATOM 5816 N N . ARG A 1 734 ? 23.859 -13.148 11.539 1 88 734 ARG A N 1
ATOM 5817 C CA . ARG A 1 734 ? 24.859 -14.117 12.008 1 88 734 ARG A CA 1
ATOM 5818 C C . ARG A 1 734 ? 26.188 -13.914 11.297 1 88 734 ARG A C 1
ATOM 5820 O O . ARG A 1 734 ? 27.25 -14.141 11.883 1 88 734 ARG A O 1
ATOM 5827 N N . THR A 1 735 ? 26.062 -13.461 10.055 1 89.31 735 THR A N 1
ATOM 5828 C CA . THR A 1 735 ? 27.281 -13.234 9.281 1 89.31 735 THR A CA 1
ATOM 5829 C C . THR A 1 735 ? 27.781 -11.805 9.461 1 89.31 735 THR A C 1
ATOM 5831 O O . THR A 1 735 ? 28.984 -11.578 9.555 1 89.31 735 THR A O 1
ATOM 5834 N N . THR A 1 736 ? 26.938 -10.789 9.617 1 89.25 736 THR A N 1
ATOM 5835 C CA . THR A 1 736 ? 27.312 -9.383 9.602 1 89.25 736 THR A CA 1
ATOM 5836 C C . THR A 1 736 ? 27.391 -8.828 11.023 1 89.25 736 THR A C 1
ATOM 5838 O O . THR A 1 736 ? 27.938 -7.75 11.242 1 89.25 736 THR A O 1
ATOM 5841 N N . ASN A 1 737 ? 26.781 -9.508 11.953 1 84.62 737 ASN A N 1
ATOM 5842 C CA . ASN A 1 737 ? 26.656 -9.062 13.336 1 84.62 737 ASN A CA 1
ATOM 5843 C C . ASN A 1 737 ? 25.891 -7.75 13.438 1 84.62 737 ASN A C 1
ATOM 5845 O O . ASN A 1 737 ? 26.047 -7 14.398 1 84.62 737 ASN A O 1
ATOM 5849 N N . ASP A 1 738 ? 25.219 -7.383 12.453 1 85.19 738 ASP A N 1
ATOM 5850 C CA . ASP A 1 738 ? 24.328 -6.223 12.438 1 85.19 738 ASP A CA 1
ATOM 5851 C C . ASP A 1 738 ? 22.875 -6.633 12.656 1 85.19 738 ASP A C 1
ATOM 5853 O O . ASP A 1 738 ? 22.297 -7.32 11.82 1 85.19 738 ASP A O 1
ATOM 5857 N N . THR A 1 739 ? 22.344 -6.152 13.828 1 90.75 739 THR A N 1
ATOM 5858 C CA . THR A 1 739 ? 21.016 -6.609 14.219 1 90.75 739 THR A CA 1
ATOM 5859 C C . THR A 1 739 ? 19.953 -5.594 13.82 1 90.75 739 THR A C 1
ATOM 5861 O O . THR A 1 739 ? 18.781 -5.773 14.117 1 90.75 739 THR A O 1
ATOM 5864 N N . ALA A 1 740 ? 20.375 -4.492 13.141 1 89.62 740 ALA A N 1
ATOM 5865 C CA . ALA A 1 740 ? 19.422 -3.447 12.758 1 89.62 740 ALA A CA 1
ATOM 5866 C C . ALA A 1 740 ? 18.328 -4.008 11.859 1 89.62 740 ALA A C 1
ATOM 5868 O O . ALA A 1 740 ? 17.156 -3.666 12.023 1 89.62 740 ALA A O 1
ATOM 5869 N N . LYS A 1 741 ? 18.734 -4.867 11.016 1 93 741 LYS A N 1
ATOM 5870 C CA . LYS A 1 741 ? 17.75 -5.441 10.094 1 93 741 LYS A CA 1
ATOM 5871 C C . LYS A 1 741 ? 16.766 -6.344 10.828 1 93 741 LYS A C 1
ATOM 5873 O O . LYS A 1 741 ? 15.594 -6.434 10.445 1 93 741 LYS A O 1
ATOM 5878 N N . ILE A 1 742 ? 17.234 -7.074 11.852 1 94.62 742 ILE A N 1
ATOM 5879 C CA . ILE A 1 742 ? 16.344 -7.887 12.664 1 94.62 742 ILE A CA 1
ATOM 5880 C C . ILE A 1 742 ? 15.273 -7.004 13.305 1 94.62 742 ILE A C 1
ATOM 5882 O O . ILE A 1 742 ? 14.078 -7.316 13.242 1 94.62 742 ILE A O 1
ATOM 5886 N N . GLN A 1 743 ? 15.664 -5.934 13.844 1 94 743 GLN A N 1
ATOM 5887 C CA . GLN A 1 743 ? 14.742 -5.027 14.508 1 94 743 GLN A CA 1
ATOM 5888 C C . GLN A 1 743 ? 13.734 -4.441 13.523 1 94 743 GLN A C 1
ATOM 5890 O O . GLN A 1 743 ? 12.547 -4.301 13.852 1 94 743 GLN A O 1
ATOM 5895 N N . GLU A 1 744 ? 14.25 -4.066 12.43 1 95.12 744 GLU A N 1
ATOM 5896 C CA . GLU A 1 744 ? 13.367 -3.533 11.398 1 95.12 744 GLU A CA 1
ATOM 5897 C C . GLU A 1 744 ? 12.289 -4.547 11.016 1 95.12 744 GLU A C 1
ATOM 5899 O O . GLU A 1 744 ? 11.109 -4.199 10.922 1 95.12 744 GLU A O 1
ATOM 5904 N N . GLN A 1 745 ? 12.703 -5.75 10.75 1 96.31 745 GLN A N 1
ATOM 5905 C CA . GLN A 1 745 ? 11.758 -6.777 10.336 1 96.31 745 GLN A CA 1
ATOM 5906 C C . GLN A 1 745 ? 10.805 -7.145 11.469 1 96.31 745 GLN A C 1
ATOM 5908 O O . GLN A 1 745 ? 9.633 -7.438 11.234 1 96.31 745 GLN A O 1
ATOM 5913 N N . LEU A 1 746 ? 11.289 -7.156 12.695 1 97 746 LEU A N 1
ATOM 5914 C CA . LEU A 1 746 ? 10.414 -7.371 13.844 1 97 746 LEU A CA 1
ATOM 5915 C C . LEU A 1 746 ? 9.367 -6.27 13.945 1 97 746 LEU A C 1
ATOM 5917 O O . LEU A 1 746 ? 8.211 -6.539 14.289 1 97 746 LEU A O 1
ATOM 5921 N N . SER A 1 747 ? 9.781 -5.066 13.695 1 97.75 747 SER A N 1
ATOM 5922 C CA . SER A 1 747 ? 8.859 -3.938 13.734 1 97.75 747 SER A CA 1
ATOM 5923 C C . SER A 1 747 ? 7.75 -4.098 12.695 1 97.75 747 SER A C 1
ATOM 5925 O O . SER A 1 747 ? 6.582 -3.85 12.992 1 97.75 747 SER A O 1
ATOM 5927 N N . ILE A 1 748 ? 8.117 -4.52 11.531 1 97.12 748 ILE A N 1
ATOM 5928 C CA . ILE A 1 748 ? 7.152 -4.742 10.461 1 97.12 748 ILE A CA 1
ATOM 5929 C C . ILE A 1 748 ? 6.141 -5.805 10.883 1 97.12 748 ILE A C 1
ATOM 5931 O O . ILE A 1 748 ? 4.934 -5.637 10.695 1 97.12 748 ILE A O 1
ATOM 5935 N N . VAL A 1 749 ? 6.602 -6.898 11.469 1 97.81 749 VAL A N 1
ATOM 5936 C CA . VAL A 1 749 ? 5.742 -7.973 11.945 1 97.81 749 VAL A CA 1
ATOM 5937 C C . VAL A 1 749 ? 4.82 -7.449 13.039 1 97.81 749 VAL A C 1
ATOM 5939 O O . VAL A 1 749 ? 3.617 -7.73 13.039 1 97.81 749 VAL A O 1
ATOM 5942 N N . SER A 1 750 ? 5.383 -6.691 13.969 1 98 750 SER A N 1
ATOM 5943 C CA . SER A 1 750 ? 4.602 -6.141 15.07 1 98 750 SER A CA 1
ATOM 5944 C C . SER A 1 750 ? 3.467 -5.262 14.555 1 98 750 SER A C 1
ATOM 5946 O O . SER A 1 750 ? 2.33 -5.363 15.023 1 98 750 SER A O 1
ATOM 5948 N N . ILE A 1 751 ? 3.756 -4.445 13.656 1 97.25 751 ILE A N 1
ATOM 5949 C CA . ILE A 1 751 ? 2.764 -3.531 13.094 1 97.25 751 ILE A CA 1
ATOM 5950 C C . ILE A 1 751 ? 1.694 -4.324 12.352 1 97.25 751 ILE A C 1
ATOM 5952 O O . ILE A 1 751 ? 0.502 -4.031 12.461 1 97.25 751 ILE A O 1
ATOM 5956 N N . ALA A 1 752 ? 2.086 -5.32 11.539 1 97.69 752 ALA A N 1
ATOM 5957 C CA . ALA A 1 752 ? 1.137 -6.164 10.82 1 97.69 752 ALA A CA 1
ATOM 5958 C C . ALA A 1 752 ? 0.146 -6.816 11.781 1 97.69 752 ALA A C 1
ATOM 5960 O O . ALA A 1 752 ? -1.065 -6.789 11.555 1 97.69 752 ALA A O 1
ATOM 5961 N N . LEU A 1 753 ? 0.646 -7.395 12.883 1 98.25 753 LEU A N 1
ATOM 5962 C CA . LEU A 1 753 ? -0.179 -8.078 13.875 1 98.25 753 LEU A CA 1
ATOM 5963 C C . LEU A 1 753 ? -1.09 -7.098 14.594 1 98.25 753 LEU A C 1
ATOM 5965 O O . LEU A 1 753 ? -2.264 -7.391 14.836 1 98.25 753 LEU A O 1
ATOM 5969 N N . SER A 1 754 ? -0.54 -5.957 14.945 1 97.88 754 SER A N 1
ATOM 5970 C CA . SER A 1 754 ? -1.342 -4.926 15.602 1 97.88 754 SER A CA 1
ATOM 5971 C C . SER A 1 754 ? -2.465 -4.441 14.688 1 97.88 754 SER A C 1
ATOM 5973 O O . SER A 1 754 ? -3.58 -4.191 15.148 1 97.88 754 SER A O 1
ATOM 5975 N N . THR A 1 755 ? -2.188 -4.285 13.453 1 97.88 755 THR A N 1
ATOM 5976 C CA . THR A 1 755 ? -3.188 -3.869 12.477 1 97.88 755 THR A CA 1
ATOM 5977 C C . THR A 1 755 ? -4.285 -4.918 12.352 1 97.88 755 THR A C 1
ATOM 5979 O O . THR A 1 755 ? -5.473 -4.582 12.305 1 97.88 755 THR A O 1
ATOM 5982 N N . ALA A 1 756 ? -3.883 -6.184 12.242 1 98.19 756 ALA A N 1
ATOM 5983 C CA . ALA A 1 756 ? -4.867 -7.262 12.195 1 98.19 756 ALA A CA 1
ATOM 5984 C C . ALA A 1 756 ? -5.777 -7.219 13.422 1 98.19 756 ALA A C 1
ATOM 5986 O O . ALA A 1 756 ? -6.988 -7.43 13.305 1 98.19 756 ALA A O 1
ATOM 5987 N N . ALA A 1 757 ? -5.191 -6.988 14.578 1 98.12 757 ALA A N 1
ATOM 5988 C CA . ALA A 1 757 ? -5.961 -6.867 15.812 1 98.12 757 ALA A CA 1
ATOM 5989 C C . ALA A 1 757 ? -6.98 -5.734 15.711 1 98.12 757 ALA A C 1
ATOM 5991 O O . ALA A 1 757 ? -8.148 -5.91 16.062 1 98.12 757 ALA A O 1
ATOM 5992 N N . LYS A 1 758 ? -6.547 -4.625 15.234 1 97 758 LYS A N 1
ATOM 5993 C CA . LYS A 1 758 ? -7.426 -3.463 15.117 1 97 758 LYS A CA 1
ATOM 5994 C C . LYS A 1 758 ? -8.562 -3.729 14.133 1 97 758 LYS A C 1
ATOM 5996 O O . LYS A 1 758 ? -9.688 -3.281 14.344 1 97 758 LYS A O 1
ATOM 6001 N N . ILE A 1 759 ? -8.297 -4.402 13.055 1 97.25 759 ILE A N 1
ATOM 6002 C CA . ILE A 1 759 ? -9.305 -4.742 12.055 1 97.25 759 ILE A CA 1
ATOM 6003 C C . ILE A 1 759 ? -10.414 -5.566 12.703 1 97.25 759 ILE A C 1
ATOM 6005 O O . ILE A 1 759 ? -11.594 -5.355 12.43 1 97.25 759 ILE A O 1
ATOM 6009 N N . LEU A 1 760 ? -10.055 -6.434 13.641 1 97.25 760 LEU A N 1
ATOM 6010 C CA . LEU A 1 760 ? -11.008 -7.375 14.211 1 97.25 760 LEU A CA 1
ATOM 6011 C C . LEU A 1 760 ? -11.641 -6.801 15.477 1 97.25 760 LEU A C 1
ATOM 6013 O O . LEU A 1 760 ? -12.547 -7.41 16.047 1 97.25 760 LEU A O 1
ATOM 6017 N N . GLU A 1 761 ? -11.133 -5.641 15.914 1 94.75 761 GLU A N 1
ATOM 6018 C CA . GLU A 1 761 ? -11.773 -5.023 17.078 1 94.75 761 GLU A CA 1
ATOM 6019 C C . GLU A 1 761 ? -13.273 -4.828 16.828 1 94.75 761 GLU A C 1
ATOM 6021 O O . GLU A 1 761 ? -13.68 -4.367 15.758 1 94.75 761 GLU A O 1
ATOM 6026 N N . PRO A 1 762 ? -14.031 -5.219 17.828 1 88.19 762 PRO A N 1
ATOM 6027 C CA . PRO A 1 762 ? -15.477 -5.062 17.641 1 88.19 762 PRO A CA 1
ATOM 6028 C C . PRO A 1 762 ? -15.891 -3.613 17.406 1 88.19 762 PRO A C 1
ATOM 6030 O O . PRO A 1 762 ? -15.414 -2.709 18.109 1 88.19 762 PRO A O 1
ATOM 6033 N N . ILE A 1 763 ? -16.688 -3.414 16.406 1 82.81 763 ILE A N 1
ATOM 6034 C CA . ILE A 1 763 ? -17.266 -2.123 16.047 1 82.81 763 ILE A CA 1
ATOM 6035 C C . ILE A 1 763 ? -18.719 -2.066 16.5 1 82.81 763 ILE A C 1
ATOM 6037 O O . ILE A 1 763 ? -19.406 -3.088 16.531 1 82.81 763 ILE A O 1
ATOM 6041 N N . ARG A 1 764 ? -19.109 -0.914 16.969 1 80.69 764 ARG A N 1
ATOM 6042 C CA . ARG A 1 764 ? -20.516 -0.755 17.266 1 80.69 764 ARG A CA 1
ATOM 6043 C C . ARG A 1 764 ? -21.391 -1.186 16.094 1 80.69 764 ARG A C 1
ATOM 6045 O O . ARG A 1 764 ? -21.125 -0.804 14.953 1 80.69 764 ARG A O 1
ATOM 6052 N N . LEU A 1 765 ? -22.328 -1.966 16.391 1 81.25 765 LEU A N 1
ATOM 6053 C CA . LEU A 1 765 ? -23.156 -2.518 15.32 1 81.25 765 LEU A CA 1
ATOM 6054 C C . LEU A 1 765 ? -24.234 -1.529 14.898 1 81.25 765 LEU A C 1
ATOM 6056 O O . LEU A 1 765 ? -24.781 -0.798 15.734 1 81.25 765 LEU A O 1
ATOM 6060 N N . PRO A 1 766 ? -24.469 -1.546 13.562 1 79.56 766 PRO A N 1
ATOM 6061 C CA . PRO A 1 766 ? -25.516 -0.672 13.047 1 79.56 766 PRO A CA 1
ATOM 6062 C C . PRO A 1 766 ? -26.875 -0.943 13.695 1 79.56 766 PRO A C 1
ATOM 6064 O O . PRO A 1 766 ? -27.156 -2.076 14.102 1 79.56 766 PRO A O 1
ATOM 6067 N N . LYS A 1 767 ? -27.625 0.061 13.945 1 71.62 767 LYS A N 1
ATOM 6068 C CA . LYS A 1 767 ? -29 -0.03 14.461 1 71.62 767 LYS A CA 1
ATOM 6069 C C . LYS A 1 767 ? -30 0.404 13.398 1 71.62 767 LYS A C 1
ATOM 6071 O O . LYS A 1 767 ? -29.688 1.189 12.508 1 71.62 767 LYS A O 1
ATOM 6076 N N . ASP A 1 768 ? -31.172 -0.466 13.25 1 60.88 768 ASP A N 1
ATOM 6077 C CA . ASP A 1 768 ? -32.25 -0.056 12.352 1 60.88 768 ASP A CA 1
ATOM 6078 C C . ASP A 1 768 ? -32.844 1.274 12.789 1 60.88 768 ASP A C 1
ATOM 6080 O O . ASP A 1 768 ? -32.938 1.559 13.992 1 60.88 768 ASP A O 1
ATOM 6084 N N . LYS A 1 769 ? -32.938 2.201 11.953 1 53.28 769 LYS A N 1
ATOM 6085 C CA . LYS A 1 769 ? -33.625 3.434 12.352 1 53.28 769 LYS A CA 1
ATOM 6086 C C . LYS A 1 769 ? -35.062 3.168 12.727 1 53.28 769 LYS A C 1
ATOM 6088 O O . LYS A 1 769 ? -35.75 2.354 12.094 1 53.28 769 LYS A O 1
ATOM 6093 N N . MET B 1 1 ? 18.344 -15.875 -8.047 1 18.06 1 MET B N 1
ATOM 6094 C CA . MET B 1 1 ? 17.719 -15.844 -9.367 1 18.06 1 MET B CA 1
ATOM 6095 C C . MET B 1 1 ? 17 -17.156 -9.672 1 18.06 1 MET B C 1
ATOM 6097 O O . MET B 1 1 ? 17.453 -17.938 -10.5 1 18.06 1 MET B O 1
ATOM 6101 N N . GLU B 1 2 ? 16.234 -17.703 -8.734 1 20.91 2 GLU B N 1
ATOM 6102 C CA . GLU B 1 2 ? 15.648 -19.031 -8.688 1 20.91 2 GLU B CA 1
ATOM 6103 C C . GLU B 1 2 ? 14.516 -19.188 -9.703 1 20.91 2 GLU B C 1
ATOM 6105 O O . GLU B 1 2 ? 13.844 -18.203 -10.031 1 20.91 2 GLU B O 1
ATOM 6110 N N . LEU B 1 3 ? 14.602 -20.172 -10.523 1 25.39 3 LEU B N 1
ATOM 6111 C CA . LEU B 1 3 ? 13.875 -20.625 -11.711 1 25.39 3 LEU B CA 1
ATOM 6112 C C . LEU B 1 3 ? 12.367 -20.609 -11.469 1 25.39 3 LEU B C 1
ATOM 6114 O O . LEU B 1 3 ? 11.898 -21.109 -10.445 1 25.39 3 LEU B O 1
ATOM 6118 N N . ASN B 1 4 ? 11.562 -19.688 -12.078 1 25.16 4 ASN B N 1
ATOM 6119 C CA . ASN B 1 4 ? 10.148 -19.438 -11.82 1 25.16 4 ASN B CA 1
ATOM 6120 C C . ASN B 1 4 ? 9.258 -20.438 -12.539 1 25.16 4 ASN B C 1
ATOM 6122 O O . ASN B 1 4 ? 8.594 -20.109 -13.516 1 25.16 4 ASN B O 1
ATOM 6126 N N . SER B 1 5 ? 9.688 -21.625 -12.875 1 28.33 5 SER B N 1
ATOM 6127 C CA . SER B 1 5 ? 8.633 -22.484 -13.375 1 28.33 5 SER B CA 1
ATOM 6128 C C . SER B 1 5 ? 7.512 -22.641 -12.344 1 28.33 5 SER B C 1
ATOM 6130 O O . SER B 1 5 ? 7.738 -22.484 -11.148 1 28.33 5 SER B O 1
ATOM 6132 N N . SER B 1 6 ? 6.23 -22.875 -12.773 1 31.23 6 SER B N 1
ATOM 6133 C CA . SER B 1 6 ? 5.055 -22.734 -11.922 1 31.23 6 SER B CA 1
ATOM 6134 C C . SER B 1 6 ? 5.168 -23.594 -10.672 1 31.23 6 SER B C 1
ATOM 6136 O O . SER B 1 6 ? 4.781 -23.172 -9.578 1 31.23 6 SER B O 1
ATOM 6138 N N . LYS B 1 7 ? 5.203 -25.062 -10.93 1 31.27 7 LYS B N 1
ATOM 6139 C CA . LYS B 1 7 ? 5.168 -25.859 -9.703 1 31.27 7 LYS B CA 1
ATOM 6140 C C . LYS B 1 7 ? 6.527 -25.828 -9 1 31.27 7 LYS B C 1
ATOM 6142 O O . LYS B 1 7 ? 7.008 -26.875 -8.547 1 31.27 7 LYS B O 1
ATOM 6147 N N . LEU B 1 8 ? 7.492 -24.953 -9.203 1 31.42 8 LEU B N 1
ATOM 6148 C CA . LEU B 1 8 ? 8.781 -24.922 -8.523 1 31.42 8 LEU B CA 1
ATOM 6149 C C . LEU B 1 8 ? 8.602 -24.688 -7.031 1 31.42 8 LEU B C 1
ATOM 6151 O O . LEU B 1 8 ? 7.766 -23.875 -6.621 1 31.42 8 LEU B O 1
ATOM 6155 N N . HIS B 1 9 ? 9.102 -25.562 -6.316 1 34 9 HIS B N 1
ATOM 6156 C CA . HIS B 1 9 ? 9.07 -25.484 -4.859 1 34 9 HIS B CA 1
ATOM 6157 C C . HIS B 1 9 ? 9.57 -24.125 -4.371 1 34 9 HIS B C 1
ATOM 6159 O O . HIS B 1 9 ? 10.531 -23.594 -4.918 1 34 9 HIS B O 1
ATOM 6165 N N . LEU B 1 10 ? 8.758 -23.359 -3.904 1 32.69 10 LEU B N 1
ATOM 6166 C CA . LEU B 1 10 ? 9.25 -22.203 -3.182 1 32.69 10 LEU B CA 1
ATOM 6167 C C . LEU B 1 10 ? 10.484 -22.562 -2.357 1 32.69 10 LEU B C 1
ATOM 6169 O O . LEU B 1 10 ? 10.398 -23.359 -1.423 1 32.69 10 LEU B O 1
ATOM 6173 N N . SER B 1 11 ? 11.664 -23.031 -2.951 1 28.95 11 SER B N 1
ATOM 6174 C CA . SER B 1 11 ? 12.891 -23.484 -2.301 1 28.95 11 SER B CA 1
ATOM 6175 C C . SER B 1 11 ? 13.258 -22.578 -1.13 1 28.95 11 SER B C 1
ATOM 6177 O O . SER B 1 11 ? 13.32 -21.359 -1.279 1 28.95 11 SER B O 1
ATOM 6179 N N . SER B 1 12 ? 13.008 -23.016 0.061 1 29.16 12 SER B N 1
ATOM 6180 C CA . SER B 1 12 ? 13.672 -22.453 1.233 1 29.16 12 SER B CA 1
ATOM 6181 C C . SER B 1 12 ? 15.164 -22.781 1.237 1 29.16 12 SER B C 1
ATOM 6183 O O . SER B 1 12 ? 15.547 -23.922 1.507 1 29.16 12 SER B O 1
ATOM 6185 N N . SER B 1 13 ? 16.094 -22.672 0.299 1 25.59 13 SER B N 1
ATOM 6186 C CA . SER B 1 13 ? 17.422 -23.25 0.175 1 25.59 13 SER B CA 1
ATOM 6187 C C . SER B 1 13 ? 18.266 -22.984 1.424 1 25.59 13 SER B C 1
ATOM 6189 O O . SER B 1 13 ? 19.484 -22.938 1.354 1 25.59 13 SER B O 1
ATOM 6191 N N . PHE B 1 14 ? 17.984 -22.812 2.684 1 22.91 14 PHE B N 1
ATOM 6192 C CA . PHE B 1 14 ? 19.109 -22.656 3.598 1 22.91 14 PHE B CA 1
ATOM 6193 C C . PHE B 1 14 ? 19.906 -23.953 3.713 1 22.91 14 PHE B C 1
ATOM 6195 O O . PHE B 1 14 ? 19.344 -25 4.047 1 22.91 14 PHE B O 1
ATOM 6202 N N . SER B 1 15 ? 20.859 -24.25 2.887 1 21.31 15 SER B N 1
ATOM 6203 C CA . SER B 1 15 ? 21.781 -25.375 2.861 1 21.31 15 SER B CA 1
ATOM 6204 C C . SER B 1 15 ? 22.406 -25.609 4.23 1 21.31 15 SER B C 1
ATOM 6206 O O . SER B 1 15 ? 22.938 -24.672 4.84 1 21.31 15 SER B O 1
ATOM 6208 N N . GLN B 1 16 ? 22.109 -26.688 4.926 1 20.77 16 GLN B N 1
ATOM 6209 C CA . GLN B 1 16 ? 22.469 -27.266 6.227 1 20.77 16 GLN B CA 1
ATOM 6210 C C . GLN B 1 16 ? 23.922 -27.719 6.254 1 20.77 16 GLN B C 1
ATOM 6212 O O . GLN B 1 16 ? 24.25 -28.75 5.656 1 20.77 16 GLN B O 1
ATOM 6217 N N . SER B 1 17 ? 24.953 -26.953 5.992 1 19.89 17 SER B N 1
ATOM 6218 C CA . SER B 1 17 ? 26.328 -27.453 6.055 1 19.89 17 SER B CA 1
ATOM 6219 C C . SER B 1 17 ? 26.594 -28.141 7.379 1 19.89 17 SER B C 1
ATOM 6221 O O . SER B 1 17 ? 26.109 -27.719 8.43 1 19.89 17 SER B O 1
ATOM 6223 N N . GLU B 1 18 ? 27.078 -29.438 7.391 1 20.88 18 GLU B N 1
ATOM 6224 C CA . GLU B 1 18 ? 27.328 -30.516 8.352 1 20.88 18 GLU B CA 1
ATOM 6225 C C . GLU B 1 18 ? 28.469 -30.141 9.312 1 20.88 18 GLU B C 1
ATOM 6227 O O . GLU B 1 18 ? 29.625 -30.094 8.914 1 20.88 18 GLU B O 1
ATOM 6232 N N . ILE B 1 19 ? 28.438 -29 9.992 1 19.61 19 ILE B N 1
ATOM 6233 C CA . ILE B 1 19 ? 29.609 -28.703 10.812 1 19.61 19 ILE B CA 1
ATOM 6234 C C . ILE B 1 19 ? 29.844 -29.828 11.812 1 19.61 19 ILE B C 1
ATOM 6236 O O . ILE B 1 19 ? 28.938 -30.188 12.578 1 19.61 19 ILE B O 1
ATOM 6240 N N . SER B 1 20 ? 30.812 -30.719 11.562 1 19.36 20 SER B N 1
ATOM 6241 C CA . SER B 1 20 ? 31.344 -31.922 12.211 1 19.36 20 SER B CA 1
ATOM 6242 C C . SER B 1 20 ? 31.844 -31.594 13.625 1 19.36 20 SER B C 1
ATOM 6244 O O . SER B 1 20 ? 32.688 -30.703 13.812 1 19.36 20 SER B O 1
ATOM 6246 N N . PHE B 1 21 ? 30.891 -31.734 14.5 1 19.44 21 PHE B N 1
ATOM 6247 C CA . PHE B 1 21 ? 31.141 -31.469 15.914 1 19.44 21 PHE B CA 1
ATOM 6248 C C . PHE B 1 21 ? 32.188 -32.438 16.469 1 19.44 21 PHE B C 1
ATOM 6250 O O . PHE B 1 21 ? 31.984 -33.656 16.453 1 19.44 21 PHE B O 1
ATOM 6257 N N . GLY B 1 22 ? 33.469 -32.094 16.297 1 18.55 22 GLY B N 1
ATOM 6258 C CA . GLY B 1 22 ? 34.531 -32.938 16.797 1 18.55 22 GLY B CA 1
ATOM 6259 C C . GLY B 1 22 ? 34.406 -33.219 18.281 1 18.55 22 GLY B C 1
ATOM 6260 O O . GLY B 1 22 ? 33.75 -32.5 19.016 1 18.55 22 GLY B O 1
ATOM 6261 N N . GLY B 1 23 ? 34.75 -34.469 18.766 1 18.91 23 GLY B N 1
ATOM 6262 C CA . GLY B 1 23 ? 34.469 -35.312 19.938 1 18.91 23 GLY B CA 1
ATOM 6263 C C . GLY B 1 23 ? 35.188 -34.812 21.172 1 18.91 23 GLY B C 1
ATOM 6264 O O . GLY B 1 23 ? 35.062 -35.406 22.25 1 18.91 23 GLY B O 1
ATOM 6265 N N . LEU B 1 24 ? 35.844 -33.688 21.281 1 17.73 24 LEU B N 1
ATOM 6266 C CA . LEU B 1 24 ? 36.844 -33.938 22.297 1 17.73 24 LEU B CA 1
ATOM 6267 C C . LEU B 1 24 ? 36.188 -34.219 23.641 1 17.73 24 LEU B C 1
ATOM 6269 O O . LEU B 1 24 ? 35.156 -33.625 23.984 1 17.73 24 LEU B O 1
ATOM 6273 N N . ARG B 1 25 ? 36.719 -35.344 24.469 1 18.12 25 ARG B N 1
ATOM 6274 C CA . ARG B 1 25 ? 36.406 -36.188 25.625 1 18.12 25 ARG B CA 1
ATOM 6275 C C . ARG B 1 25 ? 36.5 -35.406 26.922 1 18.12 25 ARG B C 1
ATOM 6277 O O . ARG B 1 25 ? 35.875 -35.781 27.922 1 18.12 25 ARG B O 1
ATOM 6284 N N . PRO B 1 26 ? 37.094 -34.156 27.172 1 16.5 26 PRO B N 1
ATOM 6285 C CA . PRO B 1 26 ? 37.938 -34.344 28.359 1 16.5 26 PRO B CA 1
ATOM 6286 C C . PRO B 1 26 ? 37.094 -34.562 29.625 1 16.5 26 PRO B C 1
ATOM 6288 O O . PRO B 1 26 ? 35.906 -34.281 29.641 1 16.5 26 PRO B O 1
ATOM 6291 N N . LYS B 1 27 ? 37.844 -34.406 30.891 1 17.75 27 LYS B N 1
ATOM 6292 C CA . LYS B 1 27 ? 38.219 -35 32.188 1 17.75 27 LYS B CA 1
ATOM 6293 C C . LYS B 1 27 ? 37.188 -34.625 33.25 1 17.75 27 LYS B C 1
ATOM 6295 O O . LYS B 1 27 ? 36.625 -35.5 33.906 1 17.75 27 LYS B O 1
ATOM 6300 N N . LYS B 1 28 ? 37.781 -33.875 34.344 1 16.42 28 LYS B N 1
ATOM 6301 C CA . LYS B 1 28 ? 38.062 -33.875 35.781 1 16.42 28 LYS B CA 1
ATOM 6302 C C . LYS B 1 28 ? 36.969 -33.156 36.562 1 16.42 28 LYS B C 1
ATOM 6304 O O . LYS B 1 28 ? 36.281 -32.312 36 1 16.42 28 LYS B O 1
ATOM 6309 N N . LYS B 1 29 ? 37.188 -32.844 37.969 1 17 29 LYS B N 1
ATOM 6310 C CA . LYS B 1 29 ? 36.969 -33.125 39.375 1 17 29 LYS B CA 1
ATOM 6311 C C . LYS B 1 29 ? 36.25 -31.953 40.062 1 17 29 LYS B C 1
ATOM 6313 O O . LYS B 1 29 ? 35.344 -32.188 40.844 1 17 29 LYS B O 1
ATOM 6318 N N . GLN B 1 30 ? 36.906 -30.75 40.25 1 16.19 30 GLN B N 1
ATOM 6319 C CA . GLN B 1 30 ? 37.156 -30.297 41.594 1 16.19 30 GLN B CA 1
ATOM 6320 C C . GLN B 1 30 ? 35.938 -29.594 42.188 1 16.19 30 GLN B C 1
ATOM 6322 O O . GLN B 1 30 ? 35.5 -29.922 43.281 1 16.19 30 GLN B O 1
ATOM 6327 N N . ILE B 1 31 ? 35.938 -28.219 42.219 1 17.8 31 ILE B N 1
ATOM 6328 C CA . ILE B 1 31 ? 36.125 -27.391 43.375 1 17.8 31 ILE B CA 1
ATOM 6329 C C . ILE B 1 31 ? 34.781 -27.078 44.031 1 17.8 31 ILE B C 1
ATOM 6331 O O . ILE B 1 31 ? 33.812 -26.734 43.312 1 17.8 31 ILE B O 1
ATOM 6335 N N . VAL B 1 32 ? 34.594 -27.094 45.375 1 17.95 32 VAL B N 1
ATOM 6336 C CA . VAL B 1 32 ? 34 -27.25 46.719 1 17.95 32 VAL B CA 1
ATOM 6337 C C . VAL B 1 32 ? 32.938 -26.172 46.906 1 17.95 32 VAL B C 1
ATOM 6339 O O . VAL B 1 32 ? 31.781 -26.484 47.281 1 17.95 32 VAL B O 1
ATOM 6342 N N . LEU B 1 33 ? 33.406 -25.109 47.531 1 17.41 33 LEU B N 1
ATOM 6343 C CA . LEU B 1 33 ? 33.125 -24.672 48.906 1 17.41 33 LEU B CA 1
ATOM 6344 C C . LEU B 1 33 ? 31.875 -23.797 48.938 1 17.41 33 LEU B C 1
ATOM 6346 O O . LEU B 1 33 ? 30.969 -24.031 49.75 1 17.41 33 LEU B O 1
ATOM 6350 N N . ILE B 1 34 ? 32.156 -22.469 48.844 1 17.84 34 ILE B N 1
ATOM 6351 C CA . ILE B 1 34 ? 31.906 -21.516 49.906 1 17.84 34 ILE B CA 1
ATOM 6352 C C . ILE B 1 34 ? 30.547 -20.844 49.719 1 17.84 34 ILE B C 1
ATOM 6354 O O . ILE B 1 34 ? 30.125 -20.016 50.531 1 17.84 34 ILE B O 1
ATOM 6358 N N . VAL B 1 35 ? 29.875 -21.141 48.594 1 17.39 35 VAL B N 1
ATOM 6359 C CA . VAL B 1 35 ? 29.047 -19.953 48.469 1 17.39 35 VAL B CA 1
ATOM 6360 C C . VAL B 1 35 ? 28.016 -19.922 49.594 1 17.39 35 VAL B C 1
ATOM 6362 O O . VAL B 1 35 ? 27.172 -20.812 49.688 1 17.39 35 VAL B O 1
ATOM 6365 N N . LEU B 1 36 ? 28.188 -19.109 50.688 1 18.22 36 LEU B N 1
ATOM 6366 C CA . LEU B 1 36 ? 27.891 -18.609 52.031 1 18.22 36 LEU B CA 1
ATOM 6367 C C . LEU B 1 36 ? 26.406 -18.344 52.188 1 18.22 36 LEU B C 1
ATOM 6369 O O . LEU B 1 36 ? 25.688 -18.188 51.188 1 18.22 36 LEU B O 1
ATOM 6373 N N . PHE B 1 37 ? 25.969 -17.453 53.188 1 18.53 37 PHE B N 1
ATOM 6374 C CA . PHE B 1 37 ? 25.25 -17.266 54.438 1 18.53 37 PHE B CA 1
ATOM 6375 C C . PHE B 1 37 ? 23.906 -16.594 54.219 1 18.53 37 PHE B C 1
ATOM 6377 O O . PHE B 1 37 ? 23.125 -16.406 55.156 1 18.53 37 PHE B O 1
ATOM 6384 N N . ILE B 1 38 ? 23.688 -15.836 53.031 1 17.27 38 ILE B N 1
ATOM 6385 C CA . ILE B 1 38 ? 22.844 -14.695 53.344 1 17.27 38 ILE B CA 1
ATOM 6386 C C . ILE B 1 38 ? 21.484 -15.18 53.875 1 17.27 38 ILE B C 1
ATOM 6388 O O . ILE B 1 38 ? 21.109 -16.328 53.625 1 17.27 38 ILE B O 1
ATOM 6392 N N . GLY B 1 39 ? 20.391 -14.523 53.469 1 18.67 39 GLY B N 1
ATOM 6393 C CA . GLY B 1 39 ? 19.344 -13.727 54.094 1 18.67 39 GLY B CA 1
ATOM 6394 C C . GLY B 1 39 ? 18.141 -14.555 54.5 1 18.67 39 GLY B C 1
ATOM 6395 O O . GLY B 1 39 ? 17.594 -15.305 53.688 1 18.67 39 GLY B O 1
ATOM 6396 N N . VAL B 1 40 ? 17.906 -14.805 55.75 1 19.12 40 VAL B N 1
ATOM 6397 C CA . VAL B 1 40 ? 17.25 -15.547 56.812 1 19.12 40 VAL B CA 1
ATOM 6398 C C . VAL B 1 40 ? 15.734 -15.461 56.656 1 19.12 40 VAL B C 1
ATOM 6400 O O . VAL B 1 40 ? 15.031 -16.469 56.75 1 19.12 40 VAL B O 1
ATOM 6403 N N . ILE B 1 41 ? 15.086 -14.227 56.75 1 19.19 41 ILE B N 1
ATOM 6404 C CA . ILE B 1 41 ? 14.188 -13.984 57.875 1 19.19 41 ILE B CA 1
ATOM 6405 C C . ILE B 1 41 ? 12.773 -14.438 57.5 1 19.19 41 ILE B C 1
ATOM 6407 O O . ILE B 1 41 ? 11.898 -14.539 58.344 1 19.19 41 ILE B O 1
ATOM 6411 N N . SER B 1 42 ? 12.484 -14.586 56.188 1 18.11 42 SER B N 1
ATOM 6412 C CA . SER B 1 42 ? 11.094 -14.266 55.875 1 18.11 42 SER B CA 1
ATOM 6413 C C . SER B 1 42 ? 10.156 -15.344 56.406 1 18.11 42 SER B C 1
ATOM 6415 O O . SER B 1 42 ? 9.711 -16.219 55.656 1 18.11 42 SER B O 1
ATOM 6417 N N . ALA B 1 43 ? 10.406 -15.797 57.531 1 18.47 43 ALA B N 1
ATOM 6418 C CA . ALA B 1 43 ? 9.844 -17.031 58.062 1 18.47 43 ALA B CA 1
ATOM 6419 C C . ALA B 1 43 ? 8.32 -16.969 58.125 1 18.47 43 ALA B C 1
ATOM 6421 O O . ALA B 1 43 ? 7.629 -17.906 57.719 1 18.47 43 ALA B O 1
ATOM 6422 N N . SER B 1 44 ? 7.652 -16.125 59 1 17.48 44 SER B N 1
ATOM 6423 C CA . SER B 1 44 ? 6.805 -16.609 60.062 1 17.48 44 SER B CA 1
ATOM 6424 C C . SER B 1 44 ? 5.352 -16.719 59.625 1 17.48 44 SER B C 1
ATOM 6426 O O . SER B 1 44 ? 4.699 -17.734 59.875 1 17.48 44 SER B O 1
ATOM 6428 N N . GLY B 1 45 ? 4.484 -15.594 59.469 1 19.69 45 GLY B N 1
ATOM 6429 C CA . GLY B 1 45 ? 3.254 -15.344 60.188 1 19.69 45 GLY B CA 1
ATOM 6430 C C . GLY B 1 45 ? 2.023 -15.898 59.5 1 19.69 45 GLY B C 1
ATOM 6431 O O . GLY B 1 45 ? 1.346 -15.18 58.781 1 19.69 45 GLY B O 1
ATOM 6432 N N . GLY B 1 46 ? 1.977 -16.891 58.75 1 18.25 46 GLY B N 1
ATOM 6433 C CA . GLY B 1 46 ? 0.891 -17.297 57.875 1 18.25 46 GLY B CA 1
ATOM 6434 C C . GLY B 1 46 ? -0.375 -17.672 58.625 1 18.25 46 GLY B C 1
ATOM 6435 O O . GLY B 1 46 ? -1.339 -18.156 58.031 1 18.25 46 GLY B O 1
ATOM 6436 N N . PHE B 1 47 ? -0.229 -17.938 59.906 1 19.28 47 PHE B N 1
ATOM 6437 C CA . PHE B 1 47 ? -1.166 -18.984 60.281 1 19.28 47 PHE B CA 1
ATOM 6438 C C . PHE B 1 47 ? -2.602 -18.469 60.219 1 19.28 47 PHE B C 1
ATOM 6440 O O . PHE B 1 47 ? -3.504 -19.188 59.781 1 19.28 47 PHE B O 1
ATOM 6447 N N . LEU B 1 48 ? -2.867 -17.297 60.844 1 17.55 48 LEU B N 1
ATOM 6448 C CA . LEU B 1 48 ? -3.982 -17.266 61.781 1 17.55 48 LEU B CA 1
ATOM 6449 C C . LEU B 1 48 ? -5.312 -17.172 61.031 1 17.55 48 LEU B C 1
ATOM 6451 O O . LEU B 1 48 ? -6.289 -17.812 61.438 1 17.55 48 LEU B O 1
ATOM 6455 N N . LEU B 1 49 ? -5.484 -16.125 60.188 1 19.16 49 LEU B N 1
ATOM 6456 C CA . LEU B 1 49 ? -6.777 -15.469 60.375 1 19.16 49 LEU B CA 1
ATOM 6457 C C . LEU B 1 49 ? -7.898 -16.297 59.75 1 19.16 49 LEU B C 1
ATOM 6459 O O . LEU B 1 49 ? -8.016 -16.359 58.531 1 19.16 49 LEU B O 1
ATOM 6463 N N . GLY B 1 50 ? -8.117 -17.547 60.125 1 18.88 50 GLY B N 1
ATOM 6464 C CA . GLY B 1 50 ? -9.109 -18.547 59.812 1 18.88 50 GLY B CA 1
ATOM 6465 C C . GLY B 1 50 ? -10.531 -18.016 59.844 1 18.88 50 GLY B C 1
ATOM 6466 O O . GLY B 1 50 ? -11.391 -18.453 59.094 1 18.88 50 GLY B O 1
ATOM 6467 N N . TYR B 1 51 ? -10.766 -17.312 60.875 1 19.08 51 TYR B N 1
ATOM 6468 C CA . TYR B 1 51 ? -11.977 -17.734 61.562 1 19.08 51 TYR B CA 1
ATOM 6469 C C . TYR B 1 51 ? -13.219 -17.297 60.812 1 19.08 51 TYR B C 1
ATOM 6471 O O . TYR B 1 51 ? -14.141 -18.094 60.625 1 19.08 51 TYR B O 1
ATOM 6479 N N . PHE B 1 52 ? -13.547 -15.977 60.844 1 20.77 52 PHE B N 1
ATOM 6480 C CA . PHE B 1 52 ? -14.898 -15.586 61.219 1 20.77 52 PHE B CA 1
ATOM 6481 C C . PHE B 1 52 ? -15.812 -15.562 60 1 20.77 52 PHE B C 1
ATOM 6483 O O . PHE B 1 52 ? -16.375 -14.523 59.656 1 20.77 52 PHE B O 1
ATOM 6490 N N . LEU B 1 53 ? -15.555 -16.234 58.938 1 17.27 53 LEU B N 1
ATOM 6491 C CA . LEU B 1 53 ? -16.312 -15.922 57.75 1 17.27 53 LEU B CA 1
ATOM 6492 C C . LEU B 1 53 ? -17.766 -16.359 57.875 1 17.27 53 LEU B C 1
ATOM 6494 O O . LEU B 1 53 ? -18.484 -16.531 56.906 1 17.27 53 LEU B O 1
ATOM 6498 N N . LYS B 1 54 ? -18.297 -16.625 59.062 1 19.3 54 LYS B N 1
ATOM 6499 C CA . LYS B 1 54 ? -19.516 -17.438 58.875 1 19.3 54 LYS B CA 1
ATOM 6500 C C . LYS B 1 54 ? -20.656 -16.578 58.375 1 19.3 54 LYS B C 1
ATOM 6502 O O . LYS B 1 54 ? -21.781 -17.078 58.219 1 19.3 54 LYS B O 1
ATOM 6507 N N . GLY B 1 55 ? -20.484 -15.203 58.188 1 18.38 55 GLY B N 1
ATOM 6508 C CA . GLY B 1 55 ? -21.766 -14.594 58.5 1 18.38 55 GLY B CA 1
ATOM 6509 C C . GLY B 1 55 ? -22.875 -15.008 57.562 1 18.38 55 GLY B C 1
ATOM 6510 O O . GLY B 1 55 ? -22.609 -15.539 56.469 1 18.38 55 GLY B O 1
ATOM 6511 N N . ASP B 1 56 ? -24.141 -14.453 57.844 1 19.12 56 ASP B N 1
ATOM 6512 C CA . ASP B 1 56 ? -25.562 -14.742 57.75 1 19.12 56 ASP B CA 1
ATOM 6513 C C . ASP B 1 56 ? -26.094 -14.547 56.344 1 19.12 56 ASP B C 1
ATOM 6515 O O . ASP B 1 56 ? -25.516 -13.789 55.562 1 19.12 56 ASP B O 1
ATOM 6519 N N . LYS B 1 57 ? -27.188 -15.273 56.031 1 19.39 57 LYS B N 1
ATOM 6520 C CA . LYS B 1 57 ? -28.016 -15.883 55 1 19.39 57 LYS B CA 1
ATOM 6521 C C . LYS B 1 57 ? -28.734 -14.828 54.156 1 19.39 57 LYS B C 1
ATOM 6523 O O . LYS B 1 57 ? -28.859 -14.977 52.938 1 19.39 57 LYS B O 1
ATOM 6528 N N . THR B 1 58 ? -29.469 -13.828 54.75 1 19.2 58 THR B N 1
ATOM 6529 C CA . THR B 1 58 ? -30.844 -13.695 54.312 1 19.2 58 THR B CA 1
ATOM 6530 C C . THR B 1 58 ? -30.969 -12.758 53.125 1 19.2 58 THR B C 1
ATOM 6532 O O . THR B 1 58 ? -32 -12.695 52.469 1 19.2 58 THR B O 1
ATOM 6535 N N . ILE B 1 59 ? -30.031 -11.859 52.844 1 19.61 59 ILE B N 1
ATOM 6536 C CA . ILE B 1 59 ? -30.719 -10.633 52.438 1 19.61 59 ILE B CA 1
ATOM 6537 C C . ILE B 1 59 ? -31.422 -10.859 51.125 1 19.61 59 ILE B C 1
ATOM 6539 O O . ILE B 1 59 ? -30.844 -11.422 50.188 1 19.61 59 ILE B O 1
ATOM 6543 N N . LYS B 1 60 ? -32.688 -10.336 51 1 20.47 60 LYS B N 1
ATOM 6544 C CA . LYS B 1 60 ? -33.938 -10.297 50.219 1 20.47 60 LYS B CA 1
ATOM 6545 C C . LYS B 1 60 ? -33.688 -9.75 48.812 1 20.47 60 LYS B C 1
ATOM 6547 O O . LYS B 1 60 ? -32.719 -9.008 48.594 1 20.47 60 LYS B O 1
ATOM 6552 N N . ASN B 1 61 ? -34.594 -9.961 47.906 1 20.84 61 ASN B N 1
ATOM 6553 C CA . ASN B 1 61 ? -34.938 -10.055 46.469 1 20.84 61 ASN B CA 1
ATOM 6554 C C . ASN B 1 61 ? -34.969 -8.688 45.812 1 20.84 61 ASN B C 1
ATOM 6556 O O . ASN B 1 61 ? -35.562 -8.516 44.75 1 20.84 61 ASN B O 1
ATOM 6560 N N . GLU B 1 62 ? -34.156 -7.648 46.344 1 21.97 62 GLU B N 1
ATOM 6561 C CA . GLU B 1 62 ? -34.656 -6.371 45.844 1 21.97 62 GLU B CA 1
ATOM 6562 C C . GLU B 1 62 ? -34.594 -6.32 44.312 1 21.97 62 GLU B C 1
ATOM 6564 O O . GLU B 1 62 ? -33.656 -6.867 43.688 1 21.97 62 GLU B O 1
ATOM 6569 N N . HIS B 1 63 ? -35.75 -5.898 43.688 1 23.48 63 HIS B N 1
ATOM 6570 C CA . HIS B 1 63 ? -36.312 -5.719 42.344 1 23.48 63 HIS B CA 1
ATOM 6571 C C . HIS B 1 63 ? -35.438 -4.812 41.5 1 23.48 63 HIS B C 1
ATOM 6573 O O . HIS B 1 63 ? -35.156 -3.682 41.906 1 23.48 63 HIS B O 1
ATOM 6579 N N . CYS B 1 64 ? -34.469 -5.301 40.812 1 22.88 64 CYS B N 1
ATOM 6580 C CA . CYS B 1 64 ? -33.562 -4.547 39.969 1 22.88 64 CYS B CA 1
ATOM 6581 C C . CYS B 1 64 ? -34.344 -3.754 38.906 1 22.88 64 CYS B C 1
ATOM 6583 O O . CYS B 1 64 ? -35.094 -4.324 38.156 1 22.88 64 CYS B O 1
ATOM 6585 N N . PRO B 1 65 ? -34.5 -2.449 39.188 1 23.2 65 PRO B N 1
ATOM 6586 C CA . PRO B 1 65 ? -35.281 -1.697 38.188 1 23.2 65 PRO B CA 1
ATOM 6587 C C . PRO B 1 65 ? -34.781 -1.883 36.75 1 23.2 65 PRO B C 1
ATOM 6589 O O . PRO B 1 65 ? -33.594 -2.074 36.562 1 23.2 65 PRO B O 1
ATOM 6592 N N . LYS B 1 66 ? -35.625 -2.248 35.781 1 26.41 66 LYS B N 1
ATOM 6593 C CA . LYS B 1 66 ? -35.594 -2.363 34.344 1 26.41 66 LYS B CA 1
ATOM 6594 C C . LYS B 1 66 ? -35.031 -1.092 33.719 1 26.41 66 LYS B C 1
ATOM 6596 O O . LYS B 1 66 ? -35.625 -0.026 33.781 1 26.41 66 LYS B O 1
ATOM 6601 N N . THR B 1 67 ? -33.719 -0.909 33.781 1 23.97 67 THR B N 1
ATOM 6602 C CA . THR B 1 67 ? -33.188 0.219 33.031 1 23.97 67 THR B CA 1
ATOM 6603 C C . THR B 1 67 ? -33.656 0.185 31.578 1 23.97 67 THR B C 1
ATOM 6605 O O . THR B 1 67 ? -33.406 -0.791 30.859 1 23.97 67 THR B O 1
ATOM 6608 N N . LYS B 1 68 ? -34.75 0.781 31.172 1 29.03 68 LYS B N 1
ATOM 6609 C CA . LYS B 1 68 ? -35.312 1.044 29.844 1 29.03 68 LYS B CA 1
ATOM 6610 C C . LYS B 1 68 ? -34.25 1.598 28.891 1 29.03 68 LYS B C 1
ATOM 6612 O O . LYS B 1 68 ? -33.719 2.688 29.109 1 29.03 68 LYS B O 1
ATOM 6617 N N . ASP B 1 69 ? -33.469 0.791 28.375 1 29.84 69 ASP B N 1
ATOM 6618 C CA . ASP B 1 69 ? -32.625 1.09 27.219 1 29.84 69 ASP B CA 1
ATOM 6619 C C . ASP B 1 69 ? -33.438 1.806 26.141 1 29.84 69 ASP B C 1
ATOM 6621 O O . ASP B 1 69 ? -33.781 1.206 25.125 1 29.84 69 ASP B O 1
ATOM 6625 N N . GLN B 1 70 ? -34.562 2.492 26.531 1 27.83 70 GLN B N 1
ATOM 6626 C CA . GLN B 1 70 ? -35.5 3.102 25.578 1 27.83 70 GLN B CA 1
ATOM 6627 C C . GLN B 1 70 ? -34.781 4.121 24.688 1 27.83 70 GLN B C 1
ATOM 6629 O O . GLN B 1 70 ? -35.438 4.879 23.969 1 27.83 70 GLN B O 1
ATOM 6634 N N . SER B 1 71 ? -33.531 4.582 24.922 1 29.97 71 SER B N 1
ATOM 6635 C CA . SER B 1 71 ? -33.375 5.824 24.172 1 29.97 71 SER B CA 1
ATOM 6636 C C . SER B 1 71 ? -33.438 5.574 22.672 1 29.97 71 SER B C 1
ATOM 6638 O O . SER B 1 71 ? -32.562 4.867 22.141 1 29.97 71 SER B O 1
ATOM 6640 N N . GLU B 1 72 ? -34.531 5.496 22.094 1 31.77 72 GLU B N 1
ATOM 6641 C CA . GLU B 1 72 ? -34.812 5.594 20.672 1 31.77 72 GLU B CA 1
ATOM 6642 C C . GLU B 1 72 ? -34.031 6.73 20.031 1 31.77 72 GLU B C 1
ATOM 6644 O O . GLU B 1 72 ? -34.312 7.906 20.266 1 31.77 72 GLU B O 1
ATOM 6649 N N . SER B 1 73 ? -32.781 6.688 19.781 1 37.31 73 SER B N 1
ATOM 6650 C CA . SER B 1 73 ? -32 7.645 19 1 37.31 73 SER B CA 1
ATOM 6651 C C . SER B 1 73 ? -32.656 7.914 17.641 1 37.31 73 SER B C 1
ATOM 6653 O O . SER B 1 73 ? -32.781 7 16.828 1 37.31 73 SER B O 1
ATOM 6655 N N . ASN B 1 74 ? -33.656 8.781 17.547 1 36.88 74 ASN B N 1
ATOM 6656 C CA . ASN B 1 74 ? -34.281 9.273 16.312 1 36.88 74 ASN B CA 1
ATOM 6657 C C . ASN B 1 74 ? -33.281 9.906 15.383 1 36.88 74 ASN B C 1
ATOM 6659 O O . ASN B 1 74 ? -32.5 10.758 15.797 1 36.88 74 ASN B O 1
ATOM 6663 N N . PRO B 1 75 ? -33.062 9.391 14.227 1 45.19 75 PRO B N 1
ATOM 6664 C CA . PRO B 1 75 ? -32.25 10.062 13.203 1 45.19 75 PRO B CA 1
ATOM 6665 C C . PRO B 1 75 ? -32.75 11.484 12.914 1 45.19 75 PRO B C 1
ATOM 6667 O O . PRO B 1 75 ? -33.844 11.664 12.406 1 45.19 75 PRO B O 1
ATOM 6670 N N . ARG B 1 76 ? -32.5 12.414 13.625 1 47.5 76 ARG B N 1
ATOM 6671 C CA . ARG B 1 76 ? -32.812 13.805 13.344 1 47.5 76 ARG B CA 1
ATOM 6672 C C . ARG B 1 76 ? -32.281 14.234 11.984 1 47.5 76 ARG B C 1
ATOM 6674 O O . ARG B 1 76 ? -31.234 13.75 11.547 1 47.5 76 ARG B O 1
ATOM 6681 N N . ASP B 1 77 ? -33.062 14.844 11.156 1 54.62 77 ASP B N 1
ATOM 6682 C CA . ASP B 1 77 ? -32.688 15.438 9.883 1 54.62 77 ASP B CA 1
ATOM 6683 C C . ASP B 1 77 ? -31.469 16.344 10.039 1 54.62 77 ASP B C 1
ATOM 6685 O O . ASP B 1 77 ? -31.297 16.969 11.078 1 54.62 77 ASP B O 1
ATOM 6689 N N . GLY B 1 78 ? -30.297 16.125 9.273 1 60.75 78 GLY B N 1
ATOM 6690 C CA . GLY B 1 78 ? -29.094 16.938 9.266 1 60.75 78 GLY B CA 1
ATOM 6691 C C . GLY B 1 78 ? -29.359 18.406 9.523 1 60.75 78 GLY B C 1
ATOM 6692 O O . GLY B 1 78 ? -28.625 19.062 10.258 1 60.75 78 GLY B O 1
ATOM 6693 N N . ASN B 1 79 ? -30.422 18.891 9.156 1 75.5 79 ASN B N 1
ATOM 6694 C CA . ASN B 1 79 ? -30.781 20.281 9.352 1 75.5 79 ASN B CA 1
ATOM 6695 C C . ASN B 1 79 ? -31.172 20.578 10.797 1 75.5 79 ASN B C 1
ATOM 6697 O O . ASN B 1 79 ? -30.828 21.625 11.336 1 75.5 79 ASN B O 1
ATOM 6701 N N . GLU B 1 80 ? -31.812 19.594 11.438 1 86.44 80 GLU B N 1
ATOM 6702 C CA . GLU B 1 80 ? -32.188 19.781 12.836 1 86.44 80 GLU B CA 1
ATOM 6703 C C . GLU B 1 80 ? -30.953 19.734 13.742 1 86.44 80 GLU B C 1
ATOM 6705 O O . GLU B 1 80 ? -30.844 20.531 14.68 1 86.44 80 GLU B O 1
ATOM 6710 N N . ALA B 1 81 ? -30.094 18.859 13.438 1 91.5 81 ALA B N 1
ATOM 6711 C CA . ALA B 1 81 ? -28.875 18.75 14.234 1 91.5 81 ALA B CA 1
ATOM 6712 C C . ALA B 1 81 ? -28.047 20.031 14.164 1 91.5 81 ALA B C 1
ATOM 6714 O O . ALA B 1 81 ? -27.516 20.484 15.172 1 91.5 81 ALA B O 1
ATOM 6715 N N . PHE B 1 82 ? -28.031 20.625 13.039 1 94.56 82 PHE B N 1
ATOM 6716 C CA . PHE B 1 82 ? -27.219 21.828 12.898 1 94.56 82 PHE B CA 1
ATOM 6717 C C . PHE B 1 82 ? -27.906 23.016 13.578 1 94.56 82 PHE B C 1
ATOM 6719 O O . PHE B 1 82 ? -27.234 23.875 14.148 1 94.56 82 PHE B O 1
ATOM 6726 N N . SER B 1 83 ? -29.203 23.047 13.477 1 95.44 83 SER B N 1
ATOM 6727 C CA . SER B 1 83 ? -29.922 24.109 14.164 1 95.44 83 SER B CA 1
ATOM 6728 C C . SER B 1 83 ? -29.641 24.078 15.664 1 95.44 83 SER B C 1
ATOM 6730 O O . SER B 1 83 ? -29.406 25.125 16.281 1 95.44 83 SER B O 1
ATOM 6732 N N . GLN B 1 84 ? -29.672 22.891 16.203 1 96.19 84 GLN B N 1
ATOM 6733 C CA . GLN B 1 84 ? -29.344 22.75 17.609 1 96.19 84 GLN B CA 1
ATOM 6734 C C . GLN B 1 84 ? -27.875 23.078 17.875 1 96.19 84 GLN B C 1
ATOM 6736 O O . GLN B 1 84 ? -27.547 23.703 18.891 1 96.19 84 GLN B O 1
ATOM 6741 N N . PHE B 1 85 ? -27.062 22.641 17.016 1 97.81 85 PHE B N 1
ATOM 6742 C CA . PHE B 1 85 ? -25.641 22.953 17.125 1 97.81 85 PHE B CA 1
ATOM 6743 C C . PHE B 1 85 ? -25.422 24.453 17.188 1 97.81 85 PHE B C 1
ATOM 6745 O O . PHE B 1 85 ? -24.719 24.953 18.062 1 97.81 85 PHE B O 1
ATOM 6752 N N . LYS B 1 86 ? -26 25.156 16.281 1 97.44 86 LYS B N 1
ATOM 6753 C CA . LYS B 1 86 ? -25.859 26.609 16.156 1 97.44 86 LYS B CA 1
ATOM 6754 C C . LYS B 1 86 ? -26.312 27.312 17.422 1 97.44 86 LYS B C 1
ATOM 6756 O O . LYS B 1 86 ? -25.672 28.266 17.875 1 97.44 86 LYS B O 1
ATOM 6761 N N . GLN B 1 87 ? -27.297 26.828 18.047 1 96.94 87 GLN B N 1
ATOM 6762 C CA . GLN B 1 87 ? -27.859 27.453 19.234 1 96.94 87 GLN B CA 1
ATOM 6763 C C . GLN B 1 87 ? -26.969 27.25 20.453 1 96.94 87 GLN B C 1
ATOM 6765 O O . GLN B 1 87 ? -27.016 28.031 21.406 1 96.94 87 GLN B O 1
ATOM 6770 N N . ASN B 1 88 ? -26.141 26.25 20.375 1 97.81 88 ASN B N 1
ATOM 6771 C CA . ASN B 1 88 ? -25.406 25.859 21.562 1 97.81 88 ASN B CA 1
ATOM 6772 C C . ASN B 1 88 ? -23.969 26.391 21.516 1 97.81 88 ASN B C 1
ATOM 6774 O O . ASN B 1 88 ? -23.266 26.359 22.531 1 97.81 88 ASN B O 1
ATOM 6778 N N . VAL B 1 89 ? -23.5 26.891 20.406 1 98.56 89 VAL B N 1
ATOM 6779 C CA . VAL B 1 89 ? -22.141 27.453 20.344 1 98.56 89 VAL B CA 1
ATOM 6780 C C . VAL B 1 89 ? -22.062 28.688 21.219 1 98.56 89 VAL B C 1
ATOM 6782 O O . VAL B 1 89 ? -22.953 29.547 21.188 1 98.56 89 VAL B O 1
ATOM 6785 N N . ASN B 1 90 ? -20.969 28.75 22.031 1 98.25 90 ASN B N 1
ATOM 6786 C CA . ASN B 1 90 ? -20.859 29.781 23.062 1 98.25 90 ASN B CA 1
ATOM 6787 C C . ASN B 1 90 ? -19.516 30.5 22.984 1 98.25 90 ASN B C 1
ATOM 6789 O O . ASN B 1 90 ? -18.469 29.875 23.188 1 98.25 90 ASN B O 1
ATOM 6793 N N . THR B 1 91 ? -19.547 31.812 22.828 1 98.44 91 THR B N 1
ATOM 6794 C CA . THR B 1 91 ? -18.328 32.594 22.672 1 98.44 91 THR B CA 1
ATOM 6795 C C . THR B 1 91 ? -17.547 32.625 23.984 1 98.44 91 THR B C 1
ATOM 6797 O O . THR B 1 91 ? -16.312 32.719 23.984 1 98.44 91 THR B O 1
ATOM 6800 N N . THR B 1 92 ? -18.219 32.531 25.125 1 98.44 92 THR B N 1
ATOM 6801 C CA . THR B 1 92 ? -17.547 32.531 26.422 1 98.44 92 THR B CA 1
ATOM 6802 C C . THR B 1 92 ? -16.688 31.281 26.594 1 98.44 92 THR B C 1
ATOM 6804 O O . THR B 1 92 ? -15.578 31.359 27.125 1 98.44 92 THR B O 1
ATOM 6807 N N . GLU B 1 93 ? -17.266 30.125 26.156 1 98.31 93 GLU B N 1
ATOM 6808 C CA . GLU B 1 93 ? -16.5 28.891 26.203 1 98.31 93 GLU B CA 1
ATOM 6809 C C . GLU B 1 93 ? -15.25 28.969 25.328 1 98.31 93 GLU B C 1
ATOM 6811 O O . GLU B 1 93 ? -14.195 28.469 25.703 1 98.31 93 GLU B O 1
ATOM 6816 N N . LEU B 1 94 ? -15.422 29.547 24.188 1 98.75 94 LEU B N 1
ATOM 6817 C CA . LEU B 1 94 ? -14.305 29.734 23.266 1 98.75 94 LEU B CA 1
ATOM 6818 C C . LEU B 1 94 ? -13.219 30.594 23.891 1 98.75 94 LEU B C 1
ATOM 6820 O O . LEU B 1 94 ? -12.031 30.25 23.844 1 98.75 94 LEU B O 1
ATOM 6824 N N . GLU B 1 95 ? -13.602 31.719 24.453 1 98.62 95 GLU B N 1
ATOM 6825 C CA . GLU B 1 95 ? -12.672 32.656 25.094 1 98.62 95 GLU B CA 1
ATOM 6826 C C . GLU B 1 95 ? -11.945 31.984 26.25 1 98.62 95 GLU B C 1
ATOM 6828 O O . GLU B 1 95 ? -10.727 32.125 26.391 1 98.62 95 GLU B O 1
ATOM 6833 N N . GLU B 1 96 ? -12.656 31.25 27.094 1 98.25 96 GLU B N 1
ATOM 6834 C CA . GLU B 1 96 ? -12.062 30.609 28.25 1 98.25 96 GLU B CA 1
ATOM 6835 C C . GLU B 1 96 ? -11.078 29.531 27.844 1 98.25 96 GLU B C 1
ATOM 6837 O O . GLU B 1 96 ? -10.031 29.359 28.469 1 98.25 96 GLU B O 1
ATOM 6842 N N . THR B 1 97 ? -11.461 28.766 26.844 1 98.44 97 THR B N 1
ATOM 6843 C CA . THR B 1 97 ? -10.539 27.75 26.328 1 98.44 97 THR B CA 1
ATOM 6844 C C . THR B 1 97 ? -9.242 28.391 25.844 1 98.44 97 THR B C 1
ATOM 6846 O O . THR B 1 97 ? -8.156 27.906 26.156 1 98.44 97 THR B O 1
ATOM 6849 N N . LEU B 1 98 ? -9.414 29.422 25.031 1 98.38 98 LEU B N 1
ATOM 6850 C CA . LEU B 1 98 ? -8.234 30.109 24.5 1 98.38 98 LEU B CA 1
ATOM 6851 C C . LEU B 1 98 ? -7.344 30.609 25.625 1 98.38 98 LEU B C 1
ATOM 6853 O O . LEU B 1 98 ? -6.121 30.453 25.578 1 98.38 98 LEU B O 1
ATOM 6857 N N . ARG B 1 99 ? -7.953 31.234 26.609 1 97.06 99 ARG B N 1
ATOM 6858 C CA . ARG B 1 99 ? -7.223 31.781 27.75 1 97.06 99 ARG B CA 1
ATOM 6859 C C . ARG B 1 99 ? -6.469 30.688 28.5 1 97.06 99 ARG B C 1
ATOM 6861 O O . ARG B 1 99 ? -5.277 30.828 28.781 1 97.06 99 ARG B O 1
ATOM 6868 N N . PHE B 1 100 ? -7.105 29.609 28.797 1 97.38 100 PHE B N 1
ATOM 6869 C CA . PHE B 1 100 ? -6.527 28.547 29.594 1 97.38 100 PHE B CA 1
ATOM 6870 C C . PHE B 1 100 ? -5.391 27.859 28.844 1 97.38 100 PHE B C 1
ATOM 6872 O O . PHE B 1 100 ? -4.316 27.641 29.406 1 97.38 100 PHE B O 1
ATOM 6879 N N . TYR B 1 101 ? -5.566 27.5 27.594 1 97.94 101 TYR B N 1
ATOM 6880 C CA . TYR B 1 101 ? -4.609 26.703 26.844 1 97.94 101 TYR B CA 1
ATOM 6881 C C . TYR B 1 101 ? -3.398 27.531 26.438 1 97.94 101 TYR B C 1
ATOM 6883 O O . TYR B 1 101 ? -2.334 26.984 26.141 1 97.94 101 TYR B O 1
ATOM 6891 N N . SER B 1 102 ? -3.51 28.859 26.375 1 97 102 SER B N 1
ATOM 6892 C CA . SER B 1 102 ? -2.393 29.719 25.969 1 97 102 SER B CA 1
ATOM 6893 C C . SER B 1 102 ? -1.789 30.422 27.188 1 97 102 SER B C 1
ATOM 6895 O O . SER B 1 102 ? -1.029 31.391 27.031 1 97 102 SER B O 1
ATOM 6897 N N . LYS B 1 103 ? -2.104 29.984 28.312 1 95.81 103 LYS B N 1
ATOM 6898 C CA . LYS B 1 103 ? -1.692 30.641 29.562 1 95.81 103 LYS B CA 1
ATOM 6899 C C . LYS B 1 103 ? -0.188 30.5 29.781 1 95.81 103 LYS B C 1
ATOM 6901 O O . LYS B 1 103 ? 0.444 31.406 30.328 1 95.81 103 LYS B O 1
ATOM 6906 N N . GLU B 1 104 ? 0.38 29.422 29.391 1 95.5 104 GLU B N 1
ATOM 6907 C CA . GLU B 1 104 ? 1.8 29.094 29.531 1 95.5 104 GLU B CA 1
ATOM 6908 C C . GLU B 1 104 ? 2.363 28.547 28.219 1 95.5 104 GLU B C 1
ATOM 6910 O O . GLU B 1 104 ? 1.629 27.953 27.422 1 95.5 104 GLU B O 1
ATOM 6915 N N . PRO B 1 105 ? 3.699 28.828 28.047 1 95.62 105 PRO B N 1
ATOM 6916 C CA . PRO B 1 105 ? 4.301 28.141 26.906 1 95.62 105 PRO B CA 1
ATOM 6917 C C . PRO B 1 105 ? 4.082 26.641 26.938 1 95.62 105 PRO B C 1
ATOM 6919 O O . PRO B 1 105 ? 4.133 26.016 28 1 95.62 105 PRO B O 1
ATOM 6922 N N . HIS B 1 106 ? 3.766 26.016 25.828 1 96.75 106 HIS B N 1
ATOM 6923 C CA . HIS B 1 106 ? 3.42 24.609 25.797 1 96.75 106 HIS B CA 1
ATOM 6924 C C . HIS B 1 106 ? 4.008 23.922 24.578 1 96.75 106 HIS B C 1
ATOM 6926 O O . HIS B 1 106 ? 3.273 23.344 23.766 1 96.75 106 HIS B O 1
ATOM 6932 N N . LEU B 1 107 ? 5.309 23.938 24.531 1 96.31 107 LEU B N 1
ATOM 6933 C CA . LEU B 1 107 ? 6.066 23.266 23.484 1 96.31 107 LEU B CA 1
ATOM 6934 C C . LEU B 1 107 ? 5.918 21.75 23.578 1 96.31 107 LEU B C 1
ATOM 6936 O O . LEU B 1 107 ? 5.816 21.203 24.688 1 96.31 107 LEU B O 1
ATOM 6940 N N . ALA B 1 108 ? 5.926 21.125 22.438 1 97.88 108 ALA B N 1
ATOM 6941 C CA . ALA B 1 108 ? 5.758 19.688 22.406 1 97.88 108 ALA B CA 1
ATOM 6942 C C . ALA B 1 108 ? 6.777 18.984 23.297 1 97.88 108 ALA B C 1
ATOM 6944 O O . ALA B 1 108 ? 7.941 19.391 23.359 1 97.88 108 ALA B O 1
ATOM 6945 N N . GLY B 1 109 ? 6.367 17.938 23.969 1 97.5 109 GLY B N 1
ATOM 6946 C CA . GLY B 1 109 ? 7.246 17.125 24.797 1 97.5 109 GLY B CA 1
ATOM 6947 C C . GLY B 1 109 ? 7.391 17.672 26.219 1 97.5 109 GLY B C 1
ATOM 6948 O O . GLY B 1 109 ? 7.926 16.984 27.094 1 97.5 109 GLY B O 1
ATOM 6949 N N . GLY B 1 110 ? 6.902 18.844 26.453 1 96.31 110 GLY B N 1
ATOM 6950 C CA . GLY B 1 110 ? 7 19.438 27.766 1 96.31 110 GLY B CA 1
ATOM 6951 C C . GLY B 1 110 ? 5.895 19 28.703 1 96.31 110 GLY B C 1
ATOM 6952 O O . GLY B 1 110 ? 4.926 18.359 28.281 1 96.31 110 GLY B O 1
ATOM 6953 N N . ASP B 1 111 ? 6.008 19.328 29.938 1 96.25 111 ASP B N 1
ATOM 6954 C CA . ASP B 1 111 ? 5.043 18.938 30.953 1 96.25 111 ASP B CA 1
ATOM 6955 C C . ASP B 1 111 ? 3.682 19.578 30.688 1 96.25 111 ASP B C 1
ATOM 6957 O O . ASP B 1 111 ? 2.643 18.953 30.906 1 96.25 111 ASP B O 1
ATOM 6961 N N . ARG B 1 112 ? 3.709 20.828 30.266 1 97.06 112 ARG B N 1
ATOM 6962 C CA . ARG B 1 112 ? 2.451 21.516 30.016 1 97.06 112 ARG B CA 1
ATOM 6963 C C . ARG B 1 112 ? 1.67 20.828 28.891 1 97.06 112 ARG B C 1
ATOM 6965 O O . ARG B 1 112 ? 0.439 20.766 28.938 1 97.06 112 ARG B O 1
ATOM 6972 N N . GLN B 1 113 ? 2.357 20.391 27.938 1 97 113 GLN B N 1
ATOM 6973 C CA . GLN B 1 113 ? 1.701 19.688 26.844 1 97 113 GLN B CA 1
ATOM 6974 C C . GLN B 1 113 ? 1.041 18.406 27.328 1 97 113 GLN B C 1
ATOM 6976 O O . GLN B 1 113 ? -0.055 18.062 26.891 1 97 113 GLN B O 1
ATOM 6981 N N . ARG B 1 114 ? 1.731 17.672 28.125 1 97.94 114 ARG B N 1
ATOM 6982 C CA . ARG B 1 114 ? 1.155 16.484 28.734 1 97.94 114 ARG B CA 1
ATOM 6983 C C . ARG B 1 114 ? -0.091 16.828 29.547 1 97.94 114 ARG B C 1
ATOM 6985 O O . ARG B 1 114 ? -1.123 16.172 29.422 1 97.94 114 ARG B O 1
ATOM 6992 N N . GLN B 1 115 ? -0.023 17.875 30.344 1 98.31 115 GLN B N 1
ATOM 6993 C CA . GLN B 1 115 ? -1.146 18.312 31.172 1 98.31 115 GLN B CA 1
ATOM 6994 C C . GLN B 1 115 ? -2.357 18.656 30.312 1 98.31 115 GLN B C 1
ATOM 6996 O O . GLN B 1 115 ? -3.482 18.266 30.625 1 98.31 115 GLN B O 1
ATOM 7001 N N . LEU B 1 116 ? -2.109 19.375 29.281 1 98.56 116 LEU B N 1
ATOM 7002 C CA . LEU B 1 116 ? -3.197 19.812 28.406 1 98.56 116 LEU B CA 1
ATOM 7003 C C . LEU B 1 116 ? -3.836 18.609 27.719 1 98.56 116 LEU B C 1
ATOM 7005 O O . LEU B 1 116 ? -5.055 18.578 27.531 1 98.56 116 LEU B O 1
ATOM 7009 N N . ALA B 1 117 ? -3.023 17.641 27.297 1 98.75 117 ALA B N 1
ATOM 7010 C CA . ALA B 1 117 ? -3.553 16.438 26.672 1 98.75 117 ALA B CA 1
ATOM 7011 C C . ALA B 1 117 ? -4.484 15.68 27.609 1 98.75 117 ALA B C 1
ATOM 7013 O O . ALA B 1 117 ? -5.602 15.32 27.219 1 98.75 117 ALA B O 1
ATOM 7014 N N . PHE B 1 118 ? -4.039 15.461 28.781 1 98.5 118 PHE B N 1
ATOM 7015 C CA . PHE B 1 118 ? -4.816 14.68 29.75 1 98.5 118 PHE B CA 1
ATOM 7016 C C . PHE B 1 118 ? -6.059 15.453 30.188 1 98.5 118 PHE B C 1
ATOM 7018 O O . PHE B 1 118 ? -7.113 14.859 30.406 1 98.5 118 PHE B O 1
ATOM 7025 N N . LYS B 1 119 ? -5.945 16.75 30.281 1 98.38 119 LYS B N 1
ATOM 7026 C CA . LYS B 1 119 ? -7.105 17.578 30.609 1 98.38 119 LYS B CA 1
ATOM 7027 C C . LYS B 1 119 ? -8.164 17.484 29.516 1 98.38 119 LYS B C 1
ATOM 7029 O O . LYS B 1 119 ? -9.359 17.375 29.797 1 98.38 119 LYS B O 1
ATOM 7034 N N . LEU B 1 120 ? -7.738 17.594 28.281 1 98.69 120 LEU B N 1
ATOM 7035 C CA . LEU B 1 120 ? -8.672 17.484 27.172 1 98.69 120 LEU B CA 1
ATOM 7036 C C . LEU B 1 120 ? -9.344 16.125 27.172 1 98.69 120 LEU B C 1
ATOM 7038 O O . LEU B 1 120 ? -10.555 16.016 26.938 1 98.69 120 LEU B O 1
ATOM 7042 N N . ALA B 1 121 ? -8.547 15.07 27.344 1 98.75 121 ALA B N 1
ATOM 7043 C CA . ALA B 1 121 ? -9.102 13.719 27.406 1 98.75 121 ALA B CA 1
ATOM 7044 C C . ALA B 1 121 ? -10.172 13.602 28.484 1 98.75 121 ALA B C 1
ATOM 7046 O O . ALA B 1 121 ? -11.227 13 28.25 1 98.75 121 ALA B O 1
ATOM 7047 N N . GLU B 1 122 ? -9.875 14.141 29.641 1 98.38 122 GLU B N 1
ATOM 7048 C CA . GLU B 1 122 ? -10.844 14.133 30.734 1 98.38 122 GLU B CA 1
ATOM 7049 C C . GLU B 1 122 ? -12.125 14.867 30.344 1 98.38 122 GLU B C 1
ATOM 7051 O O . GLU B 1 122 ? -13.227 14.391 30.625 1 98.38 122 GLU B O 1
ATOM 7056 N N . THR B 1 123 ? -11.945 15.992 29.734 1 98.25 123 THR B N 1
ATOM 7057 C CA . THR B 1 123 ? -13.086 16.781 29.281 1 98.25 123 THR B CA 1
ATOM 7058 C C . THR B 1 123 ? -13.938 15.984 28.312 1 98.25 123 THR B C 1
ATOM 7060 O O . THR B 1 123 ? -15.164 15.961 28.422 1 98.25 123 THR B O 1
ATOM 7063 N N . TRP B 1 124 ? -13.344 15.305 27.344 1 98.5 124 TRP B N 1
ATOM 7064 C CA . TRP B 1 124 ? -14.062 14.555 26.328 1 98.5 124 TRP B CA 1
ATOM 7065 C C . TRP B 1 124 ? -14.75 13.336 26.922 1 98.5 124 TRP B C 1
ATOM 7067 O O . TRP B 1 124 ? -15.828 12.93 26.469 1 98.5 124 TRP B O 1
ATOM 7077 N N . ARG B 1 125 ? -14.117 12.734 27.906 1 98 125 ARG B N 1
ATOM 7078 C CA . ARG B 1 125 ? -14.781 11.648 28.625 1 98 125 ARG B CA 1
ATOM 7079 C C . ARG B 1 125 ? -16.047 12.148 29.328 1 98 125 ARG B C 1
ATOM 7081 O O . ARG B 1 125 ? -17.047 11.445 29.375 1 98 125 ARG B O 1
ATOM 7088 N N . GLY B 1 126 ? -16 13.336 29.797 1 97.38 126 GLY B N 1
ATOM 7089 C CA . GLY B 1 126 ? -17.156 13.953 30.438 1 97.38 126 GLY B CA 1
ATOM 7090 C C . GLY B 1 126 ? -18.297 14.234 29.469 1 97.38 126 GLY B C 1
ATOM 7091 O O . GLY B 1 126 ? -19.453 14.336 29.875 1 97.38 126 GLY B O 1
ATOM 7092 N N . TYR B 1 127 ? -17.938 14.438 28.172 1 97 127 TYR B N 1
ATOM 7093 C CA . TYR B 1 127 ? -18.953 14.688 27.156 1 97 127 TYR B CA 1
ATOM 7094 C C . TYR B 1 127 ? -19.609 13.391 26.703 1 97 127 TYR B C 1
ATOM 7096 O O . TYR B 1 127 ? -20.453 13.391 25.812 1 97 127 TYR B O 1
ATOM 7104 N N . VAL B 1 128 ? -19.234 12.195 27.172 1 94.12 128 VAL B N 1
ATOM 7105 C CA . VAL B 1 128 ? -19.812 10.875 26.984 1 94.12 128 VAL B CA 1
ATOM 7106 C C . VAL B 1 128 ? -19.484 10.359 25.594 1 94.12 128 VAL B C 1
ATOM 7108 O O . VAL B 1 128 ? -20.344 9.805 24.906 1 94.12 128 VAL B O 1
ATOM 7111 N N . PHE B 1 129 ? -18.375 10.797 25.094 1 97.19 129 PHE B N 1
ATOM 7112 C CA . PHE B 1 129 ? -17.891 10.164 23.875 1 97.19 129 PHE B CA 1
ATOM 7113 C C . PHE B 1 129 ? -17.766 8.656 24.062 1 97.19 129 PHE B C 1
ATOM 7115 O O . PHE B 1 129 ? -17.562 8.172 25.188 1 97.19 129 PHE B O 1
ATOM 7122 N N . ASP B 1 130 ? -17.938 7.848 23 1 96.69 130 ASP B N 1
ATOM 7123 C CA . ASP B 1 130 ? -17.891 6.391 23.078 1 96.69 130 ASP B CA 1
ATOM 7124 C C . ASP B 1 130 ? -16.5 5.902 23.469 1 96.69 130 ASP B C 1
ATOM 7126 O O . ASP B 1 130 ? -16.359 4.875 24.125 1 96.69 130 ASP B O 1
ATOM 7130 N N . GLU B 1 131 ? -15.508 6.602 22.984 1 97 131 GLU B N 1
ATOM 7131 C CA . GLU B 1 131 ? -14.125 6.254 23.281 1 97 131 GLU B CA 1
ATOM 7132 C C . GLU B 1 131 ? -13.234 7.496 23.297 1 97 131 GLU B C 1
ATOM 7134 O O . GLU B 1 131 ? -13.43 8.414 22.484 1 97 131 GLU B O 1
ATOM 7139 N N . VAL B 1 132 ? -12.344 7.602 24.234 1 98.56 132 VAL B N 1
ATOM 7140 C CA . VAL B 1 132 ? -11.297 8.617 24.281 1 98.56 132 VAL B CA 1
ATOM 7141 C C . VAL B 1 132 ? -9.938 7.949 24.469 1 98.56 132 VAL B C 1
ATOM 7143 O O . VAL B 1 132 ? -9.719 7.234 25.453 1 98.56 132 VAL B O 1
ATOM 7146 N N . GLU B 1 133 ? -9.062 8.117 23.5 1 97.94 133 GLU B N 1
ATOM 7147 C CA . GLU B 1 133 ? -7.738 7.512 23.516 1 97.94 133 GLU B CA 1
ATOM 7148 C C . GLU B 1 133 ? -6.645 8.578 23.578 1 97.94 133 GLU B C 1
ATOM 7150 O O . GLU B 1 133 ? -6.84 9.703 23.109 1 97.94 133 GLU B O 1
ATOM 7155 N N . ILE B 1 134 ? -5.531 8.211 24.172 1 98.56 134 ILE B N 1
ATOM 7156 C CA . ILE B 1 134 ? -4.371 9.094 24.234 1 98.56 134 ILE B CA 1
ATOM 7157 C C . ILE B 1 134 ? -3.148 8.383 23.672 1 98.56 134 ILE B C 1
ATOM 7159 O O . ILE B 1 134 ? -2.166 8.156 24.375 1 98.56 134 ILE B O 1
ATOM 7163 N N . PRO B 1 135 ? -3.154 8.117 22.359 1 98.06 135 PRO B N 1
ATOM 7164 C CA . PRO B 1 135 ? -1.936 7.539 21.797 1 98.06 135 PRO B CA 1
ATOM 7165 C C . PRO B 1 135 ? -0.696 8.383 22.062 1 98.06 135 PRO B C 1
ATOM 7167 O O . PRO B 1 135 ? -0.757 9.617 21.984 1 98.06 135 PRO B O 1
ATOM 7170 N N . ASP B 1 136 ? 0.373 7.73 22.438 1 98.12 136 ASP B N 1
ATOM 7171 C CA . ASP B 1 136 ? 1.62 8.43 22.734 1 98.12 136 ASP B CA 1
ATOM 7172 C C . ASP B 1 136 ? 2.771 7.875 21.891 1 98.12 136 ASP B C 1
ATOM 7174 O O . ASP B 1 136 ? 2.709 6.734 21.422 1 98.12 136 ASP B O 1
ATOM 7178 N N . TYR B 1 137 ? 3.803 8.633 21.656 1 98.56 137 TYR B N 1
ATOM 7179 C CA . TYR B 1 137 ? 4.977 8.305 20.859 1 98.56 137 TYR B CA 1
ATOM 7180 C C . TYR B 1 137 ? 6.242 8.891 21.469 1 98.56 137 TYR B C 1
ATOM 7182 O O . TYR B 1 137 ? 6.25 10.047 21.891 1 98.56 137 TYR B O 1
ATOM 7190 N N . LYS B 1 138 ? 7.281 8.148 21.562 1 97.75 138 LYS B N 1
ATOM 7191 C CA . LYS B 1 138 ? 8.586 8.633 22.016 1 97.75 138 LYS B CA 1
ATOM 7192 C C . LYS B 1 138 ? 9.43 9.094 20.828 1 97.75 138 LYS B C 1
ATOM 7194 O O . LYS B 1 138 ? 9.945 8.273 20.078 1 97.75 138 LYS B O 1
ATOM 7199 N N . VAL B 1 139 ? 9.672 10.398 20.688 1 98.06 139 VAL B N 1
ATOM 7200 C CA . VAL B 1 139 ? 10.188 10.961 19.438 1 98.06 139 VAL B CA 1
ATOM 7201 C C . VAL B 1 139 ? 11.375 11.875 19.734 1 98.06 139 VAL B C 1
ATOM 7203 O O . VAL B 1 139 ? 11.594 12.266 20.891 1 98.06 139 VAL B O 1
ATOM 7206 N N . LEU B 1 140 ? 12.125 12.117 18.719 1 97.19 140 LEU B N 1
ATOM 7207 C CA . LEU B 1 140 ? 13.289 12.992 18.828 1 97.19 140 LEU B CA 1
ATOM 7208 C C . LEU B 1 140 ? 12.883 14.453 18.672 1 97.19 140 LEU B C 1
ATOM 7210 O O . LEU B 1 140 ? 12.406 14.859 17.609 1 97.19 140 LEU B O 1
ATOM 7214 N N . LEU B 1 141 ? 13.078 15.273 19.688 1 97.19 141 LEU B N 1
ATOM 7215 C CA . LEU B 1 141 ? 12.781 16.703 19.672 1 97.19 141 LEU B CA 1
ATOM 7216 C C . LEU B 1 141 ? 14.039 17.516 19.906 1 97.19 141 LEU B C 1
ATOM 7218 O O . LEU B 1 141 ? 15.086 16.969 20.266 1 97.19 141 LEU B O 1
ATOM 7222 N N . SER B 1 142 ? 13.961 18.75 19.641 1 95.75 142 SER B N 1
ATOM 7223 C CA . SER B 1 142 ? 15.086 19.688 19.734 1 95.75 142 SER B CA 1
ATOM 7224 C C . SER B 1 142 ? 14.742 20.875 20.609 1 95.75 142 SER B C 1
ATOM 7226 O O . SER B 1 142 ? 13.688 21.5 20.453 1 95.75 142 SER B O 1
ATOM 7228 N N . TYR B 1 143 ? 15.664 21.172 21.609 1 95.31 143 TYR B N 1
ATOM 7229 C CA . TYR B 1 143 ? 15.477 22.281 22.547 1 95.31 143 TYR B CA 1
ATOM 7230 C C . TYR B 1 143 ? 16.766 23.109 22.672 1 95.31 143 TYR B C 1
ATOM 7232 O O . TYR B 1 143 ? 17.859 22.594 22.438 1 95.31 143 TYR B O 1
ATOM 7240 N N . PRO B 1 144 ? 16.547 24.391 22.969 1 92.94 144 PRO B N 1
ATOM 7241 C CA . PRO B 1 144 ? 17.766 25.109 23.375 1 92.94 144 PRO B CA 1
ATOM 7242 C C . PRO B 1 144 ? 18.297 24.641 24.719 1 92.94 144 PRO B C 1
ATOM 7244 O O . PRO B 1 144 ? 17.516 24.203 25.578 1 92.94 144 PRO B O 1
ATOM 7247 N N . GLU B 1 145 ? 19.609 24.703 24.859 1 90.56 145 GLU B N 1
ATOM 7248 C CA . GLU B 1 145 ? 20.156 24.438 26.188 1 90.56 145 GLU B CA 1
ATOM 7249 C C . GLU B 1 145 ? 19.859 25.578 27.156 1 90.56 145 GLU B C 1
ATOM 7251 O O . GLU B 1 145 ? 20.25 26.719 26.906 1 90.56 145 GLU B O 1
ATOM 7256 N N . GLU B 1 146 ? 19.25 25.312 28.25 1 83.44 146 GLU B N 1
ATOM 7257 C CA . GLU B 1 146 ? 18.797 26.344 29.172 1 83.44 146 GLU B CA 1
ATOM 7258 C C . GLU B 1 146 ? 19.984 27 29.891 1 83.44 146 GLU B C 1
ATOM 7260 O O . GLU B 1 146 ? 19.984 28.203 30.109 1 83.44 146 GLU B O 1
ATOM 7265 N N . ASN B 1 147 ? 20.938 26.219 30.266 1 87.06 147 ASN B N 1
ATOM 7266 C CA . ASN B 1 147 ? 22.047 26.719 31.062 1 87.06 147 ASN B CA 1
ATOM 7267 C C . ASN B 1 147 ? 23.156 27.297 30.203 1 87.06 147 ASN B C 1
ATOM 7269 O O . ASN B 1 147 ? 24.016 28.031 30.688 1 87.06 147 ASN B O 1
ATOM 7273 N N . ASN B 1 148 ? 23.141 27 28.984 1 89.56 148 ASN B N 1
ATOM 7274 C CA . ASN B 1 148 ? 24.109 27.516 28.031 1 89.56 148 ASN B CA 1
ATOM 7275 C C . ASN B 1 148 ? 23.453 27.922 26.719 1 89.56 148 ASN B C 1
ATOM 7277 O O . ASN B 1 148 ? 23.703 27.312 25.672 1 89.56 148 ASN B O 1
ATOM 7281 N N . PRO B 1 149 ? 22.688 28.984 26.75 1 91.38 149 PRO B N 1
ATOM 7282 C CA . PRO B 1 149 ? 21.922 29.391 25.562 1 91.38 149 PRO B CA 1
ATOM 7283 C C . PRO B 1 149 ? 22.828 29.859 24.422 1 91.38 149 PRO B C 1
ATOM 7285 O O . PRO B 1 149 ? 24.016 30.094 24.625 1 91.38 149 PRO B O 1
ATOM 7288 N N . ASN B 1 150 ? 22.25 29.922 23.234 1 93.88 150 ASN B N 1
ATOM 7289 C CA . ASN B 1 150 ? 22.938 30.469 22.062 1 93.88 150 ASN B CA 1
ATOM 7290 C C . ASN B 1 150 ? 23.375 31.906 22.312 1 93.88 150 ASN B C 1
ATOM 7292 O O . ASN B 1 150 ? 22.688 32.656 23 1 93.88 150 ASN B O 1
ATOM 7296 N N . THR B 1 151 ? 24.578 32.25 21.734 1 93.38 151 THR B N 1
ATOM 7297 C CA . THR B 1 151 ? 25.078 33.594 21.938 1 93.38 151 THR B CA 1
ATOM 7298 C C . THR B 1 151 ? 25.562 34.188 20.609 1 93.38 151 THR B C 1
ATOM 7300 O O . THR B 1 151 ? 26.031 33.469 19.734 1 93.38 151 THR B O 1
ATOM 7303 N N . ILE B 1 152 ? 25.344 35.438 20.547 1 95.56 152 ILE B N 1
ATOM 7304 C CA . ILE B 1 152 ? 25.891 36.281 19.484 1 95.56 152 ILE B CA 1
ATOM 7305 C C . ILE B 1 152 ? 26.781 37.344 20.094 1 95.56 152 ILE B C 1
ATOM 7307 O O . ILE B 1 152 ? 26.344 38.125 20.953 1 95.56 152 ILE B O 1
ATOM 7311 N N . SER B 1 153 ? 28.047 37.438 19.609 1 94.88 153 SER B N 1
ATOM 7312 C CA . SER B 1 153 ? 28.984 38.438 20.141 1 94.88 153 SER B CA 1
ATOM 7313 C C . SER B 1 153 ? 29.672 39.188 19.016 1 94.88 153 SER B C 1
ATOM 7315 O O . SER B 1 153 ? 29.984 38.625 17.969 1 94.88 153 SER B O 1
ATOM 7317 N N . VAL B 1 154 ? 29.812 40.438 19.328 1 94.44 154 VAL B N 1
ATOM 7318 C CA . VAL B 1 154 ? 30.656 41.25 18.453 1 94.44 154 VAL B CA 1
ATOM 7319 C C . VAL B 1 154 ? 32.062 41.344 19.016 1 94.44 154 VAL B C 1
ATOM 7321 O O . VAL B 1 154 ? 32.25 41.625 20.203 1 94.44 154 VAL B O 1
ATOM 7324 N N . VAL B 1 155 ? 32.969 41.031 18.125 1 93.75 155 VAL B N 1
ATOM 7325 C CA . VAL B 1 155 ? 34.375 40.969 18.547 1 93.75 155 VAL B CA 1
ATOM 7326 C C . VAL B 1 155 ? 35.188 41.969 17.75 1 93.75 155 VAL B C 1
ATOM 7328 O O . VAL B 1 155 ? 35.031 42.094 16.547 1 93.75 155 VAL B O 1
ATOM 7331 N N . SER B 1 156 ? 36.125 42.625 18.484 1 90.12 156 SER B N 1
ATOM 7332 C CA . SER B 1 156 ? 37 43.594 17.844 1 90.12 156 SER B CA 1
ATOM 7333 C C . SER B 1 156 ? 38.188 42.906 17.188 1 90.12 156 SER B C 1
ATOM 7335 O O . SER B 1 156 ? 38.406 41.688 17.375 1 90.12 156 SER B O 1
ATOM 7337 N N . GLU B 1 157 ? 38.938 43.688 16.469 1 84 157 GLU B N 1
ATOM 7338 C CA . GLU B 1 157 ? 40.125 43.156 15.758 1 84 157 GLU B CA 1
ATOM 7339 C C . GLU B 1 157 ? 41.125 42.562 16.719 1 84 157 GLU B C 1
ATOM 7341 O O . GLU B 1 157 ? 41.812 41.594 16.375 1 84 157 GLU B O 1
ATOM 7346 N N . ASN B 1 158 ? 41.219 43.062 17.891 1 87 158 ASN B N 1
ATOM 7347 C CA . ASN B 1 158 ? 42.188 42.594 18.859 1 87 158 ASN B CA 1
ATOM 7348 C C . ASN B 1 158 ? 41.656 41.406 19.656 1 87 158 ASN B C 1
ATOM 7350 O O . ASN B 1 158 ? 42.312 40.938 20.594 1 87 158 ASN B O 1
ATOM 7354 N N . GLY B 1 159 ? 40.438 41.031 19.328 1 87.44 159 GLY B N 1
ATOM 7355 C CA . GLY B 1 159 ? 39.875 39.844 19.969 1 87.44 159 GLY B CA 1
ATOM 7356 C C . GLY B 1 159 ? 39.031 40.188 21.188 1 87.44 159 GLY B C 1
ATOM 7357 O O . GLY B 1 159 ? 38.531 39.281 21.859 1 87.44 159 GLY B O 1
ATOM 7358 N N . THR B 1 160 ? 38.906 41.406 21.422 1 90.12 160 THR B N 1
ATOM 7359 C CA . THR B 1 160 ? 38.156 41.812 22.609 1 90.12 160 THR B CA 1
ATOM 7360 C C . THR B 1 160 ? 36.656 41.781 22.344 1 90.12 160 THR B C 1
ATOM 7362 O O . THR B 1 160 ? 36.219 42.219 21.266 1 90.12 160 THR B O 1
ATOM 7365 N N . LEU B 1 161 ? 35.906 41.312 23.328 1 90.62 161 LEU B N 1
ATOM 7366 C CA . LEU B 1 161 ? 34.469 41.281 23.25 1 90.62 161 LEU B CA 1
ATOM 7367 C C . LEU B 1 161 ? 33.875 42.688 23.344 1 90.62 161 LEU B C 1
ATOM 7369 O O . LEU B 1 161 ? 34.125 43.406 24.328 1 90.62 161 LEU B O 1
ATOM 7373 N N . VAL B 1 162 ? 33.219 43.125 22.312 1 88.75 162 VAL B N 1
ATOM 7374 C CA . VAL B 1 162 ? 32.656 44.469 22.25 1 88.75 162 VAL B CA 1
ATOM 7375 C C . VAL B 1 162 ? 31.219 44.438 22.828 1 88.75 162 VAL B C 1
ATOM 7377 O O . VAL B 1 162 ? 30.859 45.312 23.625 1 88.75 162 VAL B O 1
ATOM 7380 N N . LYS B 1 163 ? 30.422 43.531 22.375 1 90.69 163 LYS B N 1
ATOM 7381 C CA . LYS B 1 163 ? 29.016 43.438 22.781 1 90.69 163 LYS B CA 1
ATOM 7382 C C . LYS B 1 163 ? 28.516 42 22.688 1 90.69 163 LYS B C 1
ATOM 7384 O O . LYS B 1 163 ? 28.859 41.281 21.75 1 90.69 163 LYS B O 1
ATOM 7389 N N . ASN B 1 164 ? 27.766 41.656 23.688 1 90.75 164 ASN B N 1
ATOM 7390 C CA . ASN B 1 164 ? 27.109 40.344 23.703 1 90.75 164 ASN B CA 1
ATOM 7391 C C . ASN B 1 164 ? 25.594 40.469 23.594 1 90.75 164 ASN B C 1
ATOM 7393 O O . ASN B 1 164 ? 24.984 41.312 24.25 1 90.75 164 ASN B O 1
ATOM 7397 N N . PHE B 1 165 ? 25.156 39.688 22.672 1 87.38 165 PHE B N 1
ATOM 7398 C CA . PHE B 1 165 ? 23.703 39.656 22.516 1 87.38 165 PHE B CA 1
ATOM 7399 C C . PHE B 1 165 ? 23.141 38.344 23.047 1 87.38 165 PHE B C 1
ATOM 7401 O O . PHE B 1 165 ? 23.5 37.25 22.578 1 87.38 165 PHE B O 1
ATOM 7408 N N . THR B 1 166 ? 22.781 38.312 24.359 1 70.06 166 THR B N 1
ATOM 7409 C CA . THR B 1 166 ? 22.062 37.125 24.875 1 70.06 166 THR B CA 1
ATOM 7410 C C . THR B 1 166 ? 20.547 37.344 24.734 1 70.06 166 THR B C 1
ATOM 7412 O O . THR B 1 166 ? 19.984 38.281 25.25 1 70.06 166 THR B O 1
ATOM 7415 N N . GLU B 1 167 ? 19.938 36.406 24.047 1 68.81 167 GLU B N 1
ATOM 7416 C CA . GLU B 1 167 ? 18.578 36.719 23.625 1 68.81 167 GLU B CA 1
ATOM 7417 C C . GLU B 1 167 ? 17.562 35.969 24.484 1 68.81 167 GLU B C 1
ATOM 7419 O O . GLU B 1 167 ? 16.391 35.844 24.125 1 68.81 167 GLU B O 1
ATOM 7424 N N . GLN B 1 168 ? 18 35.531 25.703 1 81.06 168 GLN B N 1
ATOM 7425 C CA . GLN B 1 168 ? 16.969 35 26.578 1 81.06 168 GLN B CA 1
ATOM 7426 C C . GLN B 1 168 ? 16.125 36.125 27.188 1 81.06 168 GLN B C 1
ATOM 7428 O O . GLN B 1 168 ? 16.672 37.094 27.734 1 81.06 168 GLN B O 1
ATOM 7433 N N . LEU B 1 169 ? 14.852 36 26.938 1 83.12 169 LEU B N 1
ATOM 7434 C CA . LEU B 1 169 ? 13.945 37.031 27.359 1 83.12 169 LEU B CA 1
ATOM 7435 C C . LEU B 1 169 ? 12.891 36.5 28.328 1 83.12 169 LEU B C 1
ATOM 7437 O O . LEU B 1 169 ? 12.539 35.312 28.266 1 83.12 169 LEU B O 1
ATOM 7441 N N . LYS B 1 170 ? 12.57 37.375 29.219 1 85.38 170 LYS B N 1
ATOM 7442 C CA . LYS B 1 170 ? 11.367 37.094 30 1 85.38 170 LYS B CA 1
ATOM 7443 C C . LYS B 1 170 ? 10.117 37.594 29.281 1 85.38 170 LYS B C 1
ATOM 7445 O O . LYS B 1 170 ? 10.055 38.75 28.844 1 85.38 170 LYS B O 1
ATOM 7450 N N . VAL B 1 171 ? 9.195 36.688 29.141 1 88.44 171 VAL B N 1
ATOM 7451 C CA . VAL B 1 171 ? 7.992 37.031 28.375 1 88.44 171 VAL B CA 1
ATOM 7452 C C . VAL B 1 171 ? 6.75 36.75 29.219 1 88.44 171 VAL B C 1
ATOM 7454 O O . VAL B 1 171 ? 6.797 35.938 30.156 1 88.44 171 VAL B O 1
ATOM 7457 N N . SER B 1 172 ? 5.652 37.469 28.906 1 88.44 172 SER B N 1
ATOM 7458 C CA . SER B 1 172 ? 4.367 37.281 29.578 1 88.44 172 SER B CA 1
ATOM 7459 C C . SER B 1 172 ? 3.24 37.094 28.562 1 88.44 172 SER B C 1
ATOM 7461 O O . SER B 1 172 ? 3.363 37.469 27.406 1 88.44 172 SER B O 1
ATOM 7463 N N . PRO B 1 173 ? 2.094 36.438 29.078 1 86.75 173 PRO B N 1
ATOM 7464 C CA . PRO B 1 173 ? 0.981 36.188 28.156 1 86.75 173 PRO B CA 1
ATOM 7465 C C . PRO B 1 173 ? 0.201 37.438 27.812 1 86.75 173 PRO B C 1
ATOM 7467 O O . PRO B 1 173 ? -0.744 37.406 27.031 1 86.75 173 PRO B O 1
ATOM 7470 N N . GLY B 1 174 ? 0.542 38.562 28.375 1 88.56 174 GLY B N 1
ATOM 7471 C CA . GLY B 1 174 ? -0.074 39.844 28.078 1 88.56 174 GLY B CA 1
ATOM 7472 C C . GLY B 1 174 ? 0.469 40.969 28.922 1 88.56 174 GLY B C 1
ATOM 7473 O O . GLY B 1 174 ? 1.146 40.75 29.922 1 88.56 174 GLY B O 1
ATOM 7474 N N . PRO B 1 175 ? 0.087 42.125 28.406 1 87.44 175 PRO B N 1
ATOM 7475 C CA . PRO B 1 175 ? 0.556 43.281 29.188 1 87.44 175 PRO B CA 1
ATOM 7476 C C . PRO B 1 175 ? 0.01 43.281 30.625 1 87.44 175 PRO B C 1
ATOM 7478 O O . PRO B 1 175 ? -1.167 42.969 30.828 1 87.44 175 PRO B O 1
ATOM 7481 N N . GLY B 1 176 ? 0.835 43.469 31.547 1 82.56 176 GLY B N 1
ATOM 7482 C CA . GLY B 1 176 ? 0.42 43.625 32.938 1 82.56 176 GLY B CA 1
ATOM 7483 C C . GLY B 1 176 ? 0.363 42.312 33.688 1 82.56 176 GLY B C 1
ATOM 7484 O O . GLY B 1 176 ? 0.155 42.312 34.906 1 82.56 176 GLY B O 1
ATOM 7485 N N . ILE B 1 177 ? 0.534 41.25 33.031 1 85.88 177 ILE B N 1
ATOM 7486 C CA . ILE B 1 177 ? 0.506 39.938 33.688 1 85.88 177 ILE B CA 1
ATOM 7487 C C . ILE B 1 177 ? 1.868 39.656 34.312 1 85.88 177 ILE B C 1
ATOM 7489 O O . ILE B 1 177 ? 2.895 39.688 33.625 1 85.88 177 ILE B O 1
ATOM 7493 N N . LYS B 1 178 ? 1.959 39.281 35.562 1 84.31 178 LYS B N 1
ATOM 7494 C CA . LYS B 1 178 ? 3.191 39.125 36.344 1 84.31 178 LYS B CA 1
ATOM 7495 C C . LYS B 1 178 ? 3.836 37.781 36.094 1 84.31 178 LYS B C 1
ATOM 7497 O O . LYS B 1 178 ? 5.059 37.656 36.156 1 84.31 178 LYS B O 1
ATOM 7502 N N . ALA B 1 179 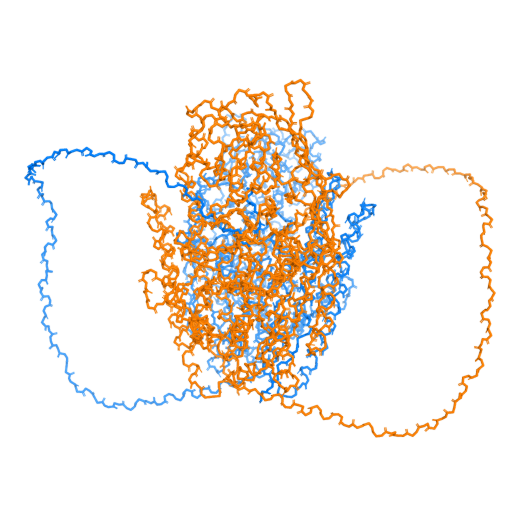? 3.086 36.875 35.875 1 81.88 179 ALA B N 1
ATOM 7503 C CA . ALA B 1 179 ? 3.635 35.562 35.594 1 81.88 179 ALA B CA 1
ATOM 7504 C C . ALA B 1 179 ? 4.461 35.531 34.312 1 81.88 179 ALA B C 1
ATOM 7506 O O . ALA B 1 179 ? 3.945 35.844 33.219 1 81.88 179 ALA B O 1
ATOM 7507 N N . THR B 1 180 ? 5.742 35.281 34.469 1 84.88 180 THR B N 1
ATOM 7508 C CA . THR B 1 180 ? 6.617 35.312 33.281 1 84.88 180 THR B CA 1
ATOM 7509 C C . THR B 1 180 ? 7.277 33.969 33.062 1 84.88 180 THR B C 1
ATOM 7511 O O . THR B 1 180 ? 7.297 33.125 33.938 1 84.88 180 THR B O 1
ATOM 7514 N N . ASP B 1 181 ? 7.68 33.75 31.797 1 87.75 181 ASP B N 1
ATOM 7515 C CA . ASP B 1 181 ? 8.414 32.594 31.359 1 87.75 181 ASP B CA 1
ATOM 7516 C C . ASP B 1 181 ? 9.703 32.969 30.641 1 87.75 181 ASP B C 1
ATOM 7518 O O . ASP B 1 181 ? 9.836 34.094 30.172 1 87.75 181 ASP B O 1
ATOM 7522 N N . TRP B 1 182 ? 10.57 32 30.703 1 85.38 182 TRP B N 1
ATOM 7523 C CA . TRP B 1 182 ? 11.797 32.219 29.938 1 85.38 182 TRP B CA 1
ATOM 7524 C C . TRP B 1 182 ? 11.602 31.828 28.469 1 85.38 182 TRP B C 1
ATOM 7526 O O . TRP B 1 182 ? 11.008 30.781 28.172 1 85.38 182 TRP B O 1
ATOM 7536 N N . PHE B 1 183 ? 11.969 32.781 27.656 1 88.25 183 PHE B N 1
ATOM 7537 C CA . PHE B 1 183 ? 11.961 32.562 26.219 1 88.25 183 PHE B CA 1
ATOM 7538 C C . PHE B 1 183 ? 13.383 32.594 25.656 1 88.25 183 PHE B C 1
ATOM 7540 O O . PHE B 1 183 ? 14.086 33.594 25.828 1 88.25 183 PHE B O 1
ATOM 7547 N N . THR B 1 184 ? 13.82 31.5 25.062 1 89.88 184 THR B N 1
ATOM 7548 C CA . THR B 1 184 ? 15.133 31.406 24.438 1 89.88 184 THR B CA 1
ATOM 7549 C C . THR B 1 184 ? 15.008 31.172 22.938 1 89.88 184 THR B C 1
ATOM 7551 O O . THR B 1 184 ? 14.625 30.078 22.5 1 89.88 184 THR B O 1
ATOM 7554 N N . PRO B 1 185 ? 15.453 32.156 22.094 1 93.25 185 PRO B N 1
ATOM 7555 C CA . PRO B 1 185 ? 15.375 31.969 20.641 1 93.25 185 PRO B CA 1
ATOM 7556 C C . PRO B 1 185 ? 16.328 30.875 20.141 1 93.25 185 PRO B C 1
ATOM 7558 O O . PRO B 1 185 ? 17.469 30.781 20.625 1 93.25 185 PRO B O 1
ATOM 7561 N N . TYR B 1 186 ? 15.906 30.047 19.266 1 94.31 186 TYR B N 1
ATOM 7562 C CA . TYR B 1 186 ? 16.75 29.031 18.641 1 94.31 186 TYR B CA 1
ATOM 7563 C C . TYR B 1 186 ? 16.094 28.484 17.375 1 94.31 186 TYR B C 1
ATOM 7565 O O . TYR B 1 186 ? 14.93 28.781 17.094 1 94.31 186 TYR B O 1
ATOM 7573 N N . THR B 1 187 ? 16.781 27.828 16.547 1 94.12 187 THR B N 1
ATOM 7574 C CA . THR B 1 187 ? 16.266 27.062 15.414 1 94.12 187 THR B CA 1
ATOM 7575 C C . THR B 1 187 ? 16.328 25.578 15.711 1 94.12 187 THR B C 1
ATOM 7577 O O . THR B 1 187 ? 17.406 25 15.852 1 94.12 187 THR B O 1
ATOM 7580 N N . ALA B 1 188 ? 15.125 25 15.742 1 94.94 188 ALA B N 1
ATOM 7581 C CA . ALA B 1 188 ? 15.055 23.578 16.078 1 94.94 188 ALA B CA 1
ATOM 7582 C C . ALA B 1 188 ? 15.844 22.75 15.062 1 94.94 188 ALA B C 1
ATOM 7584 O O . ALA B 1 188 ? 15.758 22.984 13.852 1 94.94 188 ALA B O 1
ATOM 7585 N N . TYR B 1 189 ? 16.703 21.766 15.594 1 92.94 189 TYR B N 1
ATOM 7586 C CA . TYR B 1 189 ? 17.453 20.766 14.852 1 92.94 189 TYR B CA 1
ATOM 7587 C C . TYR B 1 189 ? 18.625 21.391 14.117 1 92.94 189 TYR B C 1
ATOM 7589 O O . TYR B 1 189 ? 19.25 20.766 13.266 1 92.94 189 TYR B O 1
ATOM 7597 N N . SER B 1 190 ? 18.891 22.703 14.383 1 90.94 190 SER B N 1
ATOM 7598 C CA . SER B 1 190 ? 20.109 23.297 13.859 1 90.94 190 SER B CA 1
ATOM 7599 C C . SER B 1 190 ? 21.344 22.625 14.43 1 90.94 190 SER B C 1
ATOM 7601 O O . SER B 1 190 ? 21.328 22.141 15.562 1 90.94 190 SER B O 1
ATOM 7603 N N . ASN B 1 191 ? 22.422 22.703 13.695 1 89.94 191 ASN B N 1
ATOM 7604 C CA . ASN B 1 191 ? 23.703 22.172 14.164 1 89.94 191 ASN B CA 1
ATOM 7605 C C . ASN B 1 191 ? 24.281 23.016 15.297 1 89.94 191 ASN B C 1
ATOM 7607 O O . ASN B 1 191 ? 24.078 24.234 15.328 1 89.94 191 ASN B O 1
ATOM 7611 N N . ASN B 1 192 ? 24.969 22.328 16.141 1 92 192 ASN B N 1
ATOM 7612 C CA . ASN B 1 192 ? 25.703 23.016 17.203 1 92 192 ASN B CA 1
ATOM 7613 C C . ASN B 1 192 ? 27.109 23.375 16.766 1 92 192 ASN B C 1
ATOM 7615 O O . ASN B 1 192 ? 27.688 22.734 15.891 1 92 192 ASN B O 1
ATOM 7619 N N . GLY B 1 193 ? 27.594 24.422 17.359 1 93.94 193 GLY B N 1
ATOM 7620 C CA . GLY B 1 193 ? 28.953 24.828 17.078 1 93.94 193 GLY B CA 1
ATOM 7621 C C . GLY B 1 193 ? 29.203 26.297 17.328 1 93.94 193 GLY B C 1
ATOM 7622 O O . GLY B 1 193 ? 28.359 26.984 17.906 1 93.94 193 GLY B O 1
ATOM 7623 N N . THR B 1 194 ? 30.453 26.703 17.031 1 95.81 194 THR B N 1
ATOM 7624 C CA . THR B 1 194 ? 30.875 28.094 17.125 1 95.81 194 THR B CA 1
ATOM 7625 C C . THR B 1 194 ? 31.578 28.531 15.844 1 95.81 194 THR B C 1
ATOM 7627 O O . THR B 1 194 ? 32.375 27.766 15.281 1 95.81 194 THR B O 1
ATOM 7630 N N . ALA B 1 195 ? 31.172 29.688 15.43 1 96.12 195 ALA B N 1
ATOM 7631 C CA . ALA B 1 195 ? 31.812 30.281 14.266 1 96.12 195 ALA B CA 1
ATOM 7632 C C . ALA B 1 195 ? 32 31.781 14.438 1 96.12 195 ALA B C 1
ATOM 7634 O O . ALA B 1 195 ? 31.188 32.438 15.094 1 96.12 195 ALA B O 1
ATOM 7635 N N . GLU B 1 196 ? 33.031 32.25 13.875 1 95.69 196 GLU B N 1
ATOM 7636 C CA . GLU B 1 196 ? 33.344 33.688 13.883 1 95.69 196 GLU B CA 1
ATOM 7637 C C . GLU B 1 196 ? 33.688 34.188 12.484 1 95.69 196 GLU B C 1
ATOM 7639 O O . GLU B 1 196 ? 34.406 33.5 11.742 1 95.69 196 GLU B O 1
ATOM 7644 N N . GLY B 1 197 ? 33.062 35.312 12.141 1 94.31 197 GLY B N 1
ATOM 7645 C CA . GLY B 1 197 ? 33.344 35.906 10.836 1 94.31 197 GLY B CA 1
ATOM 7646 C C . GLY B 1 197 ? 32.75 37.281 10.664 1 94.31 197 GLY B C 1
ATOM 7647 O O . GLY B 1 197 ? 32 37.75 11.539 1 94.31 197 GLY B O 1
ATOM 7648 N N . ARG B 1 198 ? 33.156 37.906 9.531 1 92.56 198 ARG B N 1
ATOM 7649 C CA . ARG B 1 198 ? 32.562 39.188 9.188 1 92.56 198 ARG B CA 1
ATOM 7650 C C . ARG B 1 198 ? 31.047 39.062 8.969 1 92.56 198 ARG B C 1
ATOM 7652 O O . ARG B 1 198 ? 30.578 38.062 8.398 1 92.56 198 ARG B O 1
ATOM 7659 N N . LEU B 1 199 ? 30.312 40.094 9.445 1 93.62 199 LEU B N 1
ATOM 7660 C CA . LEU B 1 199 ? 28.875 40.125 9.203 1 93.62 199 LEU B CA 1
ATOM 7661 C C . LEU B 1 199 ? 28.578 40.625 7.797 1 93.62 199 LEU B C 1
ATOM 7663 O O . LEU B 1 199 ? 29.031 41.688 7.414 1 93.62 199 LEU B O 1
ATOM 7667 N N . VAL B 1 200 ? 27.859 39.844 7.047 1 92.62 200 VAL B N 1
ATOM 7668 C CA . VAL B 1 200 ? 27.469 40.25 5.707 1 92.62 200 VAL B CA 1
ATOM 7669 C C . VAL B 1 200 ? 25.938 40.312 5.602 1 92.62 200 VAL B C 1
ATOM 7671 O O . VAL B 1 200 ? 25.266 39.312 5.852 1 92.62 200 VAL B O 1
ATOM 7674 N N . TYR B 1 201 ? 25.406 41.469 5.27 1 93.38 201 TYR B N 1
ATOM 7675 C CA . TYR B 1 201 ? 23.969 41.625 5.023 1 93.38 201 TYR B CA 1
ATOM 7676 C C . TYR B 1 201 ? 23.609 41.094 3.639 1 93.38 201 TYR B C 1
ATOM 7678 O O . TYR B 1 201 ? 24.125 41.594 2.631 1 93.38 201 TYR B O 1
ATOM 7686 N N . VAL B 1 202 ? 22.641 40.219 3.613 1 93.12 202 VAL B N 1
ATOM 7687 C CA . VAL B 1 202 ? 22.391 39.562 2.33 1 93.12 202 VAL B CA 1
ATOM 7688 C C . VAL B 1 202 ? 20.953 39.812 1.898 1 93.12 202 VAL B C 1
ATOM 7690 O O . VAL B 1 202 ? 20.391 39.094 1.069 1 93.12 202 VAL B O 1
ATOM 7693 N N . ASN B 1 203 ? 20.25 40.75 2.443 1 92.69 203 ASN B N 1
ATOM 7694 C CA . ASN B 1 203 ? 18.875 41.062 2.098 1 92.69 203 ASN B CA 1
ATOM 7695 C C . ASN B 1 203 ? 17.953 39.844 2.316 1 92.69 203 ASN B C 1
ATOM 7697 O O . ASN B 1 203 ? 17.891 39.312 3.414 1 92.69 203 ASN B O 1
ATOM 7701 N N . ARG B 1 204 ? 17.297 39.344 1.321 1 92.62 204 ARG B N 1
ATOM 7702 C CA . ARG B 1 204 ? 16.453 38.156 1.47 1 92.62 204 ARG B CA 1
ATOM 7703 C C . ARG B 1 204 ? 17.25 36.875 1.27 1 92.62 204 ARG B C 1
ATOM 7705 O O . ARG B 1 204 ? 16.797 35.781 1.631 1 92.62 204 ARG B O 1
ATOM 7712 N N . GLY B 1 205 ? 18.391 37.031 0.785 1 92.88 205 GLY B N 1
ATOM 7713 C CA . GLY B 1 205 ? 19.25 35.875 0.569 1 92.88 205 GLY B CA 1
ATOM 7714 C C . GLY B 1 205 ? 18.891 35.094 -0.66 1 92.88 205 GLY B C 1
ATOM 7715 O O . GLY B 1 205 ? 19.156 33.875 -0.73 1 92.88 205 GLY B O 1
ATOM 7716 N N . THR B 1 206 ? 18.188 35.625 -1.627 1 92.75 206 THR B N 1
ATOM 7717 C CA . THR B 1 206 ? 17.859 34.938 -2.873 1 92.75 206 THR B CA 1
ATOM 7718 C C . THR B 1 206 ? 19.109 34.781 -3.742 1 92.75 206 THR B C 1
ATOM 7720 O O . THR B 1 206 ? 20.141 35.375 -3.467 1 92.75 206 THR B O 1
ATOM 7723 N N . ALA B 1 207 ? 18.953 33.938 -4.758 1 92.12 207 ALA B N 1
ATOM 7724 C CA . ALA B 1 207 ? 20.062 33.781 -5.695 1 92.12 207 ALA B CA 1
ATOM 7725 C C . ALA B 1 207 ? 20.438 35.094 -6.336 1 92.12 207 ALA B C 1
ATOM 7727 O O . ALA B 1 207 ? 21.625 35.406 -6.535 1 92.12 207 ALA B O 1
ATOM 7728 N N . LYS B 1 208 ? 19.469 35.875 -6.637 1 93.94 208 LYS B N 1
ATOM 7729 C CA . LYS B 1 208 ? 19.703 37.188 -7.23 1 93.94 208 LYS B CA 1
ATOM 7730 C C . LYS B 1 208 ? 20.453 38.094 -6.266 1 93.94 208 LYS B C 1
ATOM 7732 O O . LYS B 1 208 ? 21.359 38.844 -6.672 1 93.94 208 LYS B O 1
ATOM 7737 N N . ASP B 1 209 ? 20.094 38.156 -4.98 1 94.12 209 ASP B N 1
ATOM 7738 C CA . ASP B 1 209 ? 20.766 38.938 -3.967 1 94.12 209 ASP B CA 1
ATOM 7739 C C . ASP B 1 209 ? 22.234 38.562 -3.844 1 94.12 209 ASP B C 1
ATOM 7741 O O . ASP B 1 209 ? 23.109 39.438 -3.738 1 94.12 209 ASP B O 1
ATOM 7745 N N . LEU B 1 210 ? 22.516 37.312 -3.828 1 94.38 210 LEU B N 1
ATOM 7746 C CA . LEU B 1 210 ? 23.875 36.844 -3.674 1 94.38 210 LEU B CA 1
ATOM 7747 C C . LEU B 1 210 ? 24.719 37.188 -4.902 1 94.38 210 LEU B C 1
ATOM 7749 O O . LEU B 1 210 ? 25.906 37.469 -4.789 1 94.38 210 LEU B O 1
ATOM 7753 N N . GLN B 1 211 ? 24.016 37.094 -6.039 1 94.19 211 GLN B N 1
ATOM 7754 C CA . GLN B 1 211 ? 24.703 37.5 -7.262 1 94.19 211 GLN B CA 1
ATOM 7755 C C . GLN B 1 211 ? 25.094 38.969 -7.215 1 94.19 211 GLN B C 1
ATOM 7757 O O . GLN B 1 211 ? 26.156 39.375 -7.688 1 94.19 211 GLN B O 1
ATOM 7762 N N . GLU B 1 212 ? 24.219 39.75 -6.75 1 94.19 212 GLU B N 1
ATOM 7763 C CA . GLU B 1 212 ? 24.516 41.188 -6.602 1 94.19 212 GLU B CA 1
ATOM 7764 C C . GLU B 1 212 ? 25.719 41.406 -5.699 1 94.19 212 GLU B C 1
ATOM 7766 O O . GLU B 1 212 ? 26.531 42.312 -5.945 1 94.19 212 GLU B O 1
ATOM 7771 N N . LEU B 1 213 ? 25.875 40.719 -4.633 1 93.62 213 LEU B N 1
ATOM 7772 C CA . LEU B 1 213 ? 27.016 40.812 -3.729 1 93.62 213 LEU B CA 1
ATOM 7773 C C . LEU B 1 213 ? 28.297 40.375 -4.43 1 93.62 213 LEU B C 1
ATOM 7775 O O . LEU B 1 213 ? 29.359 40.969 -4.203 1 93.62 213 LEU B O 1
ATOM 7779 N N . GLU B 1 214 ? 28.141 39.375 -5.219 1 93.38 214 GLU B N 1
ATOM 7780 C CA . GLU B 1 214 ? 29.297 38.938 -5.996 1 93.38 214 GLU B CA 1
ATOM 7781 C C . GLU B 1 214 ? 29.781 40.062 -6.934 1 93.38 214 GLU B C 1
ATOM 7783 O O . GLU B 1 214 ? 30.984 40.25 -7.098 1 93.38 214 GLU B O 1
ATOM 7788 N N . LYS B 1 215 ? 28.875 40.656 -7.543 1 94.25 215 LYS B N 1
ATOM 7789 C CA . LYS B 1 215 ? 29.219 41.781 -8.422 1 94.25 215 LYS B CA 1
ATOM 7790 C C . LYS B 1 215 ? 29.938 42.875 -7.656 1 94.25 215 LYS B C 1
ATOM 7792 O O . LYS B 1 215 ? 30.781 43.594 -8.219 1 94.25 215 LYS B O 1
ATOM 7797 N N . LEU B 1 216 ? 29.656 43.062 -6.414 1 92 216 LEU B N 1
ATOM 7798 C CA . LEU B 1 216 ? 30.266 44.094 -5.562 1 92 216 LEU B CA 1
ATOM 7799 C C . LEU B 1 216 ? 31.547 43.562 -4.91 1 92 216 LEU B C 1
ATOM 7801 O O . LEU B 1 216 ? 32.125 44.219 -4.047 1 92 216 LEU B O 1
ATOM 7805 N N . ASN B 1 217 ? 31.953 42.281 -5.211 1 92.5 217 ASN B N 1
ATOM 7806 C CA . ASN B 1 217 ? 33.156 41.625 -4.727 1 92.5 217 ASN B CA 1
ATOM 7807 C C . ASN B 1 217 ? 33.125 41.406 -3.219 1 92.5 217 ASN B C 1
ATOM 7809 O O . ASN B 1 217 ? 34.125 41.594 -2.529 1 92.5 217 ASN B O 1
ATOM 7813 N N . ILE B 1 218 ? 31.984 41.188 -2.762 1 92.25 218 ILE B N 1
ATOM 7814 C CA . ILE B 1 218 ? 31.812 40.844 -1.357 1 92.25 218 ILE B CA 1
ATOM 7815 C C . ILE B 1 218 ? 31.781 39.312 -1.21 1 92.25 218 ILE B C 1
ATOM 7817 O O . ILE B 1 218 ? 30.828 38.656 -1.654 1 92.25 218 ILE B O 1
ATOM 7821 N N . SER B 1 219 ? 32.719 38.75 -0.589 1 92.19 219 SER B N 1
ATOM 7822 C CA . SER B 1 219 ? 32.844 37.312 -0.405 1 92.19 219 SER B CA 1
ATOM 7823 C C . SER B 1 219 ? 32 36.844 0.795 1 92.19 219 SER B C 1
ATOM 7825 O O . SER B 1 219 ? 31.969 37.531 1.823 1 92.19 219 SER B O 1
ATOM 7827 N N . LEU B 1 220 ? 31.484 35.656 0.664 1 95.19 220 LEU B N 1
ATOM 7828 C CA . LEU B 1 220 ? 30.703 35.094 1.754 1 95.19 220 LEU B CA 1
ATOM 7829 C C . LEU B 1 220 ? 31.484 34.031 2.49 1 95.19 220 LEU B C 1
ATOM 7831 O O . LEU B 1 220 ? 31.031 33.469 3.494 1 95.19 220 LEU B O 1
ATOM 7835 N N . ASN B 1 221 ? 32.688 33.75 2.041 1 95.19 221 ASN B N 1
ATOM 7836 C CA . ASN B 1 221 ? 33.5 32.719 2.643 1 95.19 221 ASN B CA 1
ATOM 7837 C C . ASN B 1 221 ? 33.875 33.062 4.078 1 95.19 221 ASN B C 1
ATOM 7839 O O . ASN B 1 221 ? 34.469 34.125 4.332 1 95.19 221 ASN B O 1
ATOM 7843 N N . GLY B 1 222 ? 33.5 32.125 4.965 1 95.25 222 GLY B N 1
ATOM 7844 C CA . GLY B 1 222 ? 33.875 32.281 6.359 1 95.25 222 GLY B CA 1
ATOM 7845 C C . GLY B 1 222 ? 33.062 33.344 7.078 1 95.25 222 GLY B C 1
ATOM 7846 O O . GLY B 1 222 ? 33.469 33.812 8.148 1 95.25 222 GLY B O 1
ATOM 7847 N N . THR B 1 223 ? 32 33.781 6.555 1 95.5 223 THR B N 1
ATOM 7848 C CA . THR B 1 223 ? 31.25 34.906 7.082 1 95.5 223 THR B CA 1
ATOM 7849 C C . THR B 1 223 ? 30.016 34.438 7.844 1 95.5 223 THR B C 1
ATOM 7851 O O . THR B 1 223 ? 29.672 33.25 7.805 1 95.5 223 THR B O 1
ATOM 7854 N N . ILE B 1 224 ? 29.422 35.312 8.625 1 96.31 224 ILE B N 1
ATOM 7855 C CA . ILE B 1 224 ? 28.094 35.156 9.188 1 96.31 224 ILE B CA 1
ATOM 7856 C C . ILE B 1 224 ? 27.109 36.062 8.422 1 96.31 224 ILE B C 1
ATOM 7858 O O . ILE B 1 224 ? 27.297 37.281 8.344 1 96.31 224 ILE B O 1
ATOM 7862 N N . LEU B 1 225 ? 26.125 35.438 7.934 1 96 225 LEU B N 1
ATOM 7863 C CA . LEU B 1 225 ? 25.188 36.156 7.098 1 96 225 LEU B CA 1
ATOM 7864 C C . LEU B 1 225 ? 24.016 36.688 7.934 1 96 225 LEU B C 1
ATOM 7866 O O . LEU B 1 225 ? 23.625 36.062 8.914 1 96 225 LEU B O 1
ATOM 7870 N N . LEU B 1 226 ? 23.531 37.812 7.57 1 94.94 226 LEU B N 1
ATOM 7871 C CA . LEU B 1 226 ? 22.328 38.406 8.133 1 94.94 226 LEU B CA 1
ATOM 7872 C C . LEU B 1 226 ? 21.25 38.594 7.059 1 94.94 226 LEU B C 1
ATOM 7874 O O . LEU B 1 226 ? 21.484 39.281 6.055 1 94.94 226 LEU B O 1
ATOM 7878 N N . THR B 1 227 ? 20.125 37.938 7.289 1 95.25 227 THR B N 1
ATOM 7879 C CA . THR B 1 227 ? 19.047 38.031 6.297 1 95.25 227 THR B CA 1
ATOM 7880 C C . THR B 1 227 ? 17.75 38.5 6.934 1 95.25 227 THR B C 1
ATOM 7882 O O . THR B 1 227 ? 17.469 38.219 8.094 1 95.25 227 THR B O 1
ATOM 7885 N N . ARG B 1 228 ? 16.953 39.188 6.102 1 93.38 228 ARG B N 1
ATOM 7886 C CA . ARG B 1 228 ? 15.672 39.688 6.566 1 93.38 228 ARG B CA 1
ATOM 7887 C C . ARG B 1 228 ? 14.547 38.719 6.25 1 93.38 228 ARG B C 1
ATOM 7889 O O . ARG B 1 228 ? 13.375 39.031 6.473 1 93.38 228 ARG B O 1
ATOM 7896 N N . ASP B 1 229 ? 14.812 37.625 5.664 1 91.75 229 ASP B N 1
ATOM 7897 C CA . ASP B 1 229 ? 13.812 36.625 5.297 1 91.75 229 ASP B CA 1
ATOM 7898 C C . ASP B 1 229 ? 13.883 35.438 6.227 1 91.75 229 ASP B C 1
ATOM 7900 O O . ASP B 1 229 ? 14.445 34.375 5.863 1 91.75 229 ASP B O 1
ATOM 7904 N N . PHE B 1 230 ? 13.203 35.531 7.242 1 88.88 230 PHE B N 1
ATOM 7905 C CA . PHE B 1 230 ? 13.211 34.438 8.219 1 88.88 230 PHE B CA 1
ATOM 7906 C C . PHE B 1 230 ? 12.625 33.188 7.617 1 88.88 230 PHE B C 1
ATOM 7908 O O . PHE B 1 230 ? 13.148 32.094 7.828 1 88.88 230 PHE B O 1
ATOM 7915 N N . TRP B 1 231 ? 11.625 33.188 6.852 1 84.88 231 TRP B N 1
ATOM 7916 C CA . TRP B 1 231 ? 10.898 32.031 6.402 1 84.88 231 TRP B CA 1
ATOM 7917 C C . TRP B 1 231 ? 11.555 31.422 5.164 1 84.88 231 TRP B C 1
ATOM 7919 O O . TRP B 1 231 ? 11.312 30.25 4.828 1 84.88 231 TRP B O 1
ATOM 7929 N N . GLY B 1 232 ? 12.297 32.094 4.488 1 80.5 232 GLY B N 1
ATOM 7930 C CA . GLY B 1 232 ? 12.938 31.609 3.277 1 80.5 232 GLY B CA 1
ATOM 7931 C C . GLY B 1 232 ? 14.352 31.125 3.508 1 80.5 232 GLY B C 1
ATOM 7932 O O . GLY B 1 232 ? 15.109 30.938 2.557 1 80.5 232 GLY B O 1
ATOM 7933 N N . PHE B 1 233 ? 14.664 30.859 4.738 1 75.81 233 PHE B N 1
ATOM 7934 C CA . PHE B 1 233 ? 16.078 30.641 5.051 1 75.81 233 PHE B CA 1
ATOM 7935 C C . PHE B 1 233 ? 16.547 29.312 4.496 1 75.81 233 PHE B C 1
ATOM 7937 O O . PHE B 1 233 ? 17.75 29.094 4.324 1 75.81 233 PHE B O 1
ATOM 7944 N N . PHE B 1 234 ? 15.672 28.406 4.203 1 75.38 234 PHE B N 1
ATOM 7945 C CA . PHE B 1 234 ? 16.109 27.109 3.699 1 75.38 234 PHE B CA 1
ATOM 7946 C C . PHE B 1 234 ? 16.797 27.266 2.352 1 75.38 234 PHE B C 1
ATOM 7948 O O . PHE B 1 234 ? 17.844 26.641 2.109 1 75.38 234 PHE B O 1
ATOM 7955 N N . THR B 1 235 ? 16.203 28.016 1.508 1 79.38 235 THR B N 1
ATOM 7956 C CA . THR B 1 235 ? 16.797 28.266 0.204 1 79.38 235 THR B CA 1
ATOM 7957 C C . THR B 1 235 ? 18.156 28.953 0.358 1 79.38 235 THR B C 1
ATOM 7959 O O . THR B 1 235 ? 19.109 28.609 -0.331 1 79.38 235 THR B O 1
ATOM 7962 N N . LEU B 1 236 ? 18.203 29.859 1.224 1 86.75 236 LEU B N 1
ATOM 7963 C CA . LEU B 1 236 ? 19.453 30.578 1.48 1 86.75 236 LEU B CA 1
ATOM 7964 C C . LEU B 1 236 ? 20.5 29.656 2.062 1 86.75 236 LEU B C 1
ATOM 7966 O O . LEU B 1 236 ? 21.688 29.766 1.735 1 86.75 236 LEU B O 1
ATOM 7970 N N . THR B 1 237 ? 20.062 28.766 2.895 1 86.25 237 THR B N 1
ATOM 7971 C CA . THR B 1 237 ? 21 27.875 3.58 1 86.25 237 THR B CA 1
ATOM 7972 C C . THR B 1 237 ? 21.781 27.047 2.578 1 86.25 237 THR B C 1
ATOM 7974 O O . THR B 1 237 ? 23.016 26.938 2.67 1 86.25 237 THR B O 1
ATOM 7977 N N . SER B 1 238 ? 21.125 26.562 1.646 1 84.88 238 SER B N 1
ATOM 7978 C CA . SER B 1 238 ? 21.797 25.75 0.638 1 84.88 238 SER B CA 1
ATOM 7979 C C . SER B 1 238 ? 22.812 26.578 -0.158 1 84.88 238 SER B C 1
ATOM 7981 O O . SER B 1 238 ? 23.938 26.125 -0.398 1 84.88 238 SER B O 1
ATOM 7983 N N . LEU B 1 239 ? 22.453 27.734 -0.535 1 89.62 239 LEU B N 1
ATOM 7984 C CA . LEU B 1 239 ? 23.312 28.625 -1.298 1 89.62 239 LEU B CA 1
ATOM 7985 C C . LEU B 1 239 ? 24.5 29.078 -0.454 1 89.62 239 LEU B C 1
ATOM 7987 O O . LEU B 1 239 ? 25.625 29.172 -0.951 1 89.62 239 LEU B O 1
ATOM 7991 N N . ALA B 1 240 ? 24.203 29.375 0.742 1 92.94 240 ALA B N 1
ATOM 7992 C CA . ALA B 1 240 ? 25.219 29.875 1.671 1 92.94 240 ALA B CA 1
ATOM 7993 C C . ALA B 1 240 ? 26.297 28.844 1.928 1 92.94 240 ALA B C 1
ATOM 7995 O O . ALA B 1 240 ? 27.484 29.188 2.037 1 92.94 240 ALA B O 1
ATOM 7996 N N . ILE B 1 241 ? 25.906 27.609 2.023 1 91.25 241 ILE B N 1
ATOM 7997 C CA . ILE B 1 241 ? 26.859 26.516 2.238 1 91.25 241 ILE B CA 1
ATOM 7998 C C . ILE B 1 241 ? 27.828 26.453 1.063 1 91.25 241 ILE B C 1
ATOM 8000 O O . ILE B 1 241 ? 29.047 26.359 1.26 1 91.25 241 ILE B O 1
ATOM 8004 N N . SER B 1 242 ? 27.312 26.531 -0.122 1 90.81 242 SER B N 1
ATOM 8005 C CA . SER B 1 242 ? 28.141 26.422 -1.323 1 90.81 242 SER B CA 1
ATOM 8006 C C . SER B 1 242 ? 29.109 27.594 -1.428 1 90.81 242 SER B C 1
ATOM 8008 O O . SER B 1 242 ? 30.141 27.484 -2.084 1 90.81 242 SER B O 1
ATOM 8010 N N . LYS B 1 243 ? 28.844 28.656 -0.788 1 94.31 243 LYS B N 1
ATOM 8011 C CA . LYS B 1 243 ? 29.672 29.844 -0.887 1 94.31 243 LYS B CA 1
ATOM 8012 C C . LYS B 1 243 ? 30.578 29.984 0.332 1 94.31 243 LYS B C 1
ATOM 8014 O O . LYS B 1 243 ? 31.312 30.984 0.464 1 94.31 243 LYS B O 1
ATOM 8019 N N . GLY B 1 244 ? 30.438 29.047 1.28 1 94.19 244 GLY B N 1
ATOM 8020 C CA . GLY B 1 244 ? 31.406 28.922 2.367 1 94.19 244 GLY B CA 1
ATOM 8021 C C . GLY B 1 244 ? 30.984 29.688 3.613 1 94.19 244 GLY B C 1
ATOM 8022 O O . GLY B 1 244 ? 31.797 29.859 4.527 1 94.19 244 GLY B O 1
ATOM 8023 N N . ALA B 1 245 ? 29.797 30.203 3.686 1 96.25 245 ALA B N 1
ATOM 8024 C CA . ALA B 1 245 ? 29.312 30.875 4.887 1 96.25 245 ALA B CA 1
ATOM 8025 C C . ALA B 1 245 ? 29.312 29.938 6.086 1 96.25 245 ALA B C 1
ATOM 8027 O O . ALA B 1 245 ? 29.219 28.719 5.922 1 96.25 245 ALA B O 1
ATOM 8028 N N . LYS B 1 246 ? 29.375 30.484 7.262 1 96 246 LYS B N 1
ATOM 8029 C CA . LYS B 1 246 ? 29.5 29.656 8.453 1 96 246 LYS B CA 1
ATOM 8030 C C . LYS B 1 246 ? 28.219 29.703 9.297 1 96 246 LYS B C 1
ATOM 8032 O O . LYS B 1 246 ? 27.969 28.797 10.102 1 96 246 LYS B O 1
ATOM 8037 N N . GLY B 1 247 ? 27.469 30.734 9.125 1 96.19 247 GLY B N 1
ATOM 8038 C CA . GLY B 1 247 ? 26.234 30.875 9.883 1 96.19 247 GLY B CA 1
ATOM 8039 C C . GLY B 1 247 ? 25.281 31.891 9.281 1 96.19 247 GLY B C 1
ATOM 8040 O O . GLY B 1 247 ? 25.672 32.688 8.422 1 96.19 247 GLY B O 1
ATOM 8041 N N . ILE B 1 248 ? 24.094 31.812 9.719 1 96.31 248 ILE B N 1
ATOM 8042 C CA . ILE B 1 248 ? 23.062 32.719 9.25 1 96.31 248 ILE B CA 1
ATOM 8043 C C . ILE B 1 248 ? 22.266 33.25 10.445 1 96.31 248 ILE B C 1
ATOM 8045 O O . ILE B 1 248 ? 21.781 32.469 11.266 1 96.31 248 ILE B O 1
ATOM 8049 N N . LEU B 1 249 ? 22.172 34.5 10.562 1 95.88 249 LEU B N 1
ATOM 8050 C CA . LEU B 1 249 ? 21.234 35.188 11.43 1 95.88 249 LEU B CA 1
ATOM 8051 C C . LEU B 1 249 ? 20 35.656 10.648 1 95.88 249 LEU B C 1
ATOM 8053 O O . LEU B 1 249 ? 20.141 36.344 9.633 1 95.88 249 LEU B O 1
ATOM 8057 N N . MET B 1 250 ? 18.844 35.281 11.172 1 95.88 250 MET B N 1
ATOM 8058 C CA . MET B 1 250 ? 17.625 35.594 10.438 1 95.88 250 MET B CA 1
ATOM 8059 C C . MET B 1 250 ? 16.656 36.406 11.289 1 95.88 250 MET B C 1
ATOM 8061 O O . MET B 1 250 ? 16.438 36.094 12.461 1 95.88 250 MET B O 1
ATOM 8065 N N . TYR B 1 251 ? 16.109 37.406 10.734 1 94.44 251 TYR B N 1
ATOM 8066 C CA . TYR B 1 251 ? 15.156 38.219 11.461 1 94.44 251 TYR B CA 1
ATOM 8067 C C . TYR B 1 251 ? 13.922 38.5 10.617 1 94.44 251 TYR B C 1
ATOM 8069 O O . TYR B 1 251 ? 13.961 38.375 9.391 1 94.44 251 TYR B O 1
ATOM 8077 N N . PRO B 1 252 ? 12.727 38.781 11.281 1 94.62 252 PRO B N 1
ATOM 8078 C CA . PRO B 1 252 ? 11.531 39.156 10.523 1 94.62 252 PRO B CA 1
ATOM 8079 C C . PRO B 1 252 ? 11.602 40.594 9.984 1 94.62 252 PRO B C 1
ATOM 8081 O O . PRO B 1 252 ? 11.891 41.531 10.742 1 94.62 252 PRO B O 1
ATOM 8084 N N . ASP B 1 253 ? 11.281 40.75 8.766 1 91.88 253 ASP B N 1
ATOM 8085 C CA . ASP B 1 253 ? 11.359 42.031 8.078 1 91.88 253 ASP B CA 1
ATOM 8086 C C . ASP B 1 253 ? 10.336 43.031 8.625 1 91.88 253 ASP B C 1
ATOM 8088 O O . ASP B 1 253 ? 9.125 42.812 8.469 1 91.88 253 ASP B O 1
ATOM 8092 N N . PRO B 1 254 ? 10.781 44.094 9.203 1 91.12 254 PRO B N 1
ATOM 8093 C CA . PRO B 1 254 ? 9.805 45.031 9.758 1 91.12 254 PRO B CA 1
ATOM 8094 C C . PRO B 1 254 ? 8.945 45.688 8.688 1 91.12 254 PRO B C 1
ATOM 8096 O O . PRO B 1 254 ? 7.855 46.188 8.984 1 91.12 254 PRO B O 1
ATOM 8099 N N . ASN B 1 255 ? 9.414 45.688 7.438 1 87.88 255 ASN B N 1
ATOM 8100 C CA . ASN B 1 255 ? 8.57 46.219 6.355 1 87.88 255 ASN B CA 1
ATOM 8101 C C . ASN B 1 255 ? 7.297 45.375 6.203 1 87.88 255 ASN B C 1
ATOM 8103 O O . ASN B 1 255 ? 6.281 45.906 5.719 1 87.88 255 ASN B O 1
ATOM 8107 N N . VAL B 1 256 ? 7.402 44.219 6.648 1 89 256 VAL B N 1
ATOM 8108 C CA . VAL B 1 256 ? 6.273 43.312 6.512 1 89 256 VAL B CA 1
ATOM 8109 C C . VAL B 1 256 ? 5.562 43.156 7.852 1 89 256 VAL B C 1
ATOM 8111 O O . VAL B 1 256 ? 4.328 43.156 7.91 1 89 256 VAL B O 1
ATOM 8114 N N . TYR B 1 257 ? 6.316 43.219 8.938 1 93 257 TYR B N 1
ATOM 8115 C CA . TYR B 1 257 ? 5.754 42.812 10.219 1 93 257 TYR B CA 1
ATOM 8116 C C . TYR B 1 257 ? 5.559 44.031 11.133 1 93 257 TYR B C 1
ATOM 8118 O O . TYR B 1 257 ? 4.996 43.906 12.227 1 93 257 TYR B O 1
ATOM 8126 N N . ALA B 1 258 ? 6.004 45.156 10.742 1 92.62 258 ALA B N 1
ATOM 8127 C CA . ALA B 1 258 ? 5.777 46.438 11.422 1 92.62 258 ALA B CA 1
ATOM 8128 C C . ALA B 1 258 ? 5.688 47.562 10.414 1 92.62 258 ALA B C 1
ATOM 8130 O O . ALA B 1 258 ? 6.387 48.594 10.539 1 92.62 258 ALA B O 1
ATOM 8131 N N . PRO B 1 259 ? 4.77 47.438 9.508 1 89.25 259 PRO B N 1
ATOM 8132 C CA . PRO B 1 259 ? 4.715 48.406 8.406 1 89.25 259 PRO B CA 1
ATOM 8133 C C . PRO B 1 259 ? 4.328 49.812 8.875 1 89.25 259 PRO B C 1
ATOM 8135 O O . PRO B 1 259 ? 4.582 50.781 8.172 1 89.25 259 PRO B O 1
ATOM 8138 N N . GLU B 1 260 ? 3.789 50 10.031 1 91.62 260 GLU B N 1
ATOM 8139 C CA . GLU B 1 260 ? 3.326 51.281 10.523 1 91.62 260 GLU B CA 1
ATOM 8140 C C . GLU B 1 260 ? 4.391 51.969 11.375 1 91.62 260 GLU B C 1
ATOM 8142 O O . GLU B 1 260 ? 4.137 53 11.992 1 91.62 260 GLU B O 1
ATOM 8147 N N . GLY B 1 261 ? 5.516 51.344 11.43 1 90.62 261 GLY B N 1
ATOM 8148 C CA . GLY B 1 261 ? 6.605 51.875 12.234 1 90.62 261 GLY B CA 1
ATOM 8149 C C . GLY B 1 261 ? 7.117 50.906 13.266 1 90.62 261 GLY B C 1
ATOM 8150 O O . GLY B 1 261 ? 6.398 49.969 13.672 1 90.62 261 GLY B O 1
ATOM 8151 N N . ILE B 1 262 ? 8.273 51.156 13.812 1 91.06 262 ILE B N 1
ATOM 8152 C CA . ILE B 1 262 ? 8.898 50.219 14.727 1 91.06 262 ILE B CA 1
ATOM 8153 C C . ILE B 1 262 ? 8.82 50.75 16.156 1 91.06 262 ILE B C 1
ATOM 8155 O O . ILE B 1 262 ? 9.344 50.125 17.094 1 91.06 262 ILE B O 1
ATOM 8159 N N . GLY B 1 263 ? 8.164 51.844 16.312 1 90.31 263 GLY B N 1
ATOM 8160 C CA . GLY B 1 263 ? 8.055 52.469 17.625 1 90.31 263 GLY B CA 1
ATOM 8161 C C . GLY B 1 263 ? 7.039 51.75 18.516 1 90.31 263 GLY B C 1
ATOM 8162 O O . GLY B 1 263 ? 6.242 50.938 18.047 1 90.31 263 GLY B O 1
ATOM 8163 N N . LYS B 1 264 ? 7.004 52.125 19.734 1 91.94 264 LYS B N 1
ATOM 8164 C CA . LYS B 1 264 ? 6.18 51.5 20.766 1 91.94 264 LYS B CA 1
ATOM 8165 C C . LYS B 1 264 ? 4.695 51.656 20.453 1 91.94 264 LYS B C 1
ATOM 8167 O O . LYS B 1 264 ? 3.881 50.812 20.781 1 91.94 264 LYS B O 1
ATOM 8172 N N . ASN B 1 265 ? 4.363 52.75 19.891 1 94.56 265 ASN B N 1
ATOM 8173 C CA . ASN B 1 265 ? 2.955 53 19.625 1 94.56 265 ASN B CA 1
ATOM 8174 C C . ASN B 1 265 ? 2.461 52.25 18.391 1 94.56 265 ASN B C 1
ATOM 8176 O O . ASN B 1 265 ? 1.257 52.062 18.219 1 94.56 265 ASN B O 1
ATOM 8180 N N . SER B 1 266 ? 3.387 51.812 17.594 1 95.44 266 SER B N 1
ATOM 8181 C CA . SER B 1 266 ? 3.021 51.188 16.328 1 95.44 266 SER B CA 1
ATOM 8182 C C . SER B 1 266 ? 3.227 49.688 16.359 1 95.44 266 SER B C 1
ATOM 8184 O O . SER B 1 266 ? 3.035 49 15.352 1 95.44 266 SER B O 1
ATOM 8186 N N . THR B 1 267 ? 3.592 49.188 17.453 1 96.31 267 THR B N 1
ATOM 8187 C CA . THR B 1 267 ? 3.873 47.75 17.562 1 96.31 267 THR B CA 1
ATOM 8188 C C . THR B 1 267 ? 3.223 47.188 18.812 1 96.31 267 THR B C 1
ATOM 8190 O O . THR B 1 267 ? 2.615 47.906 19.609 1 96.31 267 THR B O 1
ATOM 8193 N N . TYR B 1 268 ? 3.201 45.875 18.922 1 96.31 268 TYR B N 1
ATOM 8194 C CA . TYR B 1 268 ? 2.688 45.188 20.094 1 96.31 268 TYR B CA 1
ATOM 8195 C C . TYR B 1 268 ? 3.359 45.656 21.359 1 96.31 268 TYR B C 1
ATOM 8197 O O . TYR B 1 268 ? 4.574 45.875 21.391 1 96.31 268 TYR B O 1
ATOM 8205 N N . PRO B 1 269 ? 2.561 45.906 22.422 1 96.12 269 PRO B N 1
ATOM 8206 C CA . PRO B 1 269 ? 1.167 45.5 22.609 1 96.12 269 PRO B CA 1
ATOM 8207 C C . PRO B 1 269 ? 0.173 46.594 22.219 1 96.12 269 PRO B C 1
ATOM 8209 O O . PRO B 1 269 ? -1.035 46.438 22.406 1 96.12 269 PRO B O 1
ATOM 8212 N N . ASN B 1 270 ? 0.603 47.719 21.703 1 96.44 270 ASN B N 1
ATOM 8213 C CA . ASN B 1 270 ? -0.286 48.844 21.422 1 96.44 270 ASN B CA 1
ATOM 8214 C C . ASN B 1 270 ? -0.878 48.719 20.016 1 96.44 270 ASN B C 1
ATOM 8216 O O . ASN B 1 270 ? -1.856 49.406 19.703 1 96.44 270 ASN B O 1
ATOM 8220 N N . ALA B 1 271 ? -0.324 48 19.203 1 96.56 271 ALA B N 1
ATOM 8221 C CA . ALA B 1 271 ? -0.778 47.688 17.844 1 96.56 271 ALA B CA 1
ATOM 8222 C C . ALA B 1 271 ? -0.542 46.219 17.516 1 96.56 271 ALA B C 1
ATOM 8224 O O . ALA B 1 271 ? 0.181 45.5 18.234 1 96.56 271 ALA B O 1
ATOM 8225 N N . PRO B 1 272 ? -1.156 45.719 16.5 1 96.06 272 PRO B N 1
ATOM 8226 C CA . PRO B 1 272 ? -1.065 44.281 16.219 1 96.06 272 PRO B CA 1
ATOM 8227 C C . PRO B 1 272 ? 0.274 43.875 15.594 1 96.06 272 PRO B C 1
ATOM 8229 O O . PRO B 1 272 ? 0.578 42.688 15.484 1 96.06 272 PRO B O 1
ATOM 8232 N N . TRP B 1 273 ? 1.116 44.812 15.242 1 96.38 273 TRP B N 1
ATOM 8233 C CA . TRP B 1 273 ? 2.352 44.562 14.508 1 96.38 273 TRP B CA 1
ATOM 8234 C C . TRP B 1 273 ? 3.477 44.156 15.453 1 96.38 273 TRP B C 1
ATOM 8236 O O . TRP B 1 273 ? 3.455 44.5 16.641 1 96.38 273 TRP B O 1
ATOM 8246 N N . LEU B 1 274 ? 4.48 43.5 14.969 1 95.94 274 LEU B N 1
ATOM 8247 C CA . LEU B 1 274 ? 5.547 42.906 15.758 1 95.94 274 LEU B CA 1
ATOM 8248 C C . LEU B 1 274 ? 6.414 43.969 16.406 1 95.94 274 LEU B C 1
ATOM 8250 O O . LEU B 1 274 ? 6.754 44.969 15.773 1 95.94 274 LEU B O 1
ATOM 8254 N N . SER B 1 275 ? 6.75 43.75 17.641 1 95.25 275 SER B N 1
ATOM 8255 C CA . SER B 1 275 ? 7.66 44.656 18.344 1 95.25 275 SER B CA 1
ATOM 8256 C C . SER B 1 275 ? 9.109 44.375 17.938 1 95.25 275 SER B C 1
ATOM 8258 O O . SER B 1 275 ? 9.406 43.375 17.281 1 95.25 275 SER B O 1
ATOM 8260 N N . SER B 1 276 ? 10.008 45.188 18.359 1 92.81 276 SER B N 1
ATOM 8261 C CA . SER B 1 276 ? 11.422 45.094 18.016 1 92.81 276 SER B CA 1
ATOM 8262 C C . SER B 1 276 ? 12.109 44 18.812 1 92.81 276 SER B C 1
ATOM 8264 O O . SER B 1 276 ? 13.258 43.625 18.531 1 92.81 276 SER B O 1
ATOM 8266 N N . GLU B 1 277 ? 11.414 43.344 19.703 1 92.44 277 GLU B N 1
ATOM 8267 C CA . GLU B 1 277 ? 12.008 42.312 20.547 1 92.44 277 GLU B CA 1
ATOM 8268 C C . GLU B 1 277 ? 11.516 40.906 20.125 1 92.44 277 GLU B C 1
ATOM 8270 O O . GLU B 1 277 ? 12.055 39.906 20.562 1 92.44 277 GLU B O 1
ATOM 8275 N N . ALA B 1 278 ? 10.516 40.875 19.266 1 94.75 278 ALA B N 1
ATOM 8276 C CA . ALA B 1 278 ? 9.875 39.625 18.922 1 94.75 278 ALA B CA 1
ATOM 8277 C C . ALA B 1 278 ? 10.773 38.781 18.016 1 94.75 278 ALA B C 1
ATOM 8279 O O . ALA B 1 278 ? 11.414 39.312 17.109 1 94.75 278 ALA B O 1
ATOM 8280 N N . VAL B 1 279 ? 10.922 37.5 18.297 1 95.69 279 VAL B N 1
ATOM 8281 C CA . VAL B 1 279 ? 11.734 36.562 17.516 1 95.69 279 VAL B CA 1
ATOM 8282 C C . VAL B 1 279 ? 10.883 35.375 17.078 1 95.69 279 VAL B C 1
ATOM 8284 O O . VAL B 1 279 ? 10.312 34.656 17.922 1 95.69 279 VAL B O 1
ATOM 8287 N N . PRO B 1 280 ? 10.734 35.156 15.781 1 95.19 280 PRO B N 1
ATOM 8288 C CA . PRO B 1 280 ? 10.023 33.969 15.328 1 95.19 280 PRO B CA 1
ATOM 8289 C C . PRO B 1 280 ? 10.852 32.688 15.5 1 95.19 280 PRO B C 1
ATOM 8291 O O . PRO B 1 280 ? 12.078 32.719 15.344 1 95.19 280 PRO B O 1
ATOM 8294 N N . LEU B 1 281 ? 10.172 31.625 15.828 1 95.19 281 LEU B N 1
ATOM 8295 C CA . LEU B 1 281 ? 10.82 30.328 15.969 1 95.19 281 LEU B CA 1
ATOM 8296 C C . LEU B 1 281 ? 10.391 29.375 14.852 1 95.19 281 LEU B C 1
ATOM 8298 O O . LEU B 1 281 ? 9.352 29.594 14.227 1 95.19 281 LEU B O 1
ATOM 8302 N N . GLY B 1 282 ? 11.188 28.359 14.562 1 92.56 282 GLY B N 1
ATOM 8303 C CA . GLY B 1 282 ? 10.977 27.297 13.594 1 92.56 282 GLY B CA 1
ATOM 8304 C C . GLY B 1 282 ? 12.086 26.266 13.594 1 92.56 282 GLY B C 1
ATOM 8305 O O . GLY B 1 282 ? 13.008 26.328 14.406 1 92.56 282 GLY B O 1
ATOM 8306 N N . GLY B 1 283 ? 11.93 25.281 12.766 1 90 283 GLY B N 1
ATOM 8307 C CA . GLY B 1 283 ? 12.93 24.219 12.672 1 90 283 GLY B CA 1
ATOM 8308 C C . GLY B 1 283 ? 13.359 23.938 11.25 1 90 283 GLY B C 1
ATOM 8309 O O . GLY B 1 283 ? 12.703 24.359 10.297 1 90 283 GLY B O 1
ATOM 8310 N N . VAL B 1 284 ? 14.461 23.172 11.148 1 89.69 284 VAL B N 1
ATOM 8311 C CA . VAL B 1 284 ? 15.023 22.875 9.836 1 89.69 284 VAL B CA 1
ATOM 8312 C C . VAL B 1 284 ? 14.656 21.469 9.406 1 89.69 284 VAL B C 1
ATOM 8314 O O . VAL B 1 284 ? 14.844 21.078 8.25 1 89.69 284 VAL B O 1
ATOM 8317 N N . TYR B 1 285 ? 14.078 20.703 10.336 1 89.81 285 TYR B N 1
ATOM 8318 C CA . TYR B 1 285 ? 13.68 19.344 9.992 1 89.81 285 TYR B CA 1
ATOM 8319 C C . TYR B 1 285 ? 12.477 19.344 9.062 1 89.81 285 TYR B C 1
ATOM 8321 O O . TYR B 1 285 ? 11.406 19.844 9.43 1 89.81 285 TYR B O 1
ATOM 8329 N N . GLY B 1 286 ? 12.602 18.781 7.793 1 86.81 286 GLY B N 1
ATOM 8330 C CA . GLY B 1 286 ? 11.547 18.891 6.797 1 86.81 286 GLY B CA 1
ATOM 8331 C C . GLY B 1 286 ? 10.992 17.562 6.359 1 86.81 286 GLY B C 1
ATOM 8332 O O . GLY B 1 286 ? 10.07 17.5 5.543 1 86.81 286 GLY B O 1
ATOM 8333 N N . GLU B 1 287 ? 11.406 16.422 6.883 1 90.81 287 GLU B N 1
ATOM 8334 C CA . GLU B 1 287 ? 10.984 15.109 6.402 1 90.81 287 GLU B CA 1
ATOM 8335 C C . GLU B 1 287 ? 9.68 14.672 7.066 1 90.81 287 GLU B C 1
ATOM 8337 O O . GLU B 1 287 ? 9.039 13.727 6.617 1 90.81 287 GLU B O 1
ATOM 8342 N N . LEU B 1 288 ? 9.188 15.352 8.109 1 96.12 288 LEU B N 1
ATOM 8343 C CA . LEU B 1 288 ? 7.926 15.133 8.805 1 96.12 288 LEU B CA 1
ATOM 8344 C C . LEU B 1 288 ? 7.945 13.812 9.57 1 96.12 288 LEU B C 1
ATOM 8346 O O . LEU B 1 288 ? 8.602 12.859 9.148 1 96.12 288 LEU B O 1
ATOM 8350 N N . GLY B 1 289 ? 7.219 13.758 10.633 1 97.12 289 GLY B N 1
ATOM 8351 C CA . GLY B 1 289 ? 7.242 12.586 11.5 1 97.12 289 GLY B CA 1
ATOM 8352 C C . GLY B 1 289 ? 8.484 12.508 12.359 1 97.12 289 GLY B C 1
ATOM 8353 O O . GLY B 1 289 ? 9.32 13.414 12.344 1 97.12 289 GLY B O 1
ATOM 8354 N N . ASP B 1 290 ? 8.586 11.477 13.148 1 97.38 290 ASP B N 1
ATOM 8355 C CA . ASP B 1 290 ? 9.758 11.273 13.992 1 97.38 290 ASP B CA 1
ATOM 8356 C C . ASP B 1 290 ? 11.008 11.031 13.148 1 97.38 290 ASP B C 1
ATOM 8358 O O . ASP B 1 290 ? 11.023 10.133 12.297 1 97.38 290 ASP B O 1
ATOM 8362 N N . PRO B 1 291 ? 12.109 11.75 13.406 1 95.25 291 PRO B N 1
ATOM 8363 C CA . PRO B 1 291 ? 13.344 11.602 12.633 1 95.25 291 PRO B CA 1
ATOM 8364 C C . PRO B 1 291 ? 13.938 10.195 12.734 1 95.25 291 PRO B C 1
ATOM 8366 O O . PRO B 1 291 ? 14.609 9.734 11.805 1 95.25 291 PRO B O 1
ATOM 8369 N N . LEU B 1 292 ? 13.617 9.539 13.812 1 95.75 292 LEU B N 1
ATOM 8370 C CA . LEU B 1 292 ? 14.359 8.312 14.094 1 95.75 292 LEU B CA 1
ATOM 8371 C C . LEU B 1 292 ? 13.586 7.086 13.609 1 95.75 292 LEU B C 1
ATOM 8373 O O . LEU B 1 292 ? 14.141 5.996 13.508 1 95.75 292 LEU B O 1
ATOM 8377 N N . SER B 1 293 ? 12.328 7.227 13.359 1 95.38 293 SER B N 1
ATOM 8378 C CA . SER B 1 293 ? 11.523 6.062 13.016 1 95.38 293 SER B CA 1
ATOM 8379 C C . SER B 1 293 ? 10.742 6.289 11.727 1 95.38 293 SER B C 1
ATOM 8381 O O . SER B 1 293 ? 9.562 5.965 11.641 1 95.38 293 SER B O 1
ATOM 8383 N N . LYS B 1 294 ? 11.359 6.824 10.734 1 92.25 294 LYS B N 1
ATOM 8384 C CA . LYS B 1 294 ? 10.711 7.145 9.469 1 92.25 294 LYS B CA 1
ATOM 8385 C C . LYS B 1 294 ? 10 5.922 8.891 1 92.25 294 LYS B C 1
ATOM 8387 O O . LYS B 1 294 ? 10.609 4.863 8.727 1 92.25 294 LYS B O 1
ATOM 8392 N N . GLY B 1 295 ? 8.703 6.078 8.617 1 92.81 295 GLY B N 1
ATOM 8393 C CA . GLY B 1 295 ? 7.918 5.012 8.016 1 92.81 295 GLY B CA 1
ATOM 8394 C C . GLY B 1 295 ? 7.32 4.062 9.031 1 92.81 295 GLY B C 1
ATOM 8395 O O . GLY B 1 295 ? 6.555 3.164 8.68 1 92.81 295 GLY B O 1
ATOM 8396 N N . LEU B 1 296 ? 7.699 4.176 10.344 1 96 296 LEU B N 1
ATOM 8397 C CA . LEU B 1 296 ? 7.215 3.348 11.438 1 96 296 LEU B CA 1
ATOM 8398 C C . LEU B 1 296 ? 6.742 4.211 12.602 1 96 296 LEU B C 1
ATOM 8400 O O . LEU B 1 296 ? 7.301 5.281 12.852 1 96 296 LEU B O 1
ATOM 8404 N N . PRO B 1 297 ? 5.684 3.793 13.289 1 97.62 297 PRO B N 1
ATOM 8405 C CA . PRO B 1 297 ? 5.281 4.559 14.469 1 97.62 297 PRO B CA 1
ATOM 8406 C C . PRO B 1 297 ? 6.285 4.445 15.617 1 97.62 297 PRO B C 1
ATOM 8408 O O . PRO B 1 297 ? 6.777 3.35 15.906 1 97.62 297 PRO B O 1
ATOM 8411 N N . SER B 1 298 ? 6.602 5.504 16.219 1 97.69 298 SER B N 1
ATOM 8412 C CA . SER B 1 298 ? 7.59 5.547 17.297 1 97.69 298 SER B CA 1
ATOM 8413 C C . SER B 1 298 ? 7.027 4.973 18.594 1 97.69 298 SER B C 1
ATOM 8415 O O . SER B 1 298 ? 6.832 5.695 19.578 1 97.69 298 SER B O 1
ATOM 8417 N N . LYS B 1 299 ? 6.77 3.693 18.609 1 96.75 299 LYS B N 1
ATOM 8418 C CA . LYS B 1 299 ? 6.25 2.947 19.766 1 96.75 299 LYS B CA 1
ATOM 8419 C C . LYS B 1 299 ? 7.332 2.074 20.391 1 96.75 299 LYS B C 1
ATOM 8421 O O . LYS B 1 299 ? 8.375 1.836 19.781 1 96.75 299 LYS B O 1
ATOM 8426 N N . GLU B 1 300 ? 7.094 1.64 21.594 1 94.75 300 GLU B N 1
ATOM 8427 C CA . GLU B 1 300 ? 8.047 0.795 22.312 1 94.75 300 GLU B CA 1
ATOM 8428 C C . GLU B 1 300 ? 8.344 -0.48 21.531 1 94.75 300 GLU B C 1
ATOM 8430 O O . GLU B 1 300 ? 7.43 -1.171 21.078 1 94.75 300 GLU B O 1
ATOM 8435 N N . GLY B 1 301 ? 9.57 -0.716 21.328 1 95 301 GLY B N 1
ATOM 8436 C CA . GLY B 1 301 ? 10 -1.938 20.656 1 95 301 GLY B CA 1
ATOM 8437 C C . GLY B 1 301 ? 10.078 -1.805 19.156 1 95 301 GLY B C 1
ATOM 8438 O O . GLY B 1 301 ? 10.578 -2.703 18.469 1 95 301 GLY B O 1
ATOM 8439 N N . ILE B 1 302 ? 9.625 -0.759 18.609 1 96.75 302 ILE B N 1
ATOM 8440 C CA . ILE B 1 302 ? 9.695 -0.512 17.172 1 96.75 302 ILE B CA 1
ATOM 8441 C C . ILE B 1 302 ? 11.062 0.084 16.812 1 96.75 302 ILE B C 1
ATOM 8443 O O . ILE B 1 302 ? 11.617 0.872 17.578 1 96.75 302 ILE B O 1
ATOM 8447 N N . PHE B 1 303 ? 11.547 -0.237 15.703 1 94.75 303 PHE B N 1
ATOM 8448 C CA . PHE B 1 303 ? 12.875 0.145 15.242 1 94.75 303 PHE B CA 1
ATOM 8449 C C . PHE B 1 303 ? 13.023 1.661 15.203 1 94.75 303 PHE B C 1
ATOM 8451 O O . PHE B 1 303 ? 12.133 2.359 14.711 1 94.75 303 PHE B O 1
ATOM 8458 N N . GLN B 1 304 ? 14.117 2.162 15.68 1 93.88 304 GLN B N 1
ATOM 8459 C CA . GLN B 1 304 ? 14.57 3.545 15.57 1 93.88 304 GLN B CA 1
ATOM 8460 C C . GLN B 1 304 ? 16.047 3.615 15.195 1 93.88 304 GLN B C 1
ATOM 8462 O O . GLN B 1 304 ? 16.859 2.814 15.68 1 93.88 304 GLN B O 1
ATOM 8467 N N . LYS B 1 305 ? 16.375 4.516 14.367 1 91.19 305 LYS B N 1
ATOM 8468 C CA . LYS B 1 305 ? 17.781 4.801 14.102 1 91.19 305 LYS B CA 1
ATOM 8469 C C . LYS B 1 305 ? 18.469 5.367 15.336 1 91.19 305 LYS B C 1
ATOM 8471 O O . LYS B 1 305 ? 17.828 5.984 16.188 1 91.19 305 LYS B O 1
ATOM 8476 N N . SER B 1 306 ? 19.703 5.094 15.32 1 87.5 306 SER B N 1
ATOM 8477 C CA . SER B 1 306 ? 20.469 5.656 16.438 1 87.5 306 SER B CA 1
ATOM 8478 C C . SER B 1 306 ? 20.516 7.18 16.359 1 87.5 306 SER B C 1
ATOM 8480 O O . SER B 1 306 ? 20.719 7.746 15.281 1 87.5 306 SER B O 1
ATOM 8482 N N . LYS B 1 307 ? 20.25 7.773 17.5 1 85.19 307 LYS B N 1
ATOM 8483 C CA . LYS B 1 307 ? 20.297 9.227 17.625 1 85.19 307 LYS B CA 1
ATOM 8484 C C . LYS B 1 307 ? 21.656 9.766 17.203 1 85.19 307 LYS B C 1
ATOM 8486 O O . LYS B 1 307 ? 21.75 10.82 16.578 1 85.19 307 LYS B O 1
ATOM 8491 N N . LYS B 1 308 ? 22.672 9.016 17.516 1 79.69 308 LYS B N 1
ATOM 8492 C CA . LYS B 1 308 ? 24.047 9.438 17.234 1 79.69 308 LYS B CA 1
ATOM 8493 C C . LYS B 1 308 ? 24.297 9.516 15.727 1 79.69 308 LYS B C 1
ATOM 8495 O O . LYS B 1 308 ? 25.109 10.32 15.273 1 79.69 308 LYS B O 1
ATOM 8500 N N . ASN B 1 309 ? 23.438 8.805 14.992 1 71.88 309 ASN B N 1
ATOM 8501 C CA . ASN B 1 309 ? 23.656 8.711 13.555 1 71.88 309 ASN B CA 1
ATOM 8502 C C . ASN B 1 309 ? 22.703 9.609 12.773 1 71.88 309 ASN B C 1
ATOM 8504 O O . ASN B 1 309 ? 22.688 9.578 11.539 1 71.88 309 ASN B O 1
ATOM 8508 N N . TRP B 1 310 ? 21.984 10.406 13.547 1 79.69 310 TRP B N 1
ATOM 8509 C CA . TRP B 1 310 ? 21.031 11.234 12.82 1 79.69 310 TRP B CA 1
ATOM 8510 C C . TRP B 1 310 ? 21.453 12.695 12.805 1 79.69 310 TRP B C 1
ATOM 8512 O O . TRP B 1 310 ? 21.922 13.219 13.828 1 79.69 310 TRP B O 1
ATOM 8522 N N . GLN B 1 311 ? 21.484 13.242 11.586 1 74.06 311 GLN B N 1
ATOM 8523 C CA . GLN B 1 311 ? 21.719 14.672 11.43 1 74.06 311 GLN B CA 1
ATOM 8524 C C . GLN B 1 311 ? 20.891 15.234 10.281 1 74.06 311 GLN B C 1
ATOM 8526 O O . GLN B 1 311 ? 20.562 14.516 9.336 1 74.06 311 GLN B O 1
ATOM 8531 N N . VAL B 1 312 ? 20.328 16.391 10.414 1 72.88 312 VAL B N 1
ATOM 8532 C CA . VAL B 1 312 ? 19.562 17.047 9.352 1 72.88 312 VAL B CA 1
ATOM 8533 C C . VAL B 1 312 ? 20.484 17.359 8.172 1 72.88 312 VAL B C 1
ATOM 8535 O O . VAL B 1 312 ? 20.031 17.422 7.031 1 72.88 312 VAL B O 1
ATOM 8538 N N . GLY B 1 313 ? 21.641 17.234 8.336 1 67.44 313 GLY B N 1
ATOM 8539 C CA . GLY B 1 313 ? 22.609 17.391 7.254 1 67.44 313 GLY B CA 1
ATOM 8540 C C . GLY B 1 313 ? 22.797 18.828 6.812 1 67.44 313 GLY B C 1
ATOM 8541 O O . GLY B 1 313 ? 22.984 19.094 5.625 1 67.44 313 GLY B O 1
ATOM 8542 N N . LEU B 1 314 ? 22.516 19.875 7.527 1 78.75 314 LEU B N 1
ATOM 8543 C CA . LEU B 1 314 ? 22.828 21.266 7.238 1 78.75 314 LEU B CA 1
ATOM 8544 C C . LEU B 1 314 ? 23.969 21.766 8.102 1 78.75 314 LEU B C 1
ATOM 8546 O O . LEU B 1 314 ? 23.781 22.094 9.273 1 78.75 314 LEU B O 1
ATOM 8550 N N . PRO B 1 315 ? 25.109 21.875 7.484 1 81.5 315 PRO B N 1
ATOM 8551 C CA . PRO B 1 315 ? 26.297 22.219 8.281 1 81.5 315 PRO B CA 1
ATOM 8552 C C . PRO B 1 315 ? 26.391 23.703 8.594 1 81.5 315 PRO B C 1
ATOM 8554 O O . PRO B 1 315 ? 27.5 24.25 8.695 1 81.5 315 PRO B O 1
ATOM 8557 N N . LEU B 1 316 ? 25.391 24.516 8.656 1 90.88 316 LEU B N 1
ATOM 8558 C CA . LEU B 1 316 ? 25.391 25.938 8.992 1 90.88 316 LEU B CA 1
ATOM 8559 C C . LEU B 1 316 ? 24.734 26.156 10.352 1 90.88 316 LEU B C 1
ATOM 8561 O O . LEU B 1 316 ? 23.797 25.453 10.727 1 90.88 316 LEU B O 1
ATOM 8565 N N . LEU B 1 317 ? 25.328 27.156 11.016 1 94.44 317 LEU B N 1
ATOM 8566 C CA . LEU B 1 317 ? 24.703 27.594 12.266 1 94.44 317 LEU B CA 1
ATOM 8567 C C . LEU B 1 317 ? 23.562 28.547 11.984 1 94.44 317 LEU B C 1
ATOM 8569 O O . LEU B 1 317 ? 23.734 29.531 11.266 1 94.44 317 LEU B O 1
ATOM 8573 N N . LEU B 1 318 ? 22.438 28.219 12.523 1 94.69 318 LEU B N 1
ATOM 8574 C CA . LEU B 1 318 ? 21.25 29.047 12.258 1 94.69 318 LEU B CA 1
ATOM 8575 C C . LEU B 1 318 ? 20.703 29.625 13.555 1 94.69 318 LEU B C 1
ATOM 8577 O O . LEU B 1 318 ? 20.469 28.906 14.523 1 94.69 318 LEU B O 1
ATOM 8581 N N . GLN B 1 319 ? 20.453 30.906 13.555 1 94.94 319 GLN B N 1
ATOM 8582 C CA . GLN B 1 319 ? 19.953 31.578 14.742 1 94.94 319 GLN B CA 1
ATOM 8583 C C . GLN B 1 319 ? 18.953 32.688 14.375 1 94.94 319 GLN B C 1
ATOM 8585 O O . GLN B 1 319 ? 19.281 33.594 13.633 1 94.94 319 GLN B O 1
ATOM 8590 N N . PRO B 1 320 ? 17.766 32.531 14.859 1 95.94 320 PRO B N 1
ATOM 8591 C CA . PRO B 1 320 ? 16.828 33.656 14.695 1 95.94 320 PRO B CA 1
ATOM 8592 C C . PRO B 1 320 ? 17.078 34.812 15.672 1 95.94 320 PRO B C 1
ATOM 8594 O O . PRO B 1 320 ? 17.453 34.562 16.828 1 95.94 320 PRO 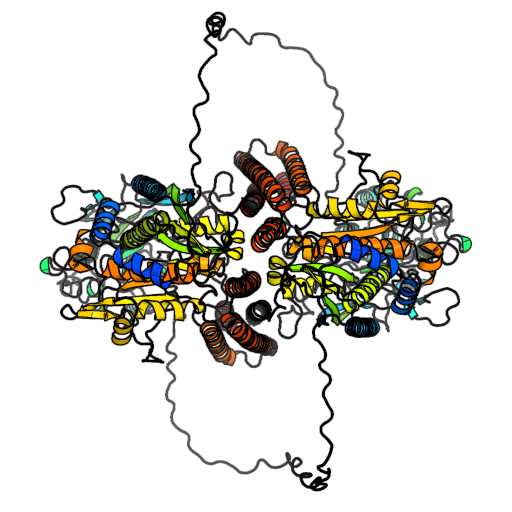B O 1
ATOM 8597 N N . ILE B 1 321 ? 16.859 35.969 15.227 1 95.94 321 ILE B N 1
ATOM 8598 C CA . ILE B 1 321 ? 17 37.156 16.062 1 95.94 321 ILE B CA 1
ATOM 8599 C C . ILE B 1 321 ? 15.844 38.094 15.797 1 95.94 321 ILE B C 1
ATOM 8601 O O . ILE B 1 321 ? 15.086 37.938 14.836 1 95.94 321 ILE B O 1
ATOM 8605 N N . SER B 1 322 ? 15.594 39.094 16.672 1 95 322 SER B N 1
ATOM 8606 C CA . SER B 1 322 ? 14.609 40.156 16.422 1 95 322 SER B CA 1
ATOM 8607 C C . SER B 1 322 ? 15.148 41.188 15.453 1 95 322 SER B C 1
ATOM 8609 O O . SER B 1 322 ? 16.359 41.281 15.219 1 95 322 SER B O 1
ATOM 8611 N N . TYR B 1 323 ? 14.203 41.938 14.852 1 93.94 323 TYR B N 1
ATOM 8612 C CA . TYR B 1 323 ? 14.703 43.031 13.992 1 93.94 323 TYR B CA 1
ATOM 8613 C C . TYR B 1 323 ? 15.359 44.125 14.805 1 93.94 323 TYR B C 1
ATOM 8615 O O . TYR B 1 323 ? 16.188 44.875 14.289 1 93.94 323 TYR B O 1
ATOM 8623 N N . GLY B 1 324 ? 15.062 44.25 16.141 1 91.75 324 GLY B N 1
ATOM 8624 C CA . GLY B 1 324 ? 15.812 45.125 17.016 1 91.75 324 GLY B CA 1
ATOM 8625 C C . GLY B 1 324 ? 17.266 44.719 17.188 1 91.75 324 GLY B C 1
ATOM 8626 O O . GLY B 1 324 ? 18.156 45.562 17.156 1 91.75 324 GLY B O 1
ATOM 8627 N N . THR B 1 325 ? 17.422 43.438 17.406 1 93.12 325 THR B N 1
ATOM 8628 C CA . THR B 1 325 ? 18.781 42.906 17.516 1 93.12 325 THR B CA 1
ATOM 8629 C C . THR B 1 325 ? 19.547 43.094 16.203 1 93.12 325 THR B C 1
ATOM 8631 O O . THR B 1 325 ? 20.734 43.406 16.219 1 93.12 325 THR B O 1
ATOM 8634 N N . ALA B 1 326 ? 18.906 42.844 15.125 1 93.19 326 ALA B N 1
ATOM 8635 C CA . ALA B 1 326 ? 19.547 43.031 13.82 1 93.19 326 ALA B CA 1
ATOM 8636 C C . ALA B 1 326 ? 20.031 44.438 13.641 1 93.19 326 ALA B C 1
ATOM 8638 O O . ALA B 1 326 ? 21.141 44.688 13.164 1 93.19 326 ALA B O 1
ATOM 8639 N N . ARG B 1 327 ? 19.203 45.344 14.023 1 88.94 327 ARG B N 1
ATOM 8640 C CA . ARG B 1 327 ? 19.562 46.75 13.938 1 88.94 327 ARG B CA 1
ATOM 8641 C C . ARG B 1 327 ? 20.781 47.062 14.805 1 88.94 327 ARG B C 1
ATOM 8643 O O . ARG B 1 327 ? 21.719 47.75 14.352 1 88.94 327 ARG B O 1
ATOM 8650 N N . SER B 1 328 ? 20.75 46.594 15.977 1 88.94 328 SER B N 1
ATOM 8651 C CA . SER B 1 328 ? 21.859 46.844 16.891 1 88.94 328 SER B CA 1
ATOM 8652 C C . SER B 1 328 ? 23.156 46.219 16.375 1 88.94 328 SER B C 1
ATOM 8654 O O . SER B 1 328 ? 24.234 46.812 16.547 1 88.94 328 SER B O 1
ATOM 8656 N N . LEU B 1 329 ? 23.047 45.031 15.805 1 90.56 329 LEU B N 1
ATOM 8657 C CA . LEU B 1 329 ? 24.203 44.375 15.234 1 90.56 329 LEU B CA 1
ATOM 8658 C C . LEU B 1 329 ? 24.797 45.188 14.094 1 90.56 329 LEU B C 1
ATOM 8660 O O . LEU B 1 329 ? 26.016 45.375 14.016 1 90.56 329 LEU B O 1
ATOM 8664 N N . LEU B 1 330 ? 24 45.656 13.25 1 88.62 330 LEU B N 1
ATOM 8665 C CA . LEU B 1 330 ? 24.453 46.438 12.109 1 88.62 330 LEU B CA 1
ATOM 8666 C C . LEU B 1 330 ? 25.078 47.75 12.57 1 88.62 330 LEU B C 1
ATOM 8668 O O . LEU B 1 330 ? 26.047 48.219 11.969 1 88.62 330 LEU B O 1
ATOM 8672 N N . GLU B 1 331 ? 24.531 48.312 13.609 1 83.94 331 GLU B N 1
ATOM 8673 C CA . GLU B 1 331 ? 25.062 49.562 14.156 1 83.94 331 GLU B CA 1
ATOM 8674 C C . GLU B 1 331 ? 26.453 49.344 14.758 1 83.94 331 GLU B C 1
ATOM 8676 O O . GLU B 1 331 ? 27.312 50.219 14.703 1 83.94 331 GLU B O 1
ATOM 8681 N N . GLU B 1 332 ? 26.578 48.188 15.297 1 84.56 332 GLU B N 1
ATOM 8682 C CA . GLU B 1 332 ? 27.828 47.906 15.992 1 84.56 332 GLU B CA 1
ATOM 8683 C C . GLU B 1 332 ? 28.938 47.5 15.008 1 84.56 332 GLU B C 1
ATOM 8685 O O . GLU B 1 332 ? 30.109 47.781 15.258 1 84.56 332 GLU B O 1
ATOM 8690 N N . VAL B 1 333 ? 28.609 46.781 13.977 1 86.94 333 VAL B N 1
ATOM 8691 C CA . VAL B 1 333 ? 29.641 46.188 13.133 1 86.94 333 VAL B CA 1
ATOM 8692 C C . VAL B 1 333 ? 29.734 46.938 11.812 1 86.94 333 VAL B C 1
ATOM 8694 O O . VAL B 1 333 ? 30.766 46.906 11.133 1 86.94 333 VAL B O 1
ATOM 8697 N N . GLY B 1 334 ? 28.766 47.625 11.484 1 80.94 334 GLY B N 1
ATOM 8698 C CA . GLY B 1 334 ? 28.719 48.312 10.203 1 80.94 334 GLY B CA 1
ATOM 8699 C C . GLY B 1 334 ? 28.25 47.438 9.07 1 80.94 334 GLY B C 1
ATOM 8700 O O . GLY B 1 334 ? 27.969 46.25 9.273 1 80.94 334 GLY B O 1
ATOM 8701 N N . VAL B 1 335 ? 28.047 48 7.879 1 82 335 VAL B N 1
ATOM 8702 C CA . VAL B 1 335 ? 27.547 47.25 6.719 1 82 335 VAL B CA 1
ATOM 8703 C C . VAL B 1 335 ? 28.438 47.562 5.504 1 82 335 VAL B C 1
ATOM 8705 O O . VAL B 1 335 ? 28.984 48.656 5.375 1 82 335 VAL B O 1
ATOM 8708 N N . ASP B 1 336 ? 28.562 46.531 4.711 1 81.62 336 ASP B N 1
ATOM 8709 C CA . ASP B 1 336 ? 29.266 46.719 3.443 1 81.62 336 ASP B CA 1
ATOM 8710 C C . ASP B 1 336 ? 28.547 47.719 2.559 1 81.62 336 ASP B C 1
ATOM 8712 O O . ASP B 1 336 ? 27.438 48.156 2.887 1 81.62 336 ASP B O 1
ATOM 8716 N N . ASP B 1 337 ? 29.344 48.125 1.508 1 79.31 337 ASP B N 1
ATOM 8717 C CA . ASP B 1 337 ? 28.719 49 0.529 1 79.31 337 ASP B CA 1
ATOM 8718 C C . ASP B 1 337 ? 27.719 48.25 -0.339 1 79.31 337 ASP B C 1
ATOM 8720 O O . ASP B 1 337 ? 28.047 47.812 -1.449 1 79.31 337 ASP B O 1
ATOM 8724 N N . ILE B 1 338 ? 26.5 48.125 0.18 1 85.12 338 ILE B N 1
ATOM 8725 C CA . ILE B 1 338 ? 25.422 47.406 -0.497 1 85.12 338 ILE B CA 1
ATOM 8726 C C . ILE B 1 338 ? 24.359 48.375 -0.952 1 85.12 338 ILE B C 1
ATOM 8728 O O . ILE B 1 338 ? 24.359 49.562 -0.555 1 85.12 338 ILE B O 1
ATOM 8732 N N . PRO B 1 339 ? 23.391 47.938 -1.802 1 82.81 339 PRO B N 1
ATOM 8733 C CA . PRO B 1 339 ? 22.312 48.812 -2.227 1 82.81 339 PRO B CA 1
ATOM 8734 C C . PRO B 1 339 ? 21.516 49.375 -1.054 1 82.81 339 PRO B C 1
ATOM 8736 O O . PRO B 1 339 ? 21.062 48.625 -0.2 1 82.81 339 PRO B O 1
ATOM 8739 N N . SER B 1 340 ? 21.312 50.656 -1.014 1 78.56 340 SER B N 1
ATOM 8740 C CA . SER B 1 340 ? 20.656 51.312 0.102 1 78.56 340 SER B CA 1
ATOM 8741 C C . SER B 1 340 ? 19.203 50.844 0.239 1 78.56 340 SER B C 1
ATOM 8743 O O . SER B 1 340 ? 18.641 50.875 1.337 1 78.56 340 SER B O 1
ATOM 8745 N N . GLU B 1 341 ? 18.641 50.375 -0.831 1 82.12 341 GLU B N 1
ATOM 8746 C CA . GLU B 1 341 ? 17.25 49.938 -0.836 1 82.12 341 GLU B CA 1
ATOM 8747 C C . GLU B 1 341 ? 17.078 48.688 0.053 1 82.12 341 GLU B C 1
ATOM 8749 O O . GLU B 1 341 ? 15.977 48.438 0.55 1 82.12 341 GLU B O 1
ATOM 8754 N N . TRP B 1 342 ? 18.188 48 0.28 1 86.75 342 TRP B N 1
ATOM 8755 C CA . TRP B 1 342 ? 18.125 46.812 1.086 1 86.75 342 TRP B CA 1
ATOM 8756 C C . TRP B 1 342 ? 17.859 47.125 2.549 1 86.75 342 TRP B C 1
ATOM 8758 O O . TRP B 1 342 ? 17.344 46.281 3.295 1 86.75 342 TRP B O 1
ATOM 8768 N N . LEU B 1 343 ? 18.156 48.25 2.857 1 78.44 343 LEU B N 1
ATOM 8769 C CA . LEU B 1 343 ? 18.109 48.625 4.27 1 78.44 343 LEU B CA 1
ATOM 8770 C C . LEU B 1 343 ? 16.906 49.531 4.562 1 78.44 343 LEU B C 1
ATOM 8772 O O . LEU B 1 343 ? 16.766 50.031 5.684 1 78.44 343 LEU B O 1
ATOM 8776 N N . LYS B 1 344 ? 16.047 49.594 3.527 1 69.81 344 LYS B N 1
ATOM 8777 C CA . LYS B 1 344 ? 14.867 50.438 3.68 1 69.81 344 LYS B CA 1
ATOM 8778 C C . LYS B 1 344 ? 13.977 49.969 4.816 1 69.81 344 LYS B C 1
ATOM 8780 O O . LYS B 1 344 ? 13.859 48.75 5.055 1 69.81 344 LYS B O 1
ATOM 8785 N N . ASN B 1 345 ? 13.664 50.719 5.914 1 63.38 345 ASN B N 1
ATOM 8786 C CA . ASN B 1 345 ? 12.727 50.719 7.031 1 63.38 345 ASN B CA 1
ATOM 8787 C C . ASN B 1 345 ? 13.367 50.125 8.289 1 63.38 345 ASN B C 1
ATOM 8789 O O . ASN B 1 345 ? 12.672 49.844 9.266 1 63.38 345 ASN B O 1
ATOM 8793 N N . LEU B 1 346 ? 14.57 49.531 8.141 1 67.38 346 LEU B N 1
ATOM 8794 C CA . LEU B 1 346 ? 15.234 49.344 9.422 1 67.38 346 LEU B CA 1
ATOM 8795 C C . LEU B 1 346 ? 15.578 50.688 10.062 1 67.38 346 LEU B C 1
ATOM 8797 O O . LEU B 1 346 ? 16.266 50.75 11.086 1 67.38 346 LEU B O 1
ATOM 8801 N N . ASP B 1 347 ? 14.719 51.875 9.836 1 56.94 347 ASP B N 1
ATOM 8802 C CA . ASP B 1 347 ? 14.977 53.219 10.336 1 56.94 347 ASP B CA 1
ATOM 8803 C C . ASP B 1 347 ? 16.484 53.469 10.484 1 56.94 347 ASP B C 1
ATOM 8805 O O . ASP B 1 347 ? 16.969 53.688 11.586 1 56.94 347 ASP B O 1
ATOM 8809 N N . LEU B 1 348 ? 17.312 52.812 9.953 1 50.06 348 LEU B N 1
ATOM 8810 C CA . LEU B 1 348 ? 18.75 52.969 10.164 1 50.06 348 LEU B CA 1
ATOM 8811 C C . LEU B 1 348 ? 19.172 54.438 9.953 1 50.06 348 LEU B C 1
ATOM 8813 O O . LEU B 1 348 ? 18.969 55 8.867 1 50.06 348 LEU B O 1
ATOM 8817 N N . THR B 1 349 ? 18.906 55.344 10.711 1 45.38 349 THR B N 1
ATOM 8818 C CA . THR B 1 349 ? 19.875 56.406 10.891 1 45.38 349 THR B CA 1
ATOM 8819 C C . THR B 1 349 ? 21.266 55.969 10.422 1 45.38 349 THR B C 1
ATOM 8821 O O . THR B 1 349 ? 22.219 56.75 10.477 1 45.38 349 THR B O 1
ATOM 8824 N N . LEU B 1 350 ? 21.469 54.844 10.023 1 44.97 350 LEU B N 1
ATOM 8825 C CA . LEU B 1 350 ? 22.625 54.062 9.609 1 44.97 350 LEU B CA 1
ATOM 8826 C C . LEU B 1 350 ? 23.094 54.469 8.219 1 44.97 350 LEU B C 1
ATOM 8828 O O . LEU B 1 350 ? 24.062 53.906 7.699 1 44.97 350 LEU B O 1
ATOM 8832 N N . GLN B 1 351 ? 22.297 54.875 7.34 1 45.56 351 GLN B N 1
ATOM 8833 C CA . GLN B 1 351 ? 22.906 55.281 6.082 1 45.56 351 GLN B CA 1
ATOM 8834 C C . GLN B 1 351 ? 24.281 55.906 6.312 1 45.56 351 GLN B C 1
ATOM 8836 O O . GLN B 1 351 ? 25.219 55.656 5.574 1 45.56 351 GLN B O 1
ATOM 8841 N N . LEU B 1 352 ? 24.281 56.969 7.129 1 42.19 352 LEU B N 1
ATOM 8842 C CA . LEU B 1 352 ? 25.406 57.875 7.328 1 42.19 352 LEU B CA 1
ATOM 8843 C C . LEU B 1 352 ? 26.562 57.156 8.016 1 42.19 352 LEU B C 1
ATOM 8845 O O . LEU B 1 352 ? 27.719 57.312 7.633 1 42.19 352 LEU B O 1
ATOM 8849 N N . ASN B 1 353 ? 26.25 56.406 9.156 1 44.62 353 ASN B N 1
ATOM 8850 C CA . ASN B 1 353 ? 27.344 55.875 9.969 1 44.62 353 ASN B CA 1
ATOM 8851 C C . ASN B 1 353 ? 27.859 54.562 9.422 1 44.62 353 ASN B C 1
ATOM 8853 O O . ASN B 1 353 ? 28.797 53.969 9.969 1 44.62 353 ASN B O 1
ATOM 8857 N N . LEU B 1 354 ? 27.203 53.781 8.68 1 49.09 354 LEU B N 1
ATOM 8858 C CA . LEU B 1 354 ? 27.516 52.406 8.258 1 49.09 354 LEU B CA 1
ATOM 8859 C C . LEU B 1 354 ? 28.688 52.406 7.266 1 49.09 354 LEU B C 1
ATOM 8861 O O . LEU B 1 354 ? 29.297 51.375 7.027 1 49.09 354 LEU B O 1
ATOM 8865 N N . HIS B 1 355 ? 28.703 53.312 6.496 1 45.5 355 HIS B N 1
ATOM 8866 C CA . HIS B 1 355 ? 29.922 53.406 5.688 1 45.5 355 HIS B CA 1
ATOM 8867 C C . HIS B 1 355 ? 31.109 53.844 6.535 1 45.5 355 HIS B C 1
ATOM 8869 O O . HIS B 1 355 ? 32.219 53.938 6.027 1 45.5 355 HIS B O 1
ATOM 8875 N N . GLY B 1 356 ? 30.891 54.312 7.762 1 40.66 356 GLY B N 1
ATOM 8876 C CA . GLY B 1 356 ? 31.984 54.875 8.539 1 40.66 356 GLY B CA 1
ATOM 8877 C C . GLY B 1 356 ? 32.906 53.844 9.117 1 40.66 356 GLY B C 1
ATOM 8878 O O . GLY B 1 356 ? 32.562 52.656 9.195 1 40.66 356 GLY B O 1
ATOM 8879 N N . SER B 1 357 ? 34.312 54.094 9.211 1 44.19 357 SER B N 1
ATOM 8880 C CA . SER B 1 357 ? 35.594 53.5 9.539 1 44.19 357 SER B CA 1
ATOM 8881 C C . SER B 1 357 ? 35.531 52.75 10.859 1 44.19 357 SER B C 1
ATOM 8883 O O . SER B 1 357 ? 36.469 52 11.203 1 44.19 357 SER B O 1
ATOM 8885 N N . SER B 1 358 ? 34.75 53.156 11.758 1 48.28 358 SER B N 1
ATOM 8886 C CA . SER B 1 358 ? 35.094 52.75 13.117 1 48.28 358 SER B CA 1
ATOM 8887 C C . SER B 1 358 ? 34.781 51.281 13.344 1 48.28 358 SER B C 1
ATOM 8889 O O . SER B 1 358 ? 35.375 50.656 14.219 1 48.28 358 SER B O 1
ATOM 8891 N N . GLY B 1 359 ? 33.812 50.594 12.727 1 56.06 359 GLY B N 1
ATOM 8892 C CA . GLY B 1 359 ? 33.406 49.219 13 1 56.06 359 GLY B CA 1
ATOM 8893 C C . GLY B 1 359 ? 33.969 48.219 12.023 1 56.06 359 GLY B C 1
ATOM 8894 O O . GLY B 1 359 ? 33.594 47.031 12.039 1 56.06 359 GLY B O 1
ATOM 8895 N N . ARG B 1 360 ? 34.75 48.688 11.086 1 59.69 360 ARG B N 1
ATOM 8896 C CA . ARG B 1 360 ? 35.188 48 9.875 1 59.69 360 ARG B CA 1
ATOM 8897 C C . ARG B 1 360 ? 36.062 46.781 10.219 1 59.69 360 ARG B C 1
ATOM 8899 O O . ARG B 1 360 ? 36.125 45.812 9.453 1 59.69 360 ARG B O 1
ATOM 8906 N N . ASN B 1 361 ? 36.375 46.75 11.562 1 76.31 361 ASN B N 1
ATOM 8907 C CA . ASN B 1 361 ? 37.25 45.594 11.781 1 76.31 361 ASN B CA 1
ATOM 8908 C C . ASN B 1 361 ? 36.719 44.688 12.883 1 76.31 361 ASN B C 1
ATOM 8910 O O . ASN B 1 361 ? 37.5 44.062 13.609 1 76.31 361 ASN B O 1
ATOM 8914 N N . ARG B 1 362 ? 35.344 44.625 12.828 1 89.19 362 ARG B N 1
ATOM 8915 C CA . ARG B 1 362 ? 34.75 43.781 13.852 1 89.19 362 ARG B CA 1
ATOM 8916 C C . ARG B 1 362 ? 34.125 42.5 13.227 1 89.19 362 ARG B C 1
ATOM 8918 O O . ARG B 1 362 ? 33.75 42.531 12.047 1 89.19 362 ARG B O 1
ATOM 8925 N N . THR B 1 363 ? 34.156 41.469 14.016 1 93.06 363 THR B N 1
ATOM 8926 C CA . THR B 1 363 ? 33.562 40.219 13.594 1 93.06 363 THR B CA 1
ATOM 8927 C C . THR B 1 363 ? 32.406 39.812 14.531 1 93.06 363 THR B C 1
ATOM 8929 O O . THR B 1 363 ? 32.25 40.406 15.594 1 93.06 363 THR B O 1
ATOM 8932 N N . VAL B 1 364 ? 31.594 38.938 14.047 1 95.56 364 VAL B N 1
ATOM 8933 C CA . VAL B 1 364 ? 30.516 38.344 14.844 1 95.56 364 VAL B CA 1
ATOM 8934 C C . VAL B 1 364 ? 30.844 36.906 15.195 1 95.56 364 VAL B C 1
ATOM 8936 O O . VAL B 1 364 ? 31.203 36.125 14.312 1 95.56 364 VAL B O 1
ATOM 8939 N N . LYS B 1 365 ? 30.797 36.625 16.406 1 96.06 365 LYS B N 1
ATOM 8940 C CA . LYS B 1 365 ? 30.938 35.25 16.891 1 96.06 365 LYS B CA 1
ATOM 8941 C C . LYS B 1 365 ? 29.578 34.656 17.25 1 96.06 365 LYS B C 1
ATOM 8943 O O . LYS B 1 365 ? 28.875 35.188 18.109 1 96.06 365 LYS B O 1
ATOM 8948 N N . LEU B 1 366 ? 29.203 33.625 16.594 1 96.12 366 LEU B N 1
ATOM 8949 C CA . LEU B 1 366 ? 27.938 32.938 16.781 1 96.12 366 LEU B CA 1
ATOM 8950 C C . LEU B 1 366 ? 28.156 31.562 17.422 1 96.12 366 LEU B C 1
ATOM 8952 O O . LEU B 1 366 ? 28.922 30.75 16.922 1 96.12 366 LEU B O 1
ATOM 8956 N N . THR B 1 367 ? 27.531 31.297 18.547 1 94.94 367 THR B N 1
ATOM 8957 C CA . THR B 1 367 ? 27.594 30 19.234 1 94.94 367 THR B CA 1
ATOM 8958 C C . THR B 1 367 ? 26.188 29.406 19.375 1 94.94 367 THR B C 1
ATOM 8960 O O . THR B 1 367 ? 25.297 30.047 19.953 1 94.94 367 THR B O 1
ATOM 8963 N N . ILE B 1 368 ? 26 28.234 18.828 1 94.69 368 ILE B N 1
ATOM 8964 C CA . ILE B 1 368 ? 24.734 27.516 18.922 1 94.69 368 ILE B CA 1
ATOM 8965 C C . ILE B 1 368 ? 24.906 26.312 19.844 1 94.69 368 ILE B C 1
ATOM 8967 O O . ILE B 1 368 ? 25.797 25.484 19.641 1 94.69 368 ILE B O 1
ATOM 8971 N N . ASN B 1 369 ? 24.078 26.234 20.859 1 93.5 369 ASN B N 1
ATOM 8972 C CA . ASN B 1 369 ? 24.078 25.141 21.828 1 93.5 369 ASN B CA 1
ATOM 8973 C C . ASN B 1 369 ? 22.672 24.594 22.031 1 93.5 369 ASN B C 1
ATOM 8975 O O . ASN B 1 369 ? 22.016 24.891 23.031 1 93.5 369 ASN B O 1
ATOM 8979 N N . ASN B 1 370 ? 22.188 23.828 21.094 1 93.19 370 ASN B N 1
ATOM 8980 C CA . ASN B 1 370 ? 20.906 23.141 21.203 1 93.19 370 ASN B CA 1
ATOM 8981 C C . ASN B 1 370 ? 21.094 21.672 21.609 1 93.19 370 ASN B C 1
ATOM 8983 O O . ASN B 1 370 ? 22.203 21.156 21.625 1 93.19 370 ASN B O 1
ATOM 8987 N N . GLN B 1 371 ? 20 21.031 22.016 1 92.88 371 GLN B N 1
ATOM 8988 C CA . GLN B 1 371 ? 20.062 19.625 22.375 1 92.88 371 GLN B CA 1
ATOM 8989 C C . GLN B 1 371 ? 18.938 18.828 21.703 1 92.88 371 GLN B C 1
ATOM 8991 O O . GLN B 1 371 ? 17.828 19.344 21.531 1 92.88 371 GLN B O 1
ATOM 8996 N N . LEU B 1 372 ? 19.297 17.625 21.312 1 94.06 372 LEU B N 1
ATOM 8997 C CA . LEU B 1 372 ? 18.328 16.641 20.828 1 94.06 372 LEU B CA 1
ATOM 8998 C C . LEU B 1 372 ? 17.938 15.688 21.953 1 94.06 372 LEU B C 1
ATOM 9000 O O . LEU B 1 372 ? 18.797 15.086 22.594 1 94.06 372 LEU B O 1
ATOM 9004 N N . VAL B 1 373 ? 16.641 15.625 22.234 1 94.56 373 VAL B N 1
ATOM 9005 C CA . VAL B 1 373 ? 16.156 14.805 23.328 1 94.56 373 VAL B CA 1
ATOM 9006 C C . VAL B 1 373 ? 14.969 13.969 22.875 1 94.56 373 VAL B C 1
ATOM 9008 O O . VAL B 1 373 ? 14.109 14.461 22.141 1 94.56 373 VAL B O 1
ATOM 9011 N N . GLN B 1 374 ? 14.945 12.711 23.219 1 95.81 374 GLN B N 1
ATOM 9012 C CA . GLN B 1 374 ? 13.742 11.914 22.984 1 95.81 374 GLN B CA 1
ATOM 9013 C C . GLN B 1 374 ? 12.719 12.141 24.094 1 95.81 374 GLN B C 1
ATOM 9015 O O . GLN B 1 374 ? 13.031 12 25.281 1 95.81 374 GLN B O 1
ATOM 9020 N N . LYS B 1 375 ? 11.57 12.578 23.734 1 97.31 375 LYS B N 1
ATOM 9021 C CA . LYS B 1 375 ? 10.453 12.836 24.641 1 97.31 375 LYS B CA 1
ATOM 9022 C C . LYS B 1 375 ? 9.172 12.164 24.141 1 97.31 375 LYS B C 1
ATOM 9024 O O . LYS B 1 375 ? 9.07 11.812 22.969 1 97.31 375 LYS B O 1
ATOM 9029 N N . THR B 1 376 ? 8.273 11.945 25.062 1 98.06 376 THR B N 1
ATOM 9030 C CA . THR B 1 376 ? 6.969 11.398 24.703 1 98.06 376 THR B CA 1
ATOM 9031 C C . THR B 1 376 ? 5.992 12.516 24.344 1 98.06 376 THR B C 1
ATOM 9033 O O . THR B 1 376 ? 5.871 13.5 25.078 1 98.06 376 THR B O 1
ATOM 9036 N N . ILE B 1 377 ? 5.383 12.43 23.25 1 98.62 377 ILE B N 1
ATOM 9037 C CA . ILE B 1 377 ? 4.285 13.32 22.891 1 98.62 377 ILE B CA 1
ATOM 9038 C C . ILE B 1 377 ? 2.965 12.555 22.938 1 98.62 377 ILE B C 1
ATOM 9040 O O . ILE B 1 377 ? 2.955 11.32 22.891 1 98.62 377 ILE B O 1
ATOM 9044 N N . TYR B 1 378 ? 1.852 13.305 23 1 98.69 378 TYR B N 1
ATOM 9045 C CA . TYR B 1 378 ? 0.54 12.695 23.188 1 98.69 378 TYR B CA 1
ATOM 9046 C C . TYR B 1 378 ? -0.465 13.242 22.172 1 98.69 378 TYR B C 1
ATOM 9048 O O . TYR B 1 378 ? -0.551 14.453 21.969 1 98.69 378 TYR B O 1
ATOM 9056 N N . ASN B 1 379 ? -1.146 12.352 21.5 1 98.81 379 ASN B N 1
ATOM 9057 C CA . ASN B 1 379 ? -2.396 12.688 20.828 1 98.81 379 ASN B CA 1
ATOM 9058 C C . ASN B 1 379 ? -3.598 12.484 21.75 1 98.81 379 ASN B C 1
ATOM 9060 O O . ASN B 1 379 ? -3.49 11.812 22.766 1 98.81 379 ASN B O 1
ATOM 9064 N N . VAL B 1 380 ? -4.691 13.102 21.5 1 98.94 380 VAL B N 1
ATOM 9065 C CA . VAL B 1 380 ? -5.988 12.828 22.109 1 98.94 380 VAL B CA 1
ATOM 9066 C C . VAL B 1 380 ? -7.039 12.617 21.016 1 98.94 380 VAL B C 1
ATOM 9068 O O . VAL B 1 380 ? -7.23 13.484 20.156 1 98.94 380 VAL B O 1
ATOM 9071 N N . ILE B 1 381 ? -7.645 11.438 21.031 1 98.88 381 ILE B N 1
ATOM 9072 C CA . ILE B 1 381 ? -8.641 11.086 20.031 1 98.88 381 ILE B CA 1
ATOM 9073 C C . ILE B 1 381 ? -9.977 10.797 20.703 1 98.88 381 ILE B C 1
ATOM 9075 O O . ILE B 1 381 ? -10.07 9.93 21.578 1 98.88 381 ILE B O 1
ATOM 9079 N N . GLY B 1 382 ? -11.008 11.555 20.375 1 98.81 382 GLY B N 1
ATOM 9080 C CA . GLY B 1 382 ? -12.375 11.297 20.797 1 98.81 382 GLY B CA 1
ATOM 9081 C C . GLY B 1 382 ? -13.234 10.695 19.688 1 98.81 382 GLY B C 1
ATOM 9082 O O . GLY B 1 382 ? -13.219 11.18 18.562 1 98.81 382 GLY B O 1
ATOM 9083 N N . THR B 1 383 ? -13.945 9.656 20 1 98.44 383 THR B N 1
ATOM 9084 C CA . THR B 1 383 ? -14.727 8.938 19 1 98.44 383 THR B CA 1
ATOM 9085 C C . THR B 1 383 ? -16.203 8.969 19.344 1 98.44 383 THR B C 1
ATOM 9087 O O . THR B 1 383 ? -16.594 8.68 20.469 1 98.44 383 THR B O 1
ATOM 9090 N N . ILE B 1 384 ? -17.047 9.359 18.406 1 98.12 384 ILE B N 1
ATOM 9091 C CA . ILE B 1 384 ? -18.5 9.219 18.438 1 98.12 384 ILE B CA 1
ATOM 9092 C C . ILE B 1 384 ? -18.938 8.242 17.344 1 98.12 384 ILE B C 1
ATOM 9094 O O . ILE B 1 384 ? -18.922 8.586 16.156 1 98.12 384 ILE B O 1
ATOM 9098 N N . ASN B 1 385 ? -19.375 7.078 17.703 1 96.94 385 ASN B N 1
ATOM 9099 C CA . ASN B 1 385 ? -19.688 6.02 16.75 1 96.94 385 ASN B CA 1
ATOM 9100 C C . ASN B 1 385 ? -20.938 6.348 15.945 1 96.94 385 ASN B C 1
ATOM 9102 O O . ASN B 1 385 ? -21.906 6.895 16.484 1 96.94 385 ASN B O 1
ATOM 9106 N N . GLY B 1 386 ? -20.875 6.051 14.703 1 96.19 386 GLY B N 1
ATOM 9107 C CA . GLY B 1 386 ? -22.047 6.18 13.859 1 96.19 386 GLY B CA 1
ATOM 9108 C C . GLY B 1 386 ? -23.094 5.109 14.125 1 96.19 386 GLY B C 1
ATOM 9109 O O . GLY B 1 386 ? -22.766 4.008 14.57 1 96.19 386 GLY B O 1
ATOM 9110 N N . TRP B 1 387 ? -24.344 5.391 13.773 1 94.5 387 TRP B N 1
ATOM 9111 C CA . TRP B 1 387 ? -25.406 4.441 14.078 1 94.5 387 TRP B CA 1
ATOM 9112 C C . TRP B 1 387 ? -25.609 3.467 12.922 1 94.5 387 TRP B C 1
ATOM 9114 O O . TRP B 1 387 ? -26.062 2.34 13.125 1 94.5 387 TRP B O 1
ATOM 9124 N N . GLN B 1 388 ? -25.203 3.859 11.711 1 94.19 388 GLN B N 1
ATOM 9125 C CA . GLN B 1 388 ? -25.453 2.986 10.562 1 94.19 388 GLN B CA 1
ATOM 9126 C C . GLN B 1 388 ? -24.141 2.516 9.93 1 94.19 388 GLN B C 1
ATOM 9128 O O . GLN B 1 388 ? -24.047 1.371 9.484 1 94.19 388 GLN B O 1
ATOM 9133 N N . GLU B 1 389 ? -23.219 3.4 9.797 1 94.88 389 GLU B N 1
ATOM 9134 C CA . GLU B 1 389 ? -21.906 3.084 9.242 1 94.88 389 GLU B CA 1
ATOM 9135 C C . GLU B 1 389 ? -20.797 3.365 10.25 1 94.88 389 GLU B C 1
ATOM 9137 O O . GLU B 1 389 ? -19.906 4.188 10 1 94.88 389 GLU B O 1
ATOM 9142 N N . PRO B 1 390 ? -20.766 2.65 11.305 1 95.81 390 PRO B N 1
ATOM 9143 C CA . PRO B 1 390 ? -19.797 2.932 12.375 1 95.81 390 PRO B CA 1
ATOM 9144 C C . PRO B 1 390 ? -18.359 2.713 11.945 1 95.81 390 PRO B C 1
ATOM 9146 O O . PRO B 1 390 ? -17.422 3.18 12.617 1 95.81 390 PRO B O 1
ATOM 9149 N N . ASP B 1 391 ? -18.109 2.016 10.805 1 95.81 391 ASP B N 1
ATOM 9150 C CA . ASP B 1 391 ? -16.75 1.735 10.336 1 95.81 391 ASP B CA 1
ATOM 9151 C C . ASP B 1 391 ? -16.312 2.77 9.305 1 95.81 391 ASP B C 1
ATOM 9153 O O . ASP B 1 391 ? -15.383 2.52 8.523 1 95.81 391 ASP B O 1
ATOM 9157 N N . ARG B 1 392 ? -16.953 3.869 9.203 1 97.19 392 ARG B N 1
ATOM 9158 C CA . ARG B 1 392 ? -16.578 4.996 8.359 1 97.19 392 ARG B CA 1
ATOM 9159 C C . ARG B 1 392 ? -16.281 6.234 9.195 1 97.19 392 ARG B C 1
ATOM 9161 O O . ARG B 1 392 ? -17.062 6.598 10.078 1 97.19 392 ARG B O 1
ATOM 9168 N N . TYR B 1 393 ? -15.125 6.883 8.922 1 98.5 393 TYR B N 1
ATOM 9169 C CA . TYR B 1 393 ? -14.656 7.914 9.836 1 98.5 393 TYR B CA 1
ATOM 9170 C C . TYR B 1 393 ? -14.633 9.281 9.156 1 98.5 393 TYR B C 1
ATOM 9172 O O . TYR B 1 393 ? -14.07 9.43 8.07 1 98.5 393 TYR B O 1
ATOM 9180 N N . VAL B 1 394 ? -15.234 10.242 9.703 1 98.88 394 VAL B N 1
ATOM 9181 C CA . VAL B 1 394 ? -15.039 11.656 9.398 1 98.88 394 VAL B CA 1
ATOM 9182 C C . VAL B 1 394 ? -14.242 12.328 10.516 1 98.88 394 VAL B C 1
ATOM 9184 O O . VAL B 1 394 ? -14.633 12.289 11.68 1 98.88 394 VAL B O 1
ATOM 9187 N N . PHE B 1 395 ? -13.109 12.961 10.117 1 98.88 395 PHE B N 1
ATOM 9188 C CA . PHE B 1 395 ? -12.164 13.469 11.094 1 98.88 395 PHE B CA 1
ATOM 9189 C C . PHE B 1 395 ? -12.242 14.992 11.172 1 98.88 395 PHE B C 1
ATOM 9191 O O . PHE B 1 395 ? -12.414 15.664 10.156 1 98.88 395 PHE B O 1
ATOM 9198 N N . LEU B 1 396 ? -12.133 15.516 12.336 1 98.88 396 LEU B N 1
ATOM 9199 C CA . LEU B 1 396 ? -11.859 16.922 12.617 1 98.88 396 LEU B CA 1
ATOM 9200 C C . LEU B 1 396 ? -10.672 17.047 13.57 1 98.88 396 LEU B C 1
ATOM 9202 O O . LEU B 1 396 ? -10.648 16.422 14.633 1 98.88 396 LEU B O 1
ATOM 9206 N N . GLY B 1 397 ? -9.641 17.844 13.141 1 98.69 397 GLY B N 1
ATOM 9207 C CA . GLY B 1 397 ? -8.477 17.812 14.016 1 98.69 397 GLY B CA 1
ATOM 9208 C C . GLY B 1 397 ? -7.715 19.125 14.023 1 98.69 397 GLY B C 1
ATOM 9209 O O . GLY B 1 397 ? -7.957 20 13.18 1 98.69 397 GLY B O 1
ATOM 9210 N N . ASN B 1 398 ? -6.875 19.312 14.984 1 98.62 398 ASN B N 1
ATOM 9211 C CA . ASN B 1 398 ? -5.898 20.375 15.18 1 98.62 398 ASN B CA 1
ATOM 9212 C C . ASN B 1 398 ? -4.75 19.922 16.078 1 98.62 398 ASN B C 1
ATOM 9214 O O . ASN B 1 398 ? -4.883 18.953 16.828 1 98.62 398 ASN B O 1
ATOM 9218 N N . HIS B 1 399 ? -3.666 20.547 15.914 1 98.62 399 HIS B N 1
ATOM 9219 C CA . HIS B 1 399 ? -2.596 20.281 16.859 1 98.62 399 HIS B CA 1
ATOM 9220 C C . HIS B 1 399 ? -2.727 21.141 18.109 1 98.62 399 HIS B C 1
ATOM 9222 O O . HIS B 1 399 ? -3.475 22.125 18.109 1 98.62 399 HIS B O 1
ATOM 9228 N N . ARG B 1 400 ? -2.004 20.734 19.172 1 98.38 400 ARG B N 1
ATOM 9229 C CA . ARG B 1 400 ? -2.16 21.375 20.469 1 98.38 400 ARG B CA 1
ATOM 9230 C C . ARG B 1 400 ? -0.882 22.094 20.891 1 98.38 400 ARG B C 1
ATOM 9232 O O . ARG B 1 400 ? -0.926 23.047 21.656 1 98.38 400 ARG B O 1
ATOM 9239 N N . ASP B 1 401 ? 0.261 21.703 20.406 1 98.25 401 ASP B N 1
ATOM 9240 C CA . ASP B 1 401 ? 1.537 22.281 20.828 1 98.25 401 ASP B CA 1
ATOM 9241 C C . ASP B 1 401 ? 1.788 23.609 20.141 1 98.25 401 ASP B C 1
ATOM 9243 O O . ASP B 1 401 ? 1.177 23.906 19.109 1 98.25 401 ASP B O 1
ATOM 9247 N N . ALA B 1 402 ? 2.623 24.422 20.719 1 97.62 402 ALA B N 1
ATOM 9248 C CA . ALA B 1 402 ? 3.041 25.719 20.188 1 97.62 402 ALA B CA 1
ATOM 9249 C C . ALA B 1 402 ? 4.492 26.016 20.547 1 97.62 402 ALA B C 1
ATOM 9251 O O . ALA B 1 402 ? 5.035 25.438 21.484 1 97.62 402 ALA B O 1
ATOM 9252 N N . TRP B 1 403 ? 5.066 26.875 19.828 1 96.69 403 TRP B N 1
ATOM 9253 C CA . TRP B 1 403 ? 6.445 27.266 20.109 1 96.69 403 TRP B CA 1
ATOM 9254 C C . TRP B 1 403 ? 6.547 28 21.438 1 96.69 403 TRP B C 1
ATOM 9256 O O . TRP B 1 403 ? 7.543 27.859 22.156 1 96.69 403 TRP B O 1
ATOM 9266 N N . VAL B 1 404 ? 5.559 28.875 21.781 1 96.19 404 VAL B N 1
ATOM 9267 C CA . VAL B 1 404 ? 5.531 29.625 23.031 1 96.19 404 VAL B CA 1
ATOM 9268 C C . VAL B 1 404 ? 4.133 29.562 23.641 1 96.19 404 VAL B C 1
ATOM 9270 O O . VAL B 1 404 ? 3.666 28.484 24.031 1 96.19 404 VAL B O 1
ATOM 9273 N N . TYR B 1 405 ? 3.396 30.781 23.641 1 96.94 405 TYR B N 1
ATOM 9274 C CA . TYR B 1 405 ? 2.049 30.766 24.203 1 96.94 405 TYR B CA 1
ATOM 9275 C C . TYR B 1 405 ? 1.04 30.266 23.172 1 96.94 405 TYR B C 1
ATOM 9277 O O . TYR B 1 405 ? 0.035 29.641 23.531 1 96.94 405 TYR B O 1
ATOM 9285 N N . GLY B 1 406 ? 1.252 30.578 21.938 1 97.69 406 GLY B N 1
ATOM 9286 C CA . GLY B 1 406 ? 0.511 30.031 20.812 1 97.69 406 GLY B CA 1
ATOM 9287 C C . GLY B 1 406 ? -0.985 30.266 20.906 1 97.69 406 GLY B C 1
ATOM 9288 O O . GLY B 1 406 ? -1.775 29.328 20.734 1 97.69 406 GLY B O 1
ATOM 9289 N N . ALA B 1 407 ? -1.396 31.484 21.266 1 98.12 407 ALA B N 1
ATOM 9290 C CA . ALA B 1 407 ? -2.826 31.766 21.344 1 98.12 407 ALA B CA 1
ATOM 9291 C C . ALA B 1 407 ? -3.5 31.594 19.984 1 98.12 407 ALA B C 1
ATOM 9293 O O . ALA B 1 407 ? -4.555 30.953 19.891 1 98.12 407 ALA B O 1
ATOM 9294 N N . ALA B 1 408 ? -2.936 32.188 18.953 1 98.19 408 ALA B N 1
ATOM 9295 C CA . ALA B 1 408 ? -3.486 31.938 17.625 1 98.19 408 ALA B CA 1
ATOM 9296 C C . ALA B 1 408 ? -3.115 30.547 17.109 1 98.19 408 ALA B C 1
ATOM 9298 O O . ALA B 1 408 ? -3.992 29.734 16.812 1 98.19 408 ALA B O 1
ATOM 9299 N N . ASP B 1 409 ? -1.866 30.203 17.203 1 97.69 409 ASP B N 1
ATOM 9300 C CA . ASP B 1 409 ? -1.313 28.922 16.766 1 97.69 409 ASP B CA 1
ATOM 9301 C C . ASP B 1 409 ? -0.711 28.156 17.953 1 97.69 409 ASP B C 1
ATOM 9303 O O . ASP B 1 409 ? 0.433 28.406 18.344 1 97.69 409 ASP B O 1
ATOM 9307 N N . ALA B 1 410 ? -1.478 27.266 18.484 1 96.12 410 ALA B N 1
ATOM 9308 C CA . ALA B 1 410 ? -2.537 26.516 17.812 1 96.12 410 ALA B CA 1
ATOM 9309 C C . ALA B 1 410 ? -3.852 26.625 18.578 1 96.12 410 ALA B C 1
ATOM 9311 O O . ALA B 1 410 ? -4.805 25.891 18.297 1 96.12 410 ALA B O 1
ATOM 9312 N N . THR B 1 411 ? -3.916 27.516 19.484 1 98.44 411 THR B N 1
ATOM 9313 C CA . THR B 1 411 ? -4.957 27.406 20.5 1 98.44 411 THR B CA 1
ATOM 9314 C C . THR B 1 411 ? -6.305 27.859 19.953 1 98.44 411 THR B C 1
ATOM 9316 O O . THR B 1 411 ? -7.355 27.438 20.422 1 98.44 411 THR B O 1
ATOM 9319 N N . THR B 1 412 ? -6.332 28.734 18.922 1 98.75 412 THR B N 1
ATOM 9320 C CA . THR B 1 412 ? -7.621 29.031 18.312 1 98.75 412 THR B CA 1
ATOM 9321 C C . THR B 1 412 ? -8.25 27.781 17.734 1 98.75 412 THR B C 1
ATOM 9323 O O . THR B 1 412 ? -9.469 27.594 17.797 1 98.75 412 THR B O 1
ATOM 9326 N N . GLY B 1 413 ? -7.422 26.906 17.125 1 98.69 413 GLY B N 1
ATOM 9327 C CA . GLY B 1 413 ? -7.914 25.625 16.641 1 98.69 413 GLY B CA 1
ATOM 9328 C C . GLY B 1 413 ? -8.438 24.719 17.75 1 98.69 413 GLY B C 1
ATOM 9329 O O . GLY B 1 413 ? -9.461 24.062 17.578 1 98.69 413 GLY B O 1
ATOM 9330 N N . ILE B 1 414 ? -7.73 24.688 18.859 1 98.69 414 ILE B N 1
ATOM 9331 C CA . ILE B 1 414 ? -8.18 23.922 20 1 98.69 414 ILE B CA 1
ATOM 9332 C C . ILE B 1 414 ? -9.5 24.469 20.516 1 98.69 414 ILE B C 1
ATOM 9334 O O . ILE B 1 414 ? -10.383 23.703 20.922 1 98.69 414 ILE B O 1
ATOM 9338 N N . ALA B 1 415 ? -9.617 25.812 20.547 1 98.75 415 ALA B N 1
ATOM 9339 C CA . ALA B 1 415 ? -10.867 26.422 20.984 1 98.75 415 ALA B CA 1
ATOM 9340 C C . ALA B 1 415 ? -12.031 25.984 20.094 1 98.75 415 ALA B C 1
ATOM 9342 O O . ALA B 1 415 ? -13.086 25.578 20.609 1 98.75 415 ALA B O 1
ATOM 9343 N N . VAL B 1 416 ? -11.836 26.031 18.797 1 98.81 416 VAL B N 1
ATOM 9344 C CA . VAL B 1 416 ? -12.867 25.625 17.844 1 98.81 416 VAL B CA 1
ATOM 9345 C C . VAL B 1 416 ? -13.156 24.125 18.016 1 98.81 416 VAL B C 1
ATOM 9347 O O . VAL B 1 416 ? -14.32 23.719 18.047 1 98.81 416 VAL B O 1
ATOM 9350 N N . LEU B 1 417 ? -12.125 23.312 18.109 1 98.81 417 LEU B N 1
ATOM 9351 C CA . LEU B 1 417 ? -12.266 21.875 18.266 1 98.81 417 LEU B CA 1
ATOM 9352 C C . LEU B 1 417 ? -13.008 21.531 19.547 1 98.81 417 LEU B C 1
ATOM 9354 O O . LEU B 1 417 ? -13.93 20.703 19.531 1 98.81 417 LEU B O 1
ATOM 9358 N N . LYS B 1 418 ? -12.578 22.109 20.641 1 98.69 418 LYS B N 1
ATOM 9359 C CA . LYS B 1 418 ? -13.18 21.812 21.938 1 98.69 418 LYS B CA 1
ATOM 9360 C C . LYS B 1 418 ? -14.633 22.281 21.984 1 98.69 418 LYS B C 1
ATOM 9362 O O . LYS B 1 418 ? -15.492 21.594 22.547 1 98.69 418 LYS B O 1
ATOM 9367 N N . GLU B 1 419 ? -14.93 23.484 21.469 1 98.81 419 GLU B N 1
ATOM 9368 C CA . GLU B 1 419 ? -16.312 23.953 21.453 1 98.81 419 GLU B CA 1
ATOM 9369 C C . GLU B 1 419 ? -17.188 23.078 20.562 1 98.81 419 GLU B C 1
ATOM 9371 O O . GLU B 1 419 ? -18.328 22.766 20.922 1 98.81 419 GLU B O 1
ATOM 9376 N N . THR B 1 420 ? -16.672 22.672 19.406 1 98.75 420 THR B N 1
ATOM 9377 C CA . THR B 1 420 ? -17.375 21.719 18.562 1 98.75 420 THR B CA 1
ATOM 9378 C C . THR B 1 420 ? -17.656 20.438 19.328 1 98.75 420 THR B C 1
ATOM 9380 O O . THR B 1 420 ? -18.781 19.922 19.297 1 98.75 420 THR B O 1
ATOM 9383 N N . SER B 1 421 ? -16.656 19.969 20.047 1 98.69 421 SER B N 1
ATOM 9384 C CA . SER B 1 421 ? -16.797 18.734 20.812 1 98.69 421 SER B CA 1
ATOM 9385 C C . SER B 1 421 ? -17.828 18.891 21.922 1 98.69 421 SER B C 1
ATOM 9387 O O . SER B 1 421 ? -18.609 17.969 22.203 1 98.69 421 SER B O 1
ATOM 9389 N N . ARG B 1 422 ? -17.828 20.016 22.578 1 98.62 422 ARG B N 1
ATOM 9390 C CA . ARG B 1 422 ? -18.781 20.266 23.656 1 98.62 422 ARG B CA 1
ATOM 9391 C C . ARG B 1 422 ? -20.219 20.203 23.141 1 98.62 422 ARG B C 1
ATOM 9393 O O . ARG B 1 422 ? -21.062 19.547 23.75 1 98.62 422 ARG B O 1
ATOM 9400 N N . VAL B 1 423 ? -20.438 20.891 22.078 1 98.62 423 VAL B N 1
ATOM 9401 C CA . VAL B 1 423 ? -21.797 20.969 21.531 1 98.62 423 VAL B CA 1
ATOM 9402 C C . VAL B 1 423 ? -22.219 19.594 21.031 1 98.62 423 VAL B C 1
ATOM 9404 O O . VAL B 1 423 ? -23.375 19.188 21.203 1 98.62 423 VAL B O 1
ATOM 9407 N N . LEU B 1 424 ? -21.328 18.844 20.359 1 98.44 424 LEU B N 1
ATOM 9408 C CA . LEU B 1 424 ? -21.641 17.484 19.953 1 98.44 424 LEU B CA 1
ATOM 9409 C C . LEU B 1 424 ? -22 16.625 21.156 1 98.44 424 LEU B C 1
ATOM 9411 O O . LEU B 1 424 ? -22.906 15.781 21.078 1 98.44 424 LEU B O 1
ATOM 9415 N N . GLY B 1 425 ? -21.188 16.797 22.25 1 97.88 425 GLY B N 1
ATOM 9416 C CA . GLY B 1 425 ? -21.516 16.094 23.484 1 97.88 425 GLY B CA 1
ATOM 9417 C C . GLY B 1 425 ? -22.938 16.359 23.953 1 97.88 425 GLY B C 1
ATOM 9418 O O . GLY B 1 425 ? -23.625 15.453 24.422 1 97.88 425 GLY B O 1
ATOM 9419 N N . LYS B 1 426 ? -23.391 17.562 23.875 1 97.38 426 LYS B N 1
ATOM 9420 C CA . LYS B 1 426 ? -24.75 17.938 24.25 1 97.38 426 LYS B CA 1
ATOM 9421 C C . LYS B 1 426 ? -25.781 17.25 23.344 1 97.38 426 LYS B C 1
ATOM 9423 O O . LYS B 1 426 ? -26.797 16.75 23.828 1 97.38 426 LYS B O 1
ATOM 9428 N N . LEU B 1 427 ? -25.5 17.297 22.047 1 96.69 427 LEU B N 1
ATOM 9429 C CA . LEU B 1 427 ? -26.391 16.641 21.109 1 96.69 427 LEU B CA 1
ATOM 9430 C C . LEU B 1 427 ? -26.469 15.141 21.391 1 96.69 427 LEU B C 1
ATOM 9432 O O . LEU B 1 427 ? -27.547 14.547 21.312 1 96.69 427 LEU B O 1
ATOM 9436 N N . LEU B 1 428 ? -25.359 14.578 21.719 1 95.88 428 LEU B N 1
ATOM 9437 C CA . LEU B 1 428 ? -25.312 13.156 22.062 1 95.88 428 LEU B CA 1
ATOM 9438 C C . LEU B 1 428 ? -26.188 12.852 23.266 1 95.88 428 LEU B C 1
ATOM 9440 O O . LEU B 1 428 ? -26.922 11.859 23.266 1 95.88 428 LEU B O 1
ATOM 9444 N N . LYS B 1 429 ? -26.109 13.641 24.25 1 95.38 429 LYS B N 1
ATOM 9445 C CA . LYS B 1 429 ? -26.906 13.477 25.453 1 95.38 429 LYS B CA 1
ATOM 9446 C C . LYS B 1 429 ? -28.391 13.617 25.156 1 95.38 429 LYS B C 1
ATOM 9448 O O . LYS B 1 429 ? -29.234 13.055 25.875 1 95.38 429 LYS B O 1
ATOM 9453 N N . GLN B 1 430 ? -28.688 14.258 24.094 1 94.25 430 GLN B N 1
ATOM 9454 C CA . GLN B 1 430 ? -30.062 14.461 23.703 1 94.25 430 GLN B CA 1
ATOM 9455 C C . GLN B 1 430 ? -30.547 13.375 22.75 1 94.25 430 GLN B C 1
ATOM 9457 O O . GLN B 1 430 ? -31.656 13.43 22.234 1 94.25 430 GLN B O 1
ATOM 9462 N N . GLY B 1 431 ? -29.625 12.453 22.391 1 92.56 431 GLY B N 1
ATOM 9463 C CA . GLY B 1 431 ? -30.047 11.281 21.625 1 92.56 431 GLY B CA 1
ATOM 9464 C C . GLY B 1 431 ? -29.562 11.305 20.188 1 92.56 431 GLY B C 1
ATOM 9465 O O . GLY B 1 431 ? -29.797 10.344 19.438 1 92.56 431 GLY B O 1
ATOM 9466 N N . TRP B 1 432 ? -28.875 12.383 19.812 1 93.31 432 TRP B N 1
ATOM 9467 C CA . TRP B 1 432 ? -28.344 12.453 18.453 1 93.31 432 TRP B CA 1
ATOM 9468 C C . TRP B 1 432 ? -27.141 11.531 18.281 1 93.31 432 TRP B C 1
ATOM 9470 O O . TRP B 1 432 ? -26.328 11.414 19.203 1 93.31 432 TRP B O 1
ATOM 9480 N N . ARG B 1 433 ? -27.062 10.875 17.125 1 94.69 433 ARG B N 1
ATOM 9481 C CA . ARG B 1 433 ? -25.875 10.156 16.688 1 94.69 433 ARG B CA 1
ATOM 9482 C C . ARG B 1 433 ? -25.656 10.305 15.18 1 94.69 433 ARG B C 1
ATOM 9484 O O . ARG B 1 433 ? -26.609 10.219 14.406 1 94.69 433 ARG B O 1
ATOM 9491 N N . PRO B 1 434 ? -24.453 10.516 14.781 1 96.19 434 PRO B N 1
ATOM 9492 C CA . PRO B 1 434 ? -24.203 10.633 13.344 1 96.19 434 PRO B CA 1
ATOM 9493 C C . PRO B 1 434 ? -24.359 9.305 12.609 1 96.19 434 PRO B C 1
ATOM 9495 O O . PRO B 1 434 ? -24.25 8.242 13.227 1 96.19 434 PRO B O 1
ATOM 9498 N N . ARG B 1 435 ? -24.672 9.352 11.344 1 95.56 435 ARG B N 1
ATOM 9499 C CA . ARG B 1 435 ? -24.75 8.156 10.516 1 95.56 435 ARG B CA 1
ATOM 9500 C C . ARG B 1 435 ? -23.406 7.445 10.445 1 95.56 435 ARG B C 1
ATOM 9502 O O . ARG B 1 435 ? -23.344 6.215 10.445 1 95.56 435 ARG B O 1
ATOM 9509 N N . ARG B 1 436 ? -22.344 8.203 10.344 1 97 436 ARG B N 1
ATOM 9510 C CA . ARG B 1 436 ? -20.953 7.738 10.289 1 97 436 ARG B CA 1
ATOM 9511 C C . ARG B 1 436 ? -20.172 8.195 11.516 1 97 436 ARG B C 1
ATOM 9513 O O . ARG B 1 436 ? -20.516 9.203 12.133 1 97 436 ARG B O 1
ATOM 9520 N N . THR B 1 437 ? -19.109 7.504 11.797 1 98 437 THR B N 1
ATOM 9521 C CA . THR B 1 437 ? -18.328 7.777 12.992 1 98 437 THR B CA 1
ATOM 9522 C C . THR B 1 437 ? -17.562 9.094 12.852 1 98 437 THR B C 1
ATOM 9524 O O . THR B 1 437 ? -17.016 9.383 11.789 1 98 437 THR B O 1
ATOM 9527 N N . ILE B 1 438 ? -17.547 9.867 13.922 1 98.62 438 ILE B N 1
ATOM 9528 C CA . ILE B 1 438 ? -16.75 11.086 14.008 1 98.62 438 ILE B CA 1
ATOM 9529 C C . ILE B 1 438 ? -15.523 10.836 14.883 1 98.62 438 ILE B C 1
ATOM 9531 O O . ILE B 1 438 ? -15.633 10.258 15.961 1 98.62 438 ILE B O 1
ATOM 9535 N N . LYS B 1 439 ? -14.398 11.203 14.422 1 98.75 439 LYS B N 1
ATOM 9536 C CA . LYS B 1 439 ? -13.18 11.211 15.227 1 98.75 439 LYS B CA 1
ATOM 9537 C C . LYS B 1 439 ? -12.641 12.625 15.398 1 98.75 439 LYS B C 1
ATOM 9539 O O . LYS B 1 439 ? -12.273 13.281 14.414 1 98.75 439 LYS B O 1
ATOM 9544 N N . LEU B 1 440 ? -12.688 13.078 16.609 1 98.94 440 LEU B N 1
ATOM 9545 C CA . LEU B 1 440 ? -12.07 14.344 16.969 1 98.94 440 LEU B CA 1
ATOM 9546 C C . LEU B 1 440 ? -10.609 14.148 17.375 1 98.94 440 LEU B C 1
ATOM 9548 O O . LEU B 1 440 ? -10.305 13.312 18.234 1 98.94 440 LEU B O 1
ATOM 9552 N N . CYS B 1 441 ? -9.719 14.93 16.734 1 98.88 441 CYS B N 1
ATOM 9553 C CA . CYS B 1 441 ? -8.297 14.641 16.844 1 98.88 441 CYS B CA 1
ATOM 9554 C C . CYS B 1 441 ? -7.531 15.859 17.359 1 98.88 441 CYS B C 1
ATOM 9556 O O . CYS B 1 441 ? -7.586 16.922 16.75 1 98.88 441 CYS B O 1
ATOM 9558 N N . SER B 1 442 ? -6.84 15.719 18.422 1 98.88 442 SER B N 1
ATOM 9559 C CA . SER B 1 442 ? -5.855 16.672 18.922 1 98.88 442 SER B CA 1
ATOM 9560 C C . SER B 1 442 ? -4.449 16.078 18.875 1 98.88 442 SER B C 1
ATOM 9562 O O . SER B 1 442 ? -4.141 15.141 19.609 1 98.88 442 SER B O 1
ATOM 9564 N N . PHE B 1 443 ? -3.584 16.672 18.094 1 98.88 443 PHE B N 1
ATOM 9565 C CA . PHE B 1 443 ? -2.281 16.062 17.828 1 98.88 443 PHE B CA 1
ATOM 9566 C C . PHE B 1 443 ? -1.189 16.781 18.609 1 98.88 443 PHE B C 1
ATOM 9568 O O . PHE B 1 443 ? -1.273 18 18.828 1 98.88 443 PHE B O 1
ATOM 9575 N N . GLY B 1 444 ? -0.167 16.047 19 1 98.5 444 GLY B N 1
ATOM 9576 C CA . GLY B 1 444 ? 1.045 16.609 19.578 1 98.5 444 GLY B CA 1
ATOM 9577 C C . GLY B 1 444 ? 2.217 16.609 18.625 1 98.5 444 GLY B C 1
ATOM 9578 O O . GLY B 1 444 ? 2.307 15.75 17.734 1 98.5 444 GLY B O 1
ATOM 9579 N N . GLY B 1 445 ? 3.023 17.625 18.703 1 98.19 445 GLY B N 1
ATOM 9580 C CA . GLY B 1 445 ? 4.301 17.641 18.016 1 98.19 445 GLY B CA 1
ATOM 9581 C C . GLY B 1 445 ? 4.191 18.156 16.594 1 98.19 445 GLY B C 1
ATOM 9582 O O . GLY B 1 445 ? 5.02 17.812 15.742 1 98.19 445 GLY B O 1
ATOM 9583 N N . GLU B 1 446 ? 3.139 18.891 16.219 1 98.12 446 GLU B N 1
ATOM 9584 C CA . GLU B 1 446 ? 2.99 19.438 14.875 1 98.12 446 GLU B CA 1
ATOM 9585 C C . GLU B 1 446 ? 4.133 20.391 14.539 1 98.12 446 GLU B C 1
ATOM 9587 O O . GLU B 1 446 ? 4.672 20.344 13.43 1 98.12 446 GLU B O 1
ATOM 9592 N N . GLU B 1 447 ? 4.551 21.203 15.484 1 97.44 447 GLU B N 1
ATOM 9593 C CA . GLU B 1 447 ? 5.527 22.266 15.242 1 97.44 447 GLU B CA 1
ATOM 9594 C C . GLU B 1 447 ? 6.895 21.688 14.898 1 97.44 447 GLU B C 1
ATOM 9596 O O . GLU B 1 447 ? 7.723 22.359 14.273 1 97.44 447 GLU B O 1
ATOM 9601 N N . PHE B 1 448 ? 7.129 20.469 15.328 1 97.06 448 PHE B N 1
ATOM 9602 C CA . PHE B 1 448 ? 8.422 19.844 15.094 1 97.06 448 PHE B CA 1
ATOM 9603 C C . PHE B 1 448 ? 8.406 19.031 13.805 1 97.06 448 PHE B C 1
ATOM 9605 O O . PHE B 1 448 ? 9.391 18.375 13.469 1 97.06 448 PHE B O 1
ATOM 9612 N N . GLY B 1 449 ? 7.32 19.031 13.102 1 96.56 449 GLY B N 1
ATOM 9613 C CA . GLY B 1 449 ? 7.262 18.266 11.867 1 96.56 449 GLY B CA 1
ATOM 9614 C C . GLY B 1 449 ? 6.062 17.344 11.781 1 96.56 449 GLY B C 1
ATOM 9615 O O . GLY B 1 449 ? 6.18 16.203 11.328 1 96.56 449 GLY B O 1
ATOM 9616 N N . LEU B 1 450 ? 4.922 17.766 12.219 1 98.31 450 LEU B N 1
ATOM 9617 C CA . LEU B 1 450 ? 3.668 17.031 12.156 1 98.31 450 LEU B CA 1
ATOM 9618 C C . LEU B 1 450 ? 3.824 15.641 12.781 1 98.31 450 LEU B C 1
ATOM 9620 O O . LEU B 1 450 ? 3.334 14.648 12.242 1 98.31 450 LEU B O 1
ATOM 9624 N N . ILE B 1 451 ? 4.512 15.539 13.828 1 98.62 451 ILE B N 1
ATOM 9625 C CA . ILE B 1 451 ? 4.949 14.25 14.336 1 98.62 451 ILE B CA 1
ATOM 9626 C C . ILE B 1 451 ? 3.74 13.438 14.789 1 98.62 451 ILE B C 1
ATOM 9628 O O . ILE B 1 451 ? 3.574 12.281 14.398 1 98.62 451 ILE B O 1
ATOM 9632 N N . GLY B 1 452 ? 2.838 14.039 15.57 1 98.69 452 GLY B N 1
ATOM 9633 C CA . GLY B 1 452 ? 1.715 13.297 16.125 1 98.69 452 GLY B CA 1
ATOM 9634 C C . GLY B 1 452 ? 0.801 12.711 15.07 1 98.69 452 GLY B C 1
ATOM 9635 O O . GLY B 1 452 ? 0.406 11.547 15.164 1 98.69 452 GLY B O 1
ATOM 9636 N N . SER B 1 453 ? 0.401 13.516 14.078 1 98.75 453 SER B N 1
ATOM 9637 C CA . SER B 1 453 ? -0.513 13.039 13.047 1 98.75 453 SER B CA 1
ATOM 9638 C C . SER B 1 453 ? 0.164 12.023 12.141 1 98.75 453 SER B C 1
ATOM 9640 O O . SER B 1 453 ? -0.45 11.023 11.75 1 98.75 453 SER B O 1
ATOM 9642 N N . VAL B 1 454 ? 1.49 12.195 11.781 1 98.62 454 VAL B N 1
ATOM 9643 C CA . VAL B 1 454 ? 2.215 11.266 10.93 1 98.62 454 VAL B CA 1
ATOM 9644 C C . VAL B 1 454 ? 2.373 9.922 11.641 1 98.62 454 VAL B C 1
ATOM 9646 O O . VAL B 1 454 ? 2.119 8.867 11.062 1 98.62 454 VAL B O 1
ATOM 9649 N N . GLU B 1 455 ? 2.793 9.992 12.953 1 98.69 455 GLU B N 1
ATOM 9650 C CA . GLU B 1 455 ? 2.945 8.766 13.727 1 98.69 455 GLU B CA 1
ATOM 9651 C C . GLU B 1 455 ? 1.629 7.996 13.805 1 98.69 455 GLU B C 1
ATOM 9653 O O . GLU B 1 455 ? 1.611 6.77 13.688 1 98.69 455 GLU B O 1
ATOM 9658 N N . TRP B 1 456 ? 0.554 8.734 14.039 1 98.75 456 TRP B N 1
ATOM 9659 C CA . TRP B 1 456 ? -0.756 8.094 14.148 1 98.75 456 TRP B CA 1
ATOM 9660 C C . TRP B 1 456 ? -1.168 7.461 12.828 1 98.75 456 TRP B C 1
ATOM 9662 O O . TRP B 1 456 ? -1.765 6.383 12.812 1 98.75 456 TRP B O 1
ATOM 9672 N N . MET B 1 457 ? -0.893 8.117 11.727 1 98.5 457 MET B N 1
ATOM 9673 C CA . MET B 1 457 ? -1.155 7.562 10.406 1 98.5 457 MET B CA 1
ATOM 9674 C C . MET B 1 457 ? -0.3 6.324 10.156 1 98.5 457 MET B C 1
ATOM 9676 O O . MET B 1 457 ? -0.794 5.312 9.648 1 98.5 457 MET B O 1
ATOM 9680 N N . GLU B 1 458 ? 0.987 6.398 10.477 1 97.56 458 GLU B N 1
ATOM 9681 C CA . GLU B 1 458 ? 1.871 5.25 10.305 1 97.56 458 GLU B CA 1
ATOM 9682 C C . GLU B 1 458 ? 1.379 4.051 11.102 1 97.56 458 GLU B C 1
ATOM 9684 O O . GLU B 1 458 ? 1.504 2.906 10.656 1 97.56 458 GLU B O 1
ATOM 9689 N N . GLU B 1 459 ? 0.817 4.344 12.211 1 97.44 459 GLU B N 1
ATOM 9690 C CA . GLU B 1 459 ? 0.32 3.295 13.102 1 97.44 459 GLU B CA 1
ATOM 9691 C C . GLU B 1 459 ? -0.965 2.678 12.555 1 97.44 459 GLU B C 1
ATOM 9693 O O . GLU B 1 459 ? -1.229 1.491 12.766 1 97.44 459 GLU B O 1
ATOM 9698 N N . ASN B 1 460 ? -1.787 3.453 11.797 1 97.38 460 ASN B N 1
ATOM 9699 C CA . ASN B 1 460 ? -3.143 3.035 11.445 1 97.38 460 ASN B CA 1
ATOM 9700 C C . ASN B 1 460 ? -3.395 3.139 9.945 1 97.38 460 ASN B C 1
ATOM 9702 O O . ASN B 1 460 ? -4.543 3.232 9.516 1 97.38 460 ASN B O 1
ATOM 9706 N N . SER B 1 461 ? -2.434 3.105 9.156 1 95.31 461 SER B N 1
ATOM 9707 C CA . SER B 1 461 ? -2.506 3.447 7.742 1 95.31 461 SER B CA 1
ATOM 9708 C C . SER B 1 461 ? -3.559 2.609 7.023 1 95.31 461 SER B C 1
ATOM 9710 O O . SER B 1 461 ? -4.426 3.15 6.332 1 95.31 461 SER B O 1
ATOM 9712 N N . LEU B 1 462 ? -3.533 1.278 7.164 1 95.12 462 LEU B N 1
ATOM 9713 C CA . LEU B 1 462 ? -4.461 0.409 6.449 1 95.12 462 LEU B CA 1
ATOM 9714 C C . LEU B 1 462 ? -5.898 0.667 6.887 1 95.12 462 LEU B C 1
ATOM 9716 O O . LEU B 1 462 ? -6.812 0.68 6.062 1 95.12 462 LEU B O 1
ATOM 9720 N N . ILE B 1 463 ? -6.105 0.909 8.156 1 96.12 463 ILE B N 1
ATOM 9721 C CA . ILE B 1 463 ? -7.434 1.172 8.695 1 96.12 463 ILE B CA 1
ATOM 9722 C C . ILE B 1 463 ? -7.984 2.471 8.109 1 96.12 463 ILE B C 1
ATOM 9724 O O . ILE B 1 463 ? -9.133 2.521 7.664 1 96.12 463 ILE B O 1
ATOM 9728 N N . PHE B 1 464 ? -7.16 3.482 8.117 1 97.69 464 PHE B N 1
ATOM 9729 C CA . PHE B 1 464 ? -7.613 4.785 7.652 1 97.69 464 PHE B CA 1
ATOM 9730 C C . PHE B 1 464 ? -7.84 4.773 6.145 1 97.69 464 PHE B C 1
ATOM 9732 O O . PHE B 1 464 ? -8.758 5.426 5.645 1 97.69 464 PHE B O 1
ATOM 9739 N N . LYS B 1 465 ? -7.066 4.047 5.422 1 96 465 LYS B N 1
ATOM 9740 C CA . LYS B 1 465 ? -7.297 3.914 3.986 1 96 465 LYS B CA 1
ATOM 9741 C C . LYS B 1 465 ? -8.641 3.25 3.707 1 96 465 LYS B C 1
ATOM 9743 O O . LYS B 1 465 ? -9.336 3.617 2.76 1 96 465 LYS B O 1
ATOM 9748 N N . GLU B 1 466 ? -8.945 2.336 4.535 1 94.94 466 GLU B N 1
ATOM 9749 C CA . GLU B 1 466 ? -10.18 1.588 4.332 1 94.94 466 GLU B CA 1
ATOM 9750 C C . GLU B 1 466 ? -11.383 2.371 4.848 1 94.94 466 GLU B C 1
ATOM 9752 O O . GLU B 1 466 ? -12.453 2.352 4.23 1 94.94 466 GLU B O 1
ATOM 9757 N N . ARG B 1 467 ? -11.211 3.072 5.98 1 97.12 467 ARG B N 1
ATOM 9758 C CA . ARG B 1 467 ? -12.383 3.543 6.711 1 97.12 467 ARG B CA 1
ATOM 9759 C C . ARG B 1 467 ? -12.492 5.062 6.645 1 97.12 467 ARG B C 1
ATOM 9761 O O . ARG B 1 467 ? -13.539 5.625 6.961 1 97.12 467 ARG B O 1
ATOM 9768 N N . GLY B 1 468 ? -11.438 5.766 6.301 1 98.38 468 GLY B N 1
ATOM 9769 C CA . GLY B 1 468 ? -11.453 7.219 6.312 1 98.38 468 GLY B CA 1
ATOM 9770 C C . GLY B 1 468 ? -12.273 7.82 5.188 1 98.38 468 GLY B C 1
ATOM 9771 O O . GLY B 1 468 ? -12.141 7.414 4.027 1 98.38 468 GLY B O 1
ATOM 9772 N N . VAL B 1 469 ? -13.133 8.812 5.543 1 98.62 469 VAL B N 1
ATOM 9773 C CA . VAL B 1 469 ? -14.023 9.461 4.578 1 98.62 469 VAL B CA 1
ATOM 9774 C C . VAL B 1 469 ? -13.508 10.859 4.254 1 98.62 469 VAL B C 1
ATOM 9776 O O . VAL B 1 469 ? -13.359 11.211 3.082 1 98.62 469 VAL B O 1
ATOM 9779 N N . ALA B 1 470 ? -13.195 11.633 5.27 1 98.88 470 ALA B N 1
ATOM 9780 C CA . ALA B 1 470 ? -12.742 13.016 5.105 1 98.88 470 ALA B CA 1
ATOM 9781 C C . ALA B 1 470 ? -12.023 13.508 6.355 1 98.88 470 ALA B C 1
ATOM 9783 O O . ALA B 1 470 ? -12.258 13.008 7.457 1 98.88 470 ALA B O 1
ATOM 9784 N N . TYR B 1 471 ? -11.133 14.43 6.148 1 98.81 471 TYR B N 1
ATOM 9785 C CA . TYR B 1 471 ? -10.422 15.07 7.25 1 98.81 471 TYR B CA 1
ATOM 9786 C C . TYR B 1 471 ? -10.531 16.594 7.156 1 98.81 471 TYR B C 1
ATOM 9788 O O . TYR B 1 471 ? -10.117 17.188 6.156 1 98.81 471 TYR B O 1
ATOM 9796 N N . LEU B 1 472 ? -11.062 17.234 8.188 1 98.88 472 LEU B N 1
ATOM 9797 C CA . LEU B 1 472 ? -11.117 18.688 8.32 1 98.88 472 LEU B CA 1
ATOM 9798 C C . LEU B 1 472 ? -10.078 19.172 9.32 1 98.88 472 LEU B C 1
ATOM 9800 O O . LEU B 1 472 ? -10.078 18.766 10.484 1 98.88 472 LEU B O 1
ATOM 9804 N N . ASN B 1 473 ? -9.203 20.047 8.852 1 98.62 473 ASN B N 1
ATOM 9805 C CA . ASN B 1 473 ? -8.133 20.609 9.664 1 98.62 473 ASN B CA 1
ATOM 9806 C C . ASN B 1 473 ? -8.438 22.062 10.062 1 98.62 473 ASN B C 1
ATOM 9808 O O . ASN B 1 473 ? -8.969 22.828 9.258 1 98.62 473 ASN B O 1
ATOM 9812 N N . THR B 1 474 ? -8.164 22.438 11.281 1 96.81 474 THR B N 1
ATOM 9813 C CA . THR B 1 474 ? -8.398 23.797 11.766 1 96.81 474 THR B CA 1
ATOM 9814 C C . THR B 1 474 ? -7.098 24.438 12.234 1 96.81 474 THR B C 1
ATOM 9816 O O . THR B 1 474 ? -6.957 24.781 13.406 1 96.81 474 THR B O 1
ATOM 9819 N N . ASP B 1 475 ? -6.203 24.797 11.344 1 96.56 475 ASP B N 1
ATOM 9820 C CA . ASP B 1 475 ? -4.891 25.359 11.625 1 96.56 475 ASP B CA 1
ATOM 9821 C C . ASP B 1 475 ? -4.562 26.5 10.656 1 96.56 475 ASP B C 1
ATOM 9823 O O . ASP B 1 475 ? -4.16 26.25 9.516 1 96.56 475 ASP B O 1
ATOM 9827 N N . VAL B 1 476 ? -4.559 27.766 11.039 1 96.62 476 VAL B N 1
ATOM 9828 C CA . VAL B 1 476 ? -4.98 28.5 12.227 1 96.62 476 VAL B CA 1
ATOM 9829 C C . VAL B 1 476 ? -6.352 29.125 11.977 1 96.62 476 VAL B C 1
ATOM 9831 O O . VAL B 1 476 ? -6.453 30.219 11.414 1 96.62 476 VAL B O 1
ATOM 9834 N N . PRO B 1 477 ? -7.414 28.578 12.484 1 98 477 PRO B N 1
ATOM 9835 C CA . PRO B 1 477 ? -8.758 28.984 12.07 1 98 477 PRO B CA 1
ATOM 9836 C C . PRO B 1 477 ? -9.016 30.469 12.328 1 98 477 PRO B C 1
ATOM 9838 O O . PRO B 1 477 ? -9.812 31.094 11.617 1 98 477 PRO B O 1
ATOM 9841 N N . VAL B 1 478 ? -8.43 31.047 13.391 1 98.25 478 VAL B N 1
ATOM 9842 C CA . VAL B 1 478 ? -8.625 32.469 13.648 1 98.25 478 VAL B CA 1
ATOM 9843 C C . VAL B 1 478 ? -7.277 33.156 13.891 1 98.25 478 VAL B C 1
ATOM 9845 O O . VAL B 1 478 ? -6.715 33.031 14.977 1 98.25 478 VAL B O 1
ATOM 9848 N N . GLN B 1 479 ? -6.84 33.844 12.93 1 96.19 479 GLN B N 1
ATOM 9849 C CA . GLN B 1 479 ? -5.625 34.656 13.039 1 96.19 479 GLN B CA 1
ATOM 9850 C C . GLN B 1 479 ? -5.863 36.094 12.586 1 96.19 479 GLN B C 1
ATOM 9852 O O . GLN B 1 479 ? -4.914 36.844 12.352 1 96.19 479 GLN B O 1
ATOM 9857 N N . GLY B 1 480 ? -7.082 36.438 12.328 1 94.62 480 GLY B N 1
ATOM 9858 C CA . GLY B 1 480 ? -7.52 37.75 11.898 1 94.62 480 GLY B CA 1
ATOM 9859 C C . GLY B 1 480 ? -9 37.812 11.594 1 94.62 480 GLY B C 1
ATOM 9860 O O . GLY B 1 480 ? -9.773 36.969 12.039 1 94.62 480 GLY B O 1
ATOM 9861 N N . ASN B 1 481 ? -9.43 38.875 10.945 1 93.31 481 ASN B N 1
ATOM 9862 C CA . ASN B 1 481 ? -10.844 39.094 10.703 1 93.31 481 ASN B CA 1
ATOM 9863 C C . ASN B 1 481 ? -11.102 39.594 9.281 1 93.31 481 ASN B C 1
ATOM 9865 O O . ASN B 1 481 ? -12.094 40.281 9.031 1 93.31 481 ASN B O 1
ATOM 9869 N N . TYR B 1 482 ? -10.234 39.25 8.414 1 93.38 482 TYR B N 1
ATOM 9870 C CA . TYR B 1 482 ? -10.344 39.812 7.074 1 93.38 482 TYR B CA 1
ATOM 9871 C C . TYR B 1 482 ? -11.094 38.875 6.141 1 93.38 482 TYR B C 1
ATOM 9873 O O . TYR B 1 482 ? -12.219 39.156 5.734 1 93.38 482 TYR B O 1
ATOM 9881 N N . VAL B 1 483 ? -10.523 37.719 5.883 1 93.94 483 VAL B N 1
ATOM 9882 C CA . VAL B 1 483 ? -11.164 36.781 4.945 1 93.94 483 VAL B CA 1
ATOM 9883 C C . VAL B 1 483 ? -10.742 35.344 5.254 1 93.94 483 VAL B C 1
ATOM 9885 O O . VAL B 1 483 ? -9.633 35.125 5.754 1 93.94 483 VAL B O 1
ATOM 9888 N N . LEU B 1 484 ? -11.625 34.406 4.949 1 95.94 484 LEU B N 1
ATOM 9889 C CA . LEU B 1 484 ? -11.328 33 5.094 1 95.94 484 LEU B CA 1
ATOM 9890 C C . LEU B 1 484 ? -10.5 32.5 3.912 1 95.94 484 LEU B C 1
ATOM 9892 O O . LEU B 1 484 ? -10.844 32.75 2.756 1 95.94 484 LEU B O 1
ATOM 9896 N N . LEU B 1 485 ? -9.453 31.859 4.172 1 94.75 485 LEU B N 1
ATOM 9897 C CA . LEU B 1 485 ? -8.727 31.031 3.209 1 94.75 485 LEU B CA 1
ATOM 9898 C C . LEU B 1 485 ? -9 29.547 3.451 1 94.75 485 LEU B C 1
ATOM 9900 O O . LEU B 1 485 ? -8.711 29.031 4.531 1 94.75 485 LEU B O 1
ATOM 9904 N N . ALA B 1 486 ? -9.547 28.906 2.486 1 96.19 486 ALA B N 1
ATOM 9905 C CA . ALA B 1 486 ? -9.789 27.469 2.553 1 96.19 486 ALA B CA 1
ATOM 9906 C C . ALA B 1 486 ? -8.914 26.719 1.557 1 96.19 486 ALA B C 1
ATOM 9908 O O . ALA B 1 486 ? -8.93 27 0.359 1 96.19 486 ALA B O 1
ATOM 9909 N N . GLN B 1 487 ? -8.062 25.891 2.104 1 96.38 487 GLN B N 1
ATOM 9910 C CA . GLN B 1 487 ? -7.328 24.922 1.296 1 96.38 487 GLN B CA 1
ATOM 9911 C C . GLN B 1 487 ? -8.055 23.578 1.243 1 96.38 487 GLN B C 1
ATOM 9913 O O . GLN B 1 487 ? -8.555 23.094 2.262 1 96.38 487 GLN B O 1
ATOM 9918 N N . THR B 1 488 ? -8.117 23.016 0.025 1 97.31 488 THR B N 1
ATOM 9919 C CA . THR B 1 488 ? -8.953 21.812 -0.001 1 97.31 488 THR B CA 1
ATOM 9920 C C . THR B 1 488 ? -8.562 20.906 -1.168 1 97.31 488 THR B C 1
ATOM 9922 O O . THR B 1 488 ? -8.039 21.375 -2.178 1 97.31 488 THR B O 1
ATOM 9925 N N . SER B 1 489 ? -8.781 19.641 -0.973 1 96.62 489 SER B N 1
ATOM 9926 C CA . SER B 1 489 ? -8.852 18.703 -2.098 1 96.62 489 SER B CA 1
ATOM 9927 C C . SER B 1 489 ? -10.125 18.922 -2.912 1 96.62 489 SER B C 1
ATOM 9929 O O . SER B 1 489 ? -11.109 19.453 -2.4 1 96.62 489 SER B O 1
ATOM 9931 N N . PRO B 1 490 ? -10.148 18.5 -4.137 1 96.31 490 PRO B N 1
ATOM 9932 C CA . PRO B 1 490 ? -11.25 18.859 -5.039 1 96.31 490 PRO B CA 1
ATOM 9933 C C . PRO B 1 490 ? -12.594 18.281 -4.594 1 96.31 490 PRO B C 1
ATOM 9935 O O . PRO B 1 490 ? -13.633 18.906 -4.777 1 96.31 490 PRO B O 1
ATOM 9938 N N . LEU B 1 491 ? -12.656 17.172 -3.984 1 97.69 491 LEU B N 1
ATOM 9939 C CA . LEU B 1 491 ? -13.891 16.469 -3.668 1 97.69 491 LEU B CA 1
ATOM 9940 C C . LEU B 1 491 ? -14.68 17.219 -2.598 1 97.69 491 LEU B C 1
ATOM 9942 O O . LEU B 1 491 ? -15.891 17.016 -2.463 1 97.69 491 LEU B O 1
ATOM 9946 N N . LEU B 1 492 ? -14.047 18.125 -1.778 1 98.25 492 LEU B N 1
ATOM 9947 C CA . LEU B 1 492 ? -14.711 18.781 -0.656 1 98.25 492 LEU B CA 1
ATOM 9948 C C . LEU B 1 492 ? -15.141 20.203 -1.031 1 98.25 492 LEU B C 1
ATOM 9950 O O . LEU B 1 492 ? -15.758 20.891 -0.227 1 98.25 492 LEU B O 1
ATOM 9954 N N . SER B 1 493 ? -14.898 20.656 -2.258 1 97.38 493 SER B N 1
ATOM 9955 C CA . SER B 1 493 ? -15.094 22.031 -2.666 1 97.38 493 SER B CA 1
ATOM 9956 C C . SER B 1 493 ? -16.547 22.469 -2.449 1 97.38 493 SER B C 1
ATOM 9958 O O . SER B 1 493 ? -16.797 23.531 -1.865 1 97.38 493 SER B O 1
ATOM 9960 N N . ASP B 1 494 ? -17.469 21.688 -2.857 1 97.31 494 ASP B N 1
ATOM 9961 C CA . ASP B 1 494 ? -18.875 22.109 -2.824 1 97.31 494 ASP B CA 1
ATOM 9962 C C . ASP B 1 494 ? -19.422 22.062 -1.401 1 97.31 494 ASP B C 1
ATOM 9964 O O . ASP B 1 494 ? -20.328 22.828 -1.054 1 97.31 494 ASP B O 1
ATOM 9968 N N . VAL B 1 495 ? -18.906 21.125 -0.572 1 98.06 495 VAL B N 1
ATOM 9969 C CA . VAL B 1 495 ? -19.281 21.125 0.841 1 98.06 495 VAL B CA 1
ATOM 9970 C C . VAL B 1 495 ? -18.812 22.438 1.489 1 98.06 495 VAL B C 1
ATOM 9972 O O . VAL B 1 495 ? -19.562 23.031 2.277 1 98.06 495 VAL B O 1
ATOM 9975 N N . ILE B 1 496 ? -17.641 22.906 1.138 1 98.5 496 ILE B N 1
ATOM 9976 C CA . ILE B 1 496 ? -17.109 24.156 1.67 1 98.5 496 ILE B CA 1
ATOM 9977 C C . ILE B 1 496 ? -17.984 25.328 1.22 1 98.5 496 ILE B C 1
ATOM 9979 O O . ILE B 1 496 ? -18.375 26.172 2.035 1 98.5 496 ILE B O 1
ATOM 9983 N N . TYR B 1 497 ? -18.344 25.344 -0.064 1 97.69 497 TYR B N 1
ATOM 9984 C CA . TYR B 1 497 ? -19.188 26.438 -0.576 1 97.69 497 TYR B CA 1
ATOM 9985 C C . TYR B 1 497 ? -20.547 26.438 0.108 1 97.69 497 TYR B C 1
ATOM 9987 O O . TYR B 1 497 ? -21.031 27.5 0.506 1 97.69 497 TYR B O 1
ATOM 9995 N N . LYS B 1 498 ? -21.094 25.297 0.213 1 97.94 498 LYS B N 1
ATOM 9996 C CA . LYS B 1 498 ? -22.406 25.188 0.855 1 97.94 498 LYS B CA 1
ATOM 9997 C C . LYS B 1 498 ? -22.391 25.797 2.256 1 97.94 498 LYS B C 1
ATOM 9999 O O . LYS B 1 498 ? -23.219 26.656 2.582 1 97.94 498 LYS B O 1
ATOM 10004 N N . TRP B 1 499 ? -21.453 25.453 3 1 98.06 499 TRP B N 1
ATOM 10005 C CA . TRP B 1 499 ? -21.484 25.828 4.41 1 98.06 499 TRP B CA 1
ATOM 10006 C C . TRP B 1 499 ? -20.938 27.234 4.617 1 98.06 499 TRP B C 1
ATOM 10008 O O . TRP B 1 499 ? -21.312 27.922 5.574 1 98.06 499 TRP B O 1
ATOM 10018 N N . THR B 1 500 ? -20.062 27.703 3.746 1 98.38 500 THR B N 1
ATOM 10019 C CA . THR B 1 500 ? -19.656 29.109 3.809 1 98.38 500 THR B CA 1
ATOM 10020 C C . THR B 1 500 ? -20.828 30.031 3.461 1 98.38 500 THR B C 1
ATOM 10022 O O . THR B 1 500 ? -20.859 31.188 3.881 1 98.38 500 THR B O 1
ATOM 10025 N N . LYS B 1 501 ? -21.797 29.547 2.707 1 98 501 LYS B N 1
ATOM 10026 C CA . LYS B 1 501 ? -23 30.312 2.404 1 98 501 LYS B CA 1
ATOM 10027 C C . LYS B 1 501 ? -23.938 30.359 3.607 1 98 501 LYS B C 1
ATOM 10029 O O . LYS B 1 501 ? -24.672 31.328 3.795 1 98 501 LYS B O 1
ATOM 10034 N N . LEU B 1 502 ? -23.875 29.344 4.426 1 97.31 502 LEU B N 1
ATOM 10035 C CA . LEU B 1 502 ? -24.844 29.188 5.496 1 97.31 502 LEU B CA 1
ATOM 10036 C C . LEU B 1 502 ? -24.359 29.844 6.785 1 97.31 502 LEU B C 1
ATOM 10038 O O . LEU B 1 502 ? -25.141 30.078 7.707 1 97.31 502 LEU B O 1
ATOM 10042 N N . VAL B 1 503 ? -23.078 30.109 6.914 1 98 503 VAL B N 1
ATOM 10043 C CA . VAL B 1 503 ? -22.516 30.672 8.141 1 98 503 VAL B CA 1
ATOM 10044 C C . VAL B 1 503 ? -22.188 32.156 7.93 1 98 503 VAL B C 1
ATOM 10046 O O . VAL B 1 503 ? -21.516 32.5 6.965 1 98 503 VAL B O 1
ATOM 10049 N N . GLU B 1 504 ? -22.656 32.969 8.828 1 97.12 504 GLU B N 1
ATOM 10050 C CA . GLU B 1 504 ? -22.391 34.375 8.773 1 97.12 504 GLU B CA 1
ATOM 10051 C C . GLU B 1 504 ? -21.234 34.781 9.68 1 97.12 504 GLU B C 1
ATOM 10053 O O . GLU B 1 504 ? -20.969 34.094 10.68 1 97.12 504 GLU B O 1
ATOM 10058 N N . VAL B 1 505 ? -20.547 35.812 9.328 1 96.44 505 VAL B N 1
ATOM 10059 C CA . VAL B 1 505 ? -19.422 36.344 10.086 1 96.44 505 VAL B CA 1
ATOM 10060 C C . VAL B 1 505 ? -19.5 37.875 10.156 1 96.44 505 VAL B C 1
ATOM 10062 O O . VAL B 1 505 ? -20.109 38.5 9.281 1 96.44 505 VAL B O 1
ATOM 10065 N N . PRO B 1 506 ? -18.953 38.406 11.242 1 94.75 506 PRO B N 1
ATOM 10066 C CA . PRO B 1 506 ? -18.906 39.875 11.266 1 94.75 506 PRO B CA 1
ATOM 10067 C C . PRO B 1 506 ? -18.125 40.469 10.094 1 94.75 506 PRO B C 1
ATOM 10069 O O . PRO B 1 506 ? -17.094 39.906 9.703 1 94.75 506 PRO B O 1
ATOM 10072 N N . PHE B 1 507 ? -18.734 41.469 9.672 1 91.12 507 PHE B N 1
ATOM 10073 C CA . PHE B 1 507 ? -18.109 42.125 8.539 1 91.12 507 PHE B CA 1
ATOM 10074 C C . PHE B 1 507 ? -17.984 43.625 8.805 1 91.12 507 PHE B C 1
ATOM 10076 O O . PHE B 1 507 ? -17.766 44.031 9.945 1 91.12 507 PHE B O 1
ATOM 10083 N N . GLU B 1 508 ? -18.156 44.469 7.906 1 85.75 508 GLU B N 1
ATOM 10084 C CA . GLU B 1 508 ? -17.938 45.906 8.047 1 85.75 508 GLU B CA 1
ATOM 10085 C C . GLU B 1 508 ? -19.125 46.594 8.742 1 85.75 508 GLU B C 1
ATOM 10087 O O . GLU B 1 508 ? -20.281 46.219 8.523 1 85.75 508 GLU B O 1
ATOM 10092 N N . ASN B 1 509 ? -18.828 47.562 9.609 1 85.75 509 ASN B N 1
ATOM 10093 C CA . ASN B 1 509 ? -19.781 48.469 10.266 1 85.75 509 ASN B CA 1
ATOM 10094 C C . ASN B 1 509 ? -20.844 47.688 11.031 1 85.75 509 ASN B C 1
ATOM 10096 O O . ASN B 1 509 ? -22.031 48 10.945 1 85.75 509 ASN B O 1
ATOM 10100 N N . GLY B 1 510 ? -20.375 46.562 11.602 1 84.69 510 GLY B N 1
ATOM 10101 C CA . GLY B 1 510 ? -21.281 45.812 12.477 1 84.69 510 GLY B CA 1
ATOM 10102 C C . GLY B 1 510 ? -22.234 44.906 11.711 1 84.69 510 GLY B C 1
ATOM 10103 O O . GLY B 1 510 ? -23.016 44.156 12.32 1 84.69 510 GLY B O 1
ATOM 10104 N N . SER B 1 511 ? -22.125 44.875 10.445 1 92.19 511 SER B N 1
ATOM 10105 C CA . SER B 1 511 ? -22.969 44.031 9.641 1 92.19 511 SER B CA 1
ATOM 10106 C C . SER B 1 511 ? -22.438 42.594 9.641 1 92.19 511 SER B C 1
ATOM 10108 O O . SER B 1 511 ? -21.312 42.344 10.055 1 92.19 511 SER B O 1
ATOM 10110 N N . TYR B 1 512 ? -23.312 41.656 9.375 1 95.44 512 TYR B N 1
ATOM 10111 C CA . TYR B 1 512 ? -22.969 40.281 9.172 1 95.44 512 TYR B CA 1
ATOM 10112 C C . TYR B 1 512 ? -23.203 39.844 7.723 1 95.44 512 TYR B C 1
ATOM 10114 O O . TYR B 1 512 ? -24.172 40.312 7.094 1 95.44 512 TYR B O 1
ATOM 10122 N N . GLU B 1 513 ? -22.297 39.125 7.207 1 96.81 513 GLU B N 1
ATOM 10123 C CA . GLU B 1 513 ? -22.406 38.531 5.879 1 96.81 513 GLU B CA 1
ATOM 10124 C C . GLU B 1 513 ? -22 37.062 5.898 1 96.81 513 GLU B C 1
ATOM 10126 O O . GLU B 1 513 ? -21.328 36.625 6.816 1 96.81 513 GLU B O 1
ATOM 10131 N N . SER B 1 514 ? -22.469 36.406 4.895 1 97.88 514 SER B N 1
ATOM 10132 C CA . SER B 1 514 ? -22 35 4.812 1 97.88 514 SER B CA 1
ATOM 10133 C C . SER B 1 514 ? -20.484 34.969 4.566 1 97.88 514 SER B C 1
ATOM 10135 O O . SER B 1 514 ? -19.922 35.844 3.924 1 97.88 514 SER B O 1
ATOM 10137 N N . ILE B 1 515 ? -19.828 33.938 5.098 1 98 515 ILE B N 1
ATOM 10138 C CA . ILE B 1 515 ? -18.406 33.781 4.84 1 98 515 ILE B CA 1
ATOM 10139 C C . ILE B 1 515 ? -18.156 33.719 3.334 1 98 515 ILE B C 1
ATOM 10141 O O . ILE B 1 515 ? -17.172 34.281 2.85 1 98 515 ILE B O 1
ATOM 10145 N N . TYR B 1 516 ? -19.078 33.062 2.566 1 97.56 516 TYR B N 1
ATOM 10146 C CA . TYR B 1 516 ? -19 32.969 1.114 1 97.56 516 TYR B CA 1
ATOM 10147 C C . TYR B 1 516 ? -18.938 34.344 0.475 1 97.56 516 TYR B C 1
ATOM 10149 O O . TYR B 1 516 ? -18.094 34.625 -0.385 1 97.56 516 TYR B O 1
ATOM 10157 N N . ASP B 1 517 ? -19.828 35.219 0.875 1 96.62 517 ASP B N 1
ATOM 10158 C CA . ASP B 1 517 ? -19.891 36.562 0.31 1 96.62 517 ASP B CA 1
ATOM 10159 C C . ASP B 1 517 ? -18.625 37.344 0.632 1 96.62 517 ASP B C 1
ATOM 10161 O O . ASP B 1 517 ? -18.141 38.094 -0.201 1 96.62 517 ASP B O 1
ATOM 10165 N N . VAL B 1 518 ? -18.125 37.188 1.832 1 95 518 VAL B N 1
ATOM 10166 C CA . VAL B 1 518 ? -16.891 37.844 2.213 1 95 518 VAL B CA 1
ATOM 10167 C C . VAL B 1 518 ? -15.742 37.344 1.34 1 95 518 VAL B C 1
ATOM 10169 O O . VAL B 1 518 ? -14.945 38.125 0.839 1 95 518 VAL B O 1
ATOM 10172 N N . MET B 1 519 ? -15.672 36.031 1.126 1 94.69 519 MET B N 1
ATOM 10173 C CA . MET B 1 519 ? -14.641 35.469 0.276 1 94.69 519 MET B CA 1
ATOM 10174 C C . MET B 1 519 ? -14.758 35.969 -1.155 1 94.69 519 MET B C 1
ATOM 10176 O O . MET B 1 519 ? -13.742 36.219 -1.812 1 94.69 519 MET B O 1
ATOM 10180 N N . LEU B 1 520 ? -15.961 36.062 -1.621 1 93.5 520 LEU B N 1
ATOM 10181 C CA . LEU B 1 520 ? -16.188 36.531 -2.988 1 93.5 520 LEU B CA 1
ATOM 10182 C C . LEU B 1 520 ? -15.727 37.969 -3.158 1 93.5 520 LEU B C 1
ATOM 10184 O O . LEU B 1 520 ? -15.156 38.312 -4.195 1 93.5 520 LEU B O 1
ATOM 10188 N N . LYS B 1 521 ? -15.93 38.75 -2.201 1 90.94 521 LYS B N 1
ATOM 10189 C CA . LYS B 1 521 ? -15.578 40.188 -2.25 1 90.94 521 LYS B CA 1
ATOM 10190 C C . LYS B 1 521 ? -14.07 40.375 -2.121 1 90.94 521 LYS B C 1
ATOM 10192 O O . LYS B 1 521 ? -13.5 41.25 -2.766 1 90.94 521 LYS B O 1
ATOM 10197 N N . ARG B 1 522 ? -13.453 39.562 -1.328 1 90.62 522 ARG B N 1
ATOM 10198 C CA . ARG B 1 522 ? -12.07 39.844 -0.944 1 90.62 522 ARG B CA 1
ATOM 10199 C C . ARG B 1 522 ? -11.109 38.844 -1.562 1 90.62 522 ARG B C 1
ATOM 10201 O O . ARG B 1 522 ? -9.898 39.062 -1.578 1 90.62 522 ARG B O 1
ATOM 10208 N N . GLY B 1 523 ? -11.625 37.781 -2.064 1 86.75 523 GLY B N 1
ATOM 10209 C CA . GLY B 1 523 ? -10.773 36.75 -2.648 1 86.75 523 GLY B CA 1
ATOM 10210 C C . GLY B 1 523 ? -11.461 35.969 -3.744 1 86.75 523 GLY B C 1
ATOM 10211 O O . GLY B 1 523 ? -11.602 34.75 -3.639 1 86.75 523 GLY B O 1
ATOM 10212 N N . PRO B 1 524 ? -11.922 36.562 -4.797 1 84 524 PRO B N 1
ATOM 10213 C CA . PRO B 1 524 ? -12.578 35.844 -5.891 1 84 524 PRO B CA 1
ATOM 10214 C C . PRO B 1 524 ? -11.602 35 -6.719 1 84 524 PRO B C 1
ATOM 10216 O O . PRO B 1 524 ? -10.398 35.281 -6.715 1 84 524 PRO B O 1
ATOM 10219 N N . THR B 1 525 ? -12.133 33.969 -7.301 1 82.56 525 THR B N 1
ATOM 10220 C CA . THR B 1 525 ? -11.336 33.219 -8.266 1 82.56 525 THR B CA 1
ATOM 10221 C C . THR B 1 525 ? -11.016 34.094 -9.492 1 82.56 525 THR B C 1
ATOM 10223 O O . THR B 1 525 ? -11.922 34.594 -10.148 1 82.56 525 THR B O 1
ATOM 10226 N N . PRO B 1 526 ? -9.82 34.188 -9.805 1 80.31 526 PRO B N 1
ATOM 10227 C CA . PRO B 1 526 ? -9.477 35.062 -10.93 1 80.31 526 PRO B CA 1
ATOM 10228 C C . PRO B 1 526 ? -10.148 34.625 -12.234 1 80.31 526 PRO B C 1
ATOM 10230 O O . PRO B 1 526 ? -10.648 35.469 -12.984 1 80.31 526 PRO B O 1
ATOM 10233 N N . SER B 1 527 ? -10.234 33.312 -12.516 1 79.44 527 SER B N 1
ATOM 10234 C CA . SER B 1 527 ? -10.773 32.812 -13.773 1 79.44 527 SER B CA 1
ATOM 10235 C C . SER B 1 527 ? -12.297 32.75 -13.742 1 79.44 527 SER B C 1
ATOM 10237 O O . SER B 1 527 ? -12.945 32.656 -14.781 1 79.44 527 SER B O 1
ATOM 10239 N N . ASN B 1 528 ? -12.844 32.781 -12.508 1 85.12 528 ASN B N 1
ATOM 10240 C CA . ASN B 1 528 ? -14.289 32.781 -12.305 1 85.12 528 ASN B CA 1
ATOM 10241 C C . ASN B 1 528 ? -14.695 33.656 -11.133 1 85.12 528 ASN B C 1
ATOM 10243 O O . ASN B 1 528 ? -14.93 33.156 -10.031 1 85.12 528 ASN B O 1
ATOM 10247 N N . PRO B 1 529 ? -15.07 34.812 -11.383 1 84.69 529 PRO B N 1
ATOM 10248 C CA . PRO B 1 529 ? -15.289 35.781 -10.305 1 84.69 529 PRO B CA 1
ATOM 10249 C C . PRO B 1 529 ? -16.594 35.531 -9.555 1 84.69 529 PRO B C 1
ATOM 10251 O O . PRO B 1 529 ? -16.844 36.156 -8.523 1 84.69 529 PRO B O 1
ATOM 10254 N N . HIS B 1 530 ? -17.344 34.594 -9.992 1 90.31 530 HIS B N 1
ATOM 10255 C CA . HIS B 1 530 ? -18.594 34.312 -9.32 1 90.31 530 HIS B CA 1
ATOM 10256 C C . HIS B 1 530 ? -18.438 33.219 -8.289 1 90.31 530 HIS B C 1
ATOM 10258 O O . HIS B 1 530 ? -19.406 32.781 -7.664 1 90.31 530 HIS B O 1
ATOM 10264 N N . GLU B 1 531 ? -17.219 32.781 -8.117 1 92.69 531 GLU B N 1
ATOM 10265 C CA . GLU B 1 531 ? -16.906 31.766 -7.121 1 92.69 531 GLU B CA 1
ATOM 10266 C C . GLU B 1 531 ? -15.688 32.156 -6.301 1 92.69 531 GLU B C 1
ATOM 10268 O O . GLU B 1 531 ? -14.672 32.594 -6.855 1 92.69 531 GLU B O 1
ATOM 10273 N N . PRO B 1 532 ? -15.828 32.094 -4.992 1 94.06 532 PRO B N 1
ATOM 10274 C CA . PRO B 1 532 ? -14.633 32.375 -4.188 1 94.06 532 PRO B CA 1
ATOM 10275 C C . PRO B 1 532 ? -13.484 31.422 -4.496 1 94.06 532 PRO B C 1
ATOM 10277 O O . PRO B 1 532 ? -13.711 30.234 -4.793 1 94.06 532 PRO B O 1
ATOM 10280 N N . LYS B 1 533 ? -12.32 31.906 -4.348 1 92.69 533 LYS B N 1
ATOM 10281 C CA . LYS B 1 533 ? -11.133 31.094 -4.594 1 92.69 533 LYS B CA 1
ATOM 10282 C C . LYS B 1 533 ? -10.922 30.078 -3.482 1 92.69 533 LYS B C 1
ATOM 10284 O O . LYS B 1 533 ? -10.969 30.422 -2.299 1 92.69 533 LYS B O 1
ATOM 10289 N N . LEU B 1 534 ? -10.82 28.844 -3.814 1 94.06 534 LEU B N 1
ATOM 10290 C CA . LEU B 1 534 ? -10.289 27.797 -2.957 1 94.06 534 LEU B CA 1
ATOM 10291 C C . LEU B 1 534 ? -8.844 27.469 -3.32 1 94.06 534 LEU B C 1
ATOM 10293 O O . LEU B 1 534 ? -8.469 27.516 -4.492 1 94.06 534 LEU B O 1
ATOM 10297 N N . TRP B 1 535 ? -8.086 27.188 -2.352 1 93.19 535 TRP B N 1
ATOM 10298 C CA . TRP B 1 535 ? -6.648 27.047 -2.562 1 93.19 535 TRP B CA 1
ATOM 10299 C C . TRP B 1 535 ? -6.234 25.578 -2.496 1 93.19 535 TRP B C 1
ATOM 10301 O O . TRP B 1 535 ? -6.785 24.812 -1.707 1 93.19 535 TRP B O 1
ATOM 10311 N N . ALA B 1 536 ? -5.227 25.219 -3.363 1 91.88 536 ALA B N 1
ATOM 10312 C CA . ALA B 1 536 ? -4.48 24 -3.074 1 91.88 536 ALA B CA 1
ATOM 10313 C C . ALA B 1 536 ? -3.662 24.141 -1.793 1 91.88 536 ALA B C 1
ATOM 10315 O O . ALA B 1 536 ? -3.402 25.266 -1.341 1 91.88 536 ALA B O 1
ATOM 10316 N N . PHE B 1 537 ? -3.336 23.016 -1.238 1 93.06 537 PHE B N 1
ATOM 10317 C CA . PHE B 1 537 ? -2.588 23.031 0.013 1 93.06 537 PHE B CA 1
ATOM 10318 C C . PHE B 1 537 ? -1.281 23.812 -0.153 1 93.06 537 PHE B C 1
ATOM 10320 O O . PHE B 1 537 ? -0.459 23.469 -1.006 1 93.06 537 PHE B O 1
ATOM 10327 N N . GLN B 1 538 ? -1.069 24.797 0.662 1 85 538 GLN B N 1
ATOM 10328 C CA . GLN B 1 538 ? 0.083 25.688 0.583 1 85 538 GLN B CA 1
ATOM 10329 C C . GLN B 1 538 ? 1.036 25.469 1.754 1 85 538 GLN B C 1
ATOM 10331 O O . GLN B 1 538 ? 2.236 25.719 1.644 1 85 538 GLN B O 1
ATOM 10336 N N . PHE B 1 539 ? 0.442 24.969 2.844 1 85.31 539 PHE B N 1
ATOM 10337 C CA . PHE B 1 539 ? 1.18 24.906 4.102 1 85.31 539 PHE B CA 1
ATOM 10338 C C . PHE B 1 539 ? 1.272 23.469 4.605 1 85.31 539 PHE B C 1
ATOM 10340 O O . PHE B 1 539 ? 0.557 22.594 4.125 1 85.31 539 PHE B O 1
ATOM 10347 N N . ALA B 1 540 ? 2.223 23.297 5.5 1 91.31 540 ALA B N 1
ATOM 10348 C CA . ALA B 1 540 ? 2.311 22 6.156 1 91.31 540 ALA B CA 1
ATOM 10349 C C . ALA B 1 540 ? 1.488 21.984 7.441 1 91.31 540 ALA B C 1
ATOM 10351 O O . ALA B 1 540 ? 1.657 22.844 8.305 1 91.31 540 ALA B O 1
ATOM 10352 N N . SER B 1 541 ? 0.587 21.109 7.473 1 97 541 SER B N 1
ATOM 10353 C CA . SER B 1 541 ? -0.209 20.875 8.672 1 97 541 SER B CA 1
ATOM 10354 C C . SER B 1 541 ? -0.718 19.438 8.719 1 97 541 SER B C 1
ATOM 10356 O O . SER B 1 541 ? -0.372 18.609 7.859 1 97 541 SER B O 1
ATOM 10358 N N . ASP B 1 542 ? -1.505 19.141 9.672 1 98.31 542 ASP B N 1
ATOM 10359 C CA . ASP B 1 542 ? -1.832 17.766 10.016 1 98.31 542 ASP B CA 1
ATOM 10360 C C . ASP B 1 542 ? -2.766 17.141 8.984 1 98.31 542 ASP B C 1
ATOM 10362 O O . ASP B 1 542 ? -3.045 15.945 9.039 1 98.31 542 ASP B O 1
ATOM 10366 N N . TYR B 1 543 ? -3.223 17.828 7.918 1 98.31 543 TYR B N 1
ATOM 10367 C CA . TYR B 1 543 ? -3.982 17.219 6.828 1 98.31 543 TYR B CA 1
ATOM 10368 C C . TYR B 1 543 ? -3.076 16.406 5.922 1 98.31 543 TYR B C 1
ATOM 10370 O O . TYR B 1 543 ? -3.551 15.547 5.172 1 98.31 543 TYR B O 1
ATOM 10378 N N . ILE B 1 544 ? -1.802 16.578 5.988 1 98.19 544 ILE B N 1
ATOM 10379 C CA . ILE B 1 544 ? -0.84 16.016 5.047 1 98.19 544 ILE B CA 1
ATOM 10380 C C . ILE B 1 544 ? -0.874 14.492 5.125 1 98.19 544 ILE B C 1
ATOM 10382 O O . ILE B 1 544 ? -1.033 13.812 4.109 1 98.19 544 ILE B O 1
ATOM 10386 N N . PRO B 1 545 ? -0.746 13.867 6.32 1 98.38 545 PRO B N 1
ATOM 10387 C CA . PRO B 1 545 ? -0.766 12.398 6.297 1 98.38 545 PRO B CA 1
ATOM 10388 C C . PRO B 1 545 ? -2.094 11.836 5.797 1 98.38 545 PRO B C 1
ATOM 10390 O O . PRO B 1 545 ? -2.121 10.773 5.172 1 98.38 545 PRO B O 1
ATOM 10393 N N . PHE B 1 546 ? -3.24 12.5 5.953 1 98.69 546 PHE B N 1
ATOM 10394 C CA . PHE B 1 546 ? -4.547 12.016 5.531 1 98.69 546 PHE B CA 1
ATOM 10395 C C . PHE B 1 546 ? -4.691 12.102 4.016 1 98.69 546 PHE B C 1
ATOM 10397 O O . PHE B 1 546 ? -5.121 11.141 3.373 1 98.69 546 PHE B O 1
ATOM 10404 N N . PHE B 1 547 ? -4.246 13.188 3.426 1 98.19 547 PHE B N 1
ATOM 10405 C CA . PHE B 1 547 ? -4.406 13.398 1.992 1 98.19 547 PHE B CA 1
ATOM 10406 C C . PHE B 1 547 ? -3.303 12.688 1.215 1 98.19 547 PHE B C 1
ATOM 10408 O O . PHE B 1 547 ? -3.572 12.023 0.211 1 98.19 547 PHE B O 1
ATOM 10415 N N . PHE B 1 548 ? -2.053 12.766 1.684 1 97.62 548 PHE B N 1
ATOM 10416 C CA . PHE B 1 548 ? -0.919 12.367 0.861 1 97.62 548 PHE B CA 1
ATOM 10417 C C . PHE B 1 548 ? -0.549 10.914 1.126 1 97.62 548 PHE B C 1
ATOM 10419 O O . PHE B 1 548 ? 0.038 10.25 0.268 1 97.62 548 PHE B O 1
ATOM 10426 N N . MET B 1 549 ? -0.812 10.398 2.285 1 97.56 549 MET B N 1
ATOM 10427 C CA . MET B 1 549 ? -0.451 9.016 2.584 1 97.56 549 MET B CA 1
ATOM 10428 C C . MET B 1 549 ? -1.645 8.094 2.389 1 97.56 549 MET B C 1
ATOM 10430 O O . MET B 1 549 ? -1.48 6.938 1.983 1 97.56 549 MET B O 1
ATOM 10434 N N . ALA B 1 550 ? -2.871 8.625 2.695 1 98.06 550 ALA B N 1
ATOM 10435 C CA . ALA B 1 550 ? -4.008 7.707 2.754 1 98.06 550 ALA B CA 1
ATOM 10436 C C . ALA B 1 550 ? -5.023 8.031 1.663 1 98.06 550 ALA B C 1
ATOM 10438 O O . ALA B 1 550 ? -5.957 7.258 1.432 1 98.06 550 ALA B O 1
ATOM 10439 N N . GLY B 1 551 ? -4.914 9.141 0.994 1 97.81 551 GLY B N 1
ATOM 10440 C CA . GLY B 1 551 ? -5.84 9.492 -0.073 1 97.81 551 GLY B CA 1
ATOM 10441 C C . GLY B 1 551 ? -7.203 9.922 0.436 1 97.81 551 GLY B C 1
ATOM 10442 O O . GLY B 1 551 ? -8.195 9.82 -0.284 1 97.81 551 GLY B O 1
ATOM 10443 N N . ILE B 1 552 ? -7.324 10.367 1.689 1 98.62 552 ILE B N 1
ATOM 10444 C CA . ILE B 1 552 ? -8.562 10.852 2.291 1 98.62 552 ILE B CA 1
ATOM 10445 C C . ILE B 1 552 ? -8.773 12.32 1.928 1 98.62 552 ILE B C 1
ATOM 10447 O O . ILE B 1 552 ? -7.934 13.172 2.25 1 98.62 552 ILE B O 1
ATOM 10451 N N . PRO B 1 553 ? -9.844 12.648 1.268 1 98.56 553 PRO B N 1
ATOM 10452 C CA . PRO B 1 553 ? -10.102 14.062 1.009 1 98.56 553 PRO B CA 1
ATOM 10453 C C . PRO B 1 553 ? -10 14.922 2.268 1 98.56 553 PRO B C 1
ATOM 10455 O O . PRO B 1 553 ? -10.547 14.562 3.312 1 98.56 553 PRO B O 1
ATOM 10458 N N . SER B 1 554 ? -9.273 16.047 2.145 1 98.62 554 SER B N 1
ATOM 10459 C CA . SER B 1 554 ? -8.977 16.875 3.312 1 98.62 554 SER B CA 1
ATOM 10460 C C . SER B 1 554 ? -9.102 18.359 2.99 1 98.62 554 SER B C 1
ATOM 10462 O O . SER B 1 554 ? -9.102 18.734 1.82 1 98.62 554 SER B O 1
ATOM 10464 N N . ALA B 1 555 ? -9.266 19.125 3.977 1 98.62 555 ALA B N 1
ATOM 10465 C CA . ALA B 1 555 ? -9.336 20.578 3.857 1 98.62 555 ALA B CA 1
ATOM 10466 C C . ALA B 1 555 ? -8.797 21.266 5.113 1 98.62 555 ALA B C 1
ATOM 10468 O O . ALA B 1 555 ? -8.758 20.656 6.184 1 98.62 555 ALA B O 1
ATOM 10469 N N . ASP B 1 556 ? -8.336 22.469 4.969 1 98.44 556 ASP B N 1
ATOM 10470 C CA . ASP B 1 556 ? -7.797 23.297 6.039 1 98.44 556 ASP B CA 1
ATOM 10471 C C . ASP B 1 556 ? -8.367 24.719 5.977 1 98.44 556 ASP B C 1
ATOM 10473 O O . ASP B 1 556 ? -8.602 25.25 4.887 1 98.44 556 ASP B O 1
ATOM 10477 N N . PHE B 1 557 ? -8.578 25.344 7.125 1 97.81 557 PHE B N 1
ATOM 10478 C CA . PHE B 1 557 ? -9.305 26.609 7.168 1 97.81 557 PHE B CA 1
ATOM 10479 C C . PHE B 1 557 ? -8.594 27.609 8.07 1 97.81 557 PHE B C 1
ATOM 10481 O O . PHE B 1 557 ? -8.266 27.297 9.211 1 97.81 557 PHE B O 1
ATOM 10488 N N . SER B 1 558 ? -8.414 28.812 7.551 1 96.25 558 SER B N 1
ATOM 10489 C CA . SER B 1 558 ? -7.805 29.906 8.305 1 96.25 558 SER B CA 1
ATOM 10490 C C . SER B 1 558 ? -8.445 31.234 7.949 1 96.25 558 SER B C 1
ATOM 10492 O O . SER B 1 558 ? -8.562 31.578 6.773 1 96.25 558 SER B O 1
ATOM 10494 N N . TYR B 1 559 ? -8.891 31.984 8.938 1 95.5 559 TYR B N 1
ATOM 10495 C CA . TYR B 1 559 ? -9.344 33.344 8.727 1 95.5 559 TYR B CA 1
ATOM 10496 C C . TYR B 1 559 ? -8.203 34.344 8.898 1 95.5 559 TYR B C 1
ATOM 10498 O O . TYR B 1 559 ? -7.711 34.562 10.016 1 95.5 559 TYR B O 1
ATOM 10506 N N . PHE B 1 560 ? -7.824 35.031 7.887 1 92 560 PHE B N 1
ATOM 10507 C CA . PHE B 1 560 ? -6.527 35.688 7.836 1 92 560 PHE B CA 1
ATOM 10508 C C . PHE B 1 560 ? -6.641 37.156 8.297 1 92 560 PHE B C 1
ATOM 10510 O O . PHE B 1 560 ? -7.742 37.688 8.344 1 92 560 PHE B O 1
ATOM 10517 N N . PHE B 1 561 ? -5.512 37.781 8.602 1 91 561 PHE B N 1
ATOM 10518 C CA . PHE B 1 561 ? -5.312 39.062 9.258 1 91 561 PHE B CA 1
ATOM 10519 C C . PHE B 1 561 ? -5.535 40.219 8.273 1 91 561 PHE B C 1
ATOM 10521 O O . PHE B 1 561 ? -6.004 41.281 8.656 1 91 561 PHE B O 1
ATOM 10528 N N . GLY B 1 562 ? -5.195 39.969 7.051 1 87.38 562 GLY B N 1
ATOM 10529 C CA . GLY B 1 562 ? -5.301 41.062 6.117 1 87.38 562 GLY B CA 1
ATOM 10530 C C . GLY B 1 562 ? -5.121 40.656 4.672 1 87.38 562 GLY B C 1
ATOM 10531 O O . GLY B 1 562 ? -5.363 39.5 4.32 1 87.38 562 GLY B O 1
ATOM 10532 N N . TYR B 1 563 ? -4.875 41.688 3.916 1 76.38 563 TYR B N 1
ATOM 10533 C CA . TYR B 1 563 ? -4.793 41.469 2.473 1 76.38 563 TYR B CA 1
ATOM 10534 C C . TYR B 1 563 ? -3.359 41.656 1.983 1 76.38 563 TYR B C 1
ATOM 10536 O O . TYR B 1 563 ? -2.654 42.562 2.4 1 76.38 563 TYR B O 1
ATOM 10544 N N . ASP B 1 564 ? -2.945 40.656 1.305 1 75.69 564 ASP B N 1
ATOM 10545 C CA . ASP B 1 564 ? -1.664 40.688 0.608 1 75.69 564 ASP B CA 1
ATOM 10546 C C . ASP B 1 564 ? -1.829 40.344 -0.869 1 75.69 564 ASP B C 1
ATOM 10548 O O . ASP B 1 564 ? -2.102 39.188 -1.214 1 75.69 564 ASP B O 1
ATOM 10552 N N . GLU B 1 565 ? -1.574 41.312 -1.686 1 66.75 565 GLU B N 1
ATOM 10553 C CA . GLU B 1 565 ? -1.746 41.156 -3.125 1 66.75 565 GLU B CA 1
ATOM 10554 C C . GLU B 1 565 ? -0.781 40.094 -3.668 1 66.75 565 GLU B C 1
ATOM 10556 O O . GLU B 1 565 ? -1.13 39.312 -4.57 1 66.75 565 GLU B O 1
ATOM 10561 N N . GLN B 1 566 ? 0.36 40.125 -3.111 1 63.53 566 GLN B N 1
ATOM 10562 C CA . GLN B 1 566 ? 1.42 39.25 -3.617 1 63.53 566 GLN B CA 1
ATOM 10563 C C . GLN B 1 566 ? 1.139 37.781 -3.287 1 63.53 566 GLN B C 1
ATOM 10565 O O . GLN B 1 566 ? 1.65 36.875 -3.953 1 63.53 566 GLN B O 1
ATOM 10570 N N . LYS B 1 567 ? 0.329 37.719 -2.314 1 66.38 567 LYS B N 1
ATOM 10571 C CA . LYS B 1 567 ? 0.081 36.344 -1.892 1 66.38 567 LYS B CA 1
ATOM 10572 C C . LYS B 1 567 ? -1.34 35.906 -2.24 1 66.38 567 LYS B C 1
ATOM 10574 O O . LYS B 1 567 ? -1.897 35 -1.598 1 66.38 567 LYS B O 1
ATOM 10579 N N . GLY B 1 568 ? -1.814 36.594 -3.146 1 64.31 568 GLY B N 1
ATOM 10580 C CA . GLY B 1 568 ? -3.131 36.219 -3.621 1 64.31 568 GLY B CA 1
ATOM 10581 C C . GLY B 1 568 ? -4.254 36.656 -2.707 1 64.31 568 GLY B C 1
ATOM 10582 O O . GLY B 1 568 ? -5.344 36.094 -2.723 1 64.31 568 GLY B O 1
ATOM 10583 N N . GLY B 1 569 ? -3.814 37.594 -1.771 1 66.75 569 GLY B N 1
ATOM 10584 C CA . GLY B 1 569 ? -4.883 38.25 -1.048 1 66.75 569 GLY B CA 1
ATOM 10585 C C . GLY B 1 569 ? -4.906 37.906 0.43 1 66.75 569 GLY B C 1
ATOM 10586 O O . GLY B 1 569 ? -5.863 38.25 1.134 1 66.75 569 GLY B O 1
ATOM 10587 N N . TRP B 1 570 ? -3.971 37.062 0.865 1 76.94 570 TRP B N 1
ATOM 10588 C CA . TRP B 1 570 ? -3.986 36.781 2.293 1 76.94 570 TRP B CA 1
ATOM 10589 C C . TRP B 1 570 ? -2.656 37.156 2.941 1 76.94 570 TRP B C 1
ATOM 10591 O O . TRP B 1 570 ? -1.612 37.125 2.283 1 76.94 570 TRP B O 1
ATOM 10601 N N . LYS B 1 571 ? -2.801 37.625 4.203 1 87.81 571 LYS B N 1
ATOM 10602 C CA . LYS B 1 571 ? -1.628 38 4.98 1 87.81 571 LYS B CA 1
ATOM 10603 C C . LYS B 1 571 ? -1.591 37.25 6.32 1 87.81 571 LYS B C 1
ATOM 10605 O O . LYS B 1 571 ? -2.564 37.281 7.074 1 87.81 571 LYS B O 1
ATOM 10610 N N . LEU B 1 572 ? -0.511 36.625 6.543 1 90.44 572 LEU B N 1
ATOM 10611 C CA . LEU B 1 572 ? -0.283 35.969 7.832 1 90.44 572 LEU B CA 1
ATOM 10612 C C . LEU B 1 572 ? -0.198 37 8.953 1 90.44 572 LEU B C 1
ATOM 10614 O O . LEU B 1 572 ? 0.328 38.094 8.75 1 90.44 572 LEU B O 1
ATOM 10618 N N . TYR B 1 573 ? -0.702 36.625 10.125 1 94.94 573 TYR B N 1
ATOM 10619 C CA . TYR B 1 573 ? -0.628 37.562 11.242 1 94.94 573 TYR B CA 1
ATOM 10620 C C . TYR B 1 573 ? 0.812 37.75 11.703 1 94.94 573 TYR B C 1
ATOM 10622 O O . TYR B 1 573 ? 1.613 36.812 11.648 1 94.94 573 TYR B O 1
ATOM 10630 N N . PRO B 1 574 ? 1.182 38.906 12.18 1 94.88 574 PRO B N 1
ATOM 10631 C CA . PRO B 1 574 ? 2.586 39.25 12.406 1 94.88 574 PRO B CA 1
ATOM 10632 C C . PRO B 1 574 ? 3.211 38.469 13.547 1 94.88 574 PRO B C 1
ATOM 10634 O O . PRO B 1 574 ? 4.41 38.156 13.523 1 94.88 574 PRO B O 1
ATOM 10637 N N . SER B 1 575 ? 2.455 38.125 14.539 1 95.69 575 SER B N 1
ATOM 10638 C CA . SER B 1 575 ? 2.992 37.5 15.75 1 95.69 575 SER B CA 1
ATOM 10639 C C . SER B 1 575 ? 3.176 36 15.57 1 95.69 575 SER B C 1
ATOM 10641 O O . SER B 1 575 ? 3.516 35.312 16.531 1 95.69 575 SER B O 1
ATOM 10643 N N . TYR B 1 576 ? 3.002 35.469 14.383 1 96.12 576 TYR B N 1
ATOM 10644 C CA . TYR B 1 576 ? 3.094 34.062 14.086 1 96.12 576 TYR B CA 1
ATOM 10645 C C . TYR B 1 576 ? 4.418 33.469 14.586 1 96.12 576 TYR B C 1
ATOM 10647 O O . TYR B 1 576 ? 5.488 33.969 14.242 1 96.12 576 TYR B O 1
ATOM 10655 N N . HIS B 1 577 ? 4.383 32.469 15.508 1 96.25 577 HIS B N 1
ATOM 10656 C CA . HIS B 1 577 ? 5.504 31.688 16 1 96.25 577 HIS B CA 1
ATOM 10657 C C . HIS B 1 577 ? 6.398 32.5 16.922 1 96.25 577 HIS B C 1
ATOM 10659 O O . HIS B 1 577 ? 7.582 32.219 17.078 1 96.25 577 HIS B O 1
ATOM 10665 N N . THR B 1 578 ? 5.938 33.625 17.422 1 96.5 578 THR B N 1
ATOM 10666 C CA . THR B 1 578 ? 6.699 34.438 18.375 1 96.5 578 THR B CA 1
ATOM 10667 C C . THR B 1 578 ? 6.078 34.375 19.766 1 96.5 578 THR B C 1
ATOM 10669 O O . THR B 1 578 ? 5.004 33.812 19.938 1 96.5 578 THR B O 1
ATOM 10672 N N . GLN B 1 579 ? 6.77 35 20.719 1 95.31 579 GLN B N 1
ATOM 10673 C CA . GLN B 1 579 ? 6.281 35.062 22.094 1 95.31 579 GLN B CA 1
ATOM 10674 C C . GLN B 1 579 ? 5.113 36.031 22.219 1 95.31 579 GLN B C 1
ATOM 10676 O O . GLN B 1 579 ? 4.43 36.094 23.25 1 95.31 579 GLN B O 1
ATOM 10681 N N . GLU B 1 580 ? 4.871 36.781 21.125 1 96.56 580 GLU B N 1
ATOM 10682 C CA . GLU B 1 580 ? 3.787 37.75 21.156 1 96.56 580 GLU B CA 1
ATOM 10683 C C . GLU B 1 580 ? 2.477 37.156 20.672 1 96.56 580 GLU B C 1
ATOM 10685 O O . GLU B 1 580 ? 1.429 37.812 20.719 1 96.56 580 GLU B O 1
ATOM 10690 N N . ASP B 1 581 ? 2.494 35.938 20.203 1 97.5 581 ASP B N 1
ATOM 10691 C CA . ASP B 1 581 ? 1.287 35.156 19.953 1 97.5 581 ASP B CA 1
ATOM 10692 C C . ASP B 1 581 ? 0.658 34.656 21.25 1 97.5 581 ASP B C 1
ATOM 10694 O O . ASP B 1 581 ? 0.815 33.5 21.625 1 97.5 581 ASP B O 1
ATOM 10698 N N . ASN B 1 582 ? -0.039 35.531 21.875 1 97.12 582 ASN B N 1
ATOM 10699 C CA . ASN B 1 582 ? -0.623 35.25 23.188 1 97.12 582 ASN B CA 1
ATOM 10700 C C . ASN B 1 582 ? -2.088 35.688 23.25 1 97.12 582 ASN B C 1
ATOM 10702 O O . ASN B 1 582 ? -2.633 36.188 22.266 1 97.12 582 ASN B O 1
ATOM 10706 N N . PHE B 1 583 ? -2.707 35.406 24.375 1 97 583 PHE B N 1
ATOM 10707 C CA . PHE B 1 583 ? -4.141 35.625 24.531 1 97 583 PHE B CA 1
ATOM 10708 C C . PHE B 1 583 ? -4.504 37.094 24.266 1 97 583 PHE B C 1
ATOM 10710 O O . PHE B 1 583 ? -5.512 37.375 23.625 1 97 583 PHE B O 1
ATOM 10717 N N . TYR B 1 584 ? -3.719 38 24.766 1 97.12 584 TYR B N 1
ATOM 10718 C CA . TYR B 1 584 ? -3.992 39.438 24.609 1 97.12 584 TYR B CA 1
ATOM 10719 C C . TYR B 1 584 ? -4.059 39.812 23.141 1 97.12 584 TYR B C 1
ATOM 10721 O O . TYR B 1 584 ? -4.953 40.562 22.719 1 97.12 584 TYR B O 1
ATOM 10729 N N . TRP B 1 585 ? -3.109 39.344 22.359 1 97.56 585 TRP B N 1
ATOM 10730 C CA . TRP B 1 585 ? -3.066 39.688 20.953 1 97.56 585 TRP B CA 1
ATOM 10731 C C . TRP B 1 585 ? -4.355 39.281 20.25 1 97.56 585 TRP B C 1
ATOM 10733 O O . TRP B 1 585 ? -4.945 40.062 19.5 1 97.56 585 TRP B O 1
ATOM 10743 N N . VAL B 1 586 ? -4.828 38.062 20.438 1 98 586 VAL B N 1
ATOM 10744 C CA . VAL B 1 586 ? -6.023 37.531 19.781 1 98 586 VAL B CA 1
ATOM 10745 C C . VAL B 1 586 ? -7.246 38.344 20.234 1 98 586 VAL B C 1
ATOM 10747 O O . VAL B 1 586 ? -8.055 38.781 19.406 1 98 586 VAL B O 1
ATOM 10750 N N . LYS B 1 587 ? -7.379 38.531 21.547 1 97.12 587 LYS B N 1
ATOM 10751 C CA . LYS B 1 587 ? -8.539 39.188 22.125 1 97.12 587 LYS B CA 1
ATOM 10752 C C . LYS B 1 587 ? -8.617 40.656 21.688 1 97.12 587 LYS B C 1
ATOM 10754 O O . LYS B 1 587 ? -9.711 41.188 21.438 1 97.12 587 LYS B O 1
ATOM 10759 N N . LYS B 1 588 ? -7.488 41.25 21.531 1 96.5 588 LYS B N 1
ATOM 10760 C CA . LYS B 1 588 ? -7.484 42.688 21.25 1 96.5 588 LYS B CA 1
ATOM 10761 C C . LYS B 1 588 ? -7.531 42.969 19.75 1 96.5 588 LYS B C 1
ATOM 10763 O O . LYS B 1 588 ? -8.195 43.906 19.312 1 96.5 588 LYS B O 1
ATOM 10768 N N . PHE B 1 589 ? -6.801 42.156 19.016 1 95.88 589 PHE B N 1
ATOM 10769 C CA . PHE B 1 589 ? -6.543 42.594 17.641 1 95.88 589 PHE B CA 1
ATOM 10770 C C . PHE B 1 589 ? -7.195 41.656 16.641 1 95.88 589 PHE B C 1
ATOM 10772 O O . PHE B 1 589 ? -7.594 42.062 15.555 1 95.88 589 PHE B O 1
ATOM 10779 N N . ALA B 1 590 ? -7.344 40.375 16.906 1 96.38 590 ALA B N 1
ATOM 10780 C CA . ALA B 1 590 ? -7.844 39.406 15.93 1 96.38 590 ALA B CA 1
ATOM 10781 C C . ALA B 1 590 ? -9.359 39.25 16.047 1 96.38 590 ALA B C 1
ATOM 10783 O O . ALA B 1 590 ? -10.07 39.344 15.047 1 96.38 590 ALA B O 1
ATOM 10784 N N . ASP B 1 591 ? -9.828 39.031 17.266 1 97.25 591 ASP B N 1
ATOM 10785 C CA . ASP B 1 591 ? -11.242 38.719 17.453 1 97.25 591 ASP B CA 1
ATOM 10786 C C . ASP B 1 591 ? -11.711 39.094 18.844 1 97.25 591 ASP B C 1
ATOM 10788 O O . ASP B 1 591 ? -11.977 38.25 19.688 1 97.25 591 ASP B O 1
ATOM 10792 N N . PRO B 1 592 ? -12 40.344 19.047 1 95.81 592 PRO B N 1
ATOM 10793 C CA . PRO B 1 592 ? -12.297 40.844 20.391 1 95.81 592 PRO B CA 1
ATOM 10794 C C . PRO B 1 592 ? -13.555 40.219 21 1 95.81 592 PRO B C 1
ATOM 10796 O O . PRO B 1 592 ? -13.609 39.969 22.203 1 95.81 592 PRO B O 1
ATOM 10799 N N . GLU B 1 593 ? -14.516 39.938 20.125 1 96.31 593 GLU B N 1
ATOM 10800 C CA . GLU B 1 593 ? -15.789 39.438 20.641 1 96.31 593 GLU B CA 1
ATOM 10801 C C . GLU B 1 593 ? -15.922 37.938 20.406 1 96.31 593 GLU B C 1
ATOM 10803 O O . GLU B 1 593 ? -16.953 37.344 20.719 1 96.31 593 GLU B O 1
ATOM 10808 N N . PHE B 1 594 ? -14.922 37.312 19.828 1 98.25 594 PHE B N 1
ATOM 10809 C CA . PHE B 1 594 ? -14.836 35.875 19.562 1 98.25 594 PHE B CA 1
ATOM 10810 C C . PHE B 1 594 ? -15.938 35.438 18.594 1 98.25 594 PHE B C 1
ATOM 10812 O O . PHE B 1 594 ? -16.391 34.312 18.641 1 98.25 594 PHE B O 1
ATOM 10819 N N . GLU B 1 595 ? -16.391 36.406 17.781 1 97.44 595 GLU B N 1
ATOM 10820 C CA . GLU B 1 595 ? -17.438 36.094 16.812 1 97.44 595 GLU B CA 1
ATOM 10821 C C . GLU B 1 595 ? -16.875 35.375 15.594 1 97.44 595 GLU B C 1
ATOM 10823 O O . GLU B 1 595 ? -17.594 34.625 14.938 1 97.44 595 GLU B O 1
ATOM 10828 N N . ILE B 1 596 ? -15.648 35.656 15.258 1 97.88 596 ILE B N 1
ATOM 10829 C CA . ILE B 1 596 ? -15.031 34.875 14.18 1 97.88 596 ILE B CA 1
ATOM 10830 C C . ILE B 1 596 ? -14.805 33.438 14.633 1 97.88 596 ILE B C 1
ATOM 10832 O O . ILE B 1 596 ? -15.023 32.5 13.867 1 97.88 596 ILE B O 1
ATOM 10836 N N . HIS B 1 597 ? -14.367 33.25 15.93 1 98.62 597 HIS B N 1
ATOM 10837 C CA . HIS B 1 597 ? -14.273 31.922 16.5 1 98.62 597 HIS B CA 1
ATOM 10838 C C . HIS B 1 597 ? -15.602 31.188 16.406 1 98.62 597 HIS B C 1
ATOM 10840 O O . HIS B 1 597 ? -15.641 30 16.062 1 98.62 597 HIS B O 1
ATOM 10846 N N . ARG B 1 598 ? -16.625 31.891 16.75 1 98.56 598 ARG B N 1
ATOM 10847 C CA . ARG B 1 598 ? -17.969 31.297 16.672 1 98.56 598 ARG B CA 1
ATOM 10848 C C . ARG B 1 598 ? -18.312 30.891 15.25 1 98.56 598 ARG B C 1
ATOM 10850 O O . ARG B 1 598 ? -18.812 29.797 15.016 1 98.56 598 ARG B O 1
ATOM 10857 N N . ALA B 1 599 ? -18.062 31.75 14.281 1 98.44 599 ALA B N 1
ATOM 10858 C CA . ALA B 1 599 ? -18.328 31.453 12.875 1 98.44 599 ALA B CA 1
ATOM 10859 C C . ALA B 1 599 ? -17.547 30.234 12.406 1 98.44 599 ALA B C 1
ATOM 10861 O O . ALA B 1 599 ? -18.062 29.375 11.695 1 98.44 599 ALA B O 1
ATOM 10862 N N . MET B 1 600 ? -16.266 30.188 12.781 1 98.69 600 MET B N 1
ATOM 10863 C CA . MET B 1 600 ? -15.43 29.062 12.383 1 98.69 600 MET B CA 1
ATOM 10864 C C . MET B 1 600 ? -15.922 27.766 13.023 1 98.69 600 MET B C 1
ATOM 10866 O O . MET B 1 600 ? -15.828 26.688 12.414 1 98.69 600 MET B O 1
ATOM 10870 N N . THR B 1 601 ? -16.359 27.828 14.266 1 98.88 601 THR B N 1
ATOM 10871 C CA . THR B 1 601 ? -16.953 26.672 14.922 1 98.88 601 THR B CA 1
ATOM 10872 C C . THR B 1 601 ? -18.188 26.188 14.172 1 98.88 601 THR B C 1
ATOM 10874 O O . THR B 1 601 ? -18.375 24.984 13.961 1 98.88 601 THR B O 1
ATOM 10877 N N . LEU B 1 602 ? -19.047 27.141 13.773 1 98.69 602 LEU B N 1
ATOM 10878 C CA . LEU B 1 602 ? -20.25 26.812 13.008 1 98.69 602 LEU B CA 1
ATOM 10879 C C . LEU B 1 602 ? -19.891 26.203 11.656 1 98.69 602 LEU B C 1
ATOM 10881 O O . LEU B 1 602 ? -20.547 25.266 11.195 1 98.69 602 LEU B O 1
ATOM 10885 N N . LEU B 1 603 ? -18.875 26.75 11.023 1 98.62 603 LEU B N 1
ATOM 10886 C CA . LEU B 1 603 ? -18.422 26.219 9.734 1 98.62 603 LEU B CA 1
ATOM 10887 C C . LEU B 1 603 ? -17.938 24.781 9.883 1 98.62 603 LEU B C 1
ATOM 10889 O O . LEU B 1 603 ? -18.344 23.906 9.125 1 98.62 603 LEU B O 1
ATOM 10893 N N . MET B 1 604 ? -17.078 24.5 10.875 1 98.5 604 MET B N 1
ATOM 10894 C CA . MET B 1 604 ? -16.547 23.156 11.102 1 98.5 604 MET B CA 1
ATOM 10895 C C . MET B 1 604 ? -17.672 22.203 11.508 1 98.5 604 MET B C 1
ATOM 10897 O O . MET B 1 604 ? -17.75 21.094 10.984 1 98.5 604 MET B O 1
ATOM 10901 N N . GLY B 1 605 ? -18.469 22.672 12.445 1 98.44 605 GLY B N 1
ATOM 10902 C CA . GLY B 1 605 ? -19.578 21.844 12.898 1 98.44 605 GLY B CA 1
ATOM 10903 C C . GLY B 1 605 ? -20.547 21.5 11.781 1 98.44 605 GLY B C 1
ATOM 10904 O O . GLY B 1 605 ? -21 20.359 11.688 1 98.44 605 GLY B O 1
ATOM 10905 N N . GLY B 1 606 ? -20.922 22.531 10.961 1 98.19 606 GLY B N 1
ATOM 10906 C CA . GLY B 1 606 ? -21.797 22.297 9.828 1 98.19 606 GLY B CA 1
ATOM 10907 C C . GLY B 1 606 ? -21.25 21.297 8.836 1 98.19 606 GLY B C 1
ATOM 10908 O O . GLY B 1 606 ? -21.953 20.359 8.438 1 98.19 606 GLY B O 1
ATOM 10909 N N . MET B 1 607 ? -19.984 21.422 8.43 1 98.38 607 MET B N 1
ATOM 10910 C CA . MET B 1 607 ? -19.359 20.5 7.488 1 98.38 607 MET B CA 1
ATOM 10911 C C . MET B 1 607 ? -19.234 19.109 8.094 1 98.38 607 MET B C 1
ATOM 10913 O O . MET B 1 607 ? -19.469 18.109 7.414 1 98.38 607 MET B O 1
ATOM 10917 N N . LEU B 1 608 ? -18.828 19.062 9.352 1 98.44 608 LEU B N 1
ATOM 10918 C CA . LEU B 1 608 ? -18.672 17.781 10.039 1 98.44 608 LEU B CA 1
ATOM 10919 C C . LEU B 1 608 ? -20 17.031 10.07 1 98.44 608 LEU B C 1
ATOM 10921 O O . LEU B 1 608 ? -20.031 15.828 9.789 1 98.44 608 LEU B O 1
ATOM 10925 N N . LEU B 1 609 ? -21.094 17.688 10.445 1 98.06 609 LEU B N 1
ATOM 10926 C CA . LEU B 1 609 ? -22.422 17.078 10.492 1 98.06 609 LEU B CA 1
ATOM 10927 C C . LEU B 1 609 ? -22.891 16.672 9.102 1 98.06 609 LEU B C 1
ATOM 10929 O O . LEU B 1 609 ? -23.484 15.609 8.922 1 98.06 609 LEU B O 1
ATOM 10933 N N . ASP B 1 610 ? -22.609 17.5 8.148 1 97.38 610 ASP B N 1
ATOM 10934 C CA . ASP B 1 610 ? -22.969 17.219 6.762 1 97.38 610 ASP B CA 1
ATOM 10935 C C . ASP B 1 610 ? -22.266 15.961 6.258 1 97.38 610 ASP B C 1
ATOM 10937 O O . ASP B 1 610 ? -22.922 15.031 5.77 1 97.38 610 ASP B O 1
ATOM 10941 N N . LEU B 1 611 ? -21.016 15.844 6.453 1 98.25 611 LEU B N 1
ATOM 10942 C CA . LEU B 1 611 ? -20.188 14.734 5.984 1 98.25 611 LEU B CA 1
ATOM 10943 C C . LEU B 1 611 ? -20.5 13.461 6.766 1 98.25 611 LEU B C 1
ATOM 10945 O O . LEU B 1 611 ? -20.422 12.359 6.219 1 98.25 611 LEU B O 1
ATOM 10949 N N . SER B 1 612 ? -20.828 13.578 8.016 1 97.75 612 SER B N 1
ATOM 10950 C CA . SER B 1 612 ? -21.016 12.406 8.867 1 97.75 612 SER B CA 1
ATOM 10951 C C . SER B 1 612 ? -22.453 11.906 8.805 1 97.75 612 SER B C 1
ATOM 10953 O O . SER B 1 612 ? -22.734 10.758 9.164 1 97.75 612 SER B O 1
ATOM 10955 N N . ASP B 1 613 ? -23.453 12.758 8.312 1 95.56 613 ASP B N 1
ATOM 10956 C CA . ASP B 1 613 ? -24.844 12.359 8.477 1 95.56 613 ASP B CA 1
ATOM 10957 C C . ASP B 1 613 ? -25.562 12.297 7.125 1 95.56 613 ASP B C 1
ATOM 10959 O O . ASP B 1 613 ? -26.672 11.766 7.027 1 95.56 613 ASP B O 1
ATOM 10963 N N . SER B 1 614 ? -24.984 12.805 6.098 1 94.88 614 SER B N 1
ATOM 10964 C CA . SER B 1 614 ? -25.609 12.719 4.785 1 94.88 614 SER B CA 1
ATOM 10965 C C . SER B 1 614 ? -25.766 11.266 4.336 1 94.88 614 SER B C 1
ATOM 10967 O O . SER B 1 614 ? -24.875 10.445 4.566 1 94.88 614 SER B O 1
ATOM 10969 N N . GLN B 1 615 ? -26.938 10.977 3.713 1 94 615 GLN B N 1
ATOM 10970 C CA . GLN B 1 615 ? -27.156 9.617 3.227 1 94 615 GLN B CA 1
ATOM 10971 C C . GLN B 1 615 ? -26.109 9.219 2.201 1 94 615 GLN B C 1
ATOM 10973 O O . GLN B 1 615 ? -25.469 8.164 2.332 1 94 615 GLN B O 1
ATOM 10978 N N . ILE B 1 616 ? -25.969 10.023 1.169 1 96.06 616 ILE B N 1
ATOM 10979 C CA . ILE B 1 616 ? -24.875 9.891 0.222 1 96.06 616 ILE B CA 1
ATOM 10980 C C . ILE B 1 616 ? -23.781 10.914 0.544 1 96.06 616 ILE B C 1
ATOM 10982 O O . ILE B 1 616 ? -24.078 12.102 0.725 1 96.06 616 ILE B O 1
ATOM 10986 N N . ILE B 1 617 ? -22.547 10.492 0.678 1 97.38 617 ILE B N 1
ATOM 10987 C CA . ILE B 1 617 ? -21.453 11.414 0.973 1 97.38 617 ILE B CA 1
ATOM 10988 C C . ILE B 1 617 ? -21.484 12.578 -0.012 1 97.38 617 ILE B C 1
ATOM 10990 O O . ILE B 1 617 ? -21.516 12.375 -1.228 1 97.38 617 ILE B O 1
ATOM 10994 N N . PRO B 1 618 ? -21.484 13.719 0.439 1 96.94 618 PRO B N 1
ATOM 10995 C CA . PRO B 1 618 ? -21.688 14.867 -0.453 1 96.94 618 PRO B CA 1
ATOM 10996 C C . PRO B 1 618 ? -20.406 15.289 -1.17 1 96.94 618 PRO B C 1
ATOM 10998 O O . PRO B 1 618 ? -20.094 16.484 -1.228 1 96.94 618 PRO B O 1
ATOM 11001 N N . PHE B 1 619 ? -19.656 14.383 -1.786 1 97.25 619 PHE B N 1
ATOM 11002 C CA . PHE B 1 619 ? -18.516 14.68 -2.65 1 97.25 619 PHE B CA 1
ATOM 11003 C C . PHE B 1 619 ? -18.984 15.094 -4.039 1 97.25 619 PHE B C 1
ATOM 11005 O O . PHE B 1 619 ? -20.016 14.617 -4.523 1 97.25 619 PHE B O 1
ATOM 11012 N N . ASN B 1 620 ? -18.312 16 -4.57 1 95.38 620 ASN B N 1
ATOM 11013 C CA . ASN B 1 620 ? -18.594 16.375 -5.949 1 95.38 620 ASN B CA 1
ATOM 11014 C C . ASN B 1 620 ? -17.516 15.867 -6.902 1 95.38 620 ASN B C 1
ATOM 11016 O O . ASN B 1 620 ? -16.469 16.5 -7.051 1 95.38 620 ASN B O 1
ATOM 11020 N N . LEU B 1 621 ? -17.828 14.859 -7.672 1 96.81 621 LEU B N 1
ATOM 11021 C CA . LEU B 1 621 ? -16.875 14.195 -8.562 1 96.81 621 LEU B CA 1
ATOM 11022 C C . LEU B 1 621 ? -16.547 15.078 -9.758 1 96.81 621 LEU B C 1
ATOM 11024 O O . LEU B 1 621 ? -15.5 14.906 -10.398 1 96.81 621 LEU B O 1
ATOM 11028 N N . SER B 1 622 ? -17.406 16.047 -10.078 1 96.56 622 SER B N 1
ATOM 11029 C CA . SER B 1 622 ? -17.125 16.938 -11.188 1 96.56 622 SER B CA 1
ATOM 11030 C C . SER B 1 622 ? -15.906 17.812 -10.906 1 96.56 622 SER B C 1
ATOM 11032 O O . SER B 1 622 ? -15.148 18.141 -11.812 1 96.56 622 SER B O 1
ATOM 11034 N N . ARG B 1 623 ? -15.758 18.203 -9.617 1 96.38 623 ARG B N 1
ATOM 11035 C CA . ARG B 1 623 ? -14.594 18.984 -9.227 1 96.38 623 ARG B CA 1
ATOM 11036 C C . ARG B 1 623 ? -13.305 18.188 -9.43 1 96.38 623 ARG B C 1
ATOM 11038 O O . ARG B 1 623 ? -12.289 18.75 -9.859 1 96.38 623 ARG B O 1
ATOM 11045 N N . LEU B 1 624 ? -13.352 16.906 -9.117 1 97.25 624 LEU B N 1
ATOM 11046 C CA . LEU B 1 624 ? -12.195 16.031 -9.336 1 97.25 624 LEU B CA 1
ATOM 11047 C C . LEU B 1 624 ? -11.906 15.883 -10.828 1 97.25 624 LEU B C 1
ATOM 11049 O O . LEU B 1 624 ? -10.75 15.969 -11.25 1 97.25 624 LEU B O 1
ATOM 11053 N N . MET B 1 625 ? -12.945 15.656 -11.648 1 97.12 625 MET B N 1
ATOM 11054 C CA . MET B 1 625 ? -12.797 15.539 -13.102 1 97.12 625 MET B CA 1
ATOM 11055 C C . MET B 1 625 ? -12.141 16.781 -13.68 1 97.12 625 MET B C 1
ATOM 11057 O O . MET B 1 625 ? -11.227 16.688 -14.5 1 97.12 625 MET B O 1
ATOM 11061 N N . ASN B 1 626 ? -12.602 17.906 -13.258 1 95.75 626 ASN B N 1
ATOM 11062 C CA . ASN B 1 626 ? -12.039 19.156 -13.75 1 95.75 626 ASN B CA 1
ATOM 11063 C C . ASN B 1 626 ? -10.57 19.297 -13.367 1 95.75 626 ASN B C 1
ATOM 11065 O O . ASN B 1 626 ? -9.758 19.781 -14.164 1 95.75 626 ASN B O 1
ATOM 11069 N N . THR B 1 627 ? -10.266 18.953 -12.164 1 96.56 627 THR B N 1
ATOM 11070 C CA . THR B 1 627 ? -8.875 19 -11.711 1 96.56 627 THR B CA 1
ATOM 11071 C C . THR B 1 627 ? -8 18.078 -12.555 1 96.56 627 THR B C 1
ATOM 11073 O O . THR B 1 627 ? -6.879 18.453 -12.914 1 96.56 627 THR B O 1
ATOM 11076 N N . ILE B 1 628 ? -8.469 16.859 -12.859 1 97.88 628 ILE B N 1
ATOM 11077 C CA . ILE B 1 628 ? -7.746 15.906 -13.688 1 97.88 628 ILE B CA 1
ATOM 11078 C C . ILE B 1 628 ? -7.496 16.5 -15.07 1 97.88 628 ILE B C 1
ATOM 11080 O O . ILE B 1 628 ? -6.387 16.406 -15.602 1 97.88 628 ILE B O 1
ATOM 11084 N N . HIS B 1 629 ? -8.469 17.172 -15.641 1 97.31 629 HIS B N 1
ATOM 11085 C CA . HIS B 1 629 ? -8.32 17.781 -16.953 1 97.31 629 HIS B CA 1
ATOM 11086 C C . HIS B 1 629 ? -7.293 18.922 -16.922 1 97.31 629 HIS B C 1
ATOM 11088 O O . HIS B 1 629 ? -6.484 19.062 -17.844 1 97.31 629 HIS B O 1
ATOM 11094 N N . ARG B 1 630 ? -7.328 19.719 -15.891 1 95.62 630 ARG B N 1
ATOM 11095 C CA . ARG B 1 630 ? -6.344 20.797 -15.773 1 95.62 630 ARG B CA 1
ATOM 11096 C C . ARG B 1 630 ? -4.934 20.234 -15.625 1 95.62 630 ARG B C 1
ATOM 11098 O O . ARG B 1 630 ? -3.982 20.766 -16.188 1 95.62 630 ARG B O 1
ATOM 11105 N N . ALA B 1 631 ? -4.812 19.188 -14.859 1 96.81 631 ALA B N 1
ATOM 11106 C CA . ALA B 1 631 ? -3.518 18.531 -14.719 1 96.81 631 ALA B CA 1
ATOM 11107 C C . ALA B 1 631 ? -3.02 18 -16.062 1 96.81 631 ALA B C 1
ATOM 11109 O O . ALA B 1 631 ? -1.831 18.109 -16.375 1 96.81 631 ALA B O 1
ATOM 11110 N N . PHE B 1 632 ? -3.93 17.406 -16.812 1 96.81 632 PHE B N 1
ATOM 11111 C CA . PHE B 1 632 ? -3.568 16.875 -18.125 1 96.81 632 PHE B CA 1
ATOM 11112 C C . PHE B 1 632 ? -3.152 18 -19.062 1 96.81 632 PHE B C 1
ATOM 11114 O O . PHE B 1 632 ? -2.215 17.844 -19.844 1 96.81 632 PHE B O 1
ATOM 11121 N N . ASP B 1 633 ? -3.844 19.109 -19 1 94.25 633 ASP B N 1
ATOM 11122 C CA . ASP B 1 633 ? -3.479 20.281 -19.797 1 94.25 633 ASP B CA 1
ATOM 11123 C C . ASP B 1 633 ? -2.072 20.766 -19.453 1 94.25 633 ASP B C 1
ATOM 11125 O O . ASP B 1 633 ? -1.289 21.109 -20.344 1 94.25 633 ASP B O 1
ATOM 11129 N N . SER B 1 634 ? -1.818 20.812 -18.188 1 91.38 634 SER B N 1
ATOM 11130 C CA . SER B 1 634 ? -0.488 21.203 -17.734 1 91.38 634 SER B CA 1
ATOM 11131 C C . SER B 1 634 ? 0.581 20.266 -18.266 1 91.38 634 SER B C 1
ATOM 11133 O O . SER B 1 634 ? 1.667 20.688 -18.656 1 91.38 634 SER B O 1
ATOM 11135 N N . LEU B 1 635 ? 0.275 19.016 -18.25 1 91.25 635 LEU B N 1
ATOM 11136 C CA . LEU B 1 635 ? 1.174 17.984 -18.75 1 91.25 635 LEU B CA 1
ATOM 11137 C C . LEU B 1 635 ? 1.42 18.141 -20.234 1 91.25 635 LEU B C 1
ATOM 11139 O O . LEU B 1 635 ? 2.559 18.047 -20.703 1 91.25 635 LEU B O 1
ATOM 11143 N N . THR B 1 636 ? 0.443 18.359 -21.016 1 89.94 636 THR B N 1
ATOM 11144 C CA . THR B 1 636 ? 0.564 18.469 -22.469 1 89.94 636 THR B CA 1
ATOM 11145 C C . THR B 1 636 ? 1.328 19.719 -22.859 1 89.94 636 THR B C 1
ATOM 11147 O O . THR B 1 636 ? 2.018 19.75 -23.891 1 89.94 636 THR B O 1
ATOM 11150 N N . ALA B 1 637 ? 1.245 20.703 -22.062 1 85.88 637 ALA B N 1
ATOM 11151 C CA . ALA B 1 637 ? 1.989 21.938 -22.312 1 85.88 637 ALA B CA 1
ATOM 11152 C C . ALA B 1 637 ? 3.49 21.703 -22.156 1 85.88 637 ALA B C 1
ATOM 11154 O O . ALA B 1 637 ? 4.293 22.344 -22.844 1 85.88 637 ALA B O 1
ATOM 11155 N N . LEU B 1 638 ? 3.863 20.859 -21.312 1 82.12 638 LEU B N 1
ATOM 11156 C CA . LEU B 1 638 ? 5.266 20.531 -21.062 1 82.12 638 LEU B CA 1
ATOM 11157 C C . LEU B 1 638 ? 5.832 19.688 -22.203 1 82.12 638 LEU B C 1
ATOM 11159 O O . LEU B 1 638 ? 7.043 19.688 -22.438 1 82.12 638 LEU B O 1
ATOM 11163 N N . ASN B 1 639 ? 5.02 18.844 -22.828 1 76.88 639 ASN B N 1
ATOM 11164 C CA . ASN B 1 639 ? 5.453 17.828 -23.781 1 76.88 639 ASN B CA 1
ATOM 11165 C C . ASN B 1 639 ? 5.984 18.453 -25.078 1 76.88 639 ASN B C 1
ATOM 11167 O O . ASN B 1 639 ? 6.527 17.75 -25.922 1 76.88 639 ASN B O 1
ATOM 11171 N N . SER B 1 640 ? 6.02 19.656 -25.203 1 76.88 640 SER B N 1
ATOM 11172 C CA . SER B 1 640 ? 6.523 20.281 -26.422 1 76.88 640 SER B CA 1
ATOM 11173 C C . SER B 1 640 ? 7.992 19.953 -26.641 1 76.88 640 SER B C 1
ATOM 11175 O O . SER B 1 640 ? 8.422 19.75 -27.781 1 76.88 640 SER B O 1
ATOM 11177 N N . THR B 1 641 ? 8.766 19.688 -25.672 1 79.62 641 THR B N 1
ATOM 11178 C CA . THR B 1 641 ? 10.203 19.438 -25.734 1 79.62 641 THR B CA 1
ATOM 11179 C C . THR B 1 641 ? 10.477 17.984 -26.156 1 79.62 641 THR B C 1
ATOM 11181 O O . THR B 1 641 ? 11.5 17.703 -26.766 1 79.62 641 THR B O 1
ATOM 11184 N N . PHE B 1 642 ? 9.586 17.078 -25.859 1 86.25 642 PHE B N 1
ATOM 11185 C CA . PHE B 1 642 ? 9.852 15.656 -26.094 1 86.25 642 PHE B CA 1
ATOM 11186 C C . PHE B 1 642 ? 8.773 15.055 -27 1 86.25 642 PHE B C 1
ATOM 11188 O O . PHE B 1 642 ? 8.508 13.852 -26.922 1 86.25 642 PHE B O 1
ATOM 11195 N N . LYS B 1 643 ? 8.188 15.836 -27.781 1 84.25 643 LYS B N 1
ATOM 11196 C CA . LYS B 1 643 ? 7.07 15.445 -28.641 1 84.25 643 LYS B CA 1
ATOM 11197 C C . LYS B 1 643 ? 7.504 14.391 -29.656 1 84.25 643 LYS B C 1
ATOM 11199 O O . LYS B 1 643 ? 6.688 13.586 -30.109 1 84.25 643 LYS B O 1
ATOM 11204 N N . SER B 1 644 ? 8.727 14.398 -29.938 1 84.75 644 SER B N 1
ATOM 11205 C CA . SER B 1 644 ? 9.219 13.477 -30.953 1 84.75 644 SER B CA 1
ATOM 11206 C C . SER B 1 644 ? 9.508 12.102 -30.359 1 84.75 644 SER B C 1
ATOM 11208 O O . SER B 1 644 ? 9.641 11.125 -31.094 1 84.75 644 SER B O 1
ATOM 11210 N N . GLU B 1 645 ? 9.547 12.086 -29.078 1 89 645 GLU B N 1
ATOM 11211 C CA . GLU B 1 645 ? 9.836 10.805 -28.438 1 89 645 GLU B CA 1
ATOM 11212 C C . GLU B 1 645 ? 8.594 9.914 -28.391 1 89 645 GLU B C 1
ATOM 11214 O O . GLU B 1 645 ? 7.641 10.211 -27.672 1 89 645 GLU B O 1
ATOM 11219 N N . LYS B 1 646 ? 8.648 8.836 -29.094 1 90.31 646 LYS B N 1
ATOM 11220 C CA . LYS B 1 646 ? 7.504 7.941 -29.25 1 90.31 646 LYS B CA 1
ATOM 11221 C C . LYS B 1 646 ? 7.031 7.43 -27.891 1 90.31 646 LYS B C 1
ATOM 11223 O O . LYS B 1 646 ? 5.828 7.359 -27.625 1 90.31 646 LYS B O 1
ATOM 11228 N N . ALA B 1 647 ? 7.984 7.035 -27.078 1 88.88 647 ALA B N 1
ATOM 11229 C CA . ALA B 1 647 ? 7.641 6.48 -25.766 1 88.88 647 ALA B CA 1
ATOM 11230 C C . ALA B 1 647 ? 6.863 7.492 -24.938 1 88.88 647 ALA B C 1
ATOM 11232 O O . ALA B 1 647 ? 5.945 7.121 -24.203 1 88.88 647 ALA B O 1
ATOM 11233 N N . VAL B 1 648 ? 7.227 8.711 -24.984 1 93 648 VAL B N 1
ATOM 11234 C CA . VAL B 1 648 ? 6.543 9.766 -24.25 1 93 648 VAL B CA 1
ATOM 11235 C C . VAL B 1 648 ? 5.145 9.977 -24.828 1 93 648 VAL B C 1
ATOM 11237 O O . VAL B 1 648 ? 4.172 10.094 -24.078 1 93 648 VAL B O 1
ATOM 11240 N N . ARG B 1 649 ? 5.055 9.977 -26.125 1 94.06 649 ARG B N 1
ATOM 11241 C CA . ARG B 1 649 ? 3.762 10.133 -26.781 1 94.06 649 ARG B CA 1
ATOM 11242 C C . ARG B 1 649 ? 2.818 8.992 -26.422 1 94.06 649 ARG B C 1
ATOM 11244 O O . ARG B 1 649 ? 1.636 9.219 -26.156 1 94.06 649 ARG B O 1
ATOM 11251 N N . ASP B 1 650 ? 3.334 7.828 -26.438 1 94.75 650 ASP B N 1
ATOM 11252 C CA . ASP B 1 650 ? 2.527 6.668 -26.078 1 94.75 650 ASP B CA 1
ATOM 11253 C C . ASP B 1 650 ? 2.057 6.758 -24.625 1 94.75 650 ASP B C 1
ATOM 11255 O O . ASP B 1 650 ? 0.929 6.375 -24.312 1 94.75 650 ASP B O 1
ATOM 11259 N N . GLY B 1 651 ? 2.986 7.184 -23.781 1 95.56 651 GLY B N 1
ATOM 11260 C CA . GLY B 1 651 ? 2.615 7.387 -22.391 1 95.56 651 GLY B CA 1
ATOM 11261 C C . GLY B 1 651 ? 1.504 8.406 -22.219 1 95.56 651 GLY B C 1
ATOM 11262 O O . GLY B 1 651 ? 0.568 8.18 -21.453 1 95.56 651 GLY B O 1
ATOM 11263 N N . ILE B 1 652 ? 1.607 9.492 -22.906 1 96.31 652 ILE B N 1
ATOM 11264 C CA . ILE B 1 652 ? 0.593 10.539 -22.844 1 96.31 652 ILE B CA 1
ATOM 11265 C C . ILE B 1 652 ? -0.733 10.008 -23.375 1 96.31 652 ILE B C 1
ATOM 11267 O O . ILE B 1 652 ? -1.796 10.297 -22.828 1 96.31 652 ILE B O 1
ATOM 11271 N N . SER B 1 653 ? -0.664 9.266 -24.453 1 96.38 653 SER B N 1
ATOM 11272 C CA . SER B 1 653 ? -1.861 8.641 -25 1 96.38 653 SER B CA 1
ATOM 11273 C C . SER B 1 653 ? -2.52 7.711 -23.984 1 96.38 653 SER B C 1
ATOM 11275 O O . SER B 1 653 ? -3.748 7.637 -23.906 1 96.38 653 SER B O 1
ATOM 11277 N N . ALA B 1 654 ? -1.716 6.961 -23.266 1 97.38 654 ALA B N 1
ATOM 11278 C CA . ALA B 1 654 ? -2.244 6.082 -22.219 1 97.38 654 ALA B CA 1
ATOM 11279 C C . ALA B 1 654 ? -2.979 6.879 -21.141 1 97.38 654 ALA B C 1
ATOM 11281 O O . ALA B 1 654 ? -4.055 6.484 -20.703 1 97.38 654 ALA B O 1
ATOM 11282 N N . VAL B 1 655 ? -2.404 7.969 -20.703 1 97.94 655 VAL B N 1
ATOM 11283 C CA . VAL B 1 655 ? -3.041 8.836 -19.703 1 97.94 655 VAL B CA 1
ATOM 11284 C C . VAL B 1 655 ? -4.363 9.359 -20.266 1 97.94 655 VAL B C 1
ATOM 11286 O O . VAL B 1 655 ? -5.379 9.367 -19.562 1 97.94 655 VAL B O 1
ATOM 11289 N N . SER B 1 656 ? -4.359 9.805 -21.5 1 98 656 SER B N 1
ATOM 11290 C CA . SER B 1 656 ? -5.566 10.32 -22.141 1 98 656 SER B CA 1
ATOM 11291 C C . SER B 1 656 ? -6.664 9.266 -22.172 1 98 656 SER B C 1
ATOM 11293 O O . SER B 1 656 ? -7.828 9.562 -21.906 1 98 656 SER B O 1
ATOM 11295 N N . ARG B 1 657 ? -6.332 8.055 -22.531 1 97.94 657 ARG B N 1
ATOM 11296 C CA . ARG B 1 657 ? -7.297 6.961 -22.531 1 97.94 657 ARG B CA 1
ATOM 11297 C C . ARG B 1 657 ? -7.863 6.719 -21.141 1 97.94 657 ARG B C 1
ATOM 11299 O O . ARG B 1 657 ? -9.062 6.473 -20.984 1 97.94 657 ARG B O 1
ATOM 11306 N N . SER B 1 658 ? -6.996 6.719 -20.156 1 98.19 658 SER B N 1
ATOM 11307 C CA . SER B 1 658 ? -7.438 6.527 -18.781 1 98.19 658 SER B CA 1
ATOM 11308 C C . SER B 1 658 ? -8.391 7.637 -18.344 1 98.19 658 SER B C 1
ATOM 11310 O O . SER B 1 658 ? -9.336 7.391 -17.594 1 98.19 658 SER B O 1
ATOM 11312 N N . ILE B 1 659 ? -8.117 8.875 -18.75 1 98.44 659 ILE B N 1
ATOM 11313 C CA . ILE B 1 659 ? -9.008 9.992 -18.438 1 98.44 659 ILE B CA 1
ATOM 11314 C C . ILE B 1 659 ? -10.367 9.773 -19.094 1 98.44 659 ILE B C 1
ATOM 11316 O O . ILE B 1 659 ? -11.406 10.023 -18.484 1 98.44 659 ILE B O 1
ATOM 11320 N N . ALA B 1 660 ? -10.367 9.328 -20.328 1 98.19 660 ALA B N 1
ATOM 11321 C CA . ALA B 1 660 ? -11.617 9.023 -21.016 1 98.19 660 ALA B CA 1
ATOM 11322 C C . ALA B 1 660 ? -12.414 7.961 -20.281 1 98.19 660 ALA B C 1
ATOM 11324 O O . ALA B 1 660 ? -13.633 8.07 -20.141 1 98.19 660 ALA B O 1
ATOM 11325 N N . ASN B 1 661 ? -11.734 6.914 -19.875 1 97.38 661 ASN B N 1
ATOM 11326 C CA . ASN B 1 661 ? -12.391 5.871 -19.094 1 97.38 661 ASN B CA 1
ATOM 11327 C C . ASN B 1 661 ? -12.961 6.43 -17.797 1 97.38 661 ASN B C 1
ATOM 11329 O O . ASN B 1 661 ? -14.07 6.066 -17.391 1 97.38 661 ASN B O 1
ATOM 11333 N N . PHE B 1 662 ? -12.234 7.277 -17.109 1 97.94 662 PHE B N 1
ATOM 11334 C CA . PHE B 1 662 ? -12.703 7.898 -15.875 1 97.94 662 PHE B CA 1
ATOM 11335 C C . PHE B 1 662 ? -13.953 8.734 -16.125 1 97.94 662 PHE B C 1
ATOM 11337 O O . PHE B 1 662 ? -14.906 8.688 -15.352 1 97.94 662 PHE B O 1
ATOM 11344 N N . SER B 1 663 ? -13.875 9.484 -17.203 1 97.62 663 SER B N 1
ATOM 11345 C CA . SER B 1 663 ? -15.016 10.312 -17.578 1 97.62 663 SER B CA 1
ATOM 11346 C C . SER B 1 663 ? -16.266 9.469 -17.797 1 97.62 663 SER B C 1
ATOM 11348 O O . SER B 1 663 ? -17.359 9.836 -17.344 1 97.62 663 SER B O 1
ATOM 11350 N N . ARG B 1 664 ? -16.141 8.375 -18.422 1 97.25 664 ARG B N 1
ATOM 11351 C CA . ARG B 1 664 ? -17.266 7.484 -18.672 1 97.25 664 ARG B CA 1
ATOM 11352 C C . ARG B 1 664 ? -17.812 6.926 -17.359 1 97.25 664 ARG B C 1
ATOM 11354 O O . ARG B 1 664 ? -19.016 6.914 -17.125 1 97.25 664 ARG B O 1
ATOM 11361 N N . SER B 1 665 ? -16.938 6.441 -16.531 1 96.94 665 SER B N 1
ATOM 11362 C CA . SER B 1 665 ? -17.328 5.875 -15.242 1 96.94 665 SER B CA 1
ATOM 11363 C C . SER B 1 665 ? -17.984 6.93 -14.352 1 96.94 665 SER B C 1
ATOM 11365 O O . SER B 1 665 ? -18.984 6.652 -13.68 1 96.94 665 SER B O 1
ATOM 11367 N N . TYR B 1 666 ? -17.328 8.086 -14.375 1 95.69 666 TYR B N 1
ATOM 11368 C CA . TYR B 1 666 ? -17.859 9.211 -13.617 1 95.69 666 TYR B CA 1
ATOM 11369 C C . TYR B 1 666 ? -19.297 9.516 -14.023 1 95.69 666 TYR B C 1
ATOM 11371 O O . TYR B 1 666 ? -20.172 9.695 -13.172 1 95.69 666 TYR B O 1
ATOM 11379 N N . ASN B 1 667 ? -19.609 9.609 -15.273 1 96.31 667 ASN B N 1
ATOM 11380 C CA . ASN B 1 667 ? -20.953 9.906 -15.773 1 96.31 667 ASN B CA 1
ATOM 11381 C C . ASN B 1 667 ? -21.953 8.82 -15.383 1 96.31 667 ASN B C 1
ATOM 11383 O O . ASN B 1 667 ? -23.031 9.117 -14.875 1 96.31 667 ASN B O 1
ATOM 11387 N N . SER B 1 668 ? -21.562 7.578 -15.57 1 96.5 668 SER B N 1
ATOM 11388 C CA . SER B 1 668 ? -22.438 6.465 -15.242 1 96.5 668 SER B CA 1
ATOM 11389 C C . SER B 1 668 ? -22.703 6.398 -13.742 1 96.5 668 SER B C 1
ATOM 11391 O O . SER B 1 668 ? -23.828 6.129 -13.32 1 96.5 668 SER B O 1
ATOM 11393 N N . PHE B 1 669 ? -21.766 6.648 -12.984 1 97.12 669 PHE B N 1
ATOM 11394 C CA . PHE B 1 669 ? -21.891 6.59 -11.531 1 97.12 669 PHE B CA 1
ATOM 11395 C C . PHE B 1 669 ? -22.797 7.699 -11.023 1 97.12 669 PHE B C 1
ATOM 11397 O O . PHE B 1 669 ? -23.656 7.465 -10.156 1 97.12 669 PHE B O 1
ATOM 11404 N N . THR B 1 670 ? -22.516 8.867 -11.523 1 95.88 670 THR B N 1
ATOM 11405 C CA . THR B 1 670 ? -23.312 10.008 -11.086 1 95.88 670 THR B CA 1
ATOM 11406 C C . THR B 1 670 ? -24.781 9.812 -11.461 1 95.88 670 THR B C 1
ATOM 11408 O O . THR B 1 670 ? -25.672 10.219 -10.711 1 95.88 670 THR B O 1
ATOM 11411 N N . ASP B 1 671 ? -25.047 9.195 -12.57 1 95.25 671 ASP B N 1
ATOM 11412 C CA . ASP B 1 671 ? -26.406 8.859 -12.961 1 95.25 671 ASP B CA 1
ATOM 11413 C C . ASP B 1 671 ? -27.031 7.867 -11.984 1 95.25 671 ASP B C 1
ATOM 11415 O O . ASP B 1 671 ? -28.188 8.016 -11.602 1 95.25 671 ASP B O 1
ATOM 11419 N N . LEU B 1 672 ? -26.266 6.91 -11.656 1 94.88 672 LEU B N 1
ATOM 11420 C CA . LEU B 1 672 ? -26.734 5.906 -10.711 1 94.88 672 LEU B CA 1
ATOM 11421 C C . LEU B 1 672 ? -27.031 6.531 -9.352 1 94.88 672 LEU B C 1
ATOM 11423 O O . LEU B 1 672 ? -28.047 6.211 -8.727 1 94.88 672 LEU B O 1
ATOM 11427 N N . VAL B 1 673 ? -26.172 7.352 -8.852 1 94.94 673 VAL B N 1
ATOM 11428 C CA . VAL B 1 673 ? -26.344 8.031 -7.57 1 94.94 673 VAL B CA 1
ATOM 11429 C C . VAL B 1 673 ? -27.625 8.859 -7.605 1 94.94 673 VAL B C 1
ATOM 11431 O O . VAL B 1 673 ? -28.406 8.867 -6.641 1 94.94 673 VAL B O 1
ATOM 11434 N N . SER B 1 674 ? -27.844 9.562 -8.688 1 93.56 674 SER B N 1
ATOM 11435 C CA . SER B 1 674 ? -29.062 10.367 -8.836 1 93.56 674 SER B CA 1
ATOM 11436 C C . SER B 1 674 ? -30.312 9.5 -8.789 1 93.56 674 SER B C 1
ATOM 11438 O O . SER B 1 674 ? -31.297 9.859 -8.164 1 93.56 674 SER B O 1
ATOM 11440 N N . LYS B 1 675 ? -30.234 8.391 -9.414 1 92.12 675 LYS B N 1
ATOM 11441 C CA . LYS B 1 675 ? -31.359 7.461 -9.43 1 92.12 675 LYS B CA 1
ATOM 11442 C C . LYS B 1 675 ? -31.656 6.93 -8.031 1 92.12 675 LYS B C 1
ATOM 11444 O O . LYS B 1 675 ? -32.812 6.922 -7.598 1 92.12 675 LYS B O 1
ATOM 11449 N N . VAL B 1 676 ? -30.672 6.52 -7.352 1 92.19 676 VAL B N 1
ATOM 11450 C CA . VAL B 1 676 ? -30.828 5.938 -6.023 1 92.19 676 VAL B CA 1
ATOM 11451 C C . VAL B 1 676 ? -31.297 7.008 -5.043 1 92.19 676 VAL B C 1
ATOM 11453 O O . VAL B 1 676 ? -32.125 6.727 -4.156 1 92.19 676 VAL B O 1
ATOM 11456 N N . SER B 1 677 ? -30.812 8.203 -5.16 1 89.88 677 SER B N 1
ATOM 11457 C CA . SER B 1 677 ? -31.156 9.297 -4.258 1 89.88 677 SER B CA 1
ATOM 11458 C C . SER B 1 677 ? -32.625 9.664 -4.375 1 89.88 677 SER B C 1
ATOM 11460 O O . SER B 1 677 ? -33.219 10.242 -3.445 1 89.88 677 SER B O 1
ATOM 11462 N N . ARG B 1 678 ? -33.281 9.305 -5.445 1 89.5 678 ARG B N 1
ATOM 11463 C CA . ARG B 1 678 ? -34.688 9.641 -5.68 1 89.5 678 ARG B CA 1
ATOM 11464 C C . ARG B 1 678 ? -35.625 8.539 -5.176 1 89.5 678 ARG B C 1
ATOM 11466 O O . ARG B 1 678 ? -36.812 8.742 -5.051 1 89.5 678 ARG B O 1
ATOM 11473 N N . GLU B 1 679 ? -35 7.449 -4.941 1 88.44 679 GLU B N 1
ATOM 11474 C CA . GLU B 1 679 ? -35.812 6.332 -4.453 1 88.44 679 GLU B CA 1
ATOM 11475 C C . GLU B 1 679 ? -36.344 6.602 -3.041 1 88.44 679 GLU B C 1
ATOM 11477 O O . GLU B 1 679 ? -35.594 7.121 -2.195 1 88.44 679 GLU B O 1
ATOM 11482 N N . LYS B 1 680 ? -37.688 6.199 -2.949 1 85.19 680 LYS B N 1
ATOM 11483 C CA . LYS B 1 680 ? -38.25 6.246 -1.608 1 85.19 680 LYS B CA 1
ATOM 11484 C C . LYS B 1 680 ? -37.844 5.02 -0.793 1 85.19 680 LYS B C 1
ATOM 11486 O O . LYS B 1 680 ? -37.781 3.91 -1.324 1 85.19 680 LYS B O 1
ATOM 11491 N N . ASN B 1 681 ? -37.406 5.051 0.399 1 85.38 681 ASN B N 1
ATOM 11492 C CA . ASN B 1 681 ? -37 3.959 1.281 1 85.38 681 ASN B CA 1
ATOM 11493 C C . ASN B 1 681 ? -35.875 3.137 0.674 1 85.38 681 ASN B C 1
ATOM 11495 O O . ASN B 1 681 ? -36.031 1.929 0.476 1 85.38 681 ASN B O 1
ATOM 11499 N N . VAL B 1 682 ? -34.875 3.709 0.356 1 88.19 682 VAL B N 1
ATOM 11500 C CA . VAL B 1 682 ? -33.719 3.1 -0.325 1 88.19 682 VAL B CA 1
ATOM 11501 C C . VAL B 1 682 ? -33.125 2.012 0.557 1 88.19 682 VAL B C 1
ATOM 11503 O O . VAL B 1 682 ? -33 2.186 1.771 1 88.19 682 VAL B O 1
ATOM 11506 N N . ASN B 1 683 ? -32.844 0.834 -0.075 1 89.12 683 ASN B N 1
ATOM 11507 C CA . ASN B 1 683 ? -32.094 -0.218 0.585 1 89.12 683 ASN B CA 1
ATOM 11508 C C . ASN B 1 683 ? -30.75 0.304 1.107 1 89.12 683 ASN B C 1
ATOM 11510 O O . ASN B 1 683 ? -29.938 0.807 0.336 1 89.12 683 ASN B O 1
ATOM 11514 N N . PRO B 1 684 ? -30.594 0.211 2.391 1 91 684 PRO B N 1
ATOM 11515 C CA . PRO B 1 684 ? -29.359 0.774 2.963 1 91 684 PRO B CA 1
ATOM 11516 C C . PRO B 1 684 ? -28.094 0.155 2.377 1 91 684 PRO B C 1
ATOM 11518 O O . PRO B 1 684 ? -27.047 0.797 2.355 1 91 684 PRO B O 1
ATOM 11521 N N . LEU B 1 685 ? -28.219 -1.042 1.892 1 92.69 685 LEU B N 1
ATOM 11522 C CA . LEU B 1 685 ? -27.047 -1.685 1.304 1 92.69 685 LEU B CA 1
ATOM 11523 C C . LEU B 1 685 ? -26.656 -1 0.001 1 92.69 685 LEU B C 1
ATOM 11525 O O . LEU B 1 685 ? -25.469 -0.955 -0.344 1 92.69 685 LEU B O 1
ATOM 11529 N N . LYS B 1 686 ? -27.656 -0.511 -0.734 1 93.25 686 LYS B N 1
ATOM 11530 C CA . LYS B 1 686 ? -27.359 0.251 -1.945 1 93.25 686 LYS B CA 1
ATOM 11531 C C . LYS B 1 686 ? -26.562 1.514 -1.621 1 93.25 686 LYS B C 1
ATOM 11533 O O . LYS B 1 686 ? -25.578 1.823 -2.291 1 93.25 686 LYS B O 1
ATOM 11538 N N . VAL B 1 687 ? -27.031 2.195 -0.594 1 93.94 687 VAL B N 1
ATOM 11539 C CA . VAL B 1 687 ? -26.375 3.43 -0.16 1 93.94 687 VAL B CA 1
ATOM 11540 C C . VAL B 1 687 ? -24.953 3.133 0.298 1 93.94 687 VAL B C 1
ATOM 11542 O O . VAL B 1 687 ? -24.016 3.863 -0.046 1 93.94 687 VAL B O 1
ATOM 11545 N N . ARG B 1 688 ? -24.828 2.061 1.007 1 93.81 688 ARG B N 1
ATOM 11546 C CA . ARG B 1 688 ? -23.516 1.649 1.498 1 93.81 688 ARG B CA 1
ATOM 11547 C C . ARG B 1 688 ? -22.562 1.384 0.342 1 93.81 688 ARG B C 1
ATOM 11549 O O . ARG B 1 688 ? -21.391 1.771 0.397 1 93.81 688 ARG B O 1
ATOM 11556 N N . LEU B 1 689 ? -23.016 0.731 -0.643 1 94.5 689 LEU B N 1
ATOM 11557 C CA . LEU B 1 689 ? -22.203 0.409 -1.812 1 94.5 689 LEU B CA 1
ATOM 11558 C C . LEU B 1 689 ? -21.734 1.679 -2.508 1 94.5 689 LEU B C 1
ATOM 11560 O O . LEU B 1 689 ? -20.547 1.802 -2.842 1 94.5 689 LEU B O 1
ATOM 11564 N N . LEU B 1 690 ? -22.625 2.633 -2.738 1 95.88 690 LEU B N 1
ATOM 11565 C CA . LEU B 1 690 ? -22.297 3.889 -3.402 1 95.88 690 LEU B CA 1
ATOM 11566 C C . LEU B 1 690 ? -21.312 4.699 -2.566 1 95.88 690 LEU B C 1
ATOM 11568 O O . LEU B 1 690 ? -20.344 5.25 -3.098 1 95.88 690 LEU B O 1
ATOM 11572 N N . ASN B 1 691 ? -21.516 4.734 -1.281 1 96.44 691 ASN B N 1
ATOM 11573 C CA . ASN B 1 691 ? -20.641 5.48 -0.388 1 96.44 691 ASN B CA 1
ATOM 11574 C C . ASN B 1 691 ? -19.25 4.855 -0.32 1 96.44 691 ASN B C 1
ATOM 11576 O O . ASN B 1 691 ? -18.25 5.562 -0.167 1 96.44 691 ASN B O 1
ATOM 11580 N N . ASN B 1 692 ? -19.219 3.527 -0.448 1 95.5 692 ASN B N 1
ATOM 11581 C CA . ASN B 1 692 ? -17.922 2.865 -0.502 1 95.5 692 ASN B CA 1
ATOM 11582 C C . ASN B 1 692 ? -17.109 3.299 -1.726 1 95.5 692 ASN B C 1
ATOM 11584 O O . ASN B 1 692 ? -15.922 3.578 -1.623 1 95.5 692 ASN B O 1
ATOM 11588 N N . GLN B 1 693 ? -17.766 3.324 -2.846 1 96.44 693 GLN B N 1
ATOM 11589 C CA . GLN B 1 693 ? -17.094 3.76 -4.066 1 96.44 693 GLN B CA 1
ATOM 11590 C C . GLN B 1 693 ? -16.625 5.207 -3.951 1 96.44 693 GLN B C 1
ATOM 11592 O O . GLN B 1 693 ? -15.492 5.535 -4.312 1 96.44 693 GLN B O 1
ATOM 11597 N N . LEU B 1 694 ? -17.438 6.074 -3.359 1 97.06 694 LEU B N 1
ATOM 11598 C CA . LEU B 1 694 ? -17.094 7.48 -3.186 1 97.06 694 LEU B CA 1
ATOM 11599 C C . LEU B 1 694 ? -15.906 7.645 -2.248 1 97.06 694 LEU B C 1
ATOM 11601 O O . LEU B 1 694 ? -14.992 8.43 -2.527 1 97.06 694 LEU B O 1
ATOM 11605 N N . SER B 1 695 ? -15.898 6.891 -1.187 1 96.19 695 SER B N 1
ATOM 11606 C CA . SER B 1 695 ? -14.844 7.039 -0.188 1 96.19 695 SER B CA 1
ATOM 11607 C C . SER B 1 695 ? -13.523 6.473 -0.692 1 96.19 695 SER B C 1
ATOM 11609 O O . SER B 1 695 ? -12.453 6.84 -0.195 1 96.19 695 SER B O 1
ATOM 11611 N N . GLN B 1 696 ? -13.539 5.613 -1.756 1 96.44 696 GLN B N 1
ATOM 11612 C CA . GLN B 1 696 ? -12.336 4.906 -2.186 1 96.44 696 GLN B CA 1
ATOM 11613 C C . GLN B 1 696 ? -11.688 5.602 -3.381 1 96.44 696 GLN B C 1
ATOM 11615 O O . GLN B 1 696 ? -10.531 5.344 -3.697 1 96.44 696 GLN B O 1
ATOM 11620 N N . VAL B 1 697 ? -12.383 6.453 -4.051 1 96.81 697 VAL B N 1
ATOM 11621 C CA . VAL B 1 697 ? -11.891 7.004 -5.312 1 96.81 697 VAL B CA 1
ATOM 11622 C C . VAL B 1 697 ? -10.594 7.766 -5.074 1 96.81 697 VAL B C 1
ATOM 11624 O O . VAL B 1 697 ? -9.648 7.656 -5.863 1 96.81 697 VAL B O 1
ATOM 11627 N N . GLY B 1 698 ? -10.508 8.531 -3.951 1 96.44 698 GLY B N 1
ATOM 11628 C CA . GLY B 1 698 ? -9.305 9.297 -3.65 1 96.44 698 GLY B CA 1
ATOM 11629 C C . GLY B 1 698 ? -8.094 8.422 -3.412 1 96.44 698 GLY B C 1
ATOM 11630 O O . GLY B 1 698 ? -6.957 8.852 -3.643 1 96.44 698 GLY B O 1
ATOM 11631 N N . LYS B 1 699 ? -8.258 7.184 -2.975 1 97.31 699 LYS B N 1
ATOM 11632 C CA . LYS B 1 699 ? -7.172 6.277 -2.611 1 97.31 699 LYS B CA 1
ATOM 11633 C C . LYS B 1 699 ? -6.441 5.766 -3.85 1 97.31 699 LYS B C 1
ATOM 11635 O O . LYS B 1 699 ? -5.301 5.305 -3.762 1 97.31 699 LYS B O 1
ATOM 11640 N N . SER B 1 700 ? -7.066 5.887 -5.02 1 97.06 700 SER B N 1
ATOM 11641 C CA . SER B 1 700 ? -6.465 5.418 -6.262 1 97.06 700 SER B CA 1
ATOM 11642 C C . SER B 1 700 ? -5.262 6.27 -6.652 1 97.06 700 SER B C 1
ATOM 11644 O O . SER B 1 700 ? -4.426 5.844 -7.449 1 97.06 700 SER B O 1
ATOM 11646 N N . PHE B 1 701 ? -5.105 7.414 -6.074 1 97.62 701 PHE B N 1
ATOM 11647 C CA . PHE B 1 701 ? -4.043 8.336 -6.477 1 97.62 701 PHE B CA 1
ATOM 11648 C C . PHE B 1 701 ? -2.836 8.195 -5.559 1 97.62 701 PHE B C 1
ATOM 11650 O O . PHE B 1 701 ? -1.846 8.914 -5.715 1 97.62 701 PHE B O 1
ATOM 11657 N N . ILE B 1 702 ? -2.873 7.289 -4.609 1 96.88 702 ILE B N 1
ATOM 11658 C CA . ILE B 1 702 ? -1.757 7.066 -3.693 1 96.88 702 ILE B CA 1
ATOM 11659 C C . ILE B 1 702 ? -0.825 6 -4.266 1 96.88 702 ILE B C 1
ATOM 11661 O O . ILE B 1 702 ? -1.237 4.859 -4.48 1 96.88 702 ILE B O 1
ATOM 11665 N N . ASP B 1 703 ? 0.356 6.391 -4.539 1 95 703 ASP B N 1
ATOM 11666 C CA . ASP B 1 703 ? 1.354 5.477 -5.09 1 95 703 ASP B CA 1
ATOM 11667 C C . ASP B 1 703 ? 2.754 5.832 -4.594 1 95 703 ASP B C 1
ATOM 11669 O O . ASP B 1 703 ? 3.27 6.91 -4.891 1 95 703 ASP B O 1
ATOM 11673 N N . SER B 1 704 ? 3.41 4.906 -3.869 1 90.88 704 SER B N 1
ATOM 11674 C CA . SER B 1 704 ? 4.719 5.168 -3.275 1 90.88 704 SER B CA 1
ATOM 11675 C C . SER B 1 704 ? 5.805 5.23 -4.344 1 90.88 704 SER B C 1
ATOM 11677 O O . SER B 1 704 ? 6.926 5.672 -4.07 1 90.88 704 SER B O 1
ATOM 11679 N N . ARG B 1 705 ? 5.57 4.902 -5.527 1 90.62 705 ARG B N 1
ATOM 11680 C CA . ARG B 1 705 ? 6.543 4.926 -6.613 1 90.62 705 ARG B CA 1
ATOM 11681 C C . ARG B 1 705 ? 6.594 6.301 -7.273 1 90.62 705 ARG B C 1
ATOM 11683 O O . ARG B 1 705 ? 7.492 6.578 -8.07 1 90.62 705 ARG B O 1
ATOM 11690 N N . HIS B 1 706 ? 5.648 7.016 -6.891 1 87.25 706 HIS B N 1
ATOM 11691 C CA . HIS B 1 706 ? 5.594 8.398 -7.348 1 87.25 706 HIS B CA 1
ATOM 11692 C C . HIS B 1 706 ? 6.859 9.156 -6.961 1 87.25 706 HIS B C 1
ATOM 11694 O O . HIS B 1 706 ? 7.316 9.07 -5.816 1 87.25 706 HIS B O 1
ATOM 11700 N N . SER B 1 707 ? 7.449 9.781 -7.961 1 86.75 707 SER B N 1
ATOM 11701 C CA . SER B 1 707 ? 8.68 10.523 -7.684 1 86.75 707 SER B CA 1
ATOM 11702 C C . SER B 1 707 ? 8.383 11.82 -6.934 1 86.75 707 SER B C 1
ATOM 11704 O O . SER B 1 707 ? 7.738 12.727 -7.473 1 86.75 707 SER B O 1
ATOM 11706 N N . THR B 1 708 ? 8.875 11.914 -5.75 1 87.81 708 THR B N 1
ATOM 11707 C CA . THR B 1 708 ? 8.734 13.094 -4.902 1 87.81 708 THR B CA 1
ATOM 11708 C C . THR B 1 708 ? 9.93 13.227 -3.963 1 87.81 708 THR B C 1
ATOM 11710 O O . THR B 1 708 ? 10.773 12.336 -3.9 1 87.81 708 THR B O 1
ATOM 11713 N N . HIS B 1 709 ? 10.047 14.289 -3.318 1 84.62 709 HIS B N 1
ATOM 11714 C CA . HIS B 1 709 ? 11.172 14.555 -2.424 1 84.62 709 HIS B CA 1
ATOM 11715 C C . HIS B 1 709 ? 11.102 13.68 -1.179 1 84.62 709 HIS B C 1
ATOM 11717 O O . HIS B 1 709 ? 12.125 13.414 -0.543 1 84.62 709 HIS B O 1
ATOM 11723 N N . ASN B 1 710 ? 9.93 13.242 -0.819 1 89.69 710 ASN B N 1
ATOM 11724 C CA . ASN B 1 710 ? 9.711 12.344 0.311 1 89.69 710 ASN B CA 1
ATOM 11725 C C . ASN B 1 710 ? 8.633 11.312 0.001 1 89.69 710 ASN B C 1
ATOM 11727 O O . ASN B 1 710 ? 7.48 11.469 0.402 1 89.69 710 ASN B O 1
ATOM 11731 N N . PRO B 1 711 ? 9.031 10.258 -0.592 1 89 711 PRO B N 1
ATOM 11732 C CA . PRO B 1 711 ? 8.062 9.281 -1.091 1 89 711 PRO B CA 1
ATOM 11733 C C . PRO B 1 711 ? 7.348 8.531 0.033 1 89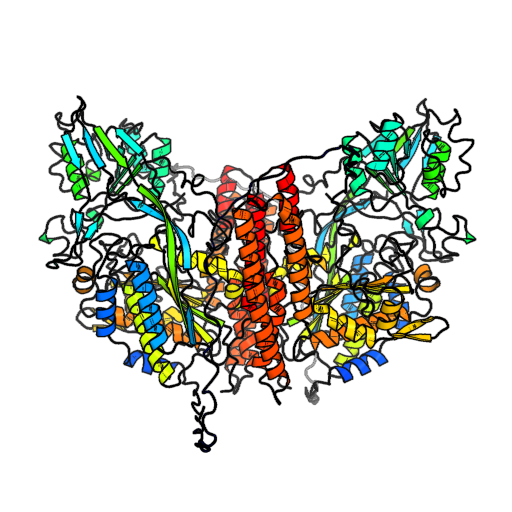 711 PRO B C 1
ATOM 11735 O O . PRO B 1 711 ? 6.352 7.844 -0.213 1 89 711 PRO B O 1
ATOM 11738 N N . SER B 1 712 ? 7.82 8.57 1.227 1 90.44 712 SER B N 1
ATOM 11739 C CA . SER B 1 712 ? 7.137 7.918 2.336 1 90.44 712 SER B CA 1
ATOM 11740 C C . SER B 1 712 ? 5.891 8.695 2.754 1 90.44 712 SER B C 1
ATOM 11742 O O . SER B 1 712 ? 4.996 8.141 3.396 1 90.44 712 SER B O 1
ATOM 11744 N N . ILE B 1 713 ? 5.844 9.977 2.398 1 95.56 713 ILE B N 1
ATOM 11745 C CA . ILE B 1 713 ? 4.75 10.828 2.859 1 95.56 713 ILE B CA 1
ATOM 11746 C C . ILE B 1 713 ? 3.936 11.312 1.664 1 95.56 713 ILE B C 1
ATOM 11748 O O . ILE B 1 713 ? 2.721 11.109 1.606 1 95.56 713 ILE B O 1
ATOM 11752 N N . PHE B 1 714 ? 4.586 11.945 0.729 1 95.12 714 PHE B N 1
ATOM 11753 C CA . PHE B 1 714 ? 3.898 12.586 -0.386 1 95.12 714 PHE B CA 1
ATOM 11754 C C . PHE B 1 714 ? 3.654 11.586 -1.516 1 95.12 714 PHE B C 1
ATOM 11756 O O . PHE B 1 714 ? 4.359 11.609 -2.527 1 95.12 714 PHE B O 1
ATOM 11763 N N . GLN B 1 715 ? 2.586 10.883 -1.395 1 96.06 715 GLN B N 1
ATOM 11764 C CA . GLN B 1 715 ? 2.365 9.758 -2.295 1 96.06 715 GLN B CA 1
ATOM 11765 C C . GLN B 1 715 ? 1.238 10.055 -3.281 1 96.06 715 GLN B C 1
ATOM 11767 O O . GLN B 1 715 ? 0.968 9.258 -4.18 1 96.06 715 GLN B O 1
ATOM 11772 N N . ASN B 1 716 ? 0.512 11.195 -3.121 1 96.81 716 ASN B N 1
ATOM 11773 C CA . ASN B 1 716 ? -0.594 11.523 -4.016 1 96.81 716 ASN B CA 1
ATOM 11774 C C . ASN B 1 716 ? -0.093 12.008 -5.371 1 96.81 716 ASN B C 1
ATOM 11776 O O . ASN B 1 716 ? 0.577 13.039 -5.461 1 96.81 716 ASN B O 1
ATOM 11780 N N . VAL B 1 717 ? -0.419 11.375 -6.41 1 96.25 717 VAL B N 1
ATOM 11781 C CA . VAL B 1 717 ? 0.126 11.664 -7.734 1 96.25 717 VAL B CA 1
ATOM 11782 C C . VAL B 1 717 ? -0.545 12.906 -8.312 1 96.25 717 VAL B C 1
ATOM 11784 O O . VAL B 1 717 ? 0.007 13.562 -9.203 1 96.25 717 VAL B O 1
ATOM 11787 N N . LEU B 1 718 ? -1.748 13.195 -7.855 1 96.19 718 LEU B N 1
ATOM 11788 C CA . LEU B 1 718 ? -2.514 14.352 -8.305 1 96.19 718 LEU B CA 1
ATOM 11789 C C . LEU B 1 718 ? -2.531 15.445 -7.242 1 96.19 718 LEU B C 1
ATOM 11791 O O . LEU B 1 718 ? -3.119 15.258 -6.172 1 96.19 718 LEU B O 1
ATOM 11795 N N . PHE B 1 719 ? -1.826 16.5 -7.555 1 92.38 719 PHE B N 1
ATOM 11796 C CA . PHE B 1 719 ? -1.753 17.594 -6.598 1 92.38 719 PHE B CA 1
ATOM 11797 C C . PHE B 1 719 ? -1.593 18.938 -7.32 1 92.38 719 PHE B C 1
ATOM 11799 O O . PHE B 1 719 ? -0.8 19.047 -8.258 1 92.38 719 PHE B O 1
ATOM 11806 N N . LYS B 1 720 ? -2.359 20 -6.91 1 90.12 720 LYS B N 1
ATOM 11807 C CA . LYS B 1 720 ? -2.275 21.375 -7.406 1 90.12 720 LYS B CA 1
ATOM 11808 C C . LYS B 1 720 ? -2.438 21.422 -8.922 1 90.12 720 LYS B C 1
ATOM 11810 O O . LYS B 1 720 ? -1.625 22.031 -9.617 1 90.12 720 LYS B O 1
ATOM 11815 N N . ASP B 1 721 ? -3.383 20.656 -9.445 1 91.5 721 ASP B N 1
ATOM 11816 C CA . ASP B 1 721 ? -3.746 20.656 -10.859 1 91.5 721 ASP B CA 1
ATOM 11817 C C . ASP B 1 721 ? -2.588 20.141 -11.719 1 91.5 721 ASP B C 1
ATOM 11819 O O . ASP B 1 721 ? -2.375 20.641 -12.836 1 91.5 721 ASP B O 1
ATOM 11823 N N . SER B 1 722 ? -1.834 19.25 -11.07 1 93.94 722 SER B N 1
ATOM 11824 C CA . SER B 1 722 ? -0.697 18.672 -11.789 1 93.94 722 SER B CA 1
ATOM 11825 C C . SER B 1 722 ? -0.442 17.234 -11.359 1 93.94 722 SER B C 1
ATOM 11827 O O . SER B 1 722 ? -0.887 16.812 -10.289 1 93.94 722 SER B O 1
ATOM 11829 N N . PHE B 1 723 ? 0.241 16.562 -12.25 1 95.44 723 PHE B N 1
ATOM 11830 C CA . PHE B 1 723 ? 0.859 15.297 -11.891 1 95.44 723 PHE B CA 1
ATOM 11831 C C . PHE B 1 723 ? 2.322 15.492 -11.516 1 95.44 723 PHE B C 1
ATOM 11833 O O . PHE B 1 723 ? 3.203 15.453 -12.375 1 95.44 723 PHE B O 1
ATOM 11840 N N . LEU B 1 724 ? 2.602 15.617 -10.266 1 89.88 724 LEU B N 1
ATOM 11841 C CA . LEU B 1 724 ? 3.859 16.125 -9.734 1 89.88 724 LEU B CA 1
ATOM 11842 C C . LEU B 1 724 ? 5.031 15.266 -10.188 1 89.88 724 LEU B C 1
ATOM 11844 O O . LEU B 1 724 ? 6.09 15.789 -10.547 1 89.88 724 LEU B O 1
ATOM 11848 N N . GLY B 1 725 ? 4.871 13.977 -10.086 1 92.06 725 GLY B N 1
ATOM 11849 C CA . GLY B 1 725 ? 5.945 13.102 -10.523 1 92.06 725 GLY B CA 1
ATOM 11850 C C . GLY B 1 725 ? 6.312 13.289 -11.977 1 92.06 725 GLY B C 1
ATOM 11851 O O . GLY B 1 725 ? 7.492 13.234 -12.336 1 92.06 725 GLY B O 1
ATOM 11852 N N . VAL B 1 726 ? 5.363 13.523 -12.82 1 93.69 726 VAL B N 1
ATOM 11853 C CA . VAL B 1 726 ? 5.578 13.727 -14.25 1 93.69 726 VAL B CA 1
ATOM 11854 C C . VAL B 1 726 ? 6.293 15.055 -14.477 1 93.69 726 VAL B C 1
ATOM 11856 O O . VAL B 1 726 ? 7.23 15.141 -15.281 1 93.69 726 VAL B O 1
ATOM 11859 N N . LEU B 1 727 ? 5.848 16.047 -13.812 1 90.31 727 LEU B N 1
ATOM 11860 C CA . LEU B 1 727 ? 6.48 17.359 -13.906 1 90.31 727 LEU B CA 1
ATOM 11861 C C . LEU B 1 727 ? 7.957 17.281 -13.539 1 90.31 727 LEU B C 1
ATOM 11863 O O . LEU B 1 727 ? 8.812 17.797 -14.258 1 90.31 727 LEU B O 1
ATOM 11867 N N . GLY B 1 728 ? 8.203 16.656 -12.383 1 89.56 728 GLY B N 1
ATOM 11868 C CA . GLY B 1 728 ? 9.586 16.484 -11.969 1 89.56 728 GLY B CA 1
ATOM 11869 C C . GLY B 1 728 ? 10.414 15.711 -12.977 1 89.56 728 GLY B C 1
ATOM 11870 O O . GLY B 1 728 ? 11.578 16.047 -13.211 1 89.56 728 GLY B O 1
ATOM 11871 N N . ALA B 1 729 ? 9.844 14.703 -13.547 1 93 729 ALA B N 1
ATOM 11872 C CA . ALA B 1 729 ? 10.547 13.883 -14.523 1 93 729 ALA B CA 1
ATOM 11873 C C . ALA B 1 729 ? 10.867 14.68 -15.781 1 93 729 ALA B C 1
ATOM 11875 O O . ALA B 1 729 ? 11.938 14.508 -16.375 1 93 729 ALA B O 1
ATOM 11876 N N . PHE B 1 730 ? 9.984 15.492 -16.266 1 91.69 730 PHE B N 1
ATOM 11877 C CA . PHE B 1 730 ? 10.227 16.344 -17.438 1 91.69 730 PHE B CA 1
ATOM 11878 C C . PHE B 1 730 ? 11.383 17.297 -17.172 1 91.69 730 PHE B C 1
ATOM 11880 O O . PHE B 1 730 ? 12.234 17.5 -18.031 1 91.69 730 PHE B O 1
ATOM 11887 N N . VAL B 1 731 ? 11.352 17.906 -15.977 1 88.69 731 VAL B N 1
ATOM 11888 C CA . VAL B 1 731 ? 12.414 18.844 -15.617 1 88.69 731 VAL B CA 1
ATOM 11889 C C . VAL B 1 731 ? 13.758 18.125 -15.617 1 88.69 731 VAL B C 1
ATOM 11891 O O . VAL B 1 731 ? 14.742 18.641 -16.156 1 88.69 731 VAL B O 1
ATOM 11894 N N . GLU B 1 732 ? 13.758 16.984 -15.016 1 90.5 732 GLU B N 1
ATOM 11895 C CA . GLU B 1 732 ? 14.992 16.203 -14.969 1 90.5 732 GLU B CA 1
ATOM 11896 C C . GLU B 1 732 ? 15.438 15.797 -16.375 1 90.5 732 GLU B C 1
ATOM 11898 O O . GLU B 1 732 ? 16.625 15.82 -16.672 1 90.5 732 GLU B O 1
ATOM 11903 N N . ALA B 1 733 ? 14.555 15.383 -17.188 1 91.12 733 ALA B N 1
ATOM 11904 C CA . ALA B 1 733 ? 14.852 14.906 -18.531 1 91.12 733 ALA B CA 1
ATOM 11905 C C . ALA B 1 733 ? 15.453 16.031 -19.391 1 91.12 733 ALA B C 1
ATOM 11907 O O . ALA B 1 733 ? 16.234 15.766 -20.297 1 91.12 733 ALA B O 1
ATOM 11908 N N . ARG B 1 734 ? 15.094 17.188 -19.172 1 88.19 734 ARG B N 1
ATOM 11909 C CA . ARG B 1 734 ? 15.641 18.328 -19.906 1 88.19 734 ARG B CA 1
ATOM 11910 C C . ARG B 1 734 ? 17.156 18.438 -19.703 1 88.19 734 ARG B C 1
ATOM 11912 O O . ARG B 1 734 ? 17.875 18.859 -20.594 1 88.19 734 ARG B O 1
ATOM 11919 N N . THR B 1 735 ? 17.547 18.016 -18.5 1 89.38 735 THR B N 1
ATOM 11920 C CA . THR B 1 735 ? 18.969 18.078 -18.203 1 89.38 735 THR B CA 1
ATOM 11921 C C . THR B 1 735 ? 19.656 16.781 -18.594 1 89.38 735 THR B C 1
ATOM 11923 O O . THR B 1 735 ? 20.781 16.797 -19.109 1 89.38 735 THR B O 1
ATOM 11926 N N . THR B 1 736 ? 19.047 15.602 -18.5 1 89.5 736 THR B N 1
ATOM 11927 C CA . THR B 1 736 ? 19.703 14.305 -18.672 1 89.5 736 THR B CA 1
ATOM 11928 C C . THR B 1 736 ? 19.391 13.727 -20.062 1 89.5 736 THR B C 1
ATOM 11930 O O . THR B 1 736 ? 20.047 12.781 -20.5 1 89.5 736 THR B O 1
ATOM 11933 N N . ASN B 1 737 ? 18.375 14.227 -20.688 1 84.88 737 ASN B N 1
ATOM 11934 C CA . ASN B 1 737 ? 17.875 13.719 -21.969 1 84.88 737 ASN B CA 1
ATOM 11935 C C . ASN B 1 737 ? 17.406 12.273 -21.844 1 84.88 737 ASN B C 1
ATOM 11937 O O . ASN B 1 737 ? 17.391 11.539 -22.828 1 84.88 737 ASN B O 1
ATOM 11941 N N . ASP B 1 738 ? 17.219 11.82 -20.703 1 85.38 738 ASP B N 1
ATOM 11942 C CA . ASP B 1 738 ? 16.641 10.5 -20.438 1 85.38 738 ASP B CA 1
ATOM 11943 C C . ASP B 1 738 ? 15.156 10.594 -20.125 1 85.38 738 ASP B C 1
ATOM 11945 O O . ASP B 1 738 ? 14.766 11.172 -19.109 1 85.38 738 ASP B O 1
ATOM 11949 N N . THR B 1 739 ? 14.367 9.969 -21.047 1 90.94 739 THR B N 1
ATOM 11950 C CA . THR B 1 739 ? 12.922 10.133 -20.938 1 90.94 739 THR B CA 1
ATOM 11951 C C . THR B 1 739 ? 12.297 8.93 -20.234 1 90.94 739 THR B C 1
ATOM 11953 O O . THR B 1 739 ? 11.07 8.844 -20.109 1 90.94 739 THR B O 1
ATOM 11956 N N . ALA B 1 740 ? 13.133 7.969 -19.781 1 89.75 740 ALA B N 1
ATOM 11957 C CA . ALA B 1 740 ? 12.617 6.766 -19.125 1 89.75 740 ALA B CA 1
ATOM 11958 C C . ALA B 1 740 ? 11.797 7.117 -17.891 1 89.75 740 ALA B C 1
ATOM 11960 O O . ALA B 1 740 ? 10.742 6.535 -17.656 1 89.75 740 ALA B O 1
ATOM 11961 N N . LYS B 1 741 ? 12.281 8.07 -17.203 1 93.12 741 LYS B N 1
ATOM 11962 C CA . LYS B 1 741 ? 11.586 8.469 -15.984 1 93.12 741 LYS B CA 1
ATOM 11963 C C . LYS B 1 741 ? 10.234 9.117 -16.297 1 93.12 741 LYS B C 1
ATOM 11965 O O . LYS B 1 741 ? 9.281 8.977 -15.539 1 93.12 741 LYS B O 1
ATOM 11970 N N . ILE B 1 742 ? 10.172 9.891 -17.391 1 94.69 742 ILE B N 1
ATOM 11971 C CA . ILE B 1 742 ? 8.906 10.477 -17.812 1 94.69 742 ILE B CA 1
ATOM 11972 C C . ILE B 1 742 ? 7.887 9.367 -18.094 1 94.69 742 ILE B C 1
ATOM 11974 O O . ILE B 1 742 ? 6.75 9.43 -17.609 1 94.69 742 ILE B O 1
ATOM 11978 N N . GLN B 1 743 ? 8.289 8.383 -18.766 1 94.12 743 GLN B N 1
ATOM 11979 C CA . GLN B 1 743 ? 7.395 7.281 -19.109 1 94.12 743 GLN B CA 1
ATOM 11980 C C . GLN B 1 743 ? 6.93 6.539 -17.859 1 94.12 743 GLN B C 1
ATOM 11982 O O . GLN B 1 743 ? 5.766 6.145 -17.766 1 94.12 743 GLN B O 1
ATOM 11987 N N . GLU B 1 744 ? 7.855 6.305 -17.031 1 95.25 744 GLU B N 1
ATOM 11988 C CA . GLU B 1 744 ? 7.508 5.641 -15.773 1 95.25 744 GLU B CA 1
ATOM 11989 C C . GLU B 1 744 ? 6.441 6.418 -15.008 1 95.25 744 GLU B C 1
ATOM 11991 O O . GLU B 1 744 ? 5.465 5.84 -14.531 1 95.25 744 GLU B O 1
ATOM 11996 N N . GLN B 1 745 ? 6.656 7.695 -14.859 1 96.38 745 GLN B N 1
ATOM 11997 C CA . GLN B 1 745 ? 5.723 8.523 -14.102 1 96.38 745 GLN B CA 1
ATOM 11998 C C . GLN B 1 745 ? 4.387 8.641 -14.828 1 96.38 745 GLN B C 1
ATOM 12000 O O . GLN B 1 745 ? 3.33 8.695 -14.195 1 96.38 745 GLN B O 1
ATOM 12005 N N . LEU B 1 746 ? 4.41 8.703 -16.141 1 97.06 746 LEU B N 1
ATOM 12006 C CA . LEU B 1 746 ? 3.176 8.695 -16.922 1 97.06 746 LEU B CA 1
ATOM 12007 C C . LEU B 1 746 ? 2.408 7.398 -16.703 1 97.06 746 LEU B C 1
ATOM 12009 O O . LEU B 1 746 ? 1.178 7.41 -16.609 1 97.06 746 LEU B O 1
ATOM 12013 N N . SER B 1 747 ? 3.131 6.316 -16.656 1 97.81 747 SER B N 1
ATOM 12014 C CA . SER B 1 747 ? 2.504 5.02 -16.406 1 97.81 747 SER B CA 1
ATOM 12015 C C . SER B 1 747 ? 1.808 4.984 -15.055 1 97.81 747 SER B C 1
ATOM 12017 O O . SER B 1 747 ? 0.686 4.484 -14.945 1 97.81 747 SER B O 1
ATOM 12019 N N . ILE B 1 748 ? 2.453 5.516 -14.062 1 97.12 748 ILE B N 1
ATOM 12020 C CA . ILE B 1 748 ? 1.89 5.57 -12.719 1 97.12 748 ILE B CA 1
ATOM 12021 C C . ILE B 1 748 ? 0.598 6.383 -12.734 1 97.12 748 ILE B C 1
ATOM 12023 O O . ILE B 1 748 ? -0.409 5.973 -12.148 1 97.12 748 ILE B O 1
ATOM 12027 N N . VAL B 1 749 ? 0.599 7.523 -13.398 1 97.81 749 VAL B N 1
ATOM 12028 C CA . VAL B 1 749 ? -0.578 8.383 -13.508 1 97.81 749 VAL B CA 1
ATOM 12029 C C . VAL B 1 749 ? -1.69 7.637 -14.242 1 97.81 749 VAL B C 1
ATOM 12031 O O . VAL B 1 749 ? -2.848 7.66 -13.82 1 97.81 749 VAL B O 1
ATOM 12034 N N . SER B 1 750 ? -1.332 6.984 -15.344 1 98 750 SER B N 1
ATOM 12035 C CA . SER B 1 750 ? -2.311 6.238 -16.125 1 98 750 SER B CA 1
ATOM 12036 C C . SER B 1 750 ? -2.992 5.164 -15.289 1 98 750 SER B C 1
ATOM 12038 O O . SER B 1 750 ? -4.215 5.012 -15.336 1 98 750 SER B O 1
ATOM 12040 N N . ILE B 1 751 ? -2.256 4.453 -14.578 1 97.25 751 ILE B N 1
ATOM 12041 C CA . ILE B 1 751 ? -2.785 3.377 -13.742 1 97.25 751 ILE B CA 1
ATOM 12042 C C . ILE B 1 751 ? -3.674 3.961 -12.648 1 97.25 751 ILE B C 1
ATOM 12044 O O . ILE B 1 751 ? -4.742 3.42 -12.359 1 97.25 751 ILE B O 1
ATOM 12048 N N . ALA B 1 752 ? -3.246 5.047 -11.992 1 97.69 752 ALA B N 1
ATOM 12049 C CA . ALA B 1 752 ? -4.043 5.703 -10.961 1 97.69 752 ALA B CA 1
ATOM 12050 C C . ALA B 1 752 ? -5.418 6.102 -11.5 1 97.69 752 ALA B C 1
ATOM 12052 O O . ALA B 1 752 ? -6.441 5.828 -10.867 1 97.69 752 ALA B O 1
ATOM 12053 N N . LEU B 1 753 ? -5.449 6.73 -12.68 1 98.31 753 LEU B N 1
ATOM 12054 C CA . LEU B 1 753 ? -6.684 7.191 -13.297 1 98.31 753 LEU B CA 1
ATOM 12055 C C . LEU B 1 753 ? -7.562 6.016 -13.703 1 98.31 753 LEU B C 1
ATOM 12057 O O . LEU B 1 753 ? -8.781 6.051 -13.516 1 98.31 753 LEU B O 1
ATOM 12061 N N . SER B 1 754 ? -6.941 5.004 -14.258 1 97.88 754 SER B N 1
ATOM 12062 C CA . SER B 1 754 ? -7.684 3.805 -14.633 1 97.88 754 SER B CA 1
ATOM 12063 C C . SER B 1 754 ? -8.305 3.131 -13.414 1 97.88 754 SER B C 1
ATOM 12065 O O . SER B 1 754 ? -9.43 2.635 -13.477 1 97.88 754 SER B O 1
ATOM 12067 N N . THR B 1 755 ? -7.598 3.074 -12.359 1 97.88 755 THR B N 1
ATOM 12068 C CA . THR B 1 755 ? -8.094 2.492 -11.117 1 97.88 755 THR B CA 1
ATOM 12069 C C . THR B 1 755 ? -9.273 3.295 -10.578 1 97.88 755 THR B C 1
ATOM 12071 O O . THR B 1 755 ? -10.273 2.723 -10.148 1 97.88 755 THR B O 1
ATOM 12074 N N . ALA B 1 756 ? -9.125 4.625 -10.57 1 98.19 756 ALA B N 1
ATOM 12075 C CA . ALA B 1 756 ? -10.234 5.477 -10.148 1 98.19 756 ALA B CA 1
ATOM 12076 C C . ALA B 1 756 ? -11.484 5.203 -10.984 1 98.19 756 ALA B C 1
ATOM 12078 O O . ALA B 1 756 ? -12.594 5.164 -10.461 1 98.19 756 ALA B O 1
ATOM 12079 N N . ALA B 1 757 ? -11.297 5.062 -12.281 1 98.12 757 ALA B N 1
ATOM 12080 C CA . ALA B 1 757 ? -12.398 4.738 -13.18 1 98.12 757 ALA B CA 1
ATOM 12081 C C . ALA B 1 757 ? -13.062 3.424 -12.781 1 98.12 757 ALA B C 1
ATOM 12083 O O . ALA B 1 757 ? -14.289 3.34 -12.711 1 98.12 757 ALA B O 1
ATOM 12084 N N . LYS B 1 758 ? -12.273 2.438 -12.523 1 97 758 LYS B N 1
ATOM 12085 C CA . LYS B 1 758 ? -12.797 1.124 -12.156 1 97 758 LYS B CA 1
ATOM 12086 C C . LYS B 1 758 ? -13.555 1.182 -10.836 1 97 758 LYS B C 1
ATOM 12088 O O . LYS B 1 758 ? -14.562 0.5 -10.664 1 97 758 LYS B O 1
ATOM 12093 N N . ILE B 1 759 ? -13.078 1.934 -9.883 1 97.25 759 ILE B N 1
ATOM 12094 C CA . ILE B 1 759 ? -13.734 2.092 -8.594 1 97.25 759 ILE B CA 1
ATOM 12095 C C . ILE B 1 759 ? -15.141 2.645 -8.789 1 97.25 759 ILE B C 1
ATOM 12097 O O . ILE B 1 759 ? -16.094 2.203 -8.133 1 97.25 759 ILE B O 1
ATOM 12101 N N . LEU B 1 760 ? -15.312 3.539 -9.758 1 97.25 760 LEU B N 1
ATOM 12102 C CA . LEU B 1 760 ? -16.578 4.238 -9.93 1 97.25 760 LEU B CA 1
ATOM 12103 C C . LEU B 1 760 ? -17.484 3.498 -10.922 1 97.25 760 LEU B C 1
ATOM 12105 O O . LEU B 1 760 ? -18.641 3.883 -11.133 1 97.25 760 LEU B O 1
ATOM 12109 N N . GLU B 1 761 ? -16.906 2.453 -11.562 1 94.81 761 GLU B N 1
ATOM 12110 C CA . GLU B 1 761 ? -17.766 1.674 -12.453 1 94.81 761 GLU B CA 1
ATOM 12111 C C . GLU B 1 761 ? -19.016 1.176 -11.719 1 94.81 761 GLU B C 1
ATOM 12113 O O . GLU B 1 761 ? -18.922 0.674 -10.594 1 94.81 761 GLU B O 1
ATOM 12118 N N . PRO B 1 762 ? -20.141 1.361 -12.375 1 88.25 762 PRO B N 1
ATOM 12119 C CA . PRO B 1 762 ? -21.375 0.915 -11.727 1 88.25 762 PRO B CA 1
ATOM 12120 C C . PRO B 1 762 ? -21.359 -0.581 -11.414 1 88.25 762 PRO B C 1
ATOM 12122 O O . PRO B 1 762 ? -20.969 -1.388 -12.258 1 88.25 762 PRO B O 1
ATOM 12125 N N . ILE B 1 763 ? -21.719 -0.903 -10.203 1 83.62 763 ILE B N 1
ATOM 12126 C CA . ILE B 1 763 ? -21.859 -2.273 -9.719 1 83.62 763 ILE B CA 1
ATOM 12127 C C . ILE B 1 763 ? -23.328 -2.65 -9.656 1 83.62 763 ILE B C 1
ATOM 12129 O O . ILE B 1 763 ? -24.188 -1.797 -9.406 1 83.62 763 ILE B O 1
ATOM 12133 N N . ARG B 1 764 ? -23.594 -3.871 -10 1 80.94 764 ARG B N 1
ATOM 12134 C CA . ARG B 1 764 ? -24.969 -4.336 -9.812 1 80.94 764 ARG B CA 1
ATOM 12135 C C . ARG B 1 764 ? -25.453 -4.051 -8.391 1 80.94 764 ARG B C 1
ATOM 12137 O O . ARG B 1 764 ? -24.734 -4.324 -7.422 1 80.94 764 ARG B O 1
ATOM 12144 N N . LEU B 1 765 ? -26.578 -3.492 -8.312 1 81.31 765 LEU B N 1
ATOM 12145 C CA . LEU B 1 765 ? -27.094 -3.084 -7.004 1 81.31 765 LEU B CA 1
ATOM 12146 C C . LEU B 1 765 ? -27.734 -4.258 -6.277 1 81.31 765 LEU B C 1
ATOM 12148 O O . LEU B 1 765 ? -28.344 -5.121 -6.91 1 81.31 765 LEU B O 1
ATOM 12152 N N . PRO B 1 766 ? -27.484 -4.23 -4.941 1 79.81 766 PRO B N 1
ATOM 12153 C CA . PRO B 1 766 ? -28.094 -5.289 -4.129 1 79.81 766 PRO B CA 1
ATOM 12154 C C . PRO B 1 766 ? -29.609 -5.336 -4.27 1 79.81 766 PRO B C 1
ATOM 12156 O O . PRO B 1 766 ? -30.25 -4.309 -4.512 1 79.81 766 PRO B O 1
ATOM 12159 N N . LYS B 1 767 ? -30.172 -6.484 -4.258 1 72.44 767 LYS B N 1
ATOM 12160 C CA . LYS B 1 767 ? -31.609 -6.707 -4.27 1 72.44 767 LYS B CA 1
ATOM 12161 C C . LYS B 1 767 ? -32.094 -7.316 -2.953 1 72.44 767 LYS B C 1
ATOM 12163 O O . LYS B 1 767 ? -31.312 -7.988 -2.262 1 72.44 767 LYS B O 1
ATOM 12168 N N . ASP B 1 768 ? -33.281 -6.73 -2.375 1 61.53 768 ASP B N 1
ATOM 12169 C CA . ASP B 1 768 ? -33.875 -7.332 -1.183 1 61.53 768 ASP B CA 1
ATOM 12170 C C . ASP B 1 768 ? -34.312 -8.773 -1.452 1 61.53 768 ASP B C 1
ATOM 12172 O O . ASP B 1 768 ? -34.75 -9.094 -2.557 1 61.53 768 ASP B O 1
ATOM 12176 N N . LYS B 1 769 ? -33.938 -9.656 -0.698 1 54.5 769 LYS B N 1
ATOM 12177 C CA . LYS B 1 769 ? -34.438 -11.008 -0.906 1 54.5 769 LYS B CA 1
ATOM 12178 C C . LYS B 1 769 ? -35.938 -11.062 -0.675 1 54.5 769 LYS B C 1
ATOM 12180 O O . LYS B 1 769 ? -36.469 -10.43 0.246 1 54.5 769 LYS B O 1
#

Solvent-accessible surface area (backbone atoms only — not comparable to full-atom values): 79560 Å² total; per-residue (Å²): 124,54,41,25,30,31,78,34,59,65,75,79,74,81,78,80,77,82,76,80,78,75,76,86,76,81,88,80,86,82,83,90,83,66,93,74,75,72,88,55,78,76,69,67,92,69,72,68,95,68,68,93,82,69,89,86,82,73,87,78,81,78,80,74,76,79,76,72,81,64,76,73,51,59,82,63,56,68,66,55,55,44,55,54,43,62,71,57,66,49,46,66,60,33,50,50,43,26,46,63,67,9,58,49,61,20,32,58,52,38,71,55,34,54,52,52,43,54,50,49,44,53,52,45,52,73,39,63,44,78,42,70,44,65,59,62,35,59,32,67,43,52,44,69,31,85,92,51,57,44,38,41,30,34,26,39,75,88,66,46,81,73,44,75,49,72,60,65,36,81,43,42,46,34,90,89,49,80,68,66,44,86,42,68,68,44,35,31,66,42,42,66,50,74,45,64,16,46,62,41,79,38,45,62,36,44,73,66,47,52,49,54,36,49,75,68,70,52,78,46,59,49,15,28,35,37,27,44,30,50,88,49,41,52,67,26,50,59,55,37,54,78,49,39,31,44,28,39,37,27,15,58,39,39,67,75,29,15,67,77,34,76,46,70,75,31,3,45,91,67,29,76,24,35,36,46,75,47,38,57,53,50,32,48,47,40,83,48,27,39,81,43,20,73,91,44,36,43,44,84,34,37,50,58,54,58,70,88,75,59,70,84,77,54,92,41,35,51,38,43,36,15,46,41,54,51,47,52,48,40,70,61,34,28,49,71,98,62,70,67,77,70,48,60,69,65,71,56,78,41,78,72,60,26,74,40,74,83,23,73,55,33,30,36,34,42,34,41,36,58,42,80,45,75,34,57,36,48,30,30,39,39,29,41,62,10,40,60,38,37,74,32,33,35,36,39,34,28,41,64,30,18,84,27,23,12,18,33,52,22,22,35,14,43,18,32,50,51,51,41,48,52,40,50,22,53,40,40,75,70,38,49,64,38,36,20,10,38,36,40,38,36,25,18,28,32,65,70,8,30,23,33,45,34,31,52,37,52,62,38,44,72,57,45,46,72,23,32,48,36,36,40,31,29,72,38,37,44,44,19,67,58,39,65,46,41,25,42,38,49,41,51,50,63,49,50,52,54,35,26,56,72,31,52,29,72,51,72,94,82,37,70,39,29,44,39,58,47,18,33,74,64,34,40,21,88,95,42,65,91,39,52,48,71,35,56,77,45,51,38,53,69,47,46,46,43,35,21,56,36,15,23,49,30,34,36,32,26,19,24,44,36,77,23,76,91,60,72,34,48,25,80,46,52,33,62,54,14,62,62,18,10,38,48,47,40,41,69,64,32,35,66,75,30,48,56,52,46,29,52,26,50,37,50,46,47,47,51,46,47,61,22,43,42,83,62,60,68,60,38,65,65,46,41,52,52,37,52,52,45,13,50,52,53,51,59,65,61,40,70,84,48,62,81,38,61,65,48,46,35,8,51,51,32,31,51,50,18,50,52,48,24,52,52,17,49,53,53,29,52,51,50,50,54,54,53,71,67,44,79,86,59,58,64,65,45,45,51,53,55,40,49,32,62,42,44,37,47,37,34,37,45,36,67,81,42,59,51,97,48,36,86,45,51,12,41,43,70,50,82,49,25,43,51,27,35,54,53,25,49,60,51,18,73,75,68,71,48,58,64,56,30,18,45,33,29,26,53,51,19,51,24,37,38,42,28,16,58,49,35,40,78,66,70,66,48,55,87,126,127,57,42,23,28,31,78,35,58,66,72,79,72,81,77,80,77,82,77,78,78,75,74,85,75,87,91,92,84,81,95,82,80,67,92,78,80,81,88,81,76,89,68,79,88,72,78,69,94,70,71,82,71,74,76,88,84,72,88,76,81,80,76,74,79,78,78,73,83,6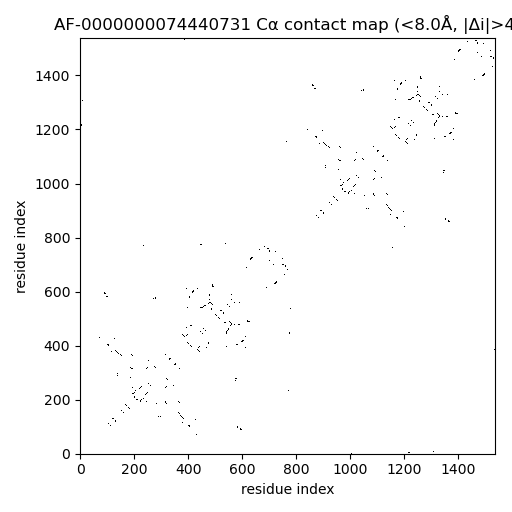0,81,71,53,59,80,65,55,67,67,55,54,44,54,52,43,61,71,57,65,50,47,66,59,34,51,49,43,26,45,62,66,9,58,48,64,22,32,58,54,38,70,55,35,53,51,52,44,53,49,49,45,52,53,45,53,72,39,64,42,78,41,70,47,64,58,63,34,58,32,66,44,53,44,69,31,84,92,50,56,44,38,39,31,34,26,39,76,88,66,45,79,73,46,75,48,69,63,69,36,80,43,42,47,34,92,89,50,79,69,64,43,86,42,68,68,43,36,31,67,43,42,65,48,72,45,65,18,48,64,40,80,38,43,62,36,44,73,67,48,52,50,54,36,50,76,69,70,51,80,46,60,49,15,29,35,36,29,43,31,51,86,50,42,48,66,25,48,57,55,36,53,78,48,40,32,44,28,40,37,27,17,60,38,42,70,75,30,16,67,77,33,76,47,69,74,32,3,45,92,67,31,76,22,36,37,46,77,46,38,58,53,50,31,46,47,40,83,50,28,40,80,41,19,74,92,44,36,43,44,82,35,36,49,59,55,58,70,91,76,59,71,81,78,57,94,40,35,50,38,44,37,15,46,42,53,51,47,51,48,41,70,60,36,28,51,72,99,62,68,70,75,68,52,64,71,65,71,53,80,39,76,74,59,24,76,43,77,85,23,72,57,34,29,36,35,42,36,40,36,59,43,80,44,76,34,57,34,48,29,31,38,38,30,40,63,10,41,60,38,38,73,32,33,33,37,39,35,28,41,64,30,18,85,28,23,12,16,34,50,22,24,34,15,42,19,32,51,51,49,40,48,50,39,51,23,53,41,41,76,72,37,48,64,38,38,21,10,38,36,41,38,37,24,17,28,32,64,72,10,30,23,32,46,36,30,52,38,52,61,39,44,71,57,45,44,72,23,32,49,34,37,41,31,28,71,37,36,42,44,20,69,58,40,66,47,41,26,43,38,48,41,51,49,62,48,52,52,54,38,26,56,72,30,52,30,74,50,72,94,82,36,70,39,29,45,38,58,45,20,33,74,64,32,40,20,87,95,42,65,90,37,50,49,69,34,55,75,43,48,36,54,70,48,46,46,42,35,21,57,34,17,23,49,30,34,35,32,26,20,23,42,34,76,21,78,92,60,73,34,48,25,80,45,52,32,62,54,14,62,61,18,9,38,47,47,41,41,70,65,32,36,66,76,30,49,56,52,46,28,50,25,50,38,51,45,47,46,51,46,46,60,21,43,42,82,63,60,68,60,40,66,66,46,41,52,51,38,52,51,44,13,50,52,53,50,58,66,61,39,71,84,48,62,82,38,61,65,48,48,35,8,51,50,31,32,51,51,19,48,51,48,24,52,52,18,50,53,52,31,52,51,49,52,55,55,55,70,66,46,78,84,58,58,64,66,45,46,50,53,55,39,49,33,62,43,44,37,48,38,34,34,44,36,66,80,41,60,52,98,44,36,87,46,54,11,41,41,71,49,84,48,25,43,53,27,36,54,53,25,51,58,49,20,73,75,68,72,48,59,64,56,31,19,45,33,30,26,53,52,21,50,23,38,39,42,30,16,58,50,36,40,79,66,69,65,49,55,87,124

Secondary structure (DSSP, 8-state):
-----TT-------------------------------TTGGG---S------------------------------HHHHHHHHHHH--HHHHHHHHHHHTSS---TTSHHHHHHHHHHHHHHHHTT-SEEE--EEEEEEEEE-SSS--EEEEE-TTS-EEEEEE--EEE-SSTT----EEE---EETPPPEEEEE-EEE-TT--HHHHHHHHHTT---TTPEEEESBSTTHHHHHHHHHHTT--EEEE-B-HHHH-TT-SSTTTSTTTSSSPPTT----EE---S-S-TTSTTS---TTS----GGG------SEEEE--HHHHHHHHHHH---S--GGGGGGGT--HHHHSS-TTSTT-EEEEEE-EEEEEEEEE-EEEEE--SSEEEEEEEEEEE---SSS-IIIIIIHHHHHHHHHHHHHHHHHTT---SEEEEEEEES-STTTSHHHHHHHHHHHHHHHHHEEEEEE-SSSBS-SSEEEEEE-GGGHHHHHHHHHH-EEE-GGG-EEEHHHHHHHHSEETTEEEEEPPB---S-STHHIIIIIT---EEEEEEESB--GGGTS-B--TTTTSTT-SHHHIIIII-TTSHHHHHHHHHHHHHHHHHHH-SS----HHHHHHHHHHHHHHHHHHGGGGTT-HHHHHHHHHHHHHHHHHHHHHHHHHHHHHHHHHSTT--HHHHHHHHHHHHHHGGGGB-TTS--S-TTT--BSEETTEEHHHHHHHHHHHHH---HHHHHHHHHHHHHHHHHHHHHSPPPPP---/-----TT---------------------------------------S-----TT-----------------------HHHHHHHHHHH--HHHHHHHHHHHTSS---TTSHHHHHHHHHHHHHHHHTT-SEEE--EEEEEEEEE-SSS--EEEEE-TTS-EEEEEE--EEE-SSTT----EEE---EETPPPEEEEE-EEE-TT--HHHHHHHHHTT---TT-EEEESBSTTHHHHHHHHHHTT--EEEE-B-HHHH-TT-SSTTTSTTTSSSPPTT----EE---S-S-TTSTTS---TTS----GGG------SEEEE--HHHHHHHHHHH---S--GGGGTTS--THHHHTTSGGGTT-EEEEEE-EEEEEEEEE-EEEEE--SSEEEEEEEEEEE---SSS-IIIIIIHHHHHHHHHHHHHHHHHTT---SEEEEEEEES-STTTSHHHHHHHHHHHHHHHHHEEEEEE-SSSBS-SSEEEEEE-GGGHHHHHHHHHH-EEE-GGG-EEEHHHHHHHHSB-SS-TTSBPPB---S-STHHIIIIIT---EEEEEEESB--GGGTS-B--TTTTSTT-SHHHIIIII-TTSHHHHHHHHHHHHHHHHHHH-SS----HHHHHHHHHHHHHHHHHHGGGGTT-HHHHHHHHHHHHHHHHHHHHHHHHHHHHHHHHHSTT--HHHHHHHHHHHHHHGGGGB-TTS--S-TTT--BSEETTEEHHHHHHHHHHHHH---HHHHHHHHHHHHHHHHHHHHHSPPPPP---

pLDDT: mean 85.28, std 22.67, range [16.19, 98.94]

Sequence (1538 aa):
MELNSSKLHLSSSFSQSEISFGGLRPKKKQIVLIVLFIGVISASGGFLLGYFLKGDKTIKNEHCPKTKDQSESNPRDGNEAFSQFKQNVNTTELEETLRFYSKEPHLAGGDRQRQLAFKLAETWRGYVFDEVEIPDYKVLLSYPEENNPNTISVVSENGTLVKNFTEQLKVSPGPGIKATDWFTPYTAYSNNGTAEGRLVYVNRGTAKDLQELEKLNISLNGTILLTRDFWGFFTLTSLAISKGAKGILMYPDPNVYAPEGIGKNSTYPNAPWLSSEAVPLGGVYGELGDPLSKGLPSKEGIFQKSKKNWQVGLPLLLQPISYGTARSLLEEVGVDDIPSEWLKNLDLTLQLNLHGSSGRNRTVKLTINNQLVQKTIYNVIGTINGWQEPDRYVFLGNHRDAWVYGAADATTGIAVLKETSRVLGKLLKQGWRPRRTIKLCSFGGEEFGLIGSVEWMEENSLIFKERGVAYLNTDVPVQGNYVLLAQTSPLLSDVIYKWTKLVEVPFENGSYESIYDVMLKRGPTPSNPHEPKLWAFQFASDYIPFFFMAGIPSADFSYFFGYDEQKGGWKLYPSYHTQEDNFYWVKKFADPEFEIHRAMTLLMGGMLLDLSDSQIIPFNLSRLMNTIHRAFDSLTALNSTFKSEKAVRDGISAVSRSIANFSRSYNSFTDLVSKVSREKNVNPLKVRLLNNQLSQVGKSFIDSRHSTHNPSIFQNVLFKDSFLGVLGAFVEARTTNDTAKIQEQLSIVSIALSTAAKILEPIRLPKDKMELNSSKLHLSSSFSQSEISFGGLRPKKKQIVLIVLFIGVISASGGFLLGYFLKGDKTIKNEHCPKTKDQSESNPRDGNEAFSQFKQNVNTTELEETLRFYSKEPHLAGGDRQRQLAFKLAETWRGYVFDEVEIPDYKVLLSYPEENNPNTISVVSENGTLVKNFTEQLKVSPGPGIKATDWFTPYTAYSNNGTAEGRLVYVNRGTAKDLQELEKLNISLNGTILLTRDFWGFFTLTSLAISKGAKGILMYPDPNVYAPEGIGKNSTYPNAPWLSSEAVPLGGVYGELGDPLSKGLPSKEGIFQKSKKNWQVGLPLLLQPISYGTARSLLEEVGVDDIPSEWLKNLDLTLQLNLHGSSGRNRTVKLTINNQLVQKTIYNVIGTINGWQEPDRYVFLGNHRDAWVYGAADATTGIAVLKETSRVLGKLLKQGWRPRRTIKLCSFGGEEFGLIGSVEWMEENSLIFKERGVAYLNTDVPVQGNYVLLAQTSPLLSDVIYKWTKLVEVPFENGSYESIYDVMLKRGPTPSNPHEPKLWAFQFASDYIPFFFMAGIPSADFSYFFGYDEQKGGWKLYPSYHTQEDNFYWVKKFADPEFEIHRAMTLLMGGMLLDLSDSQIIPFNLSRLMNTIHRAFDSLTALNSTFKSEKAVRDGISAVSRSIANFSRSYNSFTDLVSKVSREKNVNPLKVRLLNNQLSQVGKSFIDSRHSTHNPSIFQNVLFKDSFLGVLGAFVEARTTNDTAKIQEQLSIVSIALSTAAKILEPIRLPKDK

Nearest PDB structures (foldseek):
  3fee-assembly1_A  TM=8.755E-01  e=5.645E-63  Homo sapiens
  4ome-assembly1_A-2  TM=8.805E-01  e=1.910E-61  Homo sapiens
  2c6c-assembly1_A-2  TM=8.683E-01  e=4.826E-62  Homo sapiens
  2cij-assembly1_A  TM=8.763E-01  e=3.310E-61  Homo sapiens
  2c6p-assembly1_A  TM=8.742E-01  e=7.151E-61  Homo sapiens